Protein AF-A0A7C2TFD1-F1 (afdb_monomer_lite)

Radius of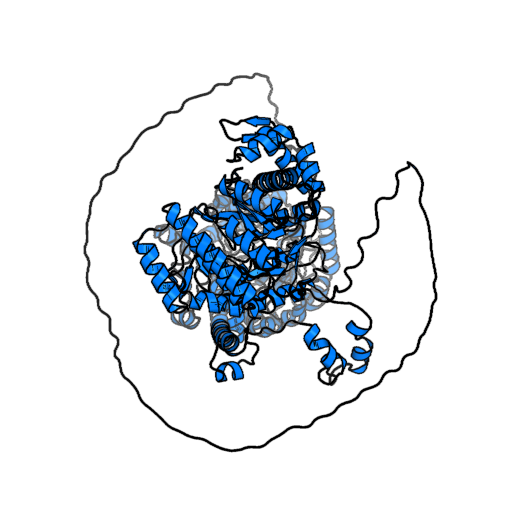 gyration: 38.53 Å; chains: 1; bounding box: 106×98×86 Å

Foldseek 3Di:
DDDQDALVRQVLCLQLLHAHPAFAAEAACACVLCVVVVHALLCLQPPLQVVLVSVLVCCVVVDRRHQYAPNHCLLPLDQVPQLQCLQFAPPPRDRDPPDDDDRTHTAADAQCPDLVCCVVVPSCSRRVDPSRPPPPVVDDVVSNCCRPPPSSLVNLVSVVVSCVVPVRFNLEFHEFEQLQVSCCRHRPVVRSVVCCPPPVVSSQVSRVVSLVVRLVRRVVRLVSSPVVHTPNSLEYEYDEQHDPPDDPVCCLVPNLVSLLVSLVSSQVVPGAYEYAYADECQVPLQVVLCSQVVGDRSRYEYEYQRYPLLVSCVRRSVRGAYEANQEVVCVVPNDPVVSVVVQVVNCVRHSPSRRYHYYHHDDDDDPDDDDDDDDDDDDDDDDDDDDDDDDDDDDDDDDDDDDDDDDDDDDDDDDDDDDDDDDDDDDDDDDDDDDDDDDDDDDDDDDDDDDDDDDDDDDDDDDDDDDDDDDDDDDDDDDPDDDDPPPDDPQQEADFFFQPDDFDADDDPVLLVVLLVLLLVCLQPVFFAEAAPVLLVLLVVVPWDHDVVSSGTRDHSVLLVVLLQLADLWDWFDFLGSSLIDIFHDRGAAEAAAAAQFAADQPVLDTDAAELVQLLLLLLLLQLQSRHREYELCSNVAGHALAFRLCSQLSSVVSNSQRHRHAYAGEWDPCVLVLVLLLCVLSVGAHAYEAEAFAQRYGDHRSLVSLLVCQVSLHEYEYEQEAEDPPRWPVDLSRLSSRSVSNVSVVSSSNCSSPRHRHYAYEYWHFYAPPVVRHTQQLDVSRLVNLLVVLVSCVVSSHAYEYAFLAEHLDSHPDPRNVVSNLVRQLSNSSSHHRYYHHAAAYNVSNYGHSLRNLVRSLSSQQSSLVSNPDDDDPLVVCVVVCVVQDDPVGDCPPPPSCVPCVPSVGPDRQQQDDDDPVVCVVVPVDHSSNSSVVVSVVSVVPGGHDGDDPSSVVSSVVSVVVSLVVCVVVVSADPVSVVSNVVSVVVVD

pLDDT: mean 79.81, std 23.5, range [20.42, 98.69]

Secondary structure (DSSP, 8-state):
---PPPHHHHHHHHHTT---SS--EE-B-TTHHHHHTT--TTHHHH-HHHHHHHHHHHHHHHGGGS--B--SSGGG--SS--HHHHHSB-----SSSS-SSPPPPB------S-HHHHHHHTTHHHHT-TTT-TTTTTS-HHHHHIIIIIHHHHHHHHHHHHHHHH-------EEEE-HHHHHHHHH-HHHHHHHHHHSHHHHHHHHHHHHHHHHHHHHHHHHHHTTTTSTTTTEEEEE--SSTT--HHHIIIIIHHHHHHHHHHHHHTT-EEEEEE-S--GGGHHHHTTTTTTSPTTSEEEEESSS-HHHHHHHHTTTSEEE--EEHHHHHHS-HHHHHHHHHHHHHHH-TTS-EEEEEEP----S-----PPPPP-------PPP----------------------------------------------------------------------------------------------PPPPP----SSS--PEE--SPPP----HHHHHHHHHHHHHHHHHT-EEE--HHHHHHHHHTT-EEETTTTEEE--HHHHHHHHHHS-SEEEE--SSGGG-EEEETTEEEEEE---SSEEPTTT--EEPBPHHHHHHHHHHHHH-TT--EE-TTSS-S-BTTB-TTTHHHHHHHHHHHH--SEEEE--STTHHHHHHHHHHHHT---EEEEEEETTTEE-HHHHHHHHHHHHTT--BEEEEEEEETTTB-SSHHHHHHHHHHHHHHHHHHHHHHSTT--B-EEEEEEEEETTTTEE-SS-HHHHHHHHHHHHHHHHHT--EEE-TTT--S-SSSSHHHHHHHHHHHHHHHHTT-SEEEEESEETTTTEE-HHHHHHHHHHHHHHHHHHH----STTTS-HHHHHHH-STT--STTSHHHHHHHHHHS---SSS--S-HHHHTTTT---HHHHHHHHHHHHHHH--PPPPPHHHHHHHHHHHHHHHHHHHHTT-S-HHHHHHHHHHHTTT-

Sequence (990 aa):
MTGQMTRYERLCAAFNLEKADRVPVTPMMLYVVPYWAGMSIKEAKLDPEKTIQAYIKYQDYLGDGTHPLQTLHDHLGLLGRTAWDQVTLDWRVFDEFPPKGNVPNLWEKEVIEDYDDLMERGFSTIMFNKKLQNGIFERSIEDFLYFEFEYLEVWGKAWRKFYEQTGIPLWLGGRACHPLDMLQYYRGIYNLTSDLYEQPEKVRAVCEWLAEYEAVRAMYRAKIMGAGEVPGAETILFINGGPPGLSPRFHDEFYFPYAKQMIDIWVTHGFIVWCHWDTNLNPHLKTMSHLVDGLPKGYVLMDLEKVDMKLAKQVLGDKMCLYGNVPSAMLVYGTLEEVDKYCKKLIEDCAEGGGFILGTGERRQGGGGHRRRRHPQHRKVDPVHPAGGGRFRSHRPGDRRAGSALCTGRATEPTRYPGHVGPAHHHCHGAEKCDRSAPGSQSTRCGEGDRGRRGDQRSVCRQDRCRRLRPHGAGRGAPVSQPAKSLKEIKGMIKGFTRTNKPLELLSEQGMESIHRGALYVLDKSGMRVEHERALRLFAEHGCRVDFELKRVRFPASLVEECLRSCPSSYTIRARDPDLDLVVGGDTVYFMQGMGMRYVDLETWETRPATAEEHRQAMIVADALENVHLADGIFFYMERQGVPPVMVMLENLVSGLRNCAKAEQFGYQRDCDIFAIQIAKALGINLNPELDSAGPLTIYGGAVEAAFRYVEADIPIQPTVNIGLGTEGPATHAGAMVLGLAMIMAWTTLTQLIKPGAAMSIQHGLIPTDMKRGTRHFGGVGRAITTIMTNQLLRRYRIPSCPGLGFTSDSKKIDFQAGYEKALGALVSALSGGNLQIFQGGSCAELLYHPVLSILDDDIAGWIGRLLEGTTVDDETLAIDLINQVGPIPGHYLNTEHTRKHWRAADYIPKVGDMESYPVWIKSGKKDALALARERMEQLLDTHKPRPLTSAEEQAIEDILKEARAYYRQKGWISDQEWSEYMQAISLAS

Structure (mmCIF, N/CA/C/O backbone):
data_AF-A0A7C2TFD1-F1
#
_entry.id   AF-A0A7C2TFD1-F1
#
loop_
_atom_site.group_PDB
_atom_site.id
_atom_site.type_symbol
_atom_site.label_atom_id
_atom_site.label_alt_id
_atom_site.label_comp_id
_atom_site.label_asym_id
_atom_site.label_entity_id
_atom_site.label_seq_id
_atom_site.pdbx_PDB_ins_code
_atom_site.Cartn_x
_atom_site.Cartn_y
_atom_site.Cartn_z
_atom_site.occupancy
_atom_site.B_iso_or_equiv
_atom_site.auth_seq_id
_atom_site.auth_comp_id
_atom_site.auth_asym_id
_atom_site.auth_atom_id
_atom_site.pdbx_PDB_model_num
ATOM 1 N N . MET A 1 1 ? -61.428 41.793 13.583 1.00 40.88 1 MET A N 1
ATOM 2 C CA . MET A 1 1 ? -60.027 41.576 13.996 1.00 40.88 1 MET A CA 1
ATOM 3 C C . MET A 1 1 ? -60.036 40.461 15.024 1.00 40.88 1 MET A C 1
ATOM 5 O O . MET A 1 1 ? -60.792 40.562 15.979 1.00 40.88 1 MET A O 1
ATOM 9 N N . THR A 1 2 ? -59.274 39.398 14.801 1.00 44.41 2 THR A N 1
ATOM 10 C CA . THR A 1 2 ? -59.088 38.272 15.733 1.00 44.41 2 THR A CA 1
ATOM 11 C C . THR A 1 2 ? -57.588 38.106 15.918 1.00 44.41 2 THR A C 1
ATOM 13 O O . THR A 1 2 ? -56.869 38.176 14.924 1.00 44.41 2 THR A O 1
ATOM 16 N N . GLY A 1 3 ? -57.122 37.971 17.162 1.00 55.72 3 GLY A N 1
ATOM 17 C CA . GLY A 1 3 ? -55.699 38.073 17.501 1.00 55.72 3 GLY A CA 1
ATOM 18 C C . GLY A 1 3 ? -54.841 37.034 16.783 1.00 55.72 3 GLY A C 1
ATOM 19 O O . GLY A 1 3 ? -54.864 35.862 17.141 1.00 55.72 3 GLY A O 1
ATOM 20 N N . GLN A 1 4 ? -54.090 37.486 15.781 1.00 73.44 4 GLN A N 1
ATOM 21 C CA . GLN A 1 4 ? -53.035 36.732 15.119 1.00 73.44 4 GLN A CA 1
ATOM 22 C C . GLN A 1 4 ? -51.704 37.271 15.646 1.00 73.44 4 GLN A C 1
ATOM 24 O O . GLN A 1 4 ? -51.494 38.482 15.631 1.00 73.44 4 GLN A O 1
ATOM 29 N N . MET A 1 5 ? -50.827 36.389 16.122 1.00 85.50 5 MET A N 1
ATOM 30 C CA . MET A 1 5 ? -49.589 36.792 16.797 1.00 85.50 5 MET A CA 1
ATOM 31 C C . MET A 1 5 ? -48.614 37.488 15.834 1.00 85.50 5 MET A C 1
ATOM 33 O O . MET A 1 5 ? -48.574 37.181 14.633 1.00 85.50 5 MET A O 1
ATOM 37 N N . THR A 1 6 ? -47.757 38.369 16.345 1.00 81.56 6 THR A N 1
ATOM 38 C CA . THR A 1 6 ? -46.583 38.859 15.600 1.00 81.56 6 THR A CA 1
ATOM 39 C C . THR A 1 6 ? -45.558 37.737 15.376 1.00 81.56 6 THR A C 1
ATOM 41 O O . THR A 1 6 ? -45.688 36.621 15.889 1.00 81.56 6 THR A O 1
ATOM 44 N N . ARG A 1 7 ? -44.527 37.975 14.548 1.00 79.06 7 ARG A N 1
ATOM 45 C CA . ARG A 1 7 ? -43.459 36.973 14.341 1.00 79.06 7 ARG A CA 1
ATOM 46 C C . ARG A 1 7 ? -42.717 36.669 15.652 1.00 79.06 7 ARG A C 1
ATOM 48 O O . ARG A 1 7 ? -42.380 35.515 15.883 1.00 79.06 7 ARG A O 1
ATOM 55 N N . TYR A 1 8 ? -42.530 37.683 16.501 1.00 78.38 8 TYR A N 1
ATOM 56 C CA . TYR A 1 8 ? -41.869 37.572 17.803 1.00 78.38 8 TYR A CA 1
ATOM 57 C C . TYR A 1 8 ? -42.749 36.891 18.855 1.00 78.38 8 TYR A C 1
ATOM 59 O O . TYR A 1 8 ? -42.308 35.928 19.469 1.00 78.38 8 TYR A O 1
ATOM 67 N N . GLU A 1 9 ? -44.019 37.291 18.990 1.00 83.69 9 GLU A N 1
ATOM 68 C CA . GLU A 1 9 ? -44.958 36.679 19.948 1.00 83.69 9 GLU A CA 1
ATOM 69 C C . GLU A 1 9 ? -45.071 35.157 19.793 1.00 83.69 9 GLU A C 1
ATOM 71 O O . GLU A 1 9 ? -45.112 34.452 20.795 1.00 83.69 9 GLU A O 1
ATOM 76 N N . ARG A 1 10 ? -45.051 34.624 18.559 1.00 87.69 10 ARG A N 1
ATOM 77 C CA . ARG A 1 10 ? -45.030 33.163 18.335 1.00 87.69 10 ARG A CA 1
ATOM 78 C C . ARG A 1 10 ? -43.791 32.489 18.912 1.00 87.69 10 ARG A C 1
ATOM 80 O O . ARG A 1 10 ? -43.881 31.361 19.386 1.00 87.69 10 ARG A O 1
ATOM 87 N N . LEU A 1 11 ? -42.641 33.148 18.805 1.00 83.75 11 LEU A N 1
ATOM 88 C CA . LEU A 1 11 ? -41.366 32.617 19.268 1.00 83.75 11 LEU A CA 1
ATOM 89 C C . LEU A 1 11 ? -41.260 32.715 20.794 1.00 83.75 11 LEU A C 1
ATOM 91 O O . LEU A 1 11 ? -40.870 31.740 21.427 1.00 83.75 11 LEU A O 1
ATOM 95 N N . CYS A 1 12 ? -41.699 33.828 21.391 1.00 82.94 12 CYS A N 1
ATOM 96 C CA . CYS A 1 12 ? -41.825 33.968 22.845 1.00 82.94 12 CYS A CA 1
ATOM 97 C C . CYS A 1 12 ? -42.822 32.955 23.430 1.00 82.94 12 CYS A C 1
ATOM 99 O O . CYS A 1 12 ? -42.519 32.311 24.429 1.00 82.94 12 CYS A O 1
ATOM 101 N N . ALA A 1 13 ? -43.972 32.744 22.778 1.00 88.12 13 ALA A N 1
ATOM 102 C CA . ALA A 1 13 ? -44.918 31.703 23.170 1.00 88.12 13 ALA A CA 1
ATOM 103 C C . ALA A 1 13 ? -44.271 30.308 23.093 1.00 88.12 13 ALA A C 1
ATOM 105 O O . ALA A 1 13 ? -44.366 29.536 24.043 1.00 88.12 13 ALA A O 1
ATOM 106 N N . ALA A 1 14 ? -43.546 29.993 22.011 1.00 88.38 14 ALA A N 1
ATOM 107 C CA . ALA A 1 14 ? -42.818 28.730 21.908 1.00 88.38 14 ALA A CA 1
ATOM 108 C C . ALA A 1 14 ? -41.767 28.571 23.026 1.00 88.38 14 ALA A C 1
ATOM 110 O O . ALA A 1 14 ? -41.754 27.532 23.679 1.00 88.38 14 ALA A O 1
ATOM 111 N N . PHE A 1 15 ? -40.957 29.594 23.316 1.00 83.00 15 PHE A N 1
ATOM 112 C CA . PHE A 1 15 ? -40.022 29.601 24.450 1.00 83.00 15 PHE A CA 1
ATOM 113 C C . PHE A 1 15 ? -40.711 29.318 25.788 1.00 83.00 15 PHE A C 1
ATOM 115 O O . PHE A 1 15 ? -40.306 28.396 26.497 1.00 83.00 15 PHE A O 1
ATOM 122 N N . ASN A 1 16 ? -41.788 30.043 26.102 1.00 87.31 16 ASN A N 1
ATOM 123 C CA . ASN A 1 16 ? -42.574 29.887 27.331 1.00 87.31 16 ASN A CA 1
ATOM 124 C C . ASN A 1 16 ? -43.301 28.530 27.442 1.00 87.31 16 ASN A C 1
ATOM 126 O O . ASN A 1 16 ? -43.937 28.255 28.459 1.00 87.31 16 ASN A O 1
ATOM 130 N N . LEU A 1 17 ? -43.199 27.673 26.417 1.00 89.25 17 LEU A N 1
ATOM 131 C CA . LEU A 1 17 ? -43.932 26.412 26.260 1.00 89.25 17 LEU A CA 1
ATOM 132 C C . LEU A 1 17 ? -45.452 26.623 26.153 1.00 89.25 17 LEU A C 1
ATOM 134 O O . LEU A 1 17 ? -46.250 25.745 26.472 1.00 89.25 17 LEU A O 1
ATOM 138 N N . GLU A 1 18 ? -45.841 27.797 25.667 1.00 90.38 18 GLU A N 1
ATOM 139 C CA . GLU A 1 18 ? -47.207 28.184 25.352 1.00 90.38 18 GLU A CA 1
ATOM 140 C C . GLU A 1 18 ? -47.559 27.824 23.900 1.00 90.38 18 GLU A C 1
ATOM 142 O O . GLU A 1 18 ? -46.706 27.623 23.025 1.00 90.38 18 GLU A O 1
ATOM 147 N N . LYS A 1 19 ? -48.862 27.759 23.615 1.00 88.12 19 LYS A N 1
ATOM 148 C CA . LYS A 1 19 ? -49.370 27.432 22.284 1.00 88.12 19 LYS A CA 1
ATOM 149 C C . LYS A 1 19 ? -49.508 28.688 21.420 1.00 88.12 19 LYS A C 1
ATOM 151 O O . LYS A 1 19 ? -50.495 29.413 21.524 1.00 88.12 19 LYS A O 1
ATOM 156 N N . ALA A 1 20 ? -48.546 28.889 20.522 1.00 88.19 20 ALA A N 1
ATOM 157 C CA . ALA A 1 20 ? -48.636 29.879 19.453 1.00 88.19 20 ALA A CA 1
ATOM 158 C C . ALA A 1 20 ? -49.829 29.619 18.502 1.00 88.19 20 ALA A C 1
ATOM 160 O O . ALA A 1 20 ? -50.307 28.489 18.370 1.00 88.19 20 ALA A O 1
ATOM 161 N N . ASP A 1 21 ? -50.282 30.658 17.791 1.00 88.31 21 ASP A N 1
ATOM 162 C CA . ASP A 1 21 ? -51.382 30.574 16.810 1.00 88.31 21 ASP A CA 1
ATOM 163 C C . ASP A 1 21 ? -51.076 29.653 15.604 1.00 88.31 21 ASP A C 1
ATOM 165 O O . ASP A 1 21 ? -51.983 29.092 14.989 1.00 88.31 21 ASP A O 1
ATOM 169 N N . ARG A 1 22 ? -49.789 29.467 15.298 1.00 89.25 22 ARG A N 1
ATOM 170 C CA . ARG A 1 22 ? -49.197 28.450 14.418 1.00 89.25 22 ARG A CA 1
ATOM 171 C C . ARG A 1 22 ? -47.743 28.218 14.838 1.00 89.25 22 ARG A C 1
ATOM 173 O O . ARG A 1 22 ? -47.140 29.093 15.458 1.00 89.25 22 ARG A O 1
ATOM 180 N N . VAL A 1 23 ? -47.164 27.081 14.448 1.00 91.00 23 VAL A N 1
ATOM 181 C CA . VAL A 1 23 ? -45.735 26.794 14.673 1.00 91.00 23 VAL A CA 1
ATOM 182 C C . VAL A 1 23 ? -44.877 27.912 14.057 1.00 91.00 23 VAL A C 1
ATOM 184 O O . VAL A 1 23 ? -45.042 28.195 12.865 1.00 91.00 23 VAL A O 1
ATOM 187 N N . PRO A 1 24 ? -43.990 28.573 14.824 1.00 89.62 24 PRO A N 1
ATOM 188 C CA . PRO A 1 24 ? -43.041 29.530 14.268 1.00 89.62 24 PRO A CA 1
ATOM 189 C C . PRO A 1 24 ? -41.990 28.830 13.399 1.00 89.62 24 PRO A C 1
ATOM 191 O O . PRO A 1 24 ? -41.574 27.707 13.684 1.00 89.62 24 PRO A O 1
ATOM 194 N N . VAL A 1 25 ? -41.550 29.518 12.343 1.00 88.12 25 VAL A N 1
ATOM 195 C CA . VAL A 1 25 ? -40.584 29.000 11.365 1.00 88.12 25 VAL A CA 1
ATOM 196 C C . VAL A 1 25 ? -39.382 29.944 11.281 1.00 88.12 25 VAL A C 1
ATOM 198 O O . VAL A 1 25 ? -39.549 31.137 11.014 1.00 88.12 25 VAL A O 1
ATOM 201 N N . THR A 1 26 ? -38.186 29.402 11.514 1.00 84.44 26 THR A N 1
ATOM 202 C CA . THR A 1 26 ? -36.896 30.114 11.624 1.00 84.44 26 THR A CA 1
ATOM 203 C C . THR A 1 26 ? -35.772 29.304 10.962 1.00 84.44 26 THR A C 1
ATOM 205 O O . THR A 1 26 ? -35.035 28.579 11.632 1.00 84.44 26 THR A O 1
ATOM 208 N N . PRO A 1 27 ? -35.625 29.366 9.631 1.00 80.00 27 PRO A N 1
ATOM 209 C CA . PRO A 1 27 ? -34.460 28.814 8.951 1.00 80.00 27 PRO A CA 1
ATOM 210 C C . PRO A 1 27 ? -33.216 29.673 9.220 1.00 80.00 27 PRO A C 1
ATOM 212 O O . PRO A 1 27 ? -33.306 30.900 9.254 1.00 80.00 27 PRO A O 1
ATOM 215 N N . MET A 1 28 ? -32.045 29.046 9.372 1.00 75.56 28 MET A N 1
ATOM 216 C CA . MET A 1 28 ? -30.779 29.772 9.517 1.00 75.56 28 MET A CA 1
ATOM 217 C C . MET A 1 28 ? -30.357 30.369 8.170 1.00 75.56 28 MET A C 1
ATOM 219 O O . MET A 1 28 ? -30.052 29.642 7.223 1.00 75.56 28 MET A O 1
ATOM 223 N N . MET A 1 29 ? -30.318 31.701 8.071 1.00 72.81 29 MET A N 1
ATOM 224 C CA . MET A 1 29 ? -30.093 32.395 6.794 1.00 72.81 29 MET A CA 1
ATOM 225 C C . MET A 1 29 ? -28.615 32.707 6.479 1.00 72.81 29 MET A C 1
ATOM 227 O O . MET A 1 29 ? -28.329 33.315 5.445 1.00 72.81 29 MET A O 1
ATOM 231 N N . LEU A 1 30 ? -27.694 32.265 7.347 1.00 72.56 30 LEU A N 1
ATOM 232 C CA . LEU A 1 30 ? -26.261 32.593 7.457 1.00 72.56 30 LEU A CA 1
ATOM 233 C C . LEU A 1 30 ? -25.569 33.079 6.174 1.00 72.56 30 LEU A C 1
ATOM 235 O O . LEU A 1 30 ? -25.052 34.192 6.148 1.00 72.56 30 LEU A O 1
ATOM 239 N N . TYR A 1 31 ? -25.546 32.260 5.121 1.00 73.31 31 TYR A N 1
ATOM 240 C CA . TYR A 1 31 ? -24.910 32.607 3.842 1.00 73.31 31 TYR A CA 1
ATOM 241 C C . TYR A 1 31 ? -25.901 32.770 2.679 1.00 73.31 31 TYR A C 1
ATOM 243 O O . TYR A 1 31 ? -25.504 33.124 1.571 1.00 73.31 31 TYR A O 1
ATOM 251 N N . VAL A 1 32 ? -27.193 32.541 2.913 1.00 78.56 32 VAL A N 1
ATOM 252 C CA . VAL A 1 32 ? -28.231 32.602 1.874 1.00 78.56 32 VAL A CA 1
ATOM 253 C C . VAL A 1 32 ? -28.507 34.049 1.461 1.00 78.56 32 VAL A C 1
ATOM 255 O O . VAL A 1 32 ? -28.646 34.324 0.271 1.00 78.56 32 VAL A O 1
ATOM 258 N N . VAL A 1 33 ? -28.527 34.983 2.420 1.00 81.88 33 VAL A N 1
ATOM 259 C CA . VAL A 1 33 ? -28.805 36.404 2.147 1.00 81.88 33 VAL A CA 1
ATOM 260 C C . VAL A 1 33 ? -27.707 37.067 1.298 1.00 81.88 33 VAL A C 1
ATOM 262 O O . VAL A 1 33 ? -28.062 37.642 0.269 1.00 81.88 33 VAL A O 1
ATOM 265 N N . PRO A 1 34 ? -26.393 36.941 1.602 1.00 79.62 34 PRO A N 1
ATOM 266 C CA . PRO A 1 34 ? -25.339 37.420 0.704 1.00 79.62 34 PRO A CA 1
ATOM 267 C C . PRO A 1 34 ? -25.387 36.785 -0.683 1.00 79.62 34 PRO A C 1
ATOM 269 O O . PRO A 1 34 ? -25.185 37.485 -1.671 1.00 79.62 34 PRO A O 1
ATOM 272 N N . TYR A 1 35 ? -25.685 35.479 -0.771 1.00 83.44 35 TYR A N 1
ATOM 273 C CA . TYR A 1 35 ? -25.759 34.778 -2.055 1.00 83.44 35 TYR A CA 1
ATOM 274 C C . TYR A 1 35 ? -26.861 35.368 -2.938 1.00 83.44 35 TYR A C 1
ATOM 276 O O . TYR A 1 35 ? -26.624 35.716 -4.092 1.00 83.44 35 TYR A O 1
ATOM 284 N N . TRP A 1 36 ? -28.054 35.533 -2.364 1.00 87.19 36 TRP A N 1
ATOM 285 C CA . TRP A 1 36 ? -29.207 36.132 -3.028 1.00 87.19 36 TRP A CA 1
ATOM 286 C C . TRP A 1 36 ? -28.975 37.605 -3.400 1.00 87.19 36 TRP A C 1
ATOM 288 O O . TRP A 1 36 ? -29.366 38.033 -4.483 1.00 87.19 36 TRP A O 1
ATOM 298 N N . ALA A 1 37 ? -28.288 38.365 -2.543 1.00 87.38 37 ALA A N 1
ATOM 299 C CA . ALA A 1 37 ? -27.943 39.766 -2.785 1.00 87.38 37 ALA A CA 1
ATOM 300 C C . ALA A 1 37 ? -26.738 39.970 -3.728 1.00 87.38 37 ALA A C 1
ATOM 302 O O . ALA A 1 37 ? -26.393 41.114 -4.028 1.00 87.38 37 ALA A O 1
ATOM 303 N N . GLY A 1 38 ? -26.086 38.895 -4.189 1.00 87.38 38 GLY A N 1
ATOM 304 C CA . GLY A 1 38 ? -24.909 38.960 -5.062 1.00 87.38 38 GLY A CA 1
ATOM 305 C C . GLY A 1 38 ? -23.650 39.525 -4.392 1.00 87.38 38 GLY A C 1
ATOM 306 O O . GLY A 1 38 ? -22.789 40.065 -5.081 1.00 87.38 38 GLY A O 1
ATOM 307 N N . MET A 1 39 ? -23.548 39.435 -3.063 1.00 86.94 39 MET A N 1
ATOM 308 C CA . MET A 1 39 ? -22.406 39.922 -2.282 1.00 86.94 39 MET A CA 1
ATOM 309 C C . MET A 1 39 ? -21.299 38.866 -2.183 1.00 86.94 39 MET A C 1
ATOM 311 O O . MET A 1 39 ? -21.572 37.685 -1.965 1.00 86.94 39 MET A O 1
ATOM 315 N N . SER A 1 40 ? -20.039 39.298 -2.253 1.00 83.62 40 SER A N 1
ATOM 316 C CA . SER A 1 40 ? -18.892 38.474 -1.854 1.00 83.62 40 SER A CA 1
ATOM 317 C C . SER A 1 40 ? -18.906 38.173 -0.347 1.00 83.62 40 SER A C 1
ATOM 319 O O . SER A 1 40 ? -19.525 38.896 0.441 1.00 83.62 40 SER A O 1
ATOM 321 N N . ILE A 1 41 ? -18.167 37.139 0.088 1.00 75.12 41 ILE A N 1
ATOM 322 C CA . ILE A 1 41 ? -17.963 36.880 1.526 1.00 75.12 41 ILE A CA 1
ATOM 323 C C . ILE A 1 41 ? -17.313 38.103 2.176 1.00 75.12 41 ILE A C 1
ATOM 325 O O . ILE A 1 41 ? -17.734 38.514 3.248 1.00 75.12 41 ILE A O 1
ATOM 329 N N . LYS A 1 42 ? -16.330 38.714 1.509 1.00 77.19 42 LYS A N 1
ATOM 330 C CA . LYS A 1 42 ? -15.625 39.912 1.974 1.00 77.19 42 LYS A CA 1
ATOM 331 C C . LYS A 1 42 ? -16.553 41.089 2.275 1.00 77.19 42 LYS A C 1
ATOM 333 O O . LYS A 1 42 ? -16.480 41.651 3.363 1.00 77.19 42 LYS A O 1
ATOM 338 N N . GLU A 1 43 ? -17.461 41.430 1.363 1.00 81.75 43 GLU A N 1
ATOM 339 C CA . GLU A 1 43 ? -18.464 42.477 1.607 1.00 81.75 43 GLU A CA 1
ATOM 340 C C . GLU A 1 43 ? -19.396 42.089 2.761 1.00 81.75 43 GLU A C 1
ATOM 342 O O . GLU A 1 43 ? -19.634 42.898 3.650 1.00 81.75 43 GLU A O 1
ATOM 347 N N . ALA A 1 44 ? -19.821 40.824 2.826 1.00 78.25 44 ALA A N 1
ATOM 348 C CA . ALA A 1 44 ? -20.640 40.283 3.913 1.00 78.25 44 ALA A CA 1
ATOM 349 C C . ALA A 1 44 ? -19.892 40.073 5.257 1.00 78.25 44 ALA A C 1
ATOM 351 O O . ALA A 1 44 ? -20.422 39.410 6.151 1.00 78.25 44 ALA A O 1
ATOM 352 N N . LYS A 1 45 ? -18.657 40.579 5.404 1.00 74.50 45 LYS A N 1
ATOM 353 C CA . LYS A 1 45 ? -17.897 40.644 6.674 1.00 74.50 45 LYS A CA 1
ATOM 354 C C . LYS A 1 45 ? -17.297 42.019 6.974 1.00 74.50 45 LYS A C 1
ATOM 356 O O . LYS A 1 45 ? -16.910 42.260 8.114 1.00 74.50 45 LYS A O 1
ATOM 361 N N . LEU A 1 46 ? -17.192 42.898 5.976 1.00 75.44 46 LEU A N 1
ATOM 362 C CA . LEU A 1 46 ? -16.557 44.216 6.102 1.00 75.44 46 LEU A CA 1
ATOM 363 C C . LEU A 1 46 ? -17.515 45.390 5.851 1.00 75.44 46 LEU A C 1
ATOM 365 O O . LEU A 1 46 ? -17.174 46.514 6.203 1.00 75.44 46 LEU A O 1
ATOM 369 N N . ASP A 1 47 ? -18.691 45.156 5.260 1.00 84.75 47 ASP A N 1
ATOM 370 C CA . ASP A 1 47 ? -19.695 46.191 4.997 1.00 84.75 47 ASP A CA 1
ATOM 371 C C . ASP A 1 47 ? -20.990 45.909 5.794 1.00 84.75 47 ASP A C 1
ATOM 373 O O . ASP A 1 47 ? -21.889 45.203 5.308 1.00 84.75 47 ASP A O 1
ATOM 377 N N . PRO A 1 48 ? -21.090 46.419 7.040 1.00 82.81 48 PRO A N 1
ATOM 378 C CA . PRO A 1 48 ? -22.240 46.190 7.912 1.00 82.81 48 PRO A CA 1
ATOM 379 C C . PRO A 1 48 ? -23.543 46.759 7.353 1.00 82.81 48 PRO A C 1
ATOM 381 O O . PRO A 1 48 ? -24.582 46.098 7.385 1.00 82.81 48 PRO A O 1
ATOM 384 N N . GLU A 1 49 ? -23.494 47.967 6.788 1.00 86.44 49 GLU A N 1
ATOM 385 C CA . GLU A 1 49 ? -24.676 48.622 6.232 1.00 86.44 49 GLU A CA 1
ATOM 386 C C . GLU A 1 49 ? -25.179 47.851 5.006 1.00 86.44 49 GLU A C 1
ATOM 388 O O . GLU A 1 49 ? -26.352 47.492 4.948 1.00 86.44 49 GLU A O 1
ATOM 393 N N . LYS A 1 50 ? -24.303 47.495 4.057 1.00 87.94 50 LYS A N 1
ATOM 394 C CA . LYS A 1 50 ? -24.696 46.720 2.869 1.00 87.94 50 LYS A CA 1
ATOM 395 C C . LYS A 1 50 ? -25.245 45.339 3.222 1.00 87.94 50 LYS A C 1
ATOM 397 O O . LYS A 1 50 ? -26.220 44.905 2.608 1.00 87.94 50 LYS A O 1
ATOM 402 N N . THR A 1 51 ? -24.665 44.679 4.226 1.00 85.50 51 THR A N 1
ATOM 403 C CA . THR A 1 51 ? -25.154 43.392 4.746 1.00 85.50 51 THR A CA 1
ATOM 404 C C . THR A 1 51 ? -26.573 43.522 5.297 1.00 85.50 51 THR A C 1
ATOM 406 O O . THR A 1 51 ? -27.443 42.712 4.976 1.00 85.50 51 THR A O 1
ATOM 409 N N . ILE A 1 52 ? -26.849 44.574 6.064 1.00 86.50 52 ILE A N 1
ATOM 410 C CA . ILE A 1 52 ? -28.179 44.818 6.627 1.00 86.50 52 ILE A CA 1
ATOM 411 C C . ILE A 1 52 ? -29.187 45.230 5.555 1.00 86.50 52 ILE A C 1
ATOM 413 O O . ILE A 1 52 ? -30.293 44.693 5.523 1.00 86.50 52 ILE A O 1
ATOM 417 N N . GLN A 1 53 ? -28.799 46.079 4.603 1.00 88.44 53 GLN A N 1
ATOM 418 C CA . GLN A 1 53 ? -29.645 46.430 3.459 1.00 88.44 53 GLN A CA 1
ATOM 419 C C . GLN A 1 53 ? -29.969 45.215 2.565 1.00 88.44 53 GLN A C 1
ATOM 421 O O . GLN A 1 53 ? -31.008 45.206 1.903 1.00 88.44 53 GLN A O 1
ATOM 426 N N . ALA A 1 54 ? -29.127 44.174 2.552 1.00 88.12 54 ALA A N 1
ATOM 427 C CA . ALA A 1 54 ? -29.451 42.885 1.939 1.00 88.12 54 ALA A CA 1
ATOM 428 C C . ALA A 1 54 ? -30.470 42.083 2.773 1.00 88.12 54 ALA A C 1
ATOM 430 O O . ALA A 1 54 ? -31.435 41.566 2.210 1.00 88.12 54 ALA A O 1
ATOM 431 N N . TYR A 1 55 ? -30.308 42.026 4.100 1.00 85.62 55 TYR A N 1
ATOM 432 C CA . TYR A 1 55 ? -31.265 41.369 5.002 1.00 85.62 55 TYR A CA 1
ATOM 433 C C . TYR A 1 55 ? -32.659 41.998 4.966 1.00 85.62 55 TYR A C 1
ATOM 435 O O . TYR A 1 55 ? -33.638 41.258 4.911 1.00 85.62 55 TYR A O 1
ATOM 443 N N . ILE A 1 56 ? -32.758 43.331 4.951 1.00 86.56 56 ILE A N 1
ATOM 444 C CA . ILE A 1 56 ? -34.034 44.060 4.854 1.00 86.56 56 ILE A CA 1
ATOM 445 C C . ILE A 1 56 ? -34.764 43.661 3.563 1.00 86.56 56 ILE A C 1
ATOM 447 O O . ILE A 1 56 ? -35.891 43.180 3.616 1.00 86.56 56 ILE A O 1
ATOM 451 N N . LYS A 1 57 ? -34.091 43.735 2.406 1.00 87.38 57 LYS A N 1
ATOM 452 C CA . LYS A 1 57 ? -34.667 43.346 1.102 1.00 87.38 57 LYS A CA 1
ATOM 453 C C . LYS A 1 57 ? -35.032 41.862 1.008 1.00 87.38 57 LYS A C 1
ATOM 455 O O . LYS A 1 57 ? -35.907 41.492 0.231 1.00 87.38 57 LYS A O 1
ATOM 460 N N . TYR A 1 58 ? -34.382 40.996 1.786 1.00 85.94 58 TYR A N 1
ATOM 461 C CA . TYR A 1 58 ? -34.731 39.576 1.835 1.00 85.94 58 TYR A CA 1
ATOM 462 C C . TYR A 1 58 ? -36.039 39.304 2.604 1.00 85.94 58 TYR A C 1
ATOM 464 O O . TYR A 1 58 ? -36.657 38.253 2.420 1.00 85.94 58 TYR A O 1
ATOM 472 N N . GLN A 1 59 ? -36.515 40.249 3.424 1.00 79.25 59 GLN A N 1
ATOM 473 C CA . GLN A 1 59 ? -37.809 40.127 4.105 1.00 79.25 59 GLN A CA 1
ATOM 474 C C . GLN A 1 59 ? -38.978 40.155 3.117 1.00 79.25 59 GLN A C 1
ATOM 476 O O . GLN A 1 59 ? -39.900 39.356 3.274 1.00 79.25 59 GLN A O 1
ATOM 481 N N . ASP A 1 60 ? -38.899 40.987 2.073 1.00 80.88 60 ASP A N 1
ATOM 482 C CA . ASP A 1 60 ? -39.892 41.049 0.988 1.00 80.88 60 ASP A CA 1
ATOM 483 C C . ASP A 1 60 ? -40.032 39.698 0.262 1.00 80.88 60 ASP A C 1
ATOM 485 O O . ASP A 1 60 ? -41.112 39.336 -0.202 1.00 80.88 60 ASP A O 1
ATOM 489 N N . TYR A 1 61 ? -38.937 38.931 0.187 1.00 82.44 61 TYR A N 1
ATOM 490 C CA . TYR A 1 61 ? -38.903 37.599 -0.418 1.00 82.44 61 TYR A CA 1
ATOM 491 C C . TYR A 1 61 ? -39.438 36.495 0.516 1.00 82.44 61 TYR A C 1
ATOM 493 O O . TYR A 1 61 ? -40.068 35.548 0.048 1.00 82.44 61 TYR A O 1
ATOM 501 N N . LEU A 1 62 ? -39.207 36.600 1.832 1.00 77.38 62 LEU A N 1
ATOM 502 C CA . LEU A 1 62 ? -39.688 35.625 2.825 1.00 77.38 62 LEU A CA 1
ATOM 503 C C . LEU A 1 62 ? -41.149 35.838 3.259 1.00 77.38 62 LEU A C 1
ATOM 505 O O . LEU A 1 62 ? -41.827 34.874 3.620 1.00 77.38 62 LEU A O 1
ATOM 509 N N . GLY A 1 63 ? -41.622 37.087 3.267 1.00 75.50 63 GLY A N 1
ATOM 510 C CA . GLY A 1 63 ? -42.950 37.473 3.746 1.00 75.50 63 GLY A CA 1
ATOM 511 C C . GLY A 1 63 ? -43.206 37.190 5.236 1.00 75.50 63 GLY A C 1
ATOM 512 O O . GLY A 1 63 ? -42.321 36.802 6.001 1.00 75.50 63 GLY A O 1
ATOM 513 N N . ASP A 1 64 ? -44.459 37.367 5.664 1.00 70.56 64 ASP A N 1
ATOM 514 C CA . ASP A 1 64 ? -44.884 37.261 7.072 1.00 70.56 64 ASP A CA 1
ATOM 515 C C . ASP A 1 64 ? -45.069 35.830 7.604 1.00 70.56 64 ASP A C 1
ATOM 517 O O . ASP A 1 64 ? -45.598 35.622 8.699 1.00 70.56 64 ASP A O 1
ATOM 521 N N . GLY A 1 65 ? -44.655 34.812 6.847 1.00 69.44 65 GLY A N 1
ATOM 522 C CA . GLY A 1 65 ? -44.665 33.417 7.302 1.00 69.44 65 GLY A CA 1
ATOM 523 C C . GLY A 1 65 ? -43.555 33.095 8.305 1.00 69.44 65 GLY A C 1
ATOM 524 O O . GLY A 1 65 ? -43.772 32.313 9.230 1.00 69.44 65 GLY A O 1
ATOM 525 N N . THR A 1 66 ? -42.395 33.729 8.133 1.00 76.06 66 THR A N 1
ATOM 526 C CA . THR A 1 66 ? -41.101 33.231 8.621 1.00 76.06 66 THR A CA 1
ATOM 527 C C . THR A 1 66 ? -40.351 34.334 9.363 1.00 76.06 66 THR A C 1
ATOM 529 O O . THR A 1 66 ? -40.330 35.481 8.912 1.00 76.06 66 THR A O 1
ATOM 532 N N . HIS A 1 67 ? -39.708 34.016 10.487 1.00 74.44 67 HIS A N 1
ATOM 533 C CA . HIS A 1 67 ? -38.775 34.941 11.133 1.00 74.44 67 HIS A CA 1
ATOM 534 C C . HIS A 1 67 ? -37.363 34.749 10.524 1.00 74.44 67 HIS A C 1
ATOM 536 O O . HIS A 1 67 ? -36.849 33.627 10.532 1.00 74.44 67 HIS A O 1
ATOM 542 N N . PRO A 1 68 ? -36.756 35.797 9.932 1.00 69.81 68 PRO A N 1
ATOM 543 C CA . PRO A 1 68 ? -35.550 35.689 9.107 1.00 69.81 68 PRO A CA 1
ATOM 544 C C . PRO A 1 68 ? -34.273 35.659 9.958 1.00 69.81 68 PRO A C 1
ATOM 546 O O . PRO A 1 68 ? -33.626 36.688 10.124 1.00 69.81 68 PRO A O 1
ATOM 549 N N . LEU A 1 69 ? -33.895 34.492 10.482 1.00 69.69 69 LEU A N 1
ATOM 550 C CA . LEU A 1 69 ? -32.848 34.406 11.499 1.00 69.69 69 LEU A CA 1
ATOM 551 C C . LEU A 1 69 ? -31.471 34.922 11.024 1.00 69.69 69 LEU A C 1
ATOM 553 O O . LEU A 1 69 ? -30.803 34.333 10.164 1.00 69.69 69 LEU A O 1
ATOM 557 N N . GLN A 1 70 ? -31.033 36.016 11.645 1.00 67.81 70 GLN A N 1
ATOM 558 C CA . GLN A 1 70 ? -29.921 36.884 11.260 1.00 67.81 70 GLN A CA 1
ATOM 559 C C . GLN A 1 70 ? -28.576 36.352 11.772 1.00 67.81 70 GLN A C 1
ATOM 561 O O . GLN A 1 70 ? -27.836 36.995 12.511 1.00 67.81 70 GLN A O 1
ATOM 566 N N . THR A 1 71 ? -28.241 35.134 11.359 1.00 57.94 71 THR A N 1
ATOM 567 C CA . THR A 1 71 ? -27.030 34.392 11.778 1.00 57.94 71 THR A CA 1
ATOM 568 C C . THR A 1 71 ? -25.676 34.976 11.324 1.00 57.94 71 THR A C 1
ATOM 570 O O . THR A 1 71 ? -24.648 34.320 11.482 1.00 57.94 71 THR A O 1
ATOM 573 N N . LEU A 1 72 ? -25.611 36.180 10.744 1.00 52.44 72 LEU A N 1
ATOM 574 C CA . LEU A 1 72 ? -24.449 36.630 9.963 1.00 52.44 72 LEU A CA 1
ATOM 575 C C . LEU A 1 72 ? -23.277 37.206 10.788 1.00 52.44 72 LEU A C 1
ATOM 577 O O . LEU A 1 72 ? -22.870 38.335 10.597 1.00 52.44 72 LEU A O 1
ATOM 581 N N . HIS A 1 73 ? -22.649 36.347 11.595 1.00 53.56 73 HIS A N 1
ATOM 582 C CA . HIS A 1 73 ? -21.303 36.481 12.200 1.00 53.56 73 HIS A CA 1
ATOM 583 C C . HIS A 1 73 ? -21.026 37.547 13.272 1.00 53.56 73 HIS A C 1
ATOM 585 O O . HIS A 1 73 ? -20.007 37.402 13.935 1.00 53.56 73 HIS A O 1
ATOM 591 N N . ASP A 1 74 ? -21.868 38.533 13.558 1.00 44.69 74 ASP A N 1
ATOM 592 C CA . ASP A 1 74 ? -21.464 39.561 14.557 1.00 44.69 74 ASP A CA 1
ATOM 593 C C . ASP A 1 74 ? -21.644 39.111 16.011 1.00 44.69 74 ASP A C 1
ATOM 595 O O . ASP A 1 74 ? -20.895 39.494 16.909 1.00 44.69 74 ASP A O 1
ATOM 599 N N . HIS A 1 75 ? -22.494 38.104 16.195 1.00 42.66 75 HIS A N 1
ATOM 600 C CA . HIS A 1 75 ? -22.545 37.208 17.359 1.00 42.66 75 HIS A CA 1
ATOM 601 C C . HIS A 1 75 ? -21.234 36.420 17.568 1.00 42.66 75 HIS A C 1
ATOM 603 O O . HIS A 1 75 ? -21.071 35.695 18.544 1.00 42.66 75 HIS A O 1
ATOM 609 N N . LEU A 1 76 ? -20.312 36.512 16.610 1.00 45.34 76 LEU A N 1
ATOM 610 C CA . LEU A 1 76 ? -19.155 35.652 16.373 1.00 45.34 76 LEU A CA 1
ATOM 611 C C . LEU A 1 76 ? -17.894 36.516 16.129 1.00 45.34 76 LEU A C 1
ATOM 613 O O . LEU A 1 76 ? -17.026 36.123 15.359 1.00 45.34 76 LEU A O 1
ATOM 617 N N . GLY A 1 77 ? -17.838 37.691 16.784 1.00 43.47 77 GLY A N 1
ATOM 618 C CA . GLY A 1 77 ? -16.848 38.777 16.648 1.00 43.47 77 GLY A CA 1
ATOM 619 C C . GLY A 1 77 ? -15.569 38.419 15.896 1.00 43.47 77 GLY A C 1
ATOM 620 O O . GLY A 1 77 ? -14.644 37.850 16.479 1.00 43.47 77 GLY A O 1
ATOM 621 N N . LEU A 1 78 ? -15.558 38.751 14.605 1.00 45.50 78 LEU A N 1
ATOM 622 C CA . LEU A 1 78 ? -14.654 38.178 13.618 1.00 45.50 78 LEU A CA 1
ATOM 623 C C . LEU A 1 78 ? -13.881 39.288 12.917 1.00 45.50 78 LEU A C 1
ATOM 625 O O . LEU A 1 78 ? -14.467 40.072 12.180 1.00 45.50 78 LEU A O 1
ATOM 629 N N . LEU A 1 79 ? -12.560 39.308 13.128 1.00 46.44 79 LEU A N 1
ATOM 630 C CA . LEU A 1 79 ? -11.765 40.536 13.074 1.00 46.44 79 LEU A CA 1
ATOM 631 C C . LEU A 1 79 ? -12.257 41.447 14.229 1.00 46.44 79 LEU A C 1
ATOM 633 O O . LEU A 1 79 ? -13.123 42.281 14.029 1.00 46.44 79 LEU A O 1
ATOM 637 N N . GLY A 1 80 ? -11.785 41.344 15.473 1.00 44.19 80 GLY A N 1
ATOM 638 C CA . GLY A 1 80 ? -10.496 40.866 15.983 1.00 44.19 80 GLY A CA 1
ATOM 639 C C . GLY A 1 80 ? -10.176 39.394 15.784 1.00 44.19 80 GLY A C 1
ATOM 640 O O . GLY A 1 80 ? -11.042 38.552 15.549 1.00 44.19 80 GLY A O 1
ATOM 641 N N . ARG A 1 81 ? -8.883 39.067 15.856 1.00 50.88 81 ARG A N 1
ATOM 642 C CA . ARG A 1 81 ? -8.410 37.680 15.779 1.00 50.88 81 ARG A CA 1
ATOM 643 C C . ARG A 1 81 ? -8.280 37.062 17.174 1.00 50.88 81 ARG A C 1
ATOM 645 O O . ARG A 1 81 ? -7.217 36.547 17.538 1.00 50.88 81 ARG A O 1
ATOM 652 N N . THR A 1 82 ? -9.361 37.081 17.947 1.00 41.97 82 THR A N 1
ATOM 653 C CA . THR A 1 82 ? -9.400 36.347 19.218 1.00 41.97 82 THR A CA 1
ATOM 654 C C . THR A 1 82 ? -9.036 34.874 18.974 1.00 41.97 82 THR A C 1
ATOM 656 O O . THR A 1 82 ? -9.352 34.316 17.919 1.00 41.97 82 THR A O 1
ATOM 659 N N . ALA A 1 83 ? -8.312 34.248 19.905 1.00 46.59 83 ALA A N 1
ATOM 660 C CA . ALA A 1 83 ? -7.589 32.999 19.628 1.00 46.59 83 ALA A CA 1
ATOM 661 C C . ALA A 1 83 ? -8.470 31.855 19.091 1.00 46.59 83 ALA A C 1
ATOM 663 O O . ALA A 1 83 ? -8.048 31.064 18.251 1.00 46.59 83 ALA A O 1
ATOM 664 N N . TRP A 1 84 ? -9.708 31.792 19.580 1.00 47.59 84 TRP A N 1
ATOM 665 C CA . TRP A 1 84 ? -10.712 30.783 19.258 1.00 47.59 84 TRP A CA 1
ATOM 666 C C . TRP A 1 84 ? -10.989 30.651 17.759 1.00 47.59 84 TRP A C 1
ATOM 668 O O . TRP A 1 84 ? -10.776 29.594 17.160 1.00 47.59 84 TRP A O 1
ATOM 678 N N . ASP A 1 85 ? -11.396 31.748 17.129 1.00 49.91 85 ASP A N 1
ATOM 679 C CA . ASP A 1 85 ? -11.842 31.747 15.739 1.00 49.91 85 ASP A CA 1
ATOM 680 C C . ASP A 1 85 ? -10.647 31.778 14.746 1.00 49.91 85 ASP A C 1
ATOM 682 O O . ASP A 1 85 ? -10.838 31.602 13.545 1.00 49.91 85 ASP A O 1
ATOM 686 N N . GLN A 1 86 ? -9.399 31.910 15.244 1.00 49.59 86 GLN A N 1
ATOM 687 C CA . GLN A 1 86 ? -8.162 31.618 14.491 1.00 49.59 86 GLN A CA 1
ATOM 688 C C . GLN A 1 86 ? -7.793 30.133 14.475 1.00 49.59 86 GLN A C 1
ATOM 690 O O . GLN A 1 86 ? -7.256 29.644 13.480 1.00 49.59 86 GLN A O 1
ATOM 695 N N . VAL A 1 87 ? -7.988 29.429 15.592 1.00 48.56 87 VAL A N 1
ATOM 696 C CA . VAL A 1 87 ? -7.661 28.001 15.715 1.00 48.56 87 VAL A CA 1
ATOM 697 C C . VAL A 1 87 ? -8.631 27.209 14.867 1.00 48.56 87 VAL A C 1
ATOM 699 O O . VAL A 1 87 ? -8.233 26.574 13.891 1.00 48.56 87 VAL A O 1
ATOM 702 N N . THR A 1 88 ? -9.905 27.352 15.218 1.00 48.53 88 THR A N 1
ATOM 703 C CA . THR A 1 88 ? -11.000 26.492 14.785 1.00 48.53 88 THR A CA 1
ATOM 704 C C . THR A 1 88 ? -11.284 26.555 13.292 1.00 48.53 88 THR A C 1
ATOM 706 O O . THR A 1 88 ? -11.810 25.588 12.760 1.00 48.53 88 THR A O 1
ATOM 709 N N . LEU A 1 89 ? -10.999 27.663 12.596 1.00 51.47 89 LEU A N 1
ATOM 710 C CA . LEU A 1 89 ? -11.531 27.938 11.255 1.00 51.47 89 LEU A CA 1
ATOM 711 C C . LEU A 1 89 ? -10.460 28.548 10.329 1.00 51.47 89 LEU A C 1
ATOM 713 O O . LEU A 1 89 ? -9.783 29.514 10.677 1.00 51.47 89 LEU A O 1
ATOM 717 N N . ASP A 1 90 ? -10.311 28.014 9.111 1.00 50.62 90 ASP A N 1
ATOM 718 C CA . ASP A 1 90 ? -9.510 28.634 8.037 1.00 50.62 90 ASP A CA 1
ATOM 719 C C . ASP A 1 90 ? -10.338 29.721 7.322 1.00 50.62 90 ASP A C 1
ATOM 721 O O . ASP A 1 90 ? -10.755 29.591 6.169 1.00 50.62 90 ASP A O 1
ATOM 725 N N . TRP A 1 91 ? -10.606 30.816 8.043 1.00 51.94 91 TRP A N 1
ATOM 726 C CA . TRP A 1 91 ? -11.299 31.996 7.517 1.00 51.94 91 TRP A CA 1
ATOM 727 C C . TRP A 1 91 ? -10.414 32.825 6.579 1.00 51.94 91 TRP A C 1
ATOM 729 O O . TRP A 1 91 ? -10.045 33.969 6.855 1.00 51.94 91 TRP A O 1
ATOM 739 N N . ARG A 1 92 ? -10.135 32.276 5.398 1.00 56.12 92 ARG A N 1
ATOM 740 C CA . ARG A 1 92 ? -9.785 33.096 4.237 1.00 56.12 92 ARG A CA 1
ATOM 741 C C . ARG A 1 92 ? -11.001 33.949 3.867 1.00 56.12 92 ARG A C 1
ATOM 743 O O . ARG A 1 92 ? -12.064 33.428 3.542 1.00 56.12 92 ARG A O 1
ATOM 750 N N . VAL A 1 93 ? -10.857 35.271 3.933 1.00 62.53 93 VAL A N 1
ATOM 751 C CA . VAL A 1 93 ? -11.916 36.218 3.552 1.00 62.53 93 VAL A CA 1
ATOM 752 C C . VAL A 1 93 ? -11.965 36.293 2.025 1.00 62.53 93 VAL A C 1
ATOM 754 O O . VAL A 1 93 ? -11.182 37.006 1.405 1.00 62.53 93 VAL A O 1
ATOM 757 N N . PHE A 1 94 ? -12.844 35.498 1.414 1.00 64.62 94 PHE A N 1
ATOM 758 C CA . PHE A 1 94 ? -12.909 35.350 -0.041 1.00 64.62 94 PHE A CA 1
ATOM 759 C C . PHE A 1 94 ? -13.548 36.566 -0.737 1.00 64.62 94 PHE A C 1
ATOM 761 O O . PHE A 1 94 ? -14.663 36.974 -0.404 1.00 64.62 94 PHE A O 1
ATOM 768 N N . ASP A 1 95 ? -12.876 37.085 -1.770 1.00 74.50 95 ASP A N 1
ATOM 769 C CA . ASP A 1 95 ? -13.402 38.112 -2.688 1.00 74.50 95 ASP A CA 1
ATOM 770 C C . ASP A 1 95 ? -14.528 37.594 -3.614 1.00 74.50 95 ASP A C 1
ATOM 772 O O . ASP A 1 95 ? -15.209 38.379 -4.266 1.00 74.50 95 ASP A O 1
ATOM 776 N N . GLU A 1 96 ? -14.749 36.277 -3.674 1.00 73.94 96 GLU A N 1
ATOM 777 C CA . GLU A 1 96 ? -15.803 35.629 -4.467 1.00 73.94 96 GLU A CA 1
ATOM 778 C C . GLU A 1 96 ? -16.768 34.844 -3.572 1.00 73.94 96 GLU A C 1
ATOM 780 O O . GLU A 1 96 ? -16.369 34.303 -2.536 1.00 73.94 96 GLU A O 1
ATOM 785 N N . PHE A 1 97 ? -18.030 34.719 -3.996 1.00 71.25 97 PHE A N 1
ATOM 786 C CA . PHE A 1 97 ? -19.013 33.884 -3.312 1.00 71.25 97 PHE A CA 1
ATOM 787 C C . PHE A 1 97 ? -19.974 33.176 -4.295 1.00 71.25 97 PHE A C 1
ATOM 789 O O . PHE A 1 97 ? -20.567 33.853 -5.136 1.00 71.25 97 PHE A O 1
ATOM 796 N N . PRO A 1 98 ? -20.159 31.837 -4.218 1.00 66.81 98 PRO A N 1
ATOM 797 C CA . PRO A 1 98 ? -19.378 30.871 -3.435 1.00 66.81 98 PRO A CA 1
ATOM 798 C C . PRO A 1 98 ? -17.891 30.861 -3.837 1.00 66.81 98 PRO A C 1
ATOM 800 O O . PRO A 1 98 ? -17.578 31.077 -5.009 1.00 66.81 98 PRO A O 1
ATOM 803 N N . PRO A 1 99 ? -16.962 30.609 -2.896 1.00 66.81 99 PRO A N 1
ATOM 804 C CA . PRO A 1 99 ? -15.541 30.532 -3.214 1.00 66.81 99 PRO A CA 1
ATOM 805 C C . PRO A 1 99 ? -15.233 29.322 -4.107 1.00 66.81 99 PRO A C 1
ATOM 807 O O . PRO A 1 99 ? -15.942 28.314 -4.091 1.00 66.81 99 PRO A O 1
ATOM 810 N N . LYS A 1 100 ? -14.133 29.384 -4.870 1.00 66.00 100 LYS A N 1
ATOM 811 C CA . LYS A 1 100 ? -13.675 28.253 -5.696 1.00 66.00 100 LYS A CA 1
ATOM 812 C C . LYS A 1 100 ? -13.130 27.110 -4.830 1.00 66.00 100 LYS A C 1
ATOM 814 O O . LYS A 1 100 ? -11.943 27.063 -4.518 1.00 66.00 100 LYS A O 1
ATOM 819 N N . GLY A 1 101 ? -14.005 26.169 -4.488 1.00 62.47 101 GLY A N 1
ATOM 820 C CA . GLY A 1 101 ? -13.711 24.991 -3.674 1.00 62.47 101 GLY A CA 1
ATOM 821 C C . GLY A 1 101 ? -14.812 24.761 -2.642 1.00 62.47 101 GLY A C 1
ATOM 822 O O . GLY A 1 101 ? -15.878 25.366 -2.721 1.00 62.47 101 GLY A O 1
ATOM 823 N N . ASN A 1 102 ? -14.551 23.911 -1.652 1.00 54.50 102 ASN A N 1
ATOM 824 C CA . ASN A 1 102 ? -15.354 23.943 -0.432 1.00 54.50 102 ASN A CA 1
ATOM 825 C C . ASN A 1 102 ? -14.932 25.167 0.395 1.00 54.50 102 ASN A C 1
ATOM 827 O O . ASN A 1 102 ? -13.743 25.497 0.437 1.00 54.50 102 ASN A O 1
ATOM 831 N N . VAL A 1 103 ? -15.882 25.790 1.098 1.00 54.34 103 VAL A N 1
ATOM 832 C CA . VAL A 1 103 ? -15.543 26.638 2.252 1.00 54.34 103 VAL A CA 1
ATOM 833 C C . VAL A 1 103 ? -14.720 25.774 3.221 1.00 54.34 103 VAL A C 1
ATOM 835 O O . VAL A 1 103 ? -15.085 24.609 3.414 1.00 54.34 103 VAL A O 1
ATOM 838 N N . PRO A 1 104 ? -13.604 26.266 3.783 1.00 50.97 104 PRO A N 1
ATOM 839 C CA . PRO A 1 104 ? -12.809 25.471 4.706 1.00 50.97 104 PRO A CA 1
ATOM 840 C C . PRO A 1 104 ? -13.633 25.057 5.928 1.00 50.97 104 PRO A C 1
ATOM 842 O O . PRO A 1 104 ? -14.210 25.897 6.616 1.00 50.97 104 PRO A O 1
ATOM 845 N N . ASN A 1 105 ? -13.699 23.747 6.173 1.00 52.41 105 ASN A N 1
ATOM 846 C CA . ASN A 1 105 ? -14.274 23.196 7.398 1.00 52.41 105 ASN A CA 1
ATOM 847 C C . ASN A 1 105 ? -13.421 23.596 8.611 1.00 52.41 105 ASN A C 1
ATOM 849 O O . ASN A 1 105 ? -12.289 24.064 8.463 1.00 52.41 105 ASN A O 1
ATOM 853 N N . LEU A 1 106 ? -13.948 23.336 9.809 1.00 55.91 106 LEU A N 1
ATOM 854 C CA . LEU A 1 106 ? -13.182 23.510 11.036 1.00 55.91 106 LEU A CA 1
ATOM 855 C C . LEU A 1 106 ? -11.871 22.701 10.995 1.00 55.91 106 LEU A C 1
ATOM 857 O O . LEU A 1 106 ? -11.854 21.559 10.527 1.00 55.91 106 LEU A O 1
ATOM 861 N N . TRP A 1 107 ? -10.791 23.304 11.484 1.00 58.41 107 TRP A N 1
ATOM 862 C CA . TRP A 1 107 ? -9.471 22.703 11.657 1.00 58.41 107 TRP A CA 1
ATOM 863 C C . TRP A 1 107 ? -9.112 22.672 13.142 1.00 58.41 107 TRP A C 1
ATOM 865 O O . TRP A 1 107 ? -9.351 23.628 13.876 1.00 58.41 107 TRP A O 1
ATOM 875 N N . GLU A 1 108 ? -8.495 21.577 13.566 1.00 65.31 108 GLU A N 1
ATOM 876 C CA . GLU A 1 108 ? -7.828 21.483 14.862 1.00 65.31 108 GLU A CA 1
ATOM 877 C C . GLU A 1 108 ? -6.398 22.019 14.695 1.00 65.31 108 GLU A C 1
ATOM 879 O O . GLU A 1 108 ? -5.746 21.754 13.679 1.00 65.31 108 GLU A O 1
ATOM 884 N N . LYS A 1 109 ? -5.917 22.829 15.647 1.00 68.38 109 LYS A N 1
ATOM 885 C CA . LYS A 1 109 ? -4.555 23.384 15.630 1.00 68.38 109 LYS A CA 1
ATOM 886 C C . LYS A 1 109 ? -3.994 23.318 17.041 1.00 68.38 109 LYS A C 1
ATOM 888 O O . LYS A 1 109 ? -4.252 24.197 17.857 1.00 68.38 109 LYS A O 1
ATOM 893 N N . GLU A 1 110 ? -3.231 22.264 17.296 1.00 75.19 110 GLU A N 1
ATOM 894 C CA . GLU A 1 110 ? -2.668 21.949 18.607 1.00 75.19 110 GLU A CA 1
ATOM 895 C C . GLU A 1 110 ? -1.717 23.064 19.082 1.00 75.19 110 GLU A C 1
ATOM 897 O O . GLU A 1 110 ? -0.678 23.343 18.473 1.00 75.19 110 GLU A O 1
ATOM 902 N N . VAL A 1 111 ? -2.123 23.740 20.160 1.00 74.88 111 VAL A N 1
ATOM 903 C CA . VAL A 1 111 ? -1.434 24.884 20.782 1.00 74.88 111 VAL A CA 1
ATOM 904 C C . VAL A 1 111 ? -1.398 24.828 22.308 1.00 74.88 111 VAL A C 1
ATOM 906 O O . VAL A 1 111 ? -0.538 25.479 22.896 1.00 74.88 111 VAL A O 1
ATOM 909 N N . ILE A 1 112 ? -2.281 24.055 22.950 1.00 82.38 112 ILE A N 1
ATOM 910 C CA . ILE A 1 112 ? -2.156 23.698 24.370 1.00 82.38 112 ILE A CA 1
ATOM 911 C C . ILE A 1 112 ? -1.215 22.492 24.458 1.00 82.38 112 ILE A C 1
ATOM 913 O O . ILE A 1 112 ? -1.625 21.345 24.272 1.00 82.38 112 ILE A O 1
ATOM 917 N N . GLU A 1 113 ? 0.062 22.761 24.714 1.00 83.44 113 GLU A N 1
ATOM 918 C CA . GLU A 1 113 ? 1.089 21.726 24.909 1.00 83.44 113 GLU A CA 1
ATOM 919 C C . GLU A 1 113 ? 1.065 21.176 26.351 1.00 83.44 113 GLU A C 1
ATOM 921 O O . GLU A 1 113 ? 1.167 19.962 26.535 1.00 83.44 113 GLU A O 1
ATOM 926 N N . ASP A 1 114 ? 0.791 22.032 27.343 1.00 85.00 114 ASP A N 1
ATOM 927 C CA . ASP A 1 114 ? 0.434 21.674 28.727 1.00 85.00 114 ASP A CA 1
ATOM 928 C C . ASP A 1 114 ? -0.730 22.562 29.204 1.00 85.00 114 ASP A C 1
ATOM 930 O O . ASP A 1 114 ? -0.886 23.707 28.770 1.00 85.00 114 ASP A O 1
ATOM 934 N N . TYR A 1 115 ? -1.541 22.031 30.112 1.00 88.75 115 TYR A N 1
ATOM 935 C CA . TYR A 1 115 ? -2.595 22.750 30.814 1.00 88.75 115 TYR A CA 1
ATOM 936 C C . TYR A 1 115 ? -2.055 23.691 31.897 1.00 88.75 115 TYR A C 1
ATOM 938 O O . TYR A 1 115 ? -2.639 24.752 32.103 1.00 88.75 115 TYR A O 1
ATOM 946 N N . ASP A 1 116 ? -0.940 23.353 32.553 1.00 87.88 116 ASP A N 1
ATOM 947 C CA . ASP A 1 116 ? -0.379 24.197 33.624 1.00 87.88 116 ASP A CA 1
ATOM 948 C C . ASP A 1 116 ? 0.065 25.559 33.074 1.00 87.88 116 ASP A C 1
ATOM 950 O O . ASP A 1 116 ? -0.203 26.598 33.674 1.00 87.88 116 ASP A O 1
ATOM 954 N N . ASP A 1 117 ? 0.639 25.564 31.868 1.00 84.25 117 ASP A N 1
ATOM 955 C CA . ASP A 1 117 ? 1.038 26.771 31.141 1.00 84.25 117 ASP A CA 1
ATOM 956 C C . ASP A 1 117 ? -0.156 27.682 30.800 1.00 84.25 117 ASP A C 1
ATOM 958 O O . ASP A 1 117 ? -0.078 28.907 30.934 1.00 84.25 117 ASP A O 1
ATOM 962 N N . LEU A 1 118 ? -1.286 27.081 30.401 1.00 83.06 118 LEU A N 1
ATOM 963 C CA . LEU A 1 118 ? -2.543 27.790 30.154 1.00 83.06 118 LEU A CA 1
ATOM 964 C C . LEU A 1 118 ? -3.126 28.372 31.449 1.00 83.06 118 LEU A C 1
ATOM 966 O O . LEU A 1 118 ? -3.659 29.479 31.416 1.00 83.06 118 LEU A O 1
ATOM 970 N N . MET A 1 119 ? -3.016 27.665 32.575 1.00 86.25 119 MET A N 1
ATOM 971 C CA . MET A 1 119 ? -3.530 28.134 33.865 1.00 86.25 119 MET A CA 1
ATOM 972 C C . MET A 1 119 ? -2.639 29.212 34.502 1.00 86.25 119 MET A C 1
ATOM 974 O O . MET A 1 119 ? -3.166 30.144 35.104 1.00 86.25 119 MET A O 1
ATOM 978 N N . GLU A 1 120 ? -1.312 29.151 34.332 1.00 85.81 120 GLU A N 1
ATOM 979 C CA . GLU A 1 120 ? -0.389 30.196 34.804 1.00 85.81 120 GLU A CA 1
ATOM 980 C C . GLU A 1 120 ? -0.507 31.479 33.966 1.00 85.81 120 GLU A C 1
ATOM 982 O O . GLU A 1 120 ? -0.636 32.580 34.504 1.00 85.81 120 GLU A O 1
ATOM 987 N N . ARG A 1 121 ? -0.452 31.354 32.633 1.00 78.38 121 ARG A N 1
ATOM 988 C CA . ARG A 1 121 ? -0.355 32.505 31.716 1.00 78.38 121 ARG A CA 1
ATOM 989 C C . ARG A 1 121 ? -1.703 32.926 31.117 1.00 78.38 121 ARG A C 1
ATOM 991 O O . ARG A 1 121 ? -1.770 33.905 30.363 1.00 78.38 121 ARG A O 1
ATOM 998 N N . GLY A 1 122 ? -2.779 32.217 31.449 1.00 74.81 122 GLY A N 1
ATOM 999 C CA . GLY A 1 122 ? -4.134 32.462 30.963 1.00 74.81 122 GLY A CA 1
ATOM 1000 C C . GLY A 1 122 ? -4.253 32.381 29.439 1.00 74.81 122 GLY A C 1
ATOM 1001 O O . GLY A 1 122 ? -3.390 31.864 28.725 1.00 74.81 122 GLY A O 1
ATOM 1002 N N . PHE A 1 123 ? -5.314 32.996 28.910 1.00 70.62 123 PHE A N 1
ATOM 1003 C CA . PHE A 1 123 ? -5.654 32.979 27.479 1.00 70.62 123 PHE A CA 1
ATOM 1004 C C . PHE A 1 123 ? -4.572 33.617 26.574 1.00 70.62 123 PHE A C 1
ATOM 1006 O O . PHE A 1 123 ? -4.629 33.480 25.352 1.00 70.62 123 PHE A O 1
ATOM 1013 N N . SER A 1 124 ? -3.565 34.294 27.150 1.00 67.69 124 SER A N 1
ATOM 1014 C CA . SER A 1 124 ? -2.436 34.896 26.424 1.00 67.69 124 SER A CA 1
ATOM 1015 C C . SER A 1 124 ? -1.605 33.867 25.641 1.00 67.69 124 SER A C 1
ATOM 1017 O O . SER A 1 124 ? -1.155 34.166 24.532 1.00 67.69 124 SER A O 1
ATOM 1019 N N . THR A 1 125 ? -1.485 32.644 26.175 1.00 68.12 125 THR A N 1
ATOM 1020 C CA . THR A 1 125 ? -0.828 31.475 25.555 1.00 68.12 125 THR A CA 1
ATOM 1021 C C . THR A 1 125 ? -1.405 31.137 24.185 1.00 68.12 125 THR A C 1
ATOM 1023 O O . THR A 1 125 ? -0.669 30.793 23.259 1.00 68.12 125 THR A O 1
ATOM 1026 N N . ILE A 1 126 ? -2.724 31.286 24.049 1.00 69.81 126 ILE A N 1
ATOM 1027 C CA . ILE A 1 126 ? -3.469 31.027 22.823 1.00 69.81 126 ILE A CA 1
ATOM 1028 C C . ILE A 1 126 ? -3.546 32.298 21.968 1.00 69.81 126 ILE A C 1
ATOM 1030 O O . ILE A 1 126 ? -3.319 32.241 20.760 1.00 69.81 126 ILE A O 1
ATOM 1034 N N . MET A 1 127 ? -3.816 33.461 22.582 1.00 62.22 127 MET A N 1
ATOM 1035 C CA . MET A 1 127 ? -3.961 34.742 21.874 1.00 62.22 127 MET A CA 1
ATOM 1036 C C . MET A 1 127 ? -2.728 35.094 21.053 1.00 62.22 127 MET A C 1
ATOM 1038 O O . MET A 1 127 ? -2.874 35.370 19.867 1.00 62.22 127 MET A O 1
ATOM 1042 N N . PHE A 1 128 ? -1.537 35.056 21.657 1.00 65.06 128 PHE A N 1
ATOM 1043 C CA . PHE A 1 128 ? -0.283 35.510 21.043 1.00 65.06 128 PHE A CA 1
ATOM 1044 C C . PHE A 1 128 ? 0.545 34.369 20.428 1.00 65.06 128 PHE A C 1
ATOM 1046 O O . PHE A 1 128 ? 1.750 34.509 20.197 1.00 65.06 128 PHE A O 1
ATOM 1053 N N . ASN A 1 129 ? -0.082 33.218 20.161 1.00 68.38 129 ASN A N 1
ATOM 1054 C CA . ASN A 1 129 ? 0.627 32.051 19.656 1.00 68.38 129 ASN A CA 1
ATOM 1055 C C . ASN A 1 129 ? 1.056 32.235 18.189 1.00 68.38 129 ASN A C 1
ATOM 1057 O O . ASN A 1 129 ? 0.232 32.276 17.268 1.00 68.38 129 ASN A O 1
ATOM 1061 N N . LYS A 1 130 ? 2.372 32.272 17.952 1.00 67.06 130 LYS A N 1
ATOM 1062 C CA . LYS A 1 130 ? 2.954 32.434 16.609 1.00 67.06 130 LYS A CA 1
ATOM 1063 C C . LYS A 1 130 ? 2.581 31.311 15.631 1.00 67.06 130 LYS A C 1
ATOM 1065 O O . LYS A 1 130 ? 2.601 31.563 14.433 1.00 67.06 130 LYS A O 1
ATOM 1070 N N . LYS A 1 131 ? 2.195 30.115 16.106 1.00 62.97 131 LYS A N 1
ATOM 1071 C CA . LYS A 1 131 ? 1.696 29.016 15.251 1.00 62.97 131 LYS A CA 1
ATOM 1072 C C . LYS A 1 131 ? 0.335 29.333 14.608 1.00 62.97 131 LYS A C 1
ATOM 1074 O O . LYS A 1 131 ? -0.005 28.753 13.581 1.00 62.97 131 LYS A O 1
ATOM 1079 N N . LEU A 1 132 ? -0.444 30.240 15.206 1.00 58.31 132 LEU A N 1
ATOM 1080 C CA . LEU A 1 132 ? -1.793 30.615 14.759 1.00 58.31 132 LEU A CA 1
ATOM 1081 C C . LEU A 1 132 ? -1.810 31.918 13.965 1.00 58.31 132 LEU A C 1
ATOM 1083 O O . LEU A 1 132 ? -2.524 32.047 12.971 1.00 58.31 132 LEU A O 1
ATOM 1087 N N . GLN A 1 133 ? -1.015 32.888 14.415 1.00 57.81 133 GLN A N 1
ATOM 1088 C CA . GLN A 1 133 ? -1.082 34.289 14.007 1.00 57.81 133 GLN A CA 1
ATOM 1089 C C . GLN A 1 133 ? -0.453 34.598 12.629 1.00 57.81 133 GLN A C 1
ATOM 1091 O O . GLN A 1 133 ? 0.074 35.693 12.414 1.00 57.81 133 GLN A O 1
ATOM 1096 N N . ASN A 1 134 ? -0.559 33.672 11.668 1.00 53.38 134 ASN A N 1
ATOM 1097 C CA . ASN A 1 134 ? -0.179 33.870 10.263 1.00 53.38 134 ASN A CA 1
ATOM 1098 C C . ASN A 1 134 ? -0.907 35.103 9.703 1.00 53.38 134 ASN A C 1
ATOM 1100 O O . ASN A 1 134 ? -2.115 35.044 9.458 1.00 53.38 134 ASN A O 1
ATOM 1104 N N . GLY A 1 135 ? -0.204 36.228 9.567 1.00 54.72 135 GLY A N 1
ATOM 1105 C CA . GLY A 1 135 ? -0.761 37.514 9.142 1.00 54.72 135 GLY A CA 1
ATOM 1106 C C . GLY A 1 135 ? -1.551 38.314 10.189 1.00 54.72 135 GLY A C 1
ATOM 1107 O O . GLY A 1 135 ? -2.451 39.065 9.802 1.00 54.72 135 GLY A O 1
ATOM 1108 N N . ILE A 1 136 ? -1.293 38.160 11.500 1.00 52.25 136 ILE A N 1
ATOM 1109 C CA . ILE A 1 136 ? -1.629 39.234 12.466 1.00 52.25 136 ILE A CA 1
ATOM 1110 C C . ILE A 1 136 ? -0.473 40.231 12.587 1.00 52.25 136 ILE A C 1
ATOM 1112 O O . ILE A 1 136 ? -0.700 41.429 12.516 1.00 52.25 136 ILE A O 1
ATOM 1116 N N . PHE A 1 137 ? 0.769 39.737 12.673 1.00 55.88 137 PHE A N 1
ATOM 1117 C CA . PHE A 1 137 ? 1.984 40.560 12.770 1.00 55.88 137 PHE A CA 1
ATOM 1118 C C . PHE A 1 137 ? 2.314 41.317 11.468 1.00 55.88 137 PHE A C 1
ATOM 1120 O O . PHE A 1 137 ? 3.266 42.087 11.424 1.00 55.88 137 PHE A O 1
ATOM 1127 N N . GLU A 1 138 ? 1.537 41.076 10.411 1.00 60.84 138 GLU A N 1
ATOM 1128 C CA . GLU A 1 138 ? 1.596 41.763 9.115 1.00 60.84 138 GLU A CA 1
ATOM 1129 C C . GLU A 1 138 ? 0.604 42.940 9.032 1.00 60.84 138 GLU A C 1
ATOM 1131 O O . GLU A 1 138 ? 0.626 43.691 8.058 1.00 60.84 138 GLU A O 1
ATOM 1136 N N . ARG A 1 139 ? -0.284 43.095 10.026 1.00 63.53 139 ARG A N 1
ATOM 1137 C CA . ARG A 1 139 ? -1.261 44.188 10.111 1.00 63.53 139 ARG A CA 1
ATOM 1138 C C . ARG A 1 139 ? -0.698 45.380 10.880 1.00 63.53 139 ARG A C 1
ATOM 1140 O O . ARG A 1 139 ? 0.252 45.244 11.650 1.00 63.53 139 ARG A O 1
ATOM 1147 N N . SER A 1 140 ? -1.310 46.546 10.690 1.00 74.25 140 SER A N 1
ATOM 1148 C CA . SER A 1 140 ? -0.994 47.730 11.487 1.00 74.25 140 SER A CA 1
ATOM 1149 C C . SER A 1 140 ? -1.641 47.663 12.881 1.00 74.25 140 SER A C 1
ATOM 1151 O O . SER A 1 140 ? -2.488 46.806 13.157 1.00 74.25 140 SER A O 1
ATOM 1153 N N . ILE A 1 141 ? -1.236 48.563 13.781 1.00 74.06 141 ILE A N 1
ATOM 1154 C CA . ILE A 1 141 ? -1.812 48.633 15.132 1.00 74.06 141 ILE A CA 1
ATOM 1155 C C . ILE A 1 141 ? -3.247 49.176 15.103 1.00 74.06 141 ILE A C 1
ATOM 1157 O O . ILE A 1 141 ? -4.080 48.752 15.897 1.00 74.06 141 ILE A O 1
ATOM 1161 N N . GLU A 1 142 ? -3.558 50.050 14.148 1.00 75.31 142 GLU A N 1
ATOM 1162 C CA . GLU A 1 142 ? -4.896 50.588 13.894 1.00 75.31 142 GLU A CA 1
ATOM 1163 C C . GLU A 1 142 ? -5.855 49.478 13.450 1.00 75.31 142 GLU A C 1
ATOM 1165 O O . GLU A 1 142 ? -6.953 49.373 13.987 1.00 75.31 142 GLU A O 1
ATOM 1170 N N . ASP A 1 143 ? -5.404 48.597 12.549 1.00 71.62 143 ASP A N 1
ATOM 1171 C CA . ASP A 1 143 ? -6.114 47.375 12.155 1.00 71.62 143 ASP A CA 1
ATOM 1172 C C . ASP A 1 143 ? -6.461 46.533 13.400 1.00 71.62 143 ASP A C 1
ATOM 1174 O O . ASP A 1 143 ? -7.604 46.125 13.586 1.00 71.62 143 ASP A O 1
ATOM 1178 N N . PHE A 1 144 ? -5.485 46.285 14.284 1.00 70.12 144 PHE A N 1
ATOM 1179 C CA . PHE A 1 144 ? -5.705 45.511 15.510 1.00 70.12 144 PHE A CA 1
ATOM 1180 C C . PHE A 1 144 ? -6.707 46.185 16.461 1.00 70.12 144 PHE A C 1
ATOM 1182 O O . PHE A 1 144 ? -7.597 45.508 16.971 1.00 70.12 144 PHE A O 1
ATOM 1189 N N . LEU A 1 145 ? -6.588 47.498 16.681 1.00 72.88 145 LEU A N 1
ATOM 1190 C CA . LEU A 1 145 ? -7.458 48.251 17.590 1.00 72.88 145 LEU A CA 1
ATOM 1191 C C . LEU A 1 145 ? -8.902 48.334 17.080 1.00 72.88 145 LEU A C 1
ATOM 1193 O O . LEU A 1 145 ? -9.825 48.014 17.832 1.00 72.88 145 LEU A O 1
ATOM 1197 N N . TYR A 1 146 ? -9.093 48.682 15.803 1.00 74.94 146 TYR A N 1
ATOM 1198 C CA . TYR A 1 146 ? -10.407 48.697 15.159 1.00 74.94 146 TYR A CA 1
ATOM 1199 C C . TYR A 1 146 ? -11.091 47.335 15.295 1.00 74.94 146 TYR A C 1
ATOM 1201 O O . TYR A 1 146 ? -12.243 47.238 15.713 1.00 74.94 146 TYR A O 1
ATOM 1209 N N . PHE A 1 147 ? -10.363 46.264 14.985 1.00 71.06 147 PHE A N 1
ATOM 1210 C CA . PHE A 1 147 ? -10.927 44.927 14.977 1.00 71.06 147 PHE A CA 1
ATOM 1211 C C . PHE A 1 147 ? -11.189 44.370 16.392 1.00 71.06 147 PHE A C 1
ATOM 1213 O O . PHE A 1 147 ? -12.254 43.802 16.624 1.00 71.06 147 PHE A O 1
ATOM 1220 N N . GLU A 1 148 ? -10.286 44.531 17.362 1.00 69.00 148 GLU A N 1
ATOM 1221 C CA . GLU A 1 148 ? -10.491 43.971 18.710 1.00 69.00 148 GLU A CA 1
ATOM 1222 C C . GLU A 1 148 ? -11.505 44.771 19.555 1.00 69.00 148 GLU A C 1
ATOM 1224 O O . GLU A 1 148 ? -12.238 44.170 20.340 1.00 69.00 148 GLU A O 1
ATOM 1229 N N . PHE A 1 149 ? -11.591 46.100 19.382 1.00 72.25 149 PHE A N 1
ATOM 1230 C CA . PHE A 1 149 ? -12.398 46.970 20.254 1.00 72.25 149 PHE A CA 1
ATOM 1231 C C . PHE A 1 149 ? -13.585 47.663 19.564 1.00 72.25 149 PHE A C 1
ATOM 1233 O O . PHE A 1 149 ? -14.637 47.804 20.184 1.00 72.25 149 PHE A O 1
ATOM 1240 N N . GLU A 1 150 ? -13.467 48.089 18.302 1.00 78.12 150 GLU A N 1
ATOM 1241 C CA . GLU A 1 150 ? -14.501 48.914 17.646 1.00 78.12 150 GLU A CA 1
ATOM 1242 C C . GLU A 1 150 ? -15.493 48.099 16.799 1.00 78.12 150 GLU A C 1
ATOM 1244 O O . GLU A 1 150 ? -16.682 48.420 16.754 1.00 78.12 150 GLU A O 1
ATOM 1249 N N . TYR A 1 151 ? -15.033 47.034 16.134 1.00 76.81 151 TYR A N 1
ATOM 1250 C CA . TYR A 1 151 ? -15.801 46.265 15.145 1.00 76.81 151 TYR A CA 1
ATOM 1251 C C . TYR A 1 151 ? -17.133 45.739 15.699 1.00 76.81 151 TYR A C 1
ATOM 1253 O O . TYR A 1 151 ? -18.178 45.909 15.066 1.00 76.81 151 TYR A O 1
ATOM 1261 N N . LEU A 1 152 ? -17.123 45.167 16.909 1.00 74.62 152 LEU A N 1
ATOM 1262 C CA . LEU A 1 152 ? -18.339 44.689 17.576 1.00 74.62 152 LEU A CA 1
ATOM 1263 C C . LEU A 1 152 ? -19.335 45.823 17.852 1.00 74.62 152 LEU A C 1
ATOM 1265 O O . LEU A 1 152 ? -20.537 45.632 17.675 1.00 74.62 152 LEU A O 1
ATOM 1269 N N . GLU A 1 153 ? -18.869 47.017 18.233 1.00 80.88 153 GLU A N 1
ATOM 1270 C CA . GLU A 1 153 ? -19.765 48.164 18.397 1.00 80.88 153 GLU A CA 1
ATOM 1271 C C . GLU A 1 153 ? -20.326 48.654 17.061 1.00 80.88 153 GLU A C 1
ATOM 1273 O O . GLU A 1 153 ? -21.489 49.052 17.002 1.00 80.88 153 GLU A O 1
ATOM 1278 N N . VAL A 1 154 ? -19.521 48.657 15.994 1.00 83.06 154 VAL A N 1
ATOM 1279 C CA . VAL A 1 154 ? -19.960 49.072 14.653 1.00 83.06 154 VAL A CA 1
ATOM 1280 C C . VAL A 1 154 ? -21.091 48.168 14.162 1.00 83.06 154 VAL A C 1
ATOM 1282 O O . VAL A 1 154 ? -22.119 48.677 13.711 1.00 83.06 154 VAL A O 1
ATOM 1285 N N . TRP A 1 155 ? -20.955 46.850 14.313 1.00 79.69 155 TRP A N 1
ATOM 1286 C CA . TRP A 1 155 ? -22.016 45.911 13.948 1.00 79.69 155 TRP A CA 1
ATOM 1287 C C . TRP A 1 155 ? -23.201 45.930 14.914 1.00 79.69 155 TRP A C 1
ATOM 1289 O O . TRP A 1 155 ? -24.336 45.897 14.446 1.00 79.69 155 TRP A O 1
ATOM 1299 N N . GLY A 1 156 ? -22.994 46.095 16.224 1.00 81.19 156 GLY A N 1
ATOM 1300 C CA . GLY A 1 156 ? -24.093 46.309 17.175 1.00 81.19 156 GLY A CA 1
ATOM 1301 C C . GLY A 1 156 ? -24.932 47.543 16.818 1.00 81.19 156 GLY A C 1
ATOM 1302 O O . GLY A 1 156 ? -26.158 47.466 16.736 1.00 81.19 156 GLY A O 1
ATOM 1303 N N . LYS A 1 157 ? -24.276 48.668 16.497 1.00 85.06 157 LYS A N 1
ATOM 1304 C CA . LYS A 1 157 ? -24.909 49.899 15.979 1.00 85.06 157 LYS A CA 1
ATOM 1305 C C . LYS A 1 157 ? -25.626 49.663 14.651 1.00 85.06 157 LYS A C 1
ATOM 1307 O O . LYS A 1 157 ? -26.683 50.245 14.431 1.00 85.06 157 LYS A O 1
ATOM 1312 N N . ALA A 1 158 ? -25.088 48.815 13.777 1.00 84.25 158 ALA A N 1
ATOM 1313 C CA . ALA A 1 158 ? -25.725 48.472 12.513 1.00 84.25 158 ALA A CA 1
ATOM 1314 C C . ALA A 1 158 ? -26.993 47.620 12.728 1.00 84.25 158 ALA A C 1
ATOM 1316 O O . ALA A 1 158 ? -28.061 47.989 12.243 1.00 84.25 158 ALA A O 1
ATOM 1317 N N . TRP A 1 159 ? -26.919 46.532 13.502 1.00 83.31 159 TRP A N 1
ATOM 1318 C CA . TRP A 1 159 ? -28.056 45.641 13.772 1.00 83.31 159 TRP A CA 1
ATOM 1319 C C . TRP A 1 159 ? -29.190 46.327 14.545 1.00 83.31 159 TRP A C 1
ATOM 1321 O O . TRP A 1 159 ? -30.360 46.050 14.282 1.00 83.31 159 TRP A O 1
ATOM 1331 N N . ARG A 1 160 ? -28.889 47.319 15.391 1.00 84.00 160 ARG A N 1
ATOM 1332 C CA . ARG A 1 160 ? -29.911 48.218 15.960 1.00 84.00 160 ARG A CA 1
ATOM 1333 C C . ARG A 1 160 ? -30.748 48.905 14.865 1.00 84.00 160 ARG A C 1
ATOM 1335 O O . ARG A 1 160 ? -31.973 48.835 14.930 1.00 84.00 160 ARG A O 1
ATOM 1342 N N . LYS A 1 161 ? -30.130 49.424 13.789 1.00 85.69 161 LYS A N 1
ATOM 1343 C CA . LYS A 1 161 ? -30.864 49.995 12.635 1.00 85.69 161 LYS A CA 1
ATOM 1344 C C . LYS A 1 161 ? -31.766 48.980 11.935 1.00 85.69 161 LYS A C 1
ATOM 1346 O O . LYS A 1 161 ? -32.836 49.346 11.459 1.00 85.69 161 LYS A O 1
ATOM 1351 N N . PHE A 1 162 ? -31.341 47.717 11.831 1.00 85.25 162 PHE A N 1
ATOM 1352 C CA . PHE A 1 162 ? -32.170 46.660 11.241 1.00 85.25 162 PHE A CA 1
ATOM 1353 C C . PHE A 1 162 ? -33.474 46.492 12.034 1.00 85.25 162 PHE A C 1
ATOM 1355 O O . PHE A 1 162 ? -34.551 46.433 11.438 1.00 85.25 162 PHE A O 1
ATOM 1362 N N . TYR A 1 163 ? -33.389 46.464 13.368 1.00 85.38 163 TYR A N 1
ATOM 1363 C CA . TYR A 1 163 ? -34.567 46.410 14.234 1.00 85.38 163 TYR A CA 1
ATOM 1364 C C . TYR A 1 163 ? -35.419 47.683 14.099 1.00 85.38 163 TYR A C 1
ATOM 1366 O O . TYR A 1 163 ? -36.618 47.582 13.854 1.00 85.38 163 TYR A O 1
ATOM 1374 N N . GLU A 1 164 ? -34.807 48.871 14.153 1.00 86.38 164 GLU A N 1
ATOM 1375 C CA . GLU A 1 164 ? -35.493 50.166 13.987 1.00 86.38 164 GLU A CA 1
ATOM 1376 C C . GLU A 1 164 ? -36.259 50.286 12.656 1.00 86.38 164 GLU A C 1
ATOM 1378 O O . GLU A 1 164 ? -37.353 50.848 12.621 1.00 86.38 164 GLU A O 1
ATOM 1383 N N . GLN A 1 165 ? -35.703 49.761 11.558 1.00 86.50 165 GLN A N 1
ATOM 1384 C CA . GLN A 1 165 ? -36.287 49.871 10.214 1.00 86.50 165 GLN A CA 1
ATOM 1385 C C . GLN A 1 165 ? -37.332 48.792 9.899 1.00 86.50 165 GLN A C 1
ATOM 1387 O O . GLN A 1 165 ? -38.147 48.995 9.001 1.00 86.50 165 GLN A O 1
ATOM 1392 N N . THR A 1 166 ? -37.315 47.649 10.595 1.00 82.31 166 THR A N 1
ATOM 1393 C CA . THR A 1 166 ? -38.149 46.481 10.236 1.00 82.31 166 THR A CA 1
ATOM 1394 C C . THR A 1 166 ? -39.077 45.999 11.347 1.00 82.31 166 THR A C 1
ATOM 1396 O O . THR A 1 166 ? -39.995 45.224 11.087 1.00 82.31 166 THR A O 1
ATOM 1399 N N . GLY A 1 167 ? -38.844 46.418 12.594 1.00 80.31 167 GLY A N 1
ATOM 1400 C CA . GLY A 1 167 ? -39.535 45.901 13.776 1.00 80.31 167 GLY A CA 1
ATOM 1401 C C . GLY A 1 167 ? -39.263 44.419 14.064 1.00 80.31 167 GLY A C 1
ATOM 1402 O O . GLY A 1 167 ? -39.925 43.845 14.926 1.00 80.31 167 GLY A O 1
ATOM 1403 N N . ILE A 1 168 ? -38.326 43.778 13.351 1.00 79.94 168 ILE A N 1
ATOM 1404 C CA . ILE A 1 168 ? -37.989 42.363 13.525 1.00 79.94 168 ILE A CA 1
ATOM 1405 C C . ILE A 1 168 ? -36.834 42.234 14.534 1.00 79.94 168 ILE A C 1
ATOM 1407 O O . ILE A 1 168 ? -35.752 42.764 14.281 1.00 79.94 168 ILE A O 1
ATOM 1411 N N . PRO A 1 169 ? -37.040 41.530 15.664 1.00 80.19 169 PRO A N 1
ATOM 1412 C CA . PRO A 1 169 ? -36.010 41.262 16.672 1.00 80.19 169 PRO A CA 1
ATOM 1413 C C . PRO A 1 169 ? -34.763 40.572 16.116 1.00 80.19 169 PRO A C 1
ATOM 1415 O O . PRO A 1 169 ? -34.831 39.879 15.099 1.00 80.19 169 PRO A O 1
ATOM 1418 N N . LEU A 1 170 ? -33.632 40.744 16.805 1.00 76.94 170 LEU A N 1
ATOM 1419 C CA . LEU A 1 170 ? -32.332 40.215 16.367 1.00 76.94 170 LEU A CA 1
ATOM 1420 C C . LEU A 1 170 ? -32.135 38.730 16.687 1.00 76.94 170 LEU A C 1
ATOM 1422 O O . LEU A 1 170 ? -31.313 38.078 16.050 1.00 76.94 170 LEU A O 1
ATOM 1426 N N . TRP A 1 171 ? -32.881 38.216 17.673 1.00 76.75 171 TRP A N 1
ATOM 1427 C CA . TRP A 1 171 ? -32.911 36.812 18.119 1.00 76.75 171 TRP A CA 1
ATOM 1428 C C . TRP A 1 171 ? -31.576 36.205 18.594 1.00 76.75 171 TRP A C 1
ATOM 1430 O O . TRP A 1 171 ? -31.531 35.056 19.030 1.00 76.75 171 TRP A O 1
ATOM 1440 N N . LEU A 1 172 ? -30.486 36.963 18.518 1.00 78.75 172 LEU A N 1
ATOM 1441 C CA . LEU A 1 172 ? -29.157 36.580 18.954 1.00 78.75 172 LEU A CA 1
ATOM 1442 C C . LEU A 1 172 ? -28.330 37.841 19.240 1.00 78.75 172 LEU A C 1
ATOM 1444 O O . LEU A 1 172 ? -28.433 38.829 18.510 1.00 78.75 172 LEU A O 1
ATOM 1448 N N . GLY A 1 173 ? -27.522 37.810 20.303 1.00 78.50 173 GLY A N 1
ATOM 1449 C CA . GLY A 1 173 ? -26.557 38.871 20.612 1.00 78.50 173 GLY A CA 1
ATOM 1450 C C . GLY A 1 173 ? -25.230 38.383 21.202 1.00 78.50 173 GLY A C 1
ATOM 1451 O O . GLY A 1 173 ? -24.222 39.079 21.095 1.00 78.50 173 GLY A O 1
ATOM 1452 N N . GLY A 1 174 ? -25.180 37.187 21.795 1.00 80.12 174 GLY A N 1
ATOM 1453 C CA . GLY A 1 174 ? -23.939 36.592 22.303 1.00 80.12 174 GLY A CA 1
ATOM 1454 C C . GLY A 1 174 ? -23.716 35.163 21.813 1.00 80.12 174 GLY A C 1
ATOM 1455 O O . GLY A 1 174 ? -24.659 34.461 21.462 1.00 80.12 174 GLY A O 1
ATOM 1456 N N . ARG A 1 175 ? -22.461 34.707 21.829 1.00 80.94 175 ARG A N 1
ATOM 1457 C CA . ARG A 1 175 ? -22.078 33.305 21.600 1.00 80.94 175 ARG A CA 1
ATOM 1458 C C . ARG A 1 175 ? -21.068 32.860 22.641 1.00 80.94 175 ARG A C 1
ATOM 1460 O O . ARG A 1 175 ? -20.139 33.616 22.940 1.00 80.94 175 ARG A O 1
ATOM 1467 N N . ALA A 1 176 ? -21.219 31.613 23.068 1.00 83.44 176 ALA A N 1
ATOM 1468 C CA . ALA A 1 176 ? -20.234 30.846 23.817 1.00 83.44 176 ALA A CA 1
ATOM 1469 C C . ALA A 1 176 ? -19.989 29.481 23.156 1.00 83.44 176 ALA A C 1
ATOM 1471 O O . ALA A 1 176 ? -20.838 28.976 22.415 1.00 83.44 176 ALA A O 1
ATOM 1472 N N . CYS A 1 177 ? -18.853 28.862 23.468 1.00 82.88 177 CYS A N 1
ATOM 1473 C CA . CYS A 1 177 ? -18.594 27.446 23.203 1.00 82.88 177 CYS A CA 1
ATOM 1474 C C . CYS A 1 177 ? -18.379 26.686 24.519 1.00 82.88 177 CYS A C 1
ATOM 1476 O O . CYS A 1 177 ? -17.878 27.255 25.487 1.00 82.88 177 CYS A O 1
ATOM 1478 N N . HIS A 1 178 ? -18.739 25.401 24.559 1.00 89.44 178 HIS A N 1
ATOM 1479 C CA . HIS A 1 178 ? -18.456 24.548 25.717 1.00 89.44 178 HIS A CA 1
ATOM 1480 C C . HIS A 1 178 ? -16.936 24.343 25.910 1.00 89.44 178 HIS A C 1
ATOM 1482 O O . HIS A 1 178 ? -16.224 24.204 24.910 1.00 89.44 178 HIS A O 1
ATOM 1488 N N . PRO A 1 179 ? -16.414 24.290 27.152 1.00 89.00 179 PRO A N 1
ATOM 1489 C CA . PRO A 1 179 ? -14.990 24.088 27.414 1.00 89.00 179 PRO A CA 1
ATOM 1490 C C . PRO A 1 179 ? -14.353 22.847 26.774 1.00 89.00 179 PRO A C 1
ATOM 1492 O O . PRO A 1 179 ? -13.255 22.966 26.238 1.00 89.00 179 PRO A O 1
ATOM 1495 N N . LEU A 1 180 ? -15.007 21.677 26.772 1.00 89.38 180 LEU A N 1
ATOM 1496 C CA . LEU A 1 180 ? -14.476 20.480 26.096 1.00 89.38 180 LEU A CA 1
ATOM 1497 C C . LEU A 1 180 ? -14.374 20.681 24.588 1.00 89.38 180 LEU A C 1
ATOM 1499 O O . LEU A 1 180 ? -13.379 20.294 23.980 1.00 89.38 180 LEU A O 1
ATOM 1503 N N . ASP A 1 181 ? -15.391 21.298 23.987 1.00 84.50 181 ASP A N 1
ATOM 1504 C CA . ASP A 1 181 ? -15.347 21.646 22.574 1.00 84.50 181 ASP A CA 1
ATOM 1505 C C . ASP A 1 181 ? -14.235 22.664 22.309 1.00 84.50 181 ASP A C 1
ATOM 1507 O O . ASP A 1 181 ? -13.562 22.555 21.292 1.00 84.50 181 ASP A O 1
ATOM 1511 N N . MET A 1 182 ? -13.958 23.602 23.224 1.00 81.75 182 MET A N 1
ATOM 1512 C CA . MET A 1 182 ? -12.790 24.476 23.086 1.00 81.75 182 MET A CA 1
ATOM 1513 C C . MET A 1 182 ? -11.470 23.709 23.149 1.00 81.75 182 MET A C 1
ATOM 1515 O O . MET A 1 182 ? -10.599 23.905 22.296 1.00 81.75 182 MET A O 1
ATOM 1519 N N . LEU A 1 183 ? -11.339 22.790 24.107 1.00 86.38 183 LEU A N 1
ATOM 1520 C CA . LEU A 1 183 ? -10.167 21.934 24.210 1.00 86.38 183 LEU A CA 1
ATOM 1521 C C . LEU A 1 183 ? -9.987 21.052 22.969 1.00 86.38 183 LEU A C 1
ATOM 1523 O O . LEU A 1 183 ? -8.845 20.896 22.556 1.00 86.38 183 LEU A O 1
ATOM 1527 N N . GLN A 1 184 ? -11.043 20.566 22.304 1.00 85.62 184 GLN A N 1
ATOM 1528 C CA . GLN A 1 184 ? -10.889 19.761 21.082 1.00 85.62 184 GLN A CA 1
ATOM 1529 C C . GLN A 1 184 ? -10.004 20.463 20.040 1.00 85.62 184 GLN A C 1
ATOM 1531 O O . GLN A 1 184 ? -9.046 19.869 19.555 1.00 85.62 184 GLN A O 1
ATOM 1536 N N . TYR A 1 185 ? -10.281 21.725 19.698 1.00 77.94 185 TYR A N 1
ATOM 1537 C CA . TYR A 1 185 ? -9.519 22.401 18.638 1.00 77.94 185 TYR A CA 1
ATOM 1538 C C . TYR A 1 185 ? -8.167 22.941 19.122 1.00 77.94 185 TYR A C 1
ATOM 1540 O O . TYR A 1 185 ? -7.239 23.024 18.317 1.00 77.94 185 TYR A O 1
ATOM 1548 N N . TYR A 1 186 ? -8.050 23.309 20.407 1.00 79.75 186 TYR A N 1
ATOM 1549 C CA . TYR A 1 186 ? -6.827 23.865 21.002 1.00 79.75 186 TYR A CA 1
ATOM 1550 C C . TYR A 1 186 ? -5.793 22.812 21.425 1.00 79.75 186 TYR A C 1
ATOM 1552 O O . TYR A 1 186 ? -4.590 23.069 21.367 1.00 79.75 186 TYR A O 1
ATOM 1560 N N . ARG A 1 187 ? -6.250 21.650 21.894 1.00 85.44 187 ARG A N 1
ATOM 1561 C CA . ARG A 1 187 ? -5.428 20.526 22.363 1.00 85.44 187 ARG A CA 1
ATOM 1562 C C . ARG A 1 187 ? -5.297 19.433 21.296 1.00 85.44 187 ARG A C 1
ATOM 1564 O O . ARG A 1 187 ? -4.306 18.715 21.311 1.00 85.44 187 ARG A O 1
ATOM 1571 N N . GLY A 1 188 ? -6.246 19.358 20.360 1.00 86.31 188 GLY A N 1
ATOM 1572 C CA . GLY A 1 188 ? -6.403 18.261 19.399 1.00 86.31 188 GLY A CA 1
ATOM 1573 C C . GLY A 1 188 ? -7.294 17.164 19.980 1.00 86.31 188 GLY A C 1
ATOM 1574 O O . GLY A 1 188 ? -7.171 16.830 21.162 1.00 86.31 188 GLY A O 1
ATOM 1575 N N . ILE A 1 189 ? -8.190 16.586 19.169 1.00 84.62 189 ILE A N 1
ATOM 1576 C CA . ILE A 1 189 ? -9.137 15.557 19.635 1.00 84.62 189 ILE A CA 1
ATOM 1577 C C . ILE A 1 189 ? -8.413 14.351 20.236 1.00 84.62 189 ILE A C 1
ATOM 1579 O O . ILE A 1 189 ? -8.825 13.846 21.276 1.00 84.62 189 ILE A O 1
ATOM 1583 N N . TYR A 1 190 ? -7.306 13.929 19.617 1.00 83.06 190 TYR A N 1
ATOM 1584 C CA . TYR A 1 190 ? -6.514 12.782 20.052 1.00 83.06 190 TYR A CA 1
ATOM 1585 C C . TYR A 1 190 ? -5.950 12.998 21.460 1.00 83.06 190 TYR A C 1
ATOM 1587 O O . TYR A 1 190 ? -6.240 12.218 22.370 1.00 83.06 190 TYR A O 1
ATOM 1595 N N . ASN A 1 191 ? -5.223 14.102 21.655 1.00 89.50 191 ASN A N 1
ATOM 1596 C CA . ASN A 1 191 ? -4.615 14.441 22.938 1.00 89.50 191 ASN A CA 1
ATOM 1597 C C . ASN A 1 191 ? -5.696 14.597 24.019 1.00 89.50 191 ASN A C 1
ATOM 1599 O O . ASN A 1 191 ? -5.609 13.920 25.038 1.00 89.50 191 ASN A O 1
ATOM 1603 N N . LEU A 1 192 ? -6.777 15.348 23.749 1.00 90.19 192 LEU A N 1
ATOM 1604 C CA . LEU A 1 192 ? -7.894 15.512 24.691 1.00 90.19 192 LEU A CA 1
ATOM 1605 C C . LEU A 1 192 ? -8.522 14.168 25.098 1.00 90.19 192 LEU A C 1
ATOM 1607 O O . LEU A 1 192 ? -8.850 13.974 26.268 1.00 90.19 192 LEU A O 1
ATOM 1611 N N . THR A 1 193 ? -8.680 13.219 24.165 1.00 88.44 193 THR A N 1
ATOM 1612 C CA . THR A 1 193 ? -9.195 11.883 24.514 1.00 88.44 193 THR A CA 1
ATOM 1613 C C . THR A 1 193 ? -8.242 11.067 25.386 1.00 88.44 193 THR A C 1
ATOM 1615 O O . THR A 1 193 ? -8.729 10.236 26.148 1.00 88.44 193 THR A O 1
ATOM 1618 N N . SER A 1 194 ? -6.930 11.322 25.338 1.00 88.56 194 SER A N 1
ATOM 1619 C CA . SER A 1 194 ? -5.951 10.754 26.278 1.00 88.56 194 SER A CA 1
ATOM 1620 C C . SER A 1 194 ? -6.007 11.475 27.630 1.00 88.56 194 SER A C 1
ATOM 1622 O O . SER A 1 194 ? -6.161 10.845 28.676 1.00 88.56 194 SER A O 1
ATOM 1624 N N . ASP A 1 195 ? -6.008 12.812 27.608 1.00 92.81 195 ASP A N 1
ATOM 1625 C CA . ASP A 1 195 ? -6.013 13.677 28.792 1.00 92.81 195 ASP A CA 1
ATOM 1626 C C . ASP A 1 195 ? -7.213 13.406 29.722 1.00 92.81 195 ASP A C 1
ATOM 1628 O O . ASP A 1 195 ? -7.066 13.420 30.945 1.00 92.81 195 ASP A O 1
ATOM 1632 N N . LEU A 1 196 ? -8.385 13.096 29.150 1.00 90.62 196 LEU A N 1
ATOM 1633 C CA . LEU A 1 196 ? -9.608 12.707 29.871 1.00 90.62 196 LEU A CA 1
ATOM 1634 C C . LEU A 1 196 ? -9.472 11.407 30.692 1.00 90.62 196 LEU A C 1
ATOM 1636 O O . LEU A 1 196 ? -10.246 11.202 31.630 1.00 90.62 196 LEU A O 1
ATOM 1640 N N . TYR A 1 197 ? -8.510 10.538 30.366 1.00 87.12 197 TYR A N 1
ATOM 1641 C CA . TYR A 1 197 ? -8.159 9.355 31.162 1.00 87.12 197 TYR A CA 1
ATOM 1642 C C . TYR A 1 197 ? -6.914 9.579 32.031 1.00 87.12 197 TYR A C 1
ATOM 1644 O O . TYR A 1 197 ? -6.891 9.137 33.179 1.00 87.12 197 TYR A O 1
ATOM 1652 N N . GLU A 1 198 ? -5.880 10.223 31.488 1.00 91.56 198 GLU A N 1
ATOM 1653 C CA . GLU A 1 198 ? -4.539 10.277 32.088 1.00 91.56 198 GLU A CA 1
ATOM 1654 C C . GLU A 1 198 ? -4.349 11.444 33.065 1.00 91.56 198 GLU A C 1
ATOM 1656 O O . GLU A 1 198 ? -3.659 11.296 34.073 1.00 91.56 198 GLU A O 1
ATOM 1661 N N . GLN A 1 199 ? -4.981 12.593 32.805 1.00 93.38 199 GLN A N 1
ATOM 1662 C CA . GLN A 1 199 ? -4.902 13.790 33.650 1.00 93.38 199 GLN A CA 1
ATOM 1663 C C . GLN A 1 199 ? -6.273 14.478 33.850 1.00 93.38 199 GLN A C 1
ATOM 1665 O O . GLN A 1 199 ? -6.388 15.697 33.682 1.00 93.38 199 GLN A O 1
ATOM 1670 N N . PRO A 1 200 ? -7.322 13.734 34.268 1.00 93.31 200 PRO A N 1
ATOM 1671 C CA . PRO A 1 200 ? -8.693 14.241 34.356 1.00 93.31 200 PRO A CA 1
ATOM 1672 C C . PRO A 1 200 ? -8.834 15.476 35.257 1.00 93.31 200 PRO A C 1
ATOM 1674 O O . PRO A 1 200 ? -9.598 16.378 34.929 1.00 93.31 200 PRO A O 1
ATOM 1677 N N . GLU A 1 201 ? -8.073 15.569 36.353 1.00 94.12 201 GLU A N 1
ATOM 1678 C CA . GLU A 1 201 ? -8.119 16.729 37.260 1.00 94.12 201 GLU A CA 1
ATOM 1679 C C . GLU A 1 201 ? -7.655 18.031 36.583 1.00 94.12 201 GLU A C 1
ATOM 1681 O O . GLU A 1 201 ? -8.268 19.079 36.788 1.00 94.12 201 GLU A O 1
ATOM 1686 N N . LYS A 1 202 ? -6.627 17.967 35.721 1.00 93.12 202 LYS A N 1
ATOM 1687 C CA . LYS A 1 202 ? -6.173 19.119 34.922 1.00 93.12 202 LYS A CA 1
ATOM 1688 C C . LYS A 1 202 ? -7.239 19.532 33.907 1.00 93.12 202 LYS A C 1
ATOM 1690 O O . LYS A 1 202 ? -7.530 20.720 33.784 1.00 93.12 202 LYS A O 1
ATOM 1695 N N . VAL A 1 203 ? -7.876 18.561 33.244 1.00 93.75 203 VAL A N 1
ATOM 1696 C CA . VAL A 1 203 ? -8.988 18.830 32.317 1.00 93.75 203 VAL A CA 1
ATOM 1697 C C . VAL A 1 203 ? -10.152 19.507 33.051 1.00 93.75 203 VAL A C 1
ATOM 1699 O O . VAL A 1 203 ? -10.646 20.520 32.567 1.00 93.75 203 VAL A O 1
ATOM 1702 N N . ARG A 1 204 ? -10.544 19.036 34.248 1.00 93.12 204 ARG A N 1
ATOM 1703 C CA . ARG A 1 204 ? -11.606 19.678 35.052 1.00 93.12 204 ARG A CA 1
ATOM 1704 C C . ARG A 1 204 ? -11.247 21.104 35.474 1.00 93.12 204 ARG A C 1
ATOM 1706 O O . ARG A 1 204 ? -12.070 21.998 35.297 1.00 93.12 204 ARG A O 1
ATOM 1713 N N . ALA A 1 205 ? -10.030 21.338 35.970 1.00 91.75 205 ALA A N 1
ATOM 1714 C CA . ALA A 1 205 ? -9.580 22.671 36.385 1.00 91.75 205 ALA A CA 1
ATOM 1715 C C . ALA A 1 205 ? -9.595 23.691 35.229 1.00 91.75 205 ALA A C 1
ATOM 1717 O O . ALA A 1 205 ? -10.016 24.834 35.408 1.00 91.75 205 ALA A O 1
ATOM 1718 N N . VAL A 1 206 ? -9.190 23.265 34.029 1.00 90.25 206 VAL A N 1
ATOM 1719 C CA . VAL A 1 206 ? -9.241 24.100 32.820 1.00 90.25 206 VAL A CA 1
ATOM 1720 C C . VAL A 1 206 ? -10.676 24.276 32.318 1.00 90.25 206 VAL A C 1
ATOM 1722 O O . VAL A 1 206 ? -11.032 25.371 31.886 1.00 90.25 206 VAL A O 1
ATOM 1725 N N . CYS A 1 207 ? -11.526 23.246 32.396 1.00 91.88 207 CYS A N 1
ATOM 1726 C CA . CYS A 1 207 ? -12.935 23.357 32.013 1.00 91.88 207 CYS A CA 1
ATOM 1727 C C . CYS A 1 207 ? -13.715 24.338 32.899 1.00 91.88 207 CYS A C 1
ATOM 1729 O O . CYS A 1 207 ? -14.481 25.132 32.361 1.00 91.88 207 CYS A O 1
ATOM 1731 N N . GLU A 1 208 ? -13.474 24.331 34.212 1.00 91.62 208 GLU A N 1
ATOM 1732 C CA . GLU A 1 208 ? -14.051 25.274 35.182 1.00 91.62 208 GLU A CA 1
ATOM 1733 C C . GLU A 1 208 ? -13.731 26.731 34.800 1.00 91.62 208 GLU A C 1
ATOM 1735 O O . GLU A 1 208 ? -14.623 27.547 34.568 1.00 91.62 208 GLU A O 1
ATOM 1740 N N . TRP A 1 209 ? -12.441 27.037 34.625 1.00 88.31 209 TRP A N 1
ATOM 1741 C CA . TRP A 1 209 ? -11.969 28.379 34.276 1.00 88.31 209 TRP A CA 1
ATOM 1742 C C . TRP A 1 209 ? -12.470 28.854 32.899 1.00 88.31 209 TRP A C 1
ATOM 1744 O O . TRP A 1 209 ? -12.868 30.010 32.731 1.00 88.31 209 TRP A O 1
ATOM 1754 N N . LEU A 1 210 ? -12.500 27.958 31.907 1.00 86.94 210 LEU A N 1
ATOM 1755 C CA . LEU A 1 210 ? -13.033 28.257 30.576 1.00 86.94 210 LEU A CA 1
ATOM 1756 C C . LEU A 1 210 ? -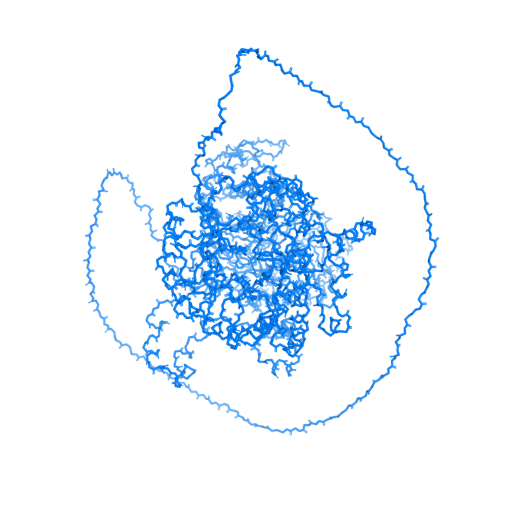14.559 28.466 30.577 1.00 86.94 210 LEU A C 1
ATOM 1758 O O . LEU A 1 210 ? -15.049 29.255 29.764 1.00 86.94 210 LEU A O 1
ATOM 1762 N N . ALA A 1 211 ? -15.303 27.796 31.467 1.00 90.62 211 ALA A N 1
ATOM 1763 C CA . ALA A 1 211 ? -16.751 27.959 31.598 1.00 90.62 211 ALA A CA 1
ATOM 1764 C C . ALA A 1 211 ? -17.108 29.372 32.080 1.00 90.62 211 ALA A C 1
ATOM 1766 O O . ALA A 1 211 ? -17.913 30.052 31.441 1.00 90.62 211 ALA A O 1
ATOM 1767 N N . GLU A 1 212 ? -16.464 29.849 33.151 1.00 89.00 212 GLU A N 1
ATOM 1768 C CA . GLU A 1 212 ? -16.654 31.220 33.645 1.00 89.00 212 GLU A CA 1
ATOM 1769 C C . GLU A 1 212 ? -16.245 32.266 32.594 1.00 89.00 212 GLU A C 1
ATOM 1771 O O . GLU A 1 212 ? -16.987 33.222 32.341 1.00 89.00 212 GLU A O 1
ATOM 1776 N N . TYR A 1 213 ? -15.096 32.064 31.934 1.00 85.06 213 TYR A N 1
ATOM 1777 C CA . TYR A 1 213 ? -14.578 32.982 30.917 1.00 85.06 213 TYR A CA 1
ATOM 1778 C C . TYR A 1 213 ? -15.546 33.163 29.736 1.00 85.06 213 TYR A C 1
ATOM 1780 O O . TYR A 1 213 ? -15.937 34.294 29.431 1.00 85.06 213 TYR A O 1
ATOM 1788 N N . GLU A 1 214 ? -15.974 32.076 29.080 1.00 84.44 214 GLU A N 1
ATOM 1789 C CA . GLU A 1 214 ? -16.916 32.175 27.955 1.00 84.44 214 GLU A CA 1
ATOM 1790 C C . GLU A 1 214 ? -18.302 32.657 28.408 1.00 84.44 214 GLU A C 1
ATOM 1792 O O . GLU A 1 214 ? -18.952 33.398 27.666 1.00 84.44 214 GLU A O 1
ATOM 1797 N N . ALA A 1 215 ? -18.745 32.321 29.628 1.00 89.94 215 ALA A N 1
ATOM 1798 C CA . ALA A 1 215 ? -20.021 32.801 30.152 1.00 89.94 215 ALA A CA 1
ATOM 1799 C C . ALA A 1 215 ? -20.059 34.334 30.275 1.00 89.94 215 ALA A C 1
ATOM 1801 O O . ALA A 1 215 ? -20.985 34.971 29.758 1.00 89.94 215 ALA A O 1
ATOM 1802 N N . VAL A 1 216 ? -19.028 34.939 30.878 1.00 88.31 216 VAL A N 1
ATOM 1803 C CA . VAL A 1 216 ? -18.885 36.403 30.988 1.00 88.31 216 VAL A CA 1
ATOM 1804 C C . VAL A 1 216 ? -18.713 37.051 29.610 1.00 88.31 216 VAL A C 1
ATOM 1806 O O . VAL A 1 216 ? -19.371 38.050 29.300 1.00 88.31 216 VAL A O 1
ATOM 1809 N N . ARG A 1 217 ? -17.873 36.465 28.749 1.00 83.12 217 ARG A N 1
ATOM 1810 C CA . ARG A 1 217 ? -17.584 36.964 27.395 1.00 83.12 217 ARG A CA 1
ATOM 1811 C C . ARG A 1 217 ? -18.828 37.005 26.500 1.00 83.12 217 ARG A C 1
ATOM 1813 O O . ARG A 1 217 ? -19.007 37.960 25.741 1.00 83.12 217 ARG A O 1
ATOM 1820 N N . ALA A 1 218 ? -19.699 36.002 26.599 1.00 86.44 218 ALA A N 1
ATOM 1821 C CA . ALA A 1 218 ? -20.946 35.944 25.843 1.00 86.44 218 ALA A CA 1
ATOM 1822 C C . ALA A 1 218 ? -21.946 37.025 26.288 1.00 86.44 218 ALA A C 1
ATOM 1824 O O . ALA A 1 218 ? -22.508 37.717 25.437 1.00 86.44 218 ALA A O 1
ATOM 1825 N N . MET A 1 219 ? -22.098 37.244 27.601 1.00 89.81 219 MET A N 1
ATOM 1826 C CA . MET A 1 219 ? -22.936 38.326 28.142 1.00 89.81 219 MET A CA 1
ATOM 1827 C C . MET A 1 219 ? -22.413 39.721 27.764 1.00 89.81 219 MET A C 1
ATOM 1829 O O . MET A 1 219 ? -23.204 40.626 27.497 1.00 89.81 219 MET A O 1
ATOM 1833 N N . TYR A 1 220 ? -21.090 39.909 27.709 1.00 85.44 220 TYR A N 1
ATOM 1834 C CA . TYR A 1 220 ? -20.480 41.163 27.254 1.00 85.44 220 TYR A CA 1
ATOM 1835 C C . TYR A 1 220 ? -20.802 41.459 25.779 1.00 85.44 220 TYR A C 1
ATOM 1837 O O . TYR A 1 220 ? -21.275 42.552 25.465 1.00 85.44 220 TYR A O 1
ATOM 1845 N N . ARG A 1 221 ? -20.645 40.467 24.888 1.00 81.81 221 ARG A N 1
ATOM 1846 C CA . ARG A 1 221 ? -21.036 40.570 23.466 1.00 81.81 221 ARG A CA 1
ATOM 1847 C C . ARG A 1 221 ? -22.520 40.921 23.304 1.00 81.81 221 ARG A C 1
ATOM 1849 O O . ARG A 1 221 ? -22.847 41.876 22.603 1.00 81.81 221 ARG A O 1
ATOM 1856 N N . ALA A 1 222 ? -23.395 40.230 24.034 1.00 86.31 222 ALA A N 1
ATOM 1857 C CA . ALA A 1 222 ? -24.833 40.486 24.014 1.00 86.31 222 ALA A CA 1
ATOM 1858 C C . ALA A 1 222 ? -25.192 41.923 24.435 1.00 86.31 222 ALA A C 1
ATOM 1860 O O . ALA A 1 222 ? -26.035 42.558 23.804 1.00 86.31 222 ALA A O 1
ATOM 1861 N N . LYS A 1 223 ? -24.504 42.496 25.434 1.00 87.31 223 LYS A N 1
ATOM 1862 C CA . LYS A 1 223 ? -24.695 43.905 25.825 1.00 87.31 223 LYS A CA 1
ATOM 1863 C C . LYS A 1 223 ? -24.299 44.896 24.725 1.00 87.31 223 LYS A C 1
ATOM 1865 O O . LYS A 1 223 ? -25.036 45.853 24.508 1.00 87.31 223 LYS A O 1
ATOM 1870 N N . ILE A 1 224 ? -23.217 44.653 23.978 1.00 83.62 224 ILE A N 1
ATOM 1871 C CA . ILE A 1 224 ? -22.853 45.488 22.813 1.00 83.62 224 ILE A CA 1
ATOM 1872 C C . ILE A 1 224 ? -23.974 45.448 21.757 1.00 83.62 224 ILE A C 1
ATOM 1874 O O . ILE A 1 224 ? -24.450 46.492 21.298 1.00 83.62 224 ILE A O 1
ATOM 1878 N N . MET A 1 225 ? -24.460 44.244 21.442 1.00 81.56 225 MET A N 1
ATOM 1879 C CA . MET A 1 225 ? -25.565 44.021 20.498 1.00 81.56 225 MET A CA 1
ATOM 1880 C C . MET A 1 225 ? -26.903 44.627 20.962 1.00 81.56 225 MET A C 1
ATOM 1882 O O . MET A 1 225 ? -27.771 44.886 20.132 1.00 81.56 225 MET A O 1
ATOM 1886 N N . GLY A 1 226 ? -27.044 44.936 22.256 1.00 85.44 226 GLY A N 1
ATOM 1887 C CA . GLY A 1 226 ? -28.196 45.636 22.829 1.00 85.44 226 GLY A CA 1
ATOM 1888 C C . GLY A 1 226 ? -29.100 44.779 23.710 1.00 85.44 226 GLY A C 1
ATOM 1889 O O . GLY A 1 226 ? -30.289 45.064 23.789 1.00 85.44 226 GLY A O 1
ATOM 1890 N N . ALA A 1 227 ? -28.589 43.740 24.376 1.00 87.88 227 ALA A N 1
ATOM 1891 C CA . ALA A 1 227 ? -29.356 42.976 25.364 1.00 87.88 227 ALA A CA 1
ATOM 1892 C C . ALA A 1 227 ? -29.958 43.898 26.445 1.00 87.88 227 ALA A C 1
ATOM 1894 O O . ALA A 1 227 ? -29.227 44.595 27.150 1.00 87.88 227 ALA A O 1
ATOM 1895 N N . GLY A 1 228 ? -31.291 43.894 26.565 1.00 85.38 228 GLY A N 1
ATOM 1896 C CA . GLY A 1 228 ? -32.056 44.808 27.428 1.00 85.38 228 GLY A CA 1
ATOM 1897 C C . GLY A 1 228 ? -32.506 46.120 26.762 1.00 85.38 228 GLY A C 1
ATOM 1898 O O . GLY A 1 228 ? -33.295 46.854 27.352 1.00 85.38 228 GLY A O 1
ATOM 1899 N N . GLU A 1 229 ? -32.058 46.400 25.536 1.00 86.06 229 GLU A N 1
ATOM 1900 C CA . GLU A 1 229 ? -32.421 47.580 24.729 1.00 86.06 229 GLU A CA 1
ATOM 1901 C C . GLU A 1 229 ? -33.132 47.191 23.417 1.00 86.06 229 GLU A C 1
ATOM 1903 O O . GLU A 1 229 ? -34.058 47.874 22.980 1.00 86.06 229 GLU A O 1
ATOM 1908 N N . VAL A 1 230 ? -32.724 46.075 22.800 1.00 85.00 230 VAL A N 1
ATOM 1909 C CA . VAL A 1 230 ? -33.276 45.505 21.563 1.00 85.00 230 VAL A CA 1
ATOM 1910 C C . VAL A 1 230 ? -33.791 44.089 21.845 1.00 85.00 230 VAL A C 1
ATOM 1912 O O . VAL A 1 230 ? -33.006 43.260 22.306 1.00 85.00 230 VAL A O 1
ATOM 1915 N N . PRO A 1 231 ? -35.062 43.765 21.538 1.00 84.62 231 PRO A N 1
ATOM 1916 C CA . PRO A 1 231 ? -35.608 42.428 21.763 1.00 84.62 231 PRO A CA 1
ATOM 1917 C C . PRO A 1 231 ? -34.817 41.317 21.053 1.00 84.62 231 PRO A C 1
ATOM 1919 O O . PRO A 1 231 ? -34.399 41.458 19.897 1.00 84.62 231 PRO A O 1
ATOM 1922 N N . GLY A 1 232 ? -34.644 40.186 21.735 1.00 81.69 232 GLY A N 1
ATOM 1923 C CA . GLY A 1 232 ? -33.909 39.015 21.267 1.00 81.69 232 GLY A CA 1
ATOM 1924 C C . GLY A 1 232 ? -32.381 39.121 21.365 1.00 81.69 232 GLY A C 1
ATOM 1925 O O . GLY A 1 232 ? -31.718 38.089 21.246 1.00 81.69 232 GLY A O 1
ATOM 1926 N N . ALA A 1 233 ? -31.803 40.305 21.606 1.00 86.19 233 ALA A N 1
ATOM 1927 C CA . ALA A 1 233 ? -30.352 40.471 21.775 1.00 86.19 233 ALA A CA 1
ATOM 1928 C C . ALA A 1 233 ? -29.838 39.873 23.103 1.00 86.19 233 ALA A C 1
ATOM 1930 O O . ALA A 1 233 ? -28.657 39.560 23.235 1.00 86.19 233 ALA A O 1
ATOM 1931 N N . GLU A 1 234 ? -30.736 39.645 24.063 1.00 88.25 234 GLU A N 1
ATOM 1932 C CA . GLU A 1 234 ? -30.546 38.864 25.291 1.00 88.25 234 GLU A CA 1
ATOM 1933 C C . GLU A 1 234 ? -30.362 37.348 25.067 1.00 88.25 234 GLU A C 1
ATOM 1935 O O . GLU A 1 234 ? -30.196 36.604 26.034 1.00 88.25 234 GLU A O 1
ATOM 1940 N N . THR A 1 235 ? -30.371 36.875 23.817 1.00 88.00 235 THR A N 1
ATOM 1941 C CA . THR A 1 235 ? -30.149 35.459 23.489 1.00 88.00 235 THR A CA 1
ATOM 1942 C C . THR A 1 235 ? -28.658 35.152 23.313 1.00 88.00 235 THR A C 1
ATOM 1944 O O . THR A 1 235 ? -27.943 35.840 22.574 1.00 88.00 235 THR A O 1
ATOM 1947 N N . ILE A 1 236 ? -28.199 34.081 23.963 1.00 89.25 236 ILE A N 1
ATOM 1948 C CA . ILE A 1 236 ? -26.852 33.512 23.876 1.00 89.25 236 ILE A CA 1
ATOM 1949 C C . ILE A 1 236 ? -26.904 32.192 23.098 1.00 89.25 236 ILE A C 1
ATOM 1951 O O . ILE A 1 236 ? -27.510 31.225 23.556 1.00 89.25 236 ILE A O 1
ATOM 1955 N N . LEU A 1 237 ? -26.230 32.121 21.948 1.00 85.56 237 LEU A N 1
ATOM 1956 C CA . LEU A 1 237 ? -26.017 30.872 21.211 1.00 85.56 237 LEU A CA 1
ATOM 1957 C C . LEU A 1 237 ? -24.870 30.083 21.857 1.00 85.56 237 LEU A C 1
ATOM 1959 O O . LEU A 1 237 ? -23.705 30.482 21.791 1.00 85.56 237 LEU A O 1
ATOM 1963 N N . PHE A 1 238 ? -25.198 28.944 22.454 1.00 88.38 238 PHE A N 1
ATOM 1964 C CA . PHE A 1 238 ? -24.251 28.025 23.073 1.00 88.38 238 PHE A CA 1
ATOM 1965 C C . PHE A 1 238 ? -23.975 26.861 22.113 1.00 88.38 238 PHE A C 1
ATOM 1967 O O . PHE A 1 238 ? -24.794 25.951 21.966 1.00 88.38 238 PHE A O 1
ATOM 1974 N N . ILE A 1 239 ? -22.848 26.934 21.399 1.00 79.44 239 ILE A N 1
ATOM 1975 C CA . ILE A 1 239 ? -22.545 26.027 20.280 1.00 79.44 239 ILE A CA 1
ATOM 1976 C C . ILE A 1 239 ? -21.816 24.745 20.696 1.00 79.44 239 ILE A C 1
ATOM 1978 O O . ILE A 1 239 ? -21.086 24.729 21.686 1.00 79.44 239 ILE A O 1
ATOM 1982 N N . ASN A 1 240 ? -21.923 23.746 19.811 1.00 72.00 240 ASN A N 1
ATOM 1983 C CA . ASN A 1 240 ? -21.306 22.418 19.855 1.00 72.00 240 ASN A CA 1
ATOM 1984 C C . ASN A 1 240 ? -21.861 21.520 20.972 1.00 72.00 240 ASN A C 1
ATOM 1986 O O . ASN A 1 240 ? -21.941 21.903 22.133 1.00 72.00 240 ASN A O 1
ATOM 1990 N N . GLY A 1 241 ? -22.251 20.298 20.597 1.00 69.31 241 GLY A N 1
ATOM 1991 C CA . GLY A 1 241 ? -22.865 19.310 21.491 1.00 69.31 241 GLY A CA 1
ATOM 1992 C C . GLY A 1 241 ? -21.874 18.399 22.216 1.00 69.31 241 GLY A C 1
ATOM 1993 O O . GLY A 1 241 ? -22.258 17.289 22.581 1.00 69.31 241 GLY A O 1
ATOM 1994 N N . GLY A 1 242 ? -20.615 18.812 22.357 1.00 77.56 242 GLY A N 1
ATOM 1995 C CA . GLY A 1 242 ? -19.513 17.986 22.837 1.00 77.56 242 GLY A CA 1
ATOM 1996 C C . GLY A 1 242 ? -18.747 17.269 21.711 1.00 77.56 242 GLY A C 1
ATOM 1997 O O . GLY A 1 242 ? -19.313 17.019 20.636 1.00 77.56 242 GLY A O 1
ATOM 1998 N N . PRO A 1 243 ? -17.478 16.881 21.961 1.00 75.62 243 PRO A N 1
ATOM 1999 C CA . PRO A 1 243 ? -16.623 16.240 20.965 1.00 75.62 243 PRO A CA 1
ATOM 2000 C C . PRO A 1 243 ? -17.220 14.965 20.331 1.00 75.62 243 PRO A C 1
ATOM 2002 O O . PRO A 1 243 ? -17.813 14.128 21.022 1.00 75.62 243 PRO A O 1
ATOM 2005 N N . PRO A 1 244 ? -17.051 14.756 19.012 1.00 68.19 244 PRO A N 1
ATOM 2006 C CA . PRO A 1 244 ? -17.684 13.652 18.299 1.00 68.19 244 PRO A CA 1
ATOM 2007 C C . PRO A 1 244 ? -17.092 12.296 18.706 1.00 68.19 244 PRO A C 1
ATOM 2009 O O . PRO A 1 244 ? -15.905 12.040 18.522 1.00 68.19 244 PRO A O 1
ATOM 2012 N N . GLY A 1 245 ? -17.946 11.393 19.194 1.00 70.12 245 GLY A N 1
ATOM 2013 C CA . GLY A 1 245 ? -17.545 10.050 19.633 1.00 70.12 245 GLY A CA 1
ATOM 2014 C C . GLY A 1 245 ? -17.176 9.945 21.116 1.00 70.12 245 GLY A C 1
ATOM 2015 O O . GLY A 1 245 ? -16.776 8.867 21.555 1.00 70.12 245 GLY A O 1
ATOM 2016 N N . LEU A 1 246 ? -17.343 11.021 21.894 1.00 78.88 246 LEU A N 1
ATOM 2017 C CA . LEU A 1 246 ? -17.188 10.995 23.346 1.00 78.88 246 LEU A CA 1
ATOM 2018 C C . LEU A 1 246 ? -18.133 9.954 23.983 1.00 78.88 246 LEU A C 1
ATOM 2020 O O . LEU A 1 246 ? -19.293 9.816 23.592 1.00 78.88 246 LEU A O 1
ATOM 2024 N N . SER A 1 247 ? -17.634 9.186 24.958 1.00 81.62 247 SER A N 1
ATOM 2025 C CA . SER A 1 247 ? -18.448 8.150 25.610 1.00 81.62 247 SER A CA 1
ATOM 2026 C C . SER A 1 247 ? -19.540 8.770 26.498 1.00 81.62 247 SER A C 1
ATOM 2028 O O . SER A 1 247 ? -19.314 9.846 27.062 1.00 81.62 247 SER A O 1
ATOM 2030 N N . PRO A 1 248 ? -20.690 8.096 26.713 1.00 82.12 248 PRO A N 1
ATOM 2031 C CA . PRO A 1 248 ? -21.756 8.643 27.548 1.00 82.12 248 PRO A CA 1
ATOM 2032 C C . PRO A 1 248 ? -21.300 9.025 28.961 1.00 82.12 248 PRO A C 1
ATOM 2034 O O . PRO A 1 248 ? -21.677 10.084 29.454 1.00 82.12 248 PRO A O 1
ATOM 2037 N N . ARG A 1 249 ? -20.397 8.230 29.559 1.00 85.81 249 ARG A N 1
ATOM 2038 C CA . ARG A 1 249 ? -19.765 8.545 30.848 1.00 85.81 249 ARG A CA 1
ATOM 2039 C C . ARG A 1 249 ? -19.080 9.912 30.820 1.00 85.81 249 ARG A C 1
ATOM 2041 O O . ARG A 1 249 ? -19.273 10.692 31.739 1.00 85.81 249 ARG A O 1
ATOM 2048 N N . PHE A 1 250 ? -18.267 10.200 29.804 1.00 86.12 250 PHE A N 1
ATOM 2049 C CA . PHE A 1 250 ? -17.544 11.473 29.741 1.00 86.12 250 PHE A CA 1
ATOM 2050 C C . PHE A 1 250 ? -18.453 12.655 29.389 1.00 86.12 250 PHE A C 1
ATOM 2052 O O . PHE A 1 250 ? -18.176 13.767 29.827 1.00 86.12 250 PHE A O 1
ATOM 2059 N N . HIS A 1 251 ? -19.563 12.436 28.677 1.00 86.25 251 HIS A N 1
ATOM 2060 C CA . HIS A 1 251 ? -20.603 13.459 28.570 1.00 86.25 251 HIS A CA 1
ATOM 2061 C C . HIS A 1 251 ? -21.212 13.785 29.947 1.00 86.25 251 HIS A C 1
ATOM 2063 O O . HIS A 1 251 ? -21.307 14.957 30.310 1.00 86.25 251 HIS A O 1
ATOM 2069 N N . ASP A 1 252 ? -21.570 12.774 30.741 1.00 85.38 252 ASP A N 1
ATOM 2070 C CA . ASP A 1 252 ? -22.123 12.976 32.087 1.00 85.38 252 ASP A CA 1
ATOM 2071 C C . ASP A 1 252 ? -21.075 13.529 33.091 1.00 85.38 252 ASP A C 1
ATOM 2073 O O . ASP A 1 252 ? -21.438 14.272 33.999 1.00 85.38 252 ASP A O 1
ATOM 2077 N N . GLU A 1 253 ? -19.781 13.217 32.920 1.00 86.94 253 GLU A N 1
ATOM 2078 C CA . GLU A 1 253 ? -18.683 13.596 33.836 1.00 86.94 253 GLU A CA 1
ATOM 2079 C C . GLU A 1 253 ? -17.994 14.936 33.485 1.00 86.94 253 GLU A C 1
ATOM 2081 O O . GLU A 1 253 ? -17.580 15.656 34.390 1.00 86.94 253 GLU A O 1
ATOM 2086 N N . PHE A 1 254 ? -17.882 15.297 32.198 1.00 89.69 254 PHE A N 1
ATOM 2087 C CA . PHE A 1 254 ? -17.132 16.478 31.726 1.00 89.69 254 PHE A CA 1
ATOM 2088 C C . PHE A 1 254 ? -17.903 17.392 30.756 1.00 89.69 254 PHE A C 1
ATOM 2090 O O . PHE A 1 254 ? -17.403 18.465 30.428 1.00 89.69 254 PHE A O 1
ATOM 2097 N N . TYR A 1 255 ? -19.096 17.021 30.275 1.00 91.12 255 TYR A N 1
ATOM 2098 C CA . TYR A 1 255 ? -19.890 17.898 29.404 1.00 91.12 255 TYR A CA 1
ATOM 2099 C C . TYR A 1 255 ? -21.063 18.538 30.153 1.00 91.12 255 TYR A C 1
ATOM 2101 O O . TYR A 1 255 ? -21.083 19.755 30.352 1.00 91.12 255 TYR A O 1
ATOM 2109 N N . PHE A 1 256 ? -22.021 17.734 30.620 1.00 91.50 256 PHE A N 1
ATOM 2110 C CA . PHE A 1 256 ? -23.253 18.245 31.225 1.00 91.50 256 PHE A CA 1
ATOM 2111 C C . PHE A 1 256 ? -23.078 19.061 32.522 1.00 91.50 256 PHE A C 1
ATOM 2113 O O . PHE A 1 256 ? -23.862 19.997 32.686 1.00 91.50 256 PHE A O 1
ATOM 2120 N N . PRO A 1 257 ? -22.072 18.827 33.396 1.00 92.44 257 PRO A N 1
ATOM 2121 C CA . PRO A 1 257 ? -21.835 19.685 34.561 1.00 92.44 257 PRO A CA 1
ATOM 2122 C C . PRO A 1 257 ? -21.509 21.136 34.173 1.00 92.44 257 PRO A C 1
ATOM 2124 O O . PRO A 1 257 ? -22.228 22.053 34.565 1.00 92.44 257 PRO A O 1
ATOM 2127 N N . TYR A 1 258 ? -20.501 21.342 33.318 1.00 93.69 258 TYR A N 1
ATOM 2128 C CA . TYR A 1 258 ? -20.110 22.676 32.842 1.00 93.69 258 TYR A CA 1
ATOM 2129 C C . TYR A 1 258 ? -21.172 23.295 31.922 1.00 93.69 258 TYR A C 1
ATOM 2131 O O . TYR A 1 258 ? -21.416 24.497 31.978 1.00 93.69 258 TYR A O 1
ATOM 2139 N N . ALA A 1 259 ? -21.876 22.480 31.124 1.00 93.62 259 ALA A N 1
ATOM 2140 C CA . ALA A 1 259 ? -23.016 22.961 30.347 1.00 93.62 259 ALA A CA 1
ATOM 2141 C C . ALA A 1 259 ? -24.122 23.514 31.263 1.00 93.62 259 ALA A C 1
ATOM 2143 O O . ALA A 1 259 ? -24.630 24.601 30.995 1.00 93.62 259 ALA A O 1
ATOM 2144 N N . LYS A 1 260 ? -24.456 22.823 32.366 1.00 93.81 260 LYS A N 1
ATOM 2145 C CA . LYS A 1 260 ? -25.399 23.345 33.366 1.00 93.81 260 LYS A CA 1
ATOM 2146 C C . LYS A 1 260 ? -24.867 24.609 34.035 1.00 93.81 260 LYS A C 1
ATOM 2148 O O . LYS A 1 260 ? -25.608 25.577 34.099 1.00 93.81 260 LYS A O 1
ATOM 2153 N N . GLN A 1 261 ? -23.609 24.634 34.472 1.00 94.50 261 GLN A N 1
ATOM 2154 C CA . GLN A 1 261 ? -22.995 25.810 35.100 1.00 94.50 261 GLN A CA 1
ATOM 2155 C C . GLN A 1 261 ? -23.126 27.067 34.227 1.00 94.50 261 GLN A C 1
ATOM 2157 O O . GLN A 1 261 ? -23.581 28.104 34.704 1.00 94.50 261 GLN A O 1
ATOM 2162 N N . MET A 1 262 ? -22.787 26.974 32.937 1.00 95.31 262 MET A N 1
ATOM 2163 C CA . MET A 1 262 ? -22.891 28.105 32.010 1.00 95.31 262 MET A CA 1
ATOM 2164 C C . MET A 1 262 ? -24.354 28.525 31.778 1.00 95.31 262 MET A C 1
ATOM 2166 O O . MET A 1 262 ? -24.656 29.718 31.807 1.00 95.31 262 MET A O 1
ATOM 2170 N N . ILE A 1 263 ? -25.274 27.561 31.623 1.00 95.44 263 ILE A N 1
ATOM 2171 C CA . ILE A 1 263 ? -26.719 27.826 31.504 1.00 95.44 263 ILE A CA 1
ATOM 2172 C C . ILE A 1 263 ? -27.254 28.516 32.771 1.00 95.44 263 ILE A C 1
ATOM 2174 O O . ILE A 1 263 ? -27.929 29.538 32.663 1.00 95.44 263 ILE A O 1
ATOM 2178 N N . ASP A 1 264 ? -26.920 28.014 33.961 1.00 95.25 264 ASP A N 1
ATOM 2179 C CA . ASP A 1 264 ? -27.329 28.587 35.246 1.00 95.25 264 ASP A CA 1
ATOM 2180 C C . ASP A 1 264 ? -26.809 30.028 35.395 1.00 95.25 264 ASP A C 1
ATOM 2182 O O . ASP A 1 264 ? -27.575 30.914 35.781 1.00 95.25 264 ASP A O 1
ATOM 2186 N N . ILE A 1 265 ? -25.553 30.302 35.016 1.00 95.25 265 ILE A N 1
ATOM 2187 C CA . ILE A 1 265 ? -24.984 31.662 35.000 1.00 95.25 265 ILE A CA 1
ATOM 2188 C C . ILE A 1 265 ? -25.798 32.584 34.080 1.00 95.25 265 ILE A C 1
ATOM 2190 O O . ILE A 1 265 ? -26.213 33.657 34.516 1.00 95.25 265 ILE A O 1
ATOM 2194 N N . TRP A 1 266 ? -26.067 32.193 32.832 1.00 95.50 266 TRP A N 1
ATOM 2195 C CA . TRP A 1 266 ? -26.797 33.048 31.887 1.00 95.50 266 TRP A CA 1
ATOM 2196 C C . TRP A 1 266 ? -28.251 33.292 32.302 1.00 95.50 266 TRP A C 1
ATOM 2198 O O . TRP A 1 266 ? -28.693 34.444 32.332 1.00 95.50 266 TRP A O 1
ATOM 2208 N N . VAL A 1 267 ? -28.980 32.238 32.677 1.00 94.31 267 VAL A N 1
ATOM 2209 C CA . VAL A 1 267 ? -30.407 32.337 33.016 1.00 94.31 267 VAL A CA 1
ATOM 2210 C C . VAL A 1 267 ? -30.624 33.112 34.318 1.00 94.31 267 VAL A C 1
ATOM 2212 O O . VAL A 1 267 ? -31.533 33.939 34.386 1.00 94.31 267 VAL A O 1
ATOM 2215 N N . THR A 1 268 ? -29.765 32.943 35.332 1.00 93.19 268 THR A N 1
ATOM 2216 C CA . THR A 1 268 ? -29.849 33.749 36.572 1.00 93.19 268 THR A CA 1
ATOM 2217 C C . THR A 1 268 ? -29.561 35.237 36.348 1.00 93.19 268 THR A C 1
ATOM 2219 O O . THR A 1 268 ? -30.065 36.069 37.100 1.00 93.19 268 THR A O 1
ATOM 2222 N N . HIS A 1 269 ? -28.824 35.587 35.289 1.00 92.69 269 HIS A N 1
ATOM 2223 C CA . HIS A 1 269 ? -28.577 36.970 34.868 1.00 92.69 269 HIS A CA 1
ATOM 2224 C C . HIS A 1 269 ? -29.588 37.485 33.822 1.00 92.69 269 HIS A C 1
ATOM 2226 O O . HIS A 1 269 ? -29.425 38.592 33.309 1.00 92.69 269 HIS A O 1
ATOM 2232 N N . GLY A 1 270 ? -30.648 36.718 33.531 1.00 90.75 270 GLY A N 1
ATOM 2233 C CA . GLY A 1 270 ? -31.765 37.125 32.673 1.00 90.75 270 GLY A CA 1
ATOM 2234 C C . GLY A 1 270 ? -31.568 36.904 31.170 1.00 90.75 270 GLY A C 1
ATOM 2235 O O . GLY A 1 270 ? -32.390 37.381 30.391 1.00 90.75 270 GLY A O 1
ATOM 2236 N N . PHE A 1 271 ? -30.517 36.192 30.755 1.00 92.44 271 PHE A N 1
ATOM 2237 C CA . PHE A 1 271 ? -30.271 35.852 29.351 1.00 92.44 271 PHE A CA 1
ATOM 2238 C C . PHE A 1 271 ? -30.996 34.562 28.949 1.00 92.44 271 PHE A C 1
ATOM 2240 O O . PHE A 1 271 ? -31.132 33.633 29.745 1.00 92.44 271 PHE A O 1
ATOM 2247 N N . ILE A 1 272 ? -31.423 34.487 27.689 1.00 89.94 272 ILE A N 1
ATOM 2248 C CA . ILE A 1 272 ? -32.005 33.278 27.093 1.00 89.94 272 ILE A CA 1
ATOM 2249 C C . ILE A 1 272 ? -30.872 32.454 26.480 1.00 89.94 272 ILE A C 1
ATOM 2251 O O . ILE A 1 272 ? -30.017 33.002 25.787 1.00 89.94 272 ILE A O 1
ATOM 2255 N N . VAL A 1 273 ? -30.857 31.138 26.693 1.00 91.88 273 VAL A N 1
ATOM 2256 C CA . VAL A 1 273 ? -29.811 30.252 26.164 1.00 91.88 273 VAL A CA 1
ATOM 2257 C C . VAL A 1 273 ? -30.356 29.393 25.029 1.00 91.88 273 VAL A C 1
ATOM 2259 O O . VAL A 1 273 ? -31.298 28.623 25.202 1.00 91.88 273 VAL A O 1
ATOM 2262 N N . TRP A 1 274 ? -29.727 29.490 23.863 1.00 89.12 274 TRP A N 1
ATOM 2263 C CA . TRP A 1 274 ? -29.987 28.635 22.712 1.00 89.12 274 TRP A CA 1
ATOM 2264 C C . TRP A 1 274 ? -28.833 27.643 22.544 1.00 89.12 274 TRP A C 1
ATOM 2266 O O . TRP A 1 274 ? -27.781 27.964 21.995 1.00 89.12 274 TRP A O 1
ATOM 2276 N N . CYS A 1 275 ? -29.040 26.420 23.028 1.00 90.50 275 CYS A N 1
ATOM 2277 C CA . CYS A 1 275 ? -28.134 25.289 22.856 1.00 90.50 275 CYS A CA 1
ATOM 2278 C C . CYS A 1 275 ? -28.238 24.756 21.418 1.00 90.50 275 CYS A C 1
ATOM 2280 O O . CYS A 1 275 ? -29.303 24.291 21.013 1.00 90.50 275 CYS A O 1
ATOM 2282 N N . HIS A 1 276 ? -27.146 24.821 20.655 1.00 85.19 276 HIS A N 1
ATOM 2283 C CA . HIS A 1 276 ? -27.072 24.403 19.250 1.00 85.19 276 HIS A CA 1
ATOM 2284 C C . HIS A 1 276 ? -26.046 23.276 19.088 1.00 85.19 276 HIS A C 1
ATOM 2286 O O . HIS A 1 276 ? -24.832 23.514 19.041 1.00 85.19 276 HIS A O 1
ATOM 2292 N N . TRP A 1 277 ? -26.539 22.032 19.102 1.00 85.19 277 TRP A N 1
ATOM 2293 C CA . TRP A 1 277 ? -25.742 20.851 19.442 1.00 85.19 277 TRP A CA 1
ATOM 2294 C C . TRP A 1 277 ? -25.790 19.758 18.351 1.00 85.19 277 TRP A C 1
ATOM 2296 O O . TRP A 1 277 ? -26.659 18.885 18.333 1.00 85.19 277 TRP A O 1
ATOM 2306 N N . ASP A 1 278 ? -24.788 19.768 17.463 1.00 73.88 278 ASP A N 1
ATOM 2307 C CA . ASP A 1 278 ? -24.698 18.983 16.210 1.00 73.88 278 ASP A CA 1
ATOM 2308 C C . ASP A 1 278 ? -24.513 17.449 16.347 1.00 73.88 278 ASP A C 1
ATOM 2310 O O . ASP A 1 278 ? -24.052 16.787 15.409 1.00 73.88 278 ASP A O 1
ATOM 2314 N N . THR A 1 279 ? -24.825 16.832 17.490 1.00 75.38 279 THR A N 1
ATOM 2315 C CA . THR A 1 279 ? -24.520 15.411 17.759 1.00 75.38 279 THR A CA 1
ATOM 2316 C C . THR A 1 279 ? -25.761 14.542 18.006 1.00 75.38 279 THR A C 1
ATOM 2318 O O . THR A 1 279 ? -26.894 15.017 18.083 1.00 75.38 279 THR A O 1
ATOM 2321 N N . ASN A 1 280 ? -25.563 13.223 18.075 1.00 82.06 280 ASN A N 1
ATOM 2322 C CA . ASN A 1 280 ? -26.619 12.254 18.376 1.00 82.06 280 ASN A CA 1
ATOM 2323 C C . ASN A 1 280 ? -26.884 12.206 19.889 1.00 82.06 280 ASN A C 1
ATOM 2325 O O . ASN A 1 280 ? -26.363 11.347 20.596 1.00 82.06 280 ASN A O 1
ATOM 2329 N N . LEU A 1 281 ? -27.721 13.122 20.374 1.00 83.75 281 LEU A N 1
ATOM 2330 C CA . LEU A 1 281 ? -28.054 13.252 21.795 1.00 83.75 281 LEU A CA 1
ATOM 2331 C C . LEU A 1 281 ? -29.179 12.317 22.282 1.00 83.75 281 LEU A C 1
ATOM 2333 O O . LEU A 1 281 ? -29.588 12.416 23.437 1.00 83.75 281 LEU A O 1
ATOM 2337 N N . ASN A 1 282 ? -29.652 11.368 21.462 1.00 86.94 282 ASN A N 1
ATOM 2338 C CA . ASN A 1 282 ? -30.674 10.394 21.879 1.00 86.94 282 ASN A CA 1
ATOM 2339 C C . ASN A 1 282 ? -30.341 9.641 23.192 1.00 86.94 282 ASN A C 1
ATOM 2341 O O . ASN A 1 282 ? -31.252 9.488 24.007 1.00 86.94 282 ASN A O 1
ATOM 2345 N N . PRO A 1 283 ? -29.086 9.213 23.468 1.00 86.25 283 PRO A N 1
ATOM 2346 C CA . PRO A 1 283 ? -28.737 8.579 24.746 1.00 86.25 283 PRO A CA 1
ATOM 2347 C C . PRO A 1 283 ? -28.848 9.520 25.956 1.00 86.25 283 PRO A C 1
ATOM 2349 O O . PRO A 1 283 ? -28.973 9.058 27.086 1.00 86.25 283 PRO A O 1
ATOM 2352 N N . HIS A 1 284 ? -28.801 10.833 25.720 1.00 87.00 284 HIS A N 1
ATOM 2353 C CA . HIS A 1 284 ? -28.597 11.859 26.739 1.00 87.00 284 HIS A CA 1
ATOM 2354 C C . HIS A 1 284 ? -29.836 12.689 27.063 1.00 87.00 284 HIS A C 1
ATOM 2356 O O . HIS A 1 284 ? -29.786 13.485 27.996 1.00 87.00 284 HIS A O 1
ATOM 2362 N N . LEU A 1 285 ? -30.967 12.476 26.378 1.00 89.44 285 LEU A N 1
ATOM 2363 C CA . LEU A 1 285 ? -32.214 13.219 26.616 1.00 89.44 285 LEU A CA 1
ATOM 2364 C C . LEU A 1 285 ? -32.621 13.243 28.101 1.00 89.44 285 LEU A C 1
ATOM 2366 O O . LEU A 1 285 ? -33.093 14.264 28.596 1.00 89.44 285 LEU A O 1
ATOM 2370 N N . LYS A 1 286 ? -32.375 12.157 28.847 1.00 88.50 286 LYS A N 1
ATOM 2371 C CA . LYS A 1 286 ? -32.621 12.134 30.295 1.00 88.50 286 LYS A CA 1
ATOM 2372 C C . LYS A 1 286 ? -31.670 13.062 31.065 1.00 88.50 286 LYS A C 1
ATOM 2374 O O . LYS A 1 286 ? -32.161 13.864 31.856 1.00 88.50 286 LYS A O 1
ATOM 2379 N N . THR A 1 287 ? -30.354 13.002 30.830 1.00 87.88 287 THR A N 1
ATOM 2380 C CA . THR A 1 287 ? -29.379 13.912 31.466 1.00 87.88 287 THR A CA 1
ATOM 2381 C C . THR A 1 287 ? -29.669 15.368 31.096 1.00 87.88 287 THR A C 1
ATOM 2383 O O . THR A 1 287 ? -29.729 16.228 31.971 1.00 87.88 287 THR A O 1
ATOM 2386 N N . MET A 1 288 ? -29.965 15.638 29.821 1.00 89.69 288 MET A N 1
ATOM 2387 C CA . MET A 1 288 ? -30.343 16.966 29.326 1.00 89.69 288 MET A CA 1
ATOM 2388 C C . MET A 1 288 ? -31.569 17.535 30.045 1.00 89.69 288 MET A C 1
ATOM 2390 O O . MET A 1 288 ? -31.606 18.733 30.316 1.00 89.69 288 MET A O 1
ATOM 2394 N N . SER A 1 289 ? -32.540 16.694 30.424 1.00 89.69 289 SER A N 1
ATOM 2395 C CA . SER A 1 289 ? -33.715 17.141 31.182 1.00 89.69 289 SER A CA 1
ATOM 2396 C C . SER A 1 289 ? -33.361 17.779 32.534 1.00 89.69 289 SER A C 1
ATOM 2398 O O . SER A 1 289 ? -34.163 18.552 33.050 1.00 89.69 289 SER A O 1
ATOM 2400 N N . HIS A 1 290 ? -32.178 17.499 33.094 1.00 90.75 290 HIS A N 1
ATOM 2401 C CA . HIS A 1 290 ? -31.706 18.055 34.365 1.00 90.75 290 HIS A CA 1
ATOM 2402 C C . HIS A 1 290 ? -30.945 19.384 34.224 1.00 90.75 290 HIS A C 1
ATOM 2404 O O . HIS A 1 290 ? -30.723 20.063 35.224 1.00 90.75 290 HIS A O 1
ATOM 2410 N N . LEU A 1 291 ? -30.581 19.807 33.004 1.00 90.94 291 LEU A N 1
ATOM 2411 C CA . LEU A 1 291 ? -29.867 21.074 32.776 1.00 90.94 291 LEU A CA 1
ATOM 2412 C C . LEU A 1 291 ? -30.653 22.278 33.315 1.00 90.94 291 LEU A C 1
ATOM 2414 O O . LEU A 1 291 ? -30.074 23.170 33.927 1.00 90.94 291 LEU A O 1
ATOM 2418 N N . VAL A 1 292 ? -31.979 22.253 33.160 1.00 91.38 292 VAL A N 1
ATOM 2419 C CA . VAL A 1 292 ? -32.897 23.310 33.620 1.00 91.38 292 VAL A CA 1
ATOM 2420 C C . VAL A 1 292 ? -33.508 23.057 35.001 1.00 91.38 292 VAL A C 1
ATOM 2422 O O . VAL A 1 292 ? -34.386 23.806 35.426 1.00 91.38 292 VAL A O 1
ATOM 2425 N N . ASP A 1 293 ? -33.070 22.027 35.731 1.00 92.12 293 ASP A N 1
ATOM 2426 C CA . ASP A 1 293 ? -33.554 21.824 37.099 1.00 92.12 293 ASP A CA 1
ATOM 2427 C C . ASP A 1 293 ? -33.081 22.987 37.989 1.00 92.12 293 ASP A C 1
ATOM 2429 O O . ASP A 1 293 ? -31.893 23.320 38.035 1.00 92.12 293 ASP A O 1
ATOM 2433 N N . GLY A 1 294 ? -34.042 23.630 38.661 1.00 89.25 294 GLY A N 1
ATOM 2434 C CA . GLY A 1 294 ? -33.846 24.859 39.439 1.00 89.25 294 GLY A CA 1
ATOM 2435 C C . GLY A 1 294 ? -34.068 26.170 38.668 1.00 89.25 294 GLY A C 1
ATOM 2436 O O . GLY A 1 294 ? -34.129 27.219 39.305 1.00 89.25 294 GLY A O 1
ATOM 2437 N N . LEU A 1 295 ? -34.235 26.133 37.340 1.00 90.69 295 LEU A N 1
ATOM 2438 C CA . LEU A 1 295 ? -34.383 27.330 36.501 1.00 90.69 295 LEU A CA 1
ATOM 2439 C C . LEU A 1 295 ? -35.846 27.661 36.143 1.00 90.69 295 LEU A C 1
ATOM 2441 O O . LEU A 1 295 ? -36.705 26.772 36.123 1.00 90.69 295 LEU A O 1
ATOM 2445 N N . PRO A 1 296 ? -36.156 28.933 35.821 1.00 86.94 296 PRO A N 1
ATOM 2446 C CA . PRO A 1 296 ? -37.436 29.307 35.226 1.00 86.94 296 PRO A CA 1
ATOM 2447 C C . PRO A 1 296 ? -37.629 28.685 33.832 1.00 86.94 296 PRO A C 1
ATOM 2449 O O . PRO A 1 296 ? -36.714 28.647 33.007 1.00 86.94 296 PRO A O 1
ATOM 2452 N N . LYS A 1 297 ? -38.864 28.260 33.533 1.00 84.75 297 LYS A N 1
ATOM 2453 C CA . LYS A 1 297 ? -39.285 27.923 32.161 1.00 84.75 297 LYS A CA 1
ATOM 2454 C C . LYS A 1 297 ? -39.253 29.181 31.281 1.00 84.75 297 LYS A C 1
ATOM 2456 O O . LYS A 1 297 ? -39.415 30.285 31.793 1.00 84.75 297 LYS A O 1
ATOM 2461 N N . GLY A 1 298 ? -39.056 29.012 29.972 1.00 83.31 298 GLY A N 1
ATOM 2462 C CA . GLY A 1 298 ? -38.931 30.120 29.011 1.00 83.31 298 GLY A CA 1
ATOM 2463 C C . GLY A 1 298 ? -37.502 30.426 28.553 1.00 83.31 298 GLY A C 1
ATOM 2464 O O . GLY A 1 298 ? -37.318 31.024 27.501 1.00 83.31 298 GLY A O 1
ATOM 2465 N N . TYR A 1 299 ? -36.484 29.986 29.300 1.00 88.56 299 TYR A N 1
ATOM 2466 C CA . TYR A 1 299 ? -35.115 30.494 29.141 1.00 88.56 299 TYR A CA 1
ATOM 2467 C C . TYR A 1 299 ? -34.134 29.574 28.396 1.00 88.56 299 TYR A C 1
ATOM 2469 O O . TYR A 1 299 ? -32.992 29.978 28.184 1.00 88.56 299 TYR A O 1
ATOM 2477 N N . VAL A 1 300 ? -34.538 28.362 27.989 1.00 91.12 300 VAL A N 1
ATOM 2478 C CA . VAL A 1 300 ? -33.657 27.419 27.270 1.00 91.12 300 VAL A CA 1
ATOM 2479 C C . VAL A 1 300 ? -34.329 26.834 26.026 1.00 91.12 300 VAL A C 1
ATOM 2481 O O . VAL A 1 300 ? -35.428 26.271 26.094 1.00 91.12 300 VAL A O 1
ATOM 2484 N N . LEU A 1 301 ? -33.620 26.935 24.898 1.00 89.69 301 LEU A N 1
ATOM 2485 C CA . LEU A 1 301 ? -33.949 26.347 23.601 1.00 89.69 301 LEU A CA 1
ATOM 2486 C C . LEU A 1 301 ? -32.934 25.256 23.237 1.00 89.69 301 LEU A C 1
ATOM 2488 O O . LEU A 1 301 ? -31.732 25.508 23.249 1.00 89.69 301 LEU A O 1
ATOM 2492 N N . MET A 1 302 ? -33.421 24.078 22.847 1.00 91.56 302 MET A N 1
ATOM 2493 C CA . MET A 1 302 ? -32.609 22.971 22.329 1.00 91.56 302 MET A CA 1
ATOM 2494 C C . MET A 1 302 ? -32.782 22.826 20.815 1.00 91.56 302 MET A C 1
ATOM 2496 O O . MET A 1 302 ? -33.827 22.367 20.351 1.00 91.56 302 MET A O 1
ATOM 2500 N N . ASP A 1 303 ? -31.746 23.171 20.053 1.00 88.56 303 ASP A N 1
ATOM 2501 C CA . ASP A 1 303 ? -31.615 22.884 18.621 1.00 88.56 303 ASP A CA 1
ATOM 2502 C C . ASP A 1 303 ? -30.801 21.601 18.411 1.00 88.56 303 ASP A C 1
ATOM 2504 O O . ASP A 1 303 ? -29.655 21.484 18.857 1.00 88.56 303 ASP A O 1
ATOM 2508 N N . LEU A 1 304 ? -31.438 20.614 17.775 1.00 86.50 304 LEU A N 1
ATOM 2509 C CA . LEU A 1 304 ? -31.011 19.216 17.770 1.00 86.50 304 LEU A CA 1
ATOM 2510 C C . LEU A 1 304 ? -31.020 18.649 16.340 1.00 86.50 304 LEU A C 1
ATOM 2512 O O . LEU A 1 304 ? -32.089 18.406 15.782 1.00 86.50 304 LEU A O 1
ATOM 2516 N N . GLU A 1 305 ? -29.856 18.369 15.738 1.00 76.12 305 GLU A N 1
ATOM 2517 C CA . GLU A 1 305 ? -29.793 17.889 14.336 1.00 76.12 305 GLU A CA 1
ATOM 2518 C C . GLU A 1 305 ? -30.036 16.373 14.177 1.00 76.12 305 GLU A C 1
ATOM 2520 O O . GLU A 1 305 ? -30.632 15.947 13.192 1.00 76.12 305 GLU A O 1
ATOM 2525 N N . LYS A 1 306 ? -29.581 15.536 15.127 1.00 78.00 306 LYS A N 1
ATOM 2526 C CA . LYS A 1 306 ? -29.544 14.058 14.979 1.00 78.00 306 LYS A CA 1
ATOM 2527 C C . LYS A 1 306 ? -30.355 13.299 16.039 1.00 78.00 306 LYS A C 1
ATOM 2529 O O . LYS A 1 306 ? -29.976 12.205 16.457 1.00 78.00 306 LYS A O 1
ATOM 2534 N N . VAL A 1 307 ? -31.457 13.887 16.495 1.00 85.69 307 VAL A N 1
ATOM 2535 C CA . VAL A 1 307 ? -32.300 13.371 17.590 1.00 85.69 307 VAL A CA 1
ATOM 2536 C C . VAL A 1 307 ? -33.665 12.908 17.068 1.00 85.69 307 VAL A C 1
ATOM 2538 O O . VAL A 1 307 ? -34.195 13.499 16.128 1.00 85.69 307 VAL A O 1
ATOM 2541 N N . ASP A 1 308 ? -34.246 11.864 17.670 1.00 91.88 308 ASP A N 1
ATOM 2542 C CA . ASP A 1 308 ? -35.667 11.541 17.500 1.00 91.88 308 ASP A CA 1
ATOM 2543 C C . ASP A 1 308 ? -36.496 12.620 18.205 1.00 91.88 308 ASP A C 1
ATOM 2545 O O . ASP A 1 308 ? -36.641 12.632 19.429 1.00 91.88 308 ASP A O 1
ATOM 2549 N N . MET A 1 309 ? -37.027 13.558 17.424 1.00 92.75 309 MET A N 1
ATOM 2550 C CA . MET A 1 309 ? -37.741 14.713 17.964 1.00 92.75 309 MET A CA 1
ATOM 2551 C C . MET A 1 309 ? -39.063 14.351 18.653 1.00 92.75 309 MET A C 1
ATOM 2553 O O . MET A 1 309 ? -39.517 15.105 19.513 1.00 92.75 309 MET A O 1
ATOM 2557 N N . LYS A 1 310 ? -39.653 13.183 18.359 1.00 94.38 310 LYS A N 1
ATOM 2558 C CA . LYS A 1 310 ? -40.839 12.689 19.071 1.00 94.38 310 LYS A CA 1
ATOM 2559 C C . LYS A 1 310 ? -40.457 12.248 20.483 1.00 94.38 310 LYS A C 1
ATOM 2561 O O . LYS A 1 310 ? -41.125 12.621 21.446 1.00 94.38 310 LYS A O 1
ATOM 2566 N N . LEU A 1 311 ? -39.348 11.516 20.614 1.00 94.00 311 LEU A N 1
ATOM 2567 C CA . LEU A 1 311 ? -38.787 11.138 21.913 1.00 94.00 311 LEU A CA 1
ATOM 2568 C C . LEU A 1 311 ? -38.285 12.368 22.687 1.00 94.00 311 LEU A C 1
ATOM 2570 O O . LEU A 1 311 ? -38.565 12.501 23.876 1.00 94.00 311 LEU A O 1
ATOM 2574 N N . ALA A 1 312 ? -37.619 13.316 22.019 1.00 93.38 312 ALA A N 1
ATOM 2575 C CA . ALA A 1 312 ? -37.215 14.578 22.638 1.00 93.38 312 ALA A CA 1
ATOM 2576 C C . ALA A 1 312 ? -38.426 15.368 23.153 1.00 93.38 312 ALA A C 1
ATOM 2578 O O . ALA A 1 312 ? -38.398 15.851 24.284 1.00 93.38 312 ALA A O 1
ATOM 2579 N N . LYS A 1 313 ? -39.527 15.445 22.388 1.00 94.44 313 LYS A N 1
ATOM 2580 C CA . LYS A 1 313 ? -40.759 16.112 22.835 1.00 94.44 313 LYS A CA 1
ATOM 2581 C C . LYS A 1 313 ? -41.360 15.443 24.074 1.00 94.44 313 LYS A C 1
ATOM 2583 O O . LYS A 1 313 ? -41.838 16.151 24.954 1.00 94.44 313 LYS A O 1
ATOM 2588 N N . GLN A 1 314 ? -41.279 14.116 24.178 1.00 93.81 314 GLN A N 1
ATOM 2589 C CA . GLN A 1 314 ? -41.748 13.352 25.343 1.00 93.81 314 GLN A CA 1
ATOM 2590 C C . GLN A 1 314 ? -40.869 13.507 26.597 1.00 93.8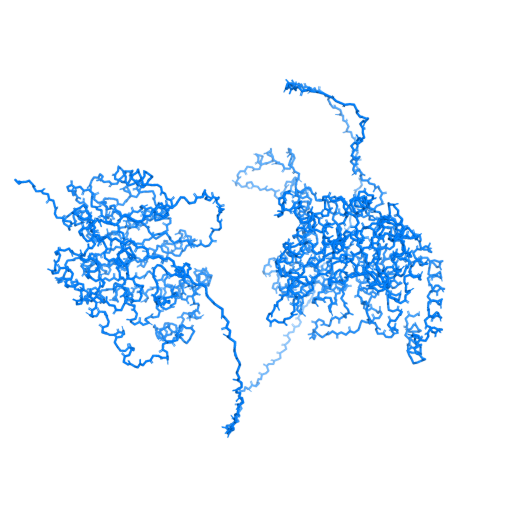1 314 GLN A C 1
ATOM 2592 O O . GLN A 1 314 ? -41.385 13.358 27.701 1.00 93.81 314 GLN A O 1
ATOM 2597 N N . VAL A 1 315 ? -39.564 13.770 26.448 1.00 93.44 315 VAL A N 1
ATOM 2598 C CA . VAL A 1 315 ? -38.592 13.801 27.568 1.00 93.44 315 VAL A CA 1
ATOM 2599 C C . VAL A 1 315 ? -38.206 15.223 28.003 1.00 93.44 315 VAL A C 1
ATOM 2601 O O . VAL A 1 315 ? -37.832 15.430 29.156 1.00 93.44 315 VAL A O 1
ATOM 2604 N N . LEU A 1 316 ? -38.274 16.197 27.091 1.00 92.19 316 LEU A N 1
ATOM 2605 C CA . LEU A 1 316 ? -37.822 17.580 27.298 1.00 92.19 316 LEU A CA 1
ATOM 2606 C C . LEU A 1 316 ? -38.934 18.623 27.104 1.00 92.19 316 LEU A C 1
ATOM 2608 O O . LEU A 1 316 ? -38.806 19.751 27.576 1.00 92.19 316 LEU A O 1
ATOM 2612 N N . GLY A 1 317 ? -40.004 18.273 26.384 1.00 88.69 317 GLY A N 1
ATOM 2613 C CA . GLY A 1 317 ? -40.954 19.226 25.801 1.00 88.69 317 GLY A CA 1
ATOM 2614 C C . GLY A 1 317 ? -41.896 19.945 26.767 1.00 88.69 317 GLY A C 1
ATOM 2615 O O . GLY A 1 317 ? -42.659 20.797 26.307 1.00 88.69 317 GLY A O 1
ATOM 2616 N N . ASP A 1 318 ? -41.863 19.598 28.057 1.00 88.38 318 ASP A N 1
ATOM 2617 C CA . ASP A 1 318 ? -42.522 20.295 29.166 1.00 88.38 318 ASP A CA 1
ATOM 2618 C C . ASP A 1 318 ? -41.549 21.171 29.983 1.00 88.38 318 ASP A C 1
ATOM 2620 O O . ASP A 1 318 ? -41.997 21.994 30.785 1.00 88.38 318 ASP A O 1
ATOM 2624 N N . LYS A 1 319 ? -40.233 21.002 29.794 1.00 89.06 319 LYS A N 1
ATOM 2625 C CA . LYS A 1 319 ? -39.159 21.707 30.510 1.00 89.06 319 LYS A CA 1
ATOM 2626 C C . LYS A 1 319 ? -38.483 22.798 29.676 1.00 89.06 319 LYS A C 1
ATOM 2628 O O . LYS A 1 319 ? -38.139 23.842 30.221 1.00 89.06 319 LYS A O 1
ATOM 2633 N N . MET A 1 320 ? -38.281 22.558 28.381 1.00 91.94 320 MET A N 1
ATOM 2634 C CA . MET A 1 320 ? -37.517 23.422 27.472 1.00 91.94 320 MET A CA 1
ATOM 2635 C C . MET A 1 320 ? -38.094 23.394 26.055 1.00 91.94 320 MET A C 1
ATOM 2637 O O . MET A 1 320 ? -38.742 22.426 25.652 1.00 91.94 320 MET A O 1
ATOM 2641 N N . CYS A 1 321 ? -37.871 24.466 25.295 1.00 92.75 321 CYS A N 1
ATOM 2642 C CA . CYS A 1 321 ? -38.385 24.565 23.934 1.00 92.75 321 CYS A CA 1
ATOM 2643 C C . CYS A 1 321 ? -37.489 23.765 22.978 1.00 92.75 321 CYS A C 1
ATOM 2645 O O . CYS A 1 321 ? -36.266 23.758 23.124 1.00 92.75 321 CYS A O 1
ATOM 2647 N N . LEU A 1 322 ? -38.086 23.108 21.983 1.00 93.44 322 LEU A N 1
ATOM 2648 C CA . LEU A 1 322 ? -37.356 22.372 20.947 1.00 93.44 322 LEU A CA 1
ATOM 2649 C C . LEU A 1 322 ? -37.273 23.174 19.645 1.00 93.44 322 LEU A C 1
ATOM 2651 O O . LEU A 1 322 ? -38.211 23.885 19.286 1.00 93.44 322 LEU A O 1
ATOM 2655 N N . TYR A 1 323 ? -36.174 23.022 18.914 1.00 90.62 323 TYR A N 1
ATOM 2656 C CA . TYR A 1 323 ? -35.916 23.695 17.643 1.00 90.62 323 TYR A CA 1
ATOM 2657 C C . TYR A 1 323 ? -35.292 22.734 16.621 1.00 90.62 323 TYR A C 1
ATOM 2659 O O . TYR A 1 323 ? -34.610 21.770 16.974 1.00 90.62 323 TYR A O 1
ATOM 2667 N N . GLY A 1 324 ? -35.483 23.039 15.337 1.00 88.44 324 GLY A N 1
ATOM 2668 C CA . GLY A 1 324 ? -34.553 22.597 14.297 1.00 88.44 324 GLY A CA 1
ATOM 2669 C C . GLY A 1 324 ? -34.869 21.239 13.681 1.00 88.44 324 GLY A C 1
ATOM 2670 O O . GLY A 1 324 ? -35.967 21.013 13.173 1.00 88.44 324 GLY A O 1
ATOM 2671 N N . ASN A 1 325 ? -33.867 20.357 13.687 1.00 89.19 325 ASN A N 1
ATOM 2672 C CA . ASN A 1 325 ? -33.874 18.988 13.152 1.00 89.19 325 ASN A CA 1
ATOM 2673 C C . ASN A 1 325 ? -34.082 18.821 11.631 1.00 89.19 325 ASN A C 1
ATOM 2675 O O . ASN A 1 325 ? -33.763 17.755 11.117 1.00 89.19 325 ASN A O 1
ATOM 2679 N N . VAL A 1 326 ? -34.528 19.830 10.865 1.00 89.19 326 VAL A N 1
ATOM 2680 C CA . VAL A 1 326 ? -34.564 19.737 9.386 1.00 89.19 326 VAL A CA 1
ATOM 2681 C C . VAL A 1 326 ? -33.123 19.643 8.854 1.00 89.19 326 VAL A C 1
ATOM 2683 O O . VAL A 1 326 ? -32.400 20.642 8.936 1.00 89.19 326 VAL A O 1
ATOM 2686 N N . PRO A 1 327 ? -32.660 18.499 8.302 1.00 85.00 327 PRO A N 1
ATOM 2687 C CA . PRO A 1 327 ? -31.235 18.302 8.063 1.00 85.00 327 PRO A CA 1
ATOM 2688 C C . PRO A 1 327 ? -30.780 19.118 6.858 1.00 85.00 327 PRO A C 1
ATOM 2690 O O . PRO A 1 327 ? -31.314 18.957 5.757 1.00 85.00 327 PRO A O 1
ATOM 2693 N N . SER A 1 328 ? -29.729 19.926 6.996 1.00 77.69 328 SER A N 1
ATOM 2694 C CA . SER A 1 328 ? -29.205 20.707 5.862 1.00 77.69 328 SER A CA 1
ATOM 2695 C C . SER A 1 328 ? -28.630 19.832 4.730 1.00 77.69 328 SER A C 1
ATOM 2697 O O . SER A 1 328 ? -28.547 20.273 3.586 1.00 77.69 328 SER A O 1
ATOM 2699 N N . ALA A 1 329 ? -28.376 18.540 4.979 1.00 77.12 329 ALA A N 1
ATOM 2700 C CA . ALA A 1 329 ? -28.183 17.535 3.925 1.00 77.12 329 ALA A CA 1
ATOM 2701 C C . ALA A 1 329 ? -29.389 17.421 2.967 1.00 77.12 329 ALA A C 1
ATOM 2703 O O . ALA A 1 329 ? -29.211 17.312 1.754 1.00 77.12 329 ALA A O 1
ATOM 2704 N N . MET A 1 330 ? -30.608 17.445 3.511 1.00 83.81 330 MET A N 1
ATOM 2705 C CA . MET A 1 330 ? -31.859 17.344 2.758 1.00 83.81 330 MET A CA 1
ATOM 2706 C C . MET A 1 330 ? -32.148 18.641 1.995 1.00 83.81 330 MET A C 1
ATOM 2708 O O . MET A 1 330 ? -32.602 18.585 0.860 1.00 83.81 330 MET A O 1
ATOM 2712 N N . LEU A 1 331 ? -31.796 19.796 2.566 1.00 83.06 331 LEU A N 1
ATOM 2713 C CA . LEU A 1 331 ? -31.938 21.102 1.908 1.00 83.06 331 LEU A CA 1
ATOM 2714 C C . LEU A 1 331 ? -31.020 21.266 0.681 1.00 83.06 331 LEU A C 1
ATOM 2716 O O . LEU A 1 331 ? -31.357 22.010 -0.235 1.00 83.06 331 LEU A O 1
ATOM 2720 N N . VAL A 1 332 ? -29.870 20.580 0.653 1.00 79.00 332 VAL A N 1
ATOM 2721 C CA . VAL A 1 332 ? -28.899 20.647 -0.460 1.00 79.00 332 VAL A CA 1
ATOM 2722 C C . VAL A 1 332 ? -29.129 19.562 -1.522 1.00 79.00 332 VAL A C 1
ATOM 2724 O O . VAL A 1 332 ? -28.873 19.808 -2.700 1.00 79.00 332 VAL A O 1
ATOM 2727 N N . TYR A 1 333 ? -29.578 18.362 -1.132 1.00 83.69 333 TYR A N 1
ATOM 2728 C CA . TYR A 1 333 ? -29.638 17.192 -2.027 1.00 83.69 333 TYR A CA 1
ATOM 2729 C C . TYR A 1 333 ? -31.023 16.542 -2.176 1.00 83.69 333 TYR A C 1
ATOM 2731 O O . TYR A 1 333 ? -31.177 15.660 -3.022 1.00 83.69 333 TYR A O 1
ATOM 2739 N N . GLY A 1 334 ? -32.003 16.923 -1.355 1.00 86.50 334 GLY A N 1
ATOM 2740 C CA . GLY A 1 334 ? -33.370 16.406 -1.405 1.00 86.50 334 GLY A CA 1
ATOM 2741 C C . GLY A 1 334 ? -34.269 17.175 -2.372 1.00 86.50 334 GLY A C 1
ATOM 2742 O O . GLY A 1 334 ? -33.939 18.257 -2.858 1.00 86.50 334 GLY A O 1
ATOM 2743 N N . THR A 1 335 ? -35.435 16.606 -2.651 1.00 92.06 335 THR A N 1
ATOM 2744 C CA . THR A 1 335 ? -36.517 17.274 -3.382 1.00 92.06 335 THR A CA 1
ATOM 2745 C C . THR A 1 335 ? -37.352 18.168 -2.461 1.00 92.06 335 THR A C 1
ATOM 2747 O O . THR A 1 335 ? -37.398 17.976 -1.246 1.00 92.06 335 THR A O 1
ATOM 2750 N N . LEU A 1 336 ? -38.079 19.127 -3.048 1.00 90.62 336 LEU A N 1
ATOM 2751 C CA . LEU A 1 336 ? -39.019 19.977 -2.305 1.00 90.62 336 LEU A CA 1
ATOM 2752 C C . LEU A 1 336 ? -40.112 19.154 -1.596 1.00 90.62 336 LEU A C 1
ATOM 2754 O O . LEU A 1 336 ? -40.517 19.513 -0.496 1.00 90.62 336 LEU A O 1
ATOM 2758 N N . GLU A 1 337 ? -40.547 18.040 -2.194 1.00 93.81 337 GLU A N 1
ATOM 2759 C CA . GLU A 1 337 ? -41.531 17.119 -1.606 1.00 93.81 337 GLU A CA 1
ATOM 2760 C C . GLU A 1 337 ? -40.976 16.379 -0.379 1.00 93.81 337 GLU A C 1
ATOM 2762 O O . GLU A 1 337 ? -41.691 16.194 0.605 1.00 93.81 337 GLU A O 1
ATOM 2767 N N . GLU A 1 338 ? -39.700 15.980 -0.398 1.00 91.06 338 GLU A N 1
ATOM 2768 C CA . GLU A 1 338 ? -39.043 15.355 0.758 1.00 91.06 338 GLU A CA 1
ATOM 2769 C C . GLU A 1 338 ? -38.879 16.347 1.917 1.00 91.06 338 GLU A C 1
ATOM 2771 O O . GLU A 1 338 ? -39.180 15.991 3.057 1.00 91.06 338 GLU A O 1
ATOM 2776 N N . VAL A 1 339 ? -38.483 17.594 1.629 1.00 91.19 339 VAL A N 1
ATOM 2777 C CA . VAL A 1 339 ? -38.359 18.662 2.638 1.00 91.19 339 VAL A CA 1
ATOM 2778 C C . VAL A 1 339 ? -39.725 19.023 3.235 1.00 91.19 339 VAL A C 1
ATOM 2780 O O . VAL A 1 339 ? -39.869 19.028 4.455 1.00 91.19 339 VAL A O 1
ATOM 2783 N N . ASP A 1 340 ? -40.745 19.263 2.405 1.00 93.06 340 ASP A N 1
ATOM 2784 C CA . ASP A 1 340 ? -42.118 19.555 2.849 1.00 93.06 340 ASP A CA 1
ATOM 2785 C C . ASP A 1 340 ? -42.684 18.433 3.736 1.00 93.06 340 ASP A C 1
ATOM 2787 O O . ASP A 1 340 ? -43.189 18.690 4.832 1.00 93.06 340 ASP A O 1
ATOM 2791 N N . LYS A 1 341 ? -42.526 17.174 3.309 1.00 95.31 341 LYS A N 1
ATOM 2792 C CA . LYS A 1 341 ? -42.947 15.998 4.076 1.00 95.31 341 LYS A CA 1
ATOM 2793 C C . LYS A 1 341 ? -42.208 15.874 5.411 1.00 95.31 341 LYS A C 1
ATOM 2795 O O . LYS A 1 341 ? -42.824 15.496 6.408 1.00 95.31 341 LYS A O 1
ATOM 2800 N N . TYR A 1 342 ? -40.911 16.179 5.451 1.00 93.75 342 TYR A N 1
ATOM 2801 C CA . TYR A 1 342 ? -40.125 16.117 6.684 1.00 93.75 342 TYR A CA 1
ATOM 2802 C C . TYR A 1 342 ? -40.528 17.220 7.671 1.00 93.75 342 TYR A C 1
ATOM 2804 O O . TYR A 1 342 ? -40.785 16.936 8.840 1.00 93.75 342 TYR A O 1
ATOM 2812 N N . CYS A 1 343 ? -40.687 18.457 7.191 1.00 93.69 343 CYS A N 1
ATOM 2813 C CA . CYS A 1 343 ? -41.190 19.579 7.983 1.00 93.69 343 CYS A CA 1
ATOM 2814 C C . CYS A 1 343 ? -42.589 19.303 8.559 1.00 93.69 343 CYS A C 1
ATOM 2816 O O . CYS A 1 343 ? -42.833 19.578 9.733 1.00 93.69 343 CYS A O 1
ATOM 2818 N N . LYS A 1 344 ? -43.494 18.705 7.769 1.00 94.81 344 LYS A N 1
ATOM 2819 C CA . LYS A 1 344 ? -44.823 18.278 8.241 1.00 94.81 344 LYS A CA 1
ATOM 2820 C C . LYS A 1 344 ? -44.733 17.216 9.334 1.00 94.81 344 LYS A C 1
ATOM 2822 O O . LYS A 1 344 ? -45.361 17.393 10.372 1.00 94.81 344 LYS A O 1
ATOM 2827 N N . LYS A 1 345 ? -43.885 16.193 9.171 1.00 94.81 345 LYS A N 1
ATOM 2828 C CA . LYS A 1 345 ? -43.647 15.182 10.216 1.00 94.81 345 LYS A CA 1
ATOM 2829 C C . LYS A 1 345 ? -43.129 15.807 11.520 1.00 94.81 345 LYS A C 1
ATOM 2831 O O . LYS A 1 345 ? -43.591 15.425 12.587 1.00 94.81 345 LYS A O 1
ATOM 2836 N N . LEU A 1 346 ? -42.203 16.769 11.461 1.00 93.94 346 LEU A N 1
ATOM 2837 C CA . LEU A 1 346 ? -41.727 17.468 12.666 1.00 93.94 346 LEU A CA 1
ATOM 2838 C C . LEU A 1 346 ? -42.843 18.269 13.353 1.00 93.94 346 LEU A C 1
ATOM 2840 O O . LEU A 1 346 ? -42.945 18.257 14.576 1.00 93.94 346 LEU A O 1
ATOM 2844 N N . ILE A 1 347 ? -43.713 18.928 12.583 1.00 94.06 347 ILE A N 1
ATOM 2845 C CA . ILE A 1 347 ? -44.901 19.602 13.127 1.00 94.06 347 ILE A CA 1
ATOM 2846 C C . ILE A 1 347 ? -45.841 18.579 13.793 1.00 94.06 347 ILE A C 1
ATOM 2848 O O . ILE A 1 347 ? -46.276 18.806 14.919 1.00 94.06 347 ILE A O 1
ATOM 2852 N N . GLU A 1 348 ? -46.110 17.442 13.148 1.00 94.81 348 GLU A N 1
ATOM 2853 C CA . GLU A 1 348 ? -46.948 16.355 13.682 1.00 94.81 348 GLU A CA 1
ATOM 2854 C C . GLU A 1 348 ? -46.366 15.706 14.954 1.00 94.81 348 GLU A C 1
ATOM 2856 O O . GLU A 1 348 ? -47.120 15.353 15.858 1.00 94.81 348 GLU A O 1
ATOM 2861 N N . ASP A 1 349 ? -45.042 15.557 15.051 1.00 94.69 349 ASP A N 1
ATOM 2862 C CA . ASP A 1 349 ? -44.374 14.945 16.207 1.00 94.69 349 ASP A CA 1
ATOM 2863 C C . ASP A 1 349 ? -44.134 15.913 17.381 1.00 94.69 349 ASP A C 1
ATOM 2865 O O . ASP A 1 349 ? -43.990 15.442 18.512 1.00 94.69 349 ASP A O 1
ATOM 2869 N N . CYS A 1 350 ? -44.067 17.234 17.145 1.00 94.19 350 CYS A N 1
ATOM 2870 C CA . CYS A 1 350 ? -43.559 18.191 18.142 1.00 94.19 350 CYS A CA 1
ATOM 2871 C C . CYS A 1 350 ? -44.441 19.413 18.441 1.00 94.19 350 CYS A C 1
ATOM 2873 O O . CYS A 1 350 ? -44.232 20.039 19.479 1.00 94.19 350 CYS A O 1
ATOM 2875 N N . ALA A 1 351 ? -45.404 19.782 17.587 1.00 90.31 351 ALA A N 1
ATOM 2876 C CA . ALA A 1 351 ? -46.182 21.017 17.771 1.00 90.31 351 ALA A CA 1
ATOM 2877 C C . ALA A 1 351 ? -47.276 20.933 18.853 1.00 90.31 351 ALA A C 1
ATOM 2879 O O . ALA A 1 351 ? -47.826 21.961 19.263 1.00 90.31 351 ALA A O 1
ATOM 2880 N N . GLU A 1 352 ? -47.635 19.728 19.305 1.00 89.44 352 GLU A N 1
ATOM 2881 C CA . GLU A 1 352 ? -48.634 19.558 20.358 1.00 89.44 352 GLU A CA 1
ATOM 2882 C C . GLU A 1 352 ? -48.136 20.131 21.698 1.00 89.44 352 GLU A C 1
ATOM 2884 O O . GLU A 1 352 ? -46.977 19.980 22.084 1.00 89.44 352 GLU A O 1
ATOM 2889 N N . GLY A 1 353 ? -49.025 20.846 22.393 1.00 86.00 353 GLY A N 1
ATOM 2890 C CA . GLY A 1 353 ? -48.716 21.565 23.632 1.00 86.00 353 GLY A CA 1
ATOM 2891 C C . GLY A 1 353 ? -47.991 22.909 23.463 1.00 86.00 353 GLY A C 1
ATOM 2892 O O . GLY A 1 353 ? -47.925 23.649 24.433 1.00 86.00 353 GLY A O 1
ATOM 2893 N N . GLY A 1 354 ? -47.502 23.268 22.269 1.00 89.56 354 GLY A N 1
ATOM 2894 C CA . GLY A 1 354 ? -46.578 24.402 22.099 1.00 89.56 354 GLY A CA 1
ATOM 2895 C C . GLY A 1 354 ? -45.120 23.962 22.261 1.00 89.56 354 GLY A C 1
ATOM 2896 O O . GLY A 1 354 ? -44.819 22.783 22.086 1.00 89.56 354 GLY A O 1
ATOM 2897 N N . GLY A 1 355 ? -44.191 24.865 22.587 1.00 91.38 355 GLY A N 1
ATOM 2898 C CA . GLY A 1 355 ? -42.804 24.470 22.895 1.00 91.38 355 GLY A CA 1
ATOM 2899 C C . GLY A 1 355 ? -41.999 23.870 21.730 1.00 91.38 355 GLY A C 1
ATOM 2900 O O . GLY A 1 355 ? -41.163 22.995 21.965 1.00 91.38 355 GLY A O 1
ATOM 2901 N N . PHE A 1 356 ? -42.279 24.271 20.484 1.00 93.94 356 PHE A N 1
ATOM 2902 C CA . PHE A 1 356 ? -41.543 23.830 19.292 1.00 93.94 356 PHE A CA 1
ATOM 2903 C C . PHE A 1 356 ? -41.416 24.944 18.240 1.00 93.94 356 PHE A C 1
ATOM 2905 O O . PHE A 1 356 ? -42.379 25.665 17.971 1.00 93.94 356 PHE A O 1
ATOM 2912 N N . ILE A 1 357 ? -40.236 25.039 17.621 1.00 91.62 357 ILE A N 1
ATOM 2913 C CA . ILE A 1 357 ? -39.886 25.981 16.553 1.00 91.62 357 ILE A CA 1
ATOM 2914 C C . ILE A 1 357 ? -39.309 25.199 15.361 1.00 91.62 357 ILE A C 1
ATOM 2916 O O . ILE A 1 357 ? -38.332 24.462 15.500 1.00 91.62 357 ILE A O 1
ATOM 2920 N N . LEU A 1 358 ? -39.879 25.365 14.165 1.00 90.88 358 LEU A N 1
ATOM 2921 C CA . LEU A 1 358 ? -39.383 24.685 12.967 1.00 90.88 358 LEU A CA 1
ATOM 2922 C C . LEU A 1 358 ? -38.182 25.445 12.380 1.00 90.88 358 LEU A C 1
ATOM 2924 O O . LEU A 1 358 ? -38.336 26.545 11.849 1.00 90.88 358 LEU A O 1
ATOM 2928 N N . GLY A 1 359 ? -36.998 24.836 12.430 1.00 87.25 359 GLY A N 1
ATOM 2929 C CA . GLY A 1 359 ? -35.751 25.433 11.945 1.00 87.25 359 GLY A CA 1
ATOM 2930 C C . GLY A 1 359 ? -34.859 24.442 11.200 1.00 87.25 359 GLY A C 1
ATOM 2931 O O . GLY A 1 359 ? -35.186 23.266 11.053 1.00 87.25 359 GLY A O 1
ATOM 2932 N N . THR A 1 360 ? -33.711 24.918 10.728 1.00 77.81 360 THR A N 1
ATOM 2933 C CA . THR A 1 360 ? -32.712 24.108 10.010 1.00 77.81 360 THR A CA 1
ATOM 2934 C C . THR A 1 360 ? -31.594 23.660 10.947 1.00 77.81 360 THR A C 1
ATOM 2936 O O . THR A 1 360 ? -30.951 24.523 11.539 1.00 77.81 360 THR A O 1
ATOM 2939 N N . GLY A 1 361 ? -31.306 22.359 11.023 1.00 64.94 361 GLY A N 1
ATOM 2940 C CA . GLY A 1 361 ? -30.136 21.840 11.746 1.00 64.94 361 GLY A CA 1
ATOM 2941 C C . GLY A 1 361 ? -28.840 21.944 10.924 1.00 64.94 361 GLY A C 1
ATOM 2942 O O . GLY A 1 361 ? -28.868 21.824 9.689 1.00 64.94 361 GLY A O 1
ATOM 2943 N N . GLU A 1 362 ? -27.695 22.157 11.584 1.00 54.41 362 GLU A N 1
ATOM 2944 C CA . GLU A 1 362 ? -26.387 22.283 10.923 1.00 54.41 362 GLU A CA 1
ATOM 2945 C C . GLU A 1 362 ? -25.726 20.920 10.648 1.00 54.41 362 GLU A C 1
ATOM 2947 O O . GLU A 1 362 ? -25.467 20.110 11.535 1.00 54.41 362 GLU A O 1
ATOM 2952 N N . ARG A 1 363 ? -25.384 20.686 9.377 1.00 38.94 363 ARG A N 1
ATOM 2953 C CA . ARG A 1 363 ? -24.779 19.438 8.914 1.00 38.94 363 ARG A CA 1
ATOM 2954 C C . ARG A 1 363 ? -23.281 19.584 8.661 1.00 38.94 363 ARG A C 1
ATOM 2956 O O . ARG A 1 363 ? -22.844 19.701 7.511 1.00 38.94 363 ARG A O 1
ATOM 2963 N N . ARG A 1 364 ? -22.466 19.446 9.706 1.00 36.62 364 ARG A N 1
ATOM 2964 C CA . ARG A 1 364 ? -21.016 19.243 9.533 1.00 36.62 364 ARG A CA 1
ATOM 2965 C C . ARG A 1 364 ? -20.734 17.878 8.900 1.00 36.62 364 ARG A C 1
ATOM 2967 O O . ARG A 1 364 ? -21.097 16.837 9.445 1.00 36.62 364 ARG A O 1
ATOM 2974 N N . GLN A 1 365 ? -20.053 17.862 7.751 1.00 28.95 365 GLN A N 1
ATOM 2975 C CA . GLN A 1 365 ? -19.450 16.639 7.212 1.00 28.95 365 GLN A CA 1
ATOM 2976 C C . GLN A 1 365 ? -17.968 16.555 7.582 1.00 28.95 365 GLN A C 1
ATOM 2978 O O . GLN A 1 365 ? -17.129 17.202 6.955 1.00 28.95 365 GLN A O 1
ATOM 2983 N N . GLY A 1 366 ? -17.647 15.652 8.511 1.00 25.02 366 GLY A N 1
ATOM 2984 C CA . GLY A 1 366 ? -16.357 14.964 8.488 1.00 25.02 366 GLY A CA 1
ATOM 2985 C C . GLY A 1 366 ? -16.199 14.144 7.196 1.00 25.02 366 GLY A C 1
ATOM 2986 O O . GLY A 1 366 ? -17.185 13.820 6.524 1.00 25.02 366 GLY A O 1
ATOM 2987 N N . GLY A 1 367 ? -14.956 13.823 6.830 1.00 31.92 367 GLY A N 1
ATOM 2988 C CA . GLY A 1 367 ? -14.581 13.215 5.546 1.00 31.92 367 GLY A CA 1
ATOM 2989 C C . GLY A 1 367 ? -15.002 11.751 5.344 1.00 31.92 367 GLY A C 1
ATOM 2990 O O . GLY A 1 367 ? -14.152 10.887 5.164 1.00 31.92 367 GLY A O 1
ATOM 2991 N N . GLY A 1 368 ? -16.305 11.459 5.329 1.00 23.78 368 GLY A N 1
ATOM 2992 C CA . GLY A 1 368 ? -16.856 10.136 5.017 1.00 23.78 368 GLY A CA 1
ATOM 2993 C C . GLY A 1 368 ? -17.114 9.949 3.518 1.00 23.78 368 GLY A C 1
ATOM 2994 O O . GLY A 1 368 ? -18.047 10.531 2.963 1.00 23.78 368 GLY A O 1
ATOM 2995 N N . GLY A 1 369 ? -16.306 9.125 2.847 1.00 34.47 369 GLY A N 1
ATOM 2996 C CA . GLY A 1 369 ? -16.428 8.886 1.405 1.00 34.47 369 GLY A CA 1
ATOM 2997 C C . GLY A 1 369 ? -17.730 8.175 1.015 1.00 34.47 369 GLY A C 1
ATOM 2998 O O . GLY A 1 369 ? -18.000 7.063 1.469 1.00 34.47 369 GLY A O 1
ATOM 2999 N N . HIS A 1 370 ? -18.520 8.774 0.117 1.00 26.72 370 HIS A N 1
ATOM 3000 C CA . HIS A 1 370 ? -19.687 8.127 -0.493 1.00 26.72 370 HIS A CA 1
ATOM 3001 C C . HIS A 1 370 ? -19.746 8.311 -2.015 1.00 26.72 370 HIS A C 1
ATOM 3003 O O . HIS A 1 370 ? -19.226 9.267 -2.590 1.00 26.72 370 HIS A O 1
ATOM 3009 N N . ARG A 1 371 ? -20.327 7.311 -2.687 1.00 27.48 371 ARG A N 1
ATOM 3010 C CA . ARG A 1 371 ? -20.190 7.088 -4.134 1.00 27.48 371 ARG A CA 1
ATOM 3011 C C . ARG A 1 371 ? -20.859 8.199 -4.952 1.00 27.48 371 ARG A C 1
ATOM 3013 O O . ARG A 1 371 ? -22.069 8.391 -4.847 1.00 27.48 371 ARG A O 1
ATOM 3020 N N . ARG A 1 372 ? -20.116 8.827 -5.876 1.00 24.86 372 ARG A N 1
ATOM 3021 C CA . ARG A 1 372 ? -20.698 9.660 -6.947 1.00 24.86 372 ARG A CA 1
ATOM 3022 C C . ARG A 1 372 ? -21.633 8.813 -7.824 1.00 24.86 372 ARG A C 1
ATOM 3024 O O . ARG A 1 372 ? -21.177 8.142 -8.751 1.00 24.86 372 ARG A O 1
ATOM 3031 N N . ARG A 1 373 ? -22.947 8.870 -7.574 1.00 25.14 373 ARG A N 1
ATOM 3032 C CA . ARG A 1 373 ? -23.947 8.520 -8.597 1.00 25.14 373 ARG A CA 1
ATOM 3033 C C . ARG A 1 373 ? -23.757 9.474 -9.783 1.00 25.14 373 ARG A C 1
ATOM 3035 O O . ARG A 1 373 ? -23.502 10.661 -9.593 1.00 25.14 373 ARG A O 1
ATOM 3042 N N . ARG A 1 374 ? -23.831 8.955 -11.012 1.00 25.34 374 ARG A N 1
ATOM 3043 C CA . ARG A 1 374 ? -23.706 9.782 -12.223 1.00 25.34 374 ARG A CA 1
ATOM 3044 C C . ARG A 1 374 ? -24.953 10.660 -12.358 1.00 25.34 374 ARG A C 1
ATOM 3046 O O . ARG A 1 374 ? -26.048 10.115 -12.461 1.00 25.34 374 ARG A O 1
ATOM 3053 N N . HIS A 1 375 ? -24.788 11.981 -12.405 1.00 24.88 375 HIS A N 1
ATOM 3054 C CA . HIS A 1 375 ? -25.868 12.864 -12.846 1.00 24.88 375 HIS A CA 1
ATOM 3055 C C . HIS A 1 375 ? -26.167 12.633 -14.339 1.00 24.88 375 HIS A C 1
ATOM 3057 O O . HIS A 1 375 ? -25.229 12.440 -15.121 1.00 24.88 375 HIS A O 1
ATOM 3063 N N . PRO A 1 376 ? -27.445 12.671 -14.759 1.00 27.77 376 PRO A N 1
ATOM 3064 C CA . PRO A 1 376 ? -27.809 12.831 -16.162 1.00 27.77 376 PRO A CA 1
ATOM 3065 C C . PRO A 1 376 ? -27.331 14.182 -16.713 1.00 27.77 376 PRO A C 1
ATOM 3067 O O . PRO A 1 376 ? -26.978 15.093 -15.966 1.00 27.77 376 PRO A O 1
ATOM 3070 N N . GLN A 1 377 ? -27.345 14.319 -18.037 1.00 26.83 377 GLN A N 1
ATOM 3071 C CA . GLN A 1 377 ? -26.962 15.550 -18.731 1.00 26.83 377 GLN A CA 1
ATOM 3072 C C . GLN A 1 377 ? -27.812 16.743 -18.262 1.00 26.83 377 GLN A C 1
ATOM 3074 O O . GLN A 1 377 ? -29.042 16.693 -18.328 1.00 26.83 377 GLN A O 1
ATOM 3079 N N . HIS A 1 378 ? -27.169 17.840 -17.851 1.00 28.00 378 HIS A N 1
ATOM 3080 C CA . HIS A 1 378 ? -27.876 19.092 -17.588 1.00 28.00 378 HIS A CA 1
ATOM 3081 C C . HIS A 1 378 ? -28.506 19.624 -18.882 1.00 28.00 378 HIS A C 1
ATOM 3083 O O . HIS A 1 378 ? -27.804 20.055 -19.800 1.00 28.00 378 HIS A O 1
ATOM 3089 N N . ARG A 1 379 ? -29.843 19.676 -18.924 1.00 24.70 379 ARG A N 1
ATOM 3090 C CA . ARG A 1 379 ? -30.528 20.696 -19.724 1.00 24.70 379 ARG A CA 1
ATOM 3091 C C . ARG A 1 379 ? -30.102 22.067 -19.199 1.00 24.70 379 ARG A C 1
ATOM 3093 O O . ARG A 1 379 ? -30.027 22.259 -17.986 1.00 24.70 379 ARG A O 1
ATOM 3100 N N . LYS A 1 380 ? -29.881 23.023 -20.103 1.00 23.89 380 LYS A N 1
ATOM 3101 C CA . LYS A 1 380 ? -29.880 24.435 -19.716 1.00 23.89 380 LYS A CA 1
ATOM 3102 C C . LYS A 1 380 ? -31.260 24.805 -19.177 1.00 23.89 380 LYS A C 1
ATOM 3104 O O . LYS A 1 380 ? -32.270 24.412 -19.760 1.00 23.89 380 LYS A O 1
ATOM 3109 N N . VAL A 1 381 ? -31.270 25.583 -18.105 1.00 25.20 381 VAL A N 1
ATOM 3110 C CA . VAL A 1 381 ? -32.413 26.383 -17.669 1.00 25.20 381 VAL A CA 1
ATOM 3111 C C . VAL A 1 381 ? -31.877 27.805 -17.612 1.00 25.20 381 VAL A C 1
ATOM 3113 O O . VAL A 1 381 ? -31.038 28.109 -16.767 1.00 25.20 381 VAL A O 1
ATOM 3116 N N . ASP A 1 382 ? -32.265 28.631 -18.579 1.00 22.84 382 ASP A N 1
ATOM 3117 C CA . ASP A 1 382 ? -31.829 30.025 -18.637 1.00 22.84 382 ASP A CA 1
ATOM 3118 C C . ASP A 1 382 ? -32.637 30.861 -17.615 1.00 22.84 382 ASP A C 1
ATOM 3120 O O . ASP A 1 382 ? -33.821 30.576 -17.398 1.00 22.84 382 ASP A O 1
ATOM 3124 N N . PRO A 1 383 ? -32.033 31.864 -16.950 1.00 26.94 383 PRO A N 1
ATOM 3125 C CA . PRO A 1 383 ? -32.705 32.637 -15.907 1.00 26.94 383 PRO A CA 1
ATOM 3126 C C . PRO A 1 383 ? -33.803 33.542 -16.481 1.00 26.94 383 PRO A C 1
ATOM 3128 O O . PRO A 1 383 ? -33.609 34.235 -17.481 1.00 26.94 383 PRO A O 1
ATOM 3131 N N . VAL A 1 384 ? -34.957 33.574 -15.811 1.00 25.97 384 VAL A N 1
ATOM 3132 C CA . VAL A 1 384 ? -36.092 34.426 -16.190 1.00 25.97 384 VAL A CA 1
ATOM 3133 C C . VAL A 1 384 ? -35.856 35.855 -15.695 1.00 25.97 384 VAL A C 1
ATOM 3135 O O . VAL A 1 384 ? -36.049 36.145 -14.517 1.00 25.97 384 VAL A O 1
ATOM 3138 N N . HIS A 1 385 ? -35.495 36.762 -16.603 1.00 26.45 385 HIS A N 1
ATOM 3139 C CA . HIS A 1 385 ? -35.623 38.204 -16.372 1.00 26.45 385 HIS A CA 1
ATOM 3140 C C . HIS A 1 385 ? -36.981 38.721 -16.887 1.00 26.45 385 HIS A C 1
ATOM 3142 O O . HIS A 1 385 ? -37.414 38.311 -17.969 1.00 26.45 385 HIS A O 1
ATOM 3148 N N . PRO A 1 386 ? -37.657 39.630 -16.156 1.00 28.55 386 PRO A N 1
ATOM 3149 C CA . PRO A 1 386 ? -38.885 40.272 -16.621 1.00 28.55 386 PRO A CA 1
ATOM 3150 C C . PRO A 1 386 ? -38.618 41.231 -17.795 1.00 28.55 386 PRO A C 1
ATOM 3152 O O . PRO A 1 386 ? -37.501 41.700 -18.010 1.00 28.55 386 PRO A O 1
ATOM 3155 N N . ALA A 1 387 ? -39.658 41.506 -18.583 1.00 24.59 387 ALA A N 1
ATOM 3156 C CA . ALA A 1 387 ? -39.521 42.135 -19.894 1.00 24.59 387 ALA A CA 1
ATOM 3157 C C . ALA A 1 387 ? -39.217 43.648 -19.858 1.00 24.59 387 ALA A C 1
ATOM 3159 O O . ALA A 1 387 ? -39.887 44.418 -19.176 1.00 24.59 387 ALA A O 1
ATOM 3160 N N . GLY A 1 388 ? -38.288 44.076 -20.720 1.00 25.14 388 GLY A N 1
ATOM 3161 C CA . GLY A 1 388 ? -38.052 45.469 -21.111 1.00 25.14 388 GLY A CA 1
ATOM 3162 C C . GLY A 1 388 ? -37.595 45.513 -22.574 1.00 25.14 388 GLY A C 1
ATOM 3163 O O . GLY A 1 388 ? -36.664 44.807 -22.953 1.00 25.14 388 GLY A O 1
ATOM 3164 N N . GLY A 1 389 ? -38.300 46.254 -23.433 1.00 23.84 389 GLY A N 1
ATOM 3165 C CA . GLY A 1 389 ? -38.149 46.138 -24.890 1.00 23.84 389 GLY A CA 1
ATOM 3166 C C . GLY A 1 389 ? -37.005 46.962 -25.498 1.00 23.84 389 GLY A C 1
ATOM 3167 O O . GLY A 1 389 ? -36.840 48.133 -25.177 1.00 23.84 389 GLY A O 1
ATOM 3168 N N . GLY A 1 390 ? -36.288 46.383 -26.468 1.00 24.84 390 GLY A N 1
ATOM 3169 C CA . GLY A 1 390 ? -35.288 47.065 -27.301 1.00 24.84 390 GLY A CA 1
ATOM 3170 C C . GLY A 1 390 ? -35.075 46.326 -28.629 1.00 24.84 390 GLY A C 1
ATOM 3171 O O . GLY A 1 390 ? -35.038 45.098 -28.655 1.00 24.84 390 GLY A O 1
ATOM 3172 N N . ARG A 1 391 ? -35.002 47.048 -29.757 1.00 23.83 391 ARG A N 1
ATOM 3173 C CA . ARG A 1 391 ? -34.925 46.463 -31.116 1.00 23.83 391 ARG A CA 1
ATOM 3174 C C . ARG A 1 391 ? -33.492 46.453 -31.686 1.00 23.83 391 ARG A C 1
ATOM 3176 O O . ARG A 1 391 ? -32.662 47.256 -31.291 1.00 23.83 391 ARG A O 1
ATOM 3183 N N . PHE A 1 392 ? -33.334 45.661 -32.756 1.00 23.91 392 PHE A N 1
ATOM 3184 C CA . PHE A 1 392 ? -32.346 45.756 -33.856 1.00 23.91 392 PHE A CA 1
ATOM 3185 C C . PHE A 1 392 ? -30.957 45.073 -33.754 1.00 23.91 392 PHE A C 1
ATOM 3187 O O . PHE A 1 392 ? -29.992 45.619 -33.247 1.00 23.91 392 PHE A O 1
ATOM 3194 N N . ARG A 1 393 ? -30.878 43.924 -34.455 1.00 22.22 393 ARG A N 1
ATOM 3195 C CA . ARG A 1 393 ? -29.944 43.581 -35.562 1.00 22.22 393 ARG A CA 1
ATOM 3196 C C . ARG A 1 393 ? -28.414 43.798 -35.424 1.00 22.22 393 ARG A C 1
ATOM 3198 O O . ARG A 1 393 ? -27.955 44.922 -35.530 1.00 22.22 393 ARG A O 1
ATOM 3205 N N . SER A 1 394 ? -27.685 42.674 -35.578 1.00 23.06 394 SER A N 1
ATOM 3206 C CA . SER A 1 394 ? -26.536 42.437 -36.508 1.00 23.06 394 SER A CA 1
ATOM 3207 C C . SER A 1 394 ? -25.235 43.270 -36.369 1.00 23.06 394 SER A C 1
ATOM 3209 O O . SER A 1 394 ? -25.301 44.464 -36.143 1.00 23.06 394 SER A O 1
ATOM 3211 N N . HIS A 1 395 ? -24.010 42.762 -36.583 1.00 24.95 395 HIS A N 1
ATOM 3212 C CA . HIS A 1 395 ? -23.512 41.548 -37.269 1.00 24.95 395 HIS A CA 1
ATOM 3213 C C . HIS A 1 395 ? -22.239 40.968 -36.575 1.00 24.95 395 HIS A C 1
ATOM 3215 O O . HIS A 1 395 ? -21.738 41.523 -35.604 1.00 24.95 395 HIS A O 1
ATOM 3221 N N . ARG A 1 396 ? -21.705 39.845 -37.097 1.00 20.45 396 ARG A N 1
ATOM 3222 C CA . ARG A 1 396 ? -20.303 39.368 -36.909 1.00 20.45 396 ARG A CA 1
ATOM 3223 C C . ARG A 1 396 ? -19.329 40.197 -37.810 1.00 20.45 396 ARG A C 1
ATOM 3225 O O . ARG A 1 396 ? -19.846 41.091 -38.479 1.00 20.45 396 ARG A O 1
ATOM 3232 N N . PRO A 1 397 ? -18.022 39.869 -38.019 1.00 38.50 397 PRO A N 1
ATOM 3233 C CA . PRO A 1 397 ? -17.107 38.885 -37.391 1.00 38.50 397 PRO A CA 1
ATOM 3234 C C . PRO A 1 397 ? -15.695 39.457 -37.055 1.00 38.50 397 PRO A C 1
ATOM 3236 O O . PRO A 1 397 ? -15.455 40.644 -37.244 1.00 38.50 397 PRO A O 1
ATOM 3239 N N . GLY A 1 398 ? -14.724 38.605 -36.675 1.00 24.02 398 GLY A N 1
ATOM 3240 C CA . GLY A 1 398 ? -13.294 38.896 -36.914 1.00 24.02 398 GLY A CA 1
ATOM 3241 C C . GLY A 1 398 ? -12.268 38.186 -36.014 1.00 24.02 398 GLY A C 1
ATOM 3242 O O . GLY A 1 398 ? -12.113 38.555 -34.857 1.00 24.02 398 GLY A O 1
ATOM 3243 N N . ASP A 1 399 ? -11.504 37.235 -36.566 1.00 27.66 399 ASP A N 1
ATOM 3244 C CA . ASP A 1 399 ? -10.255 36.718 -35.971 1.00 27.66 399 ASP A CA 1
ATOM 3245 C C . ASP A 1 399 ? -9.085 37.713 -36.091 1.00 27.66 399 ASP A C 1
ATOM 3247 O O . ASP A 1 399 ? -8.994 38.422 -37.099 1.00 27.66 399 ASP A O 1
ATOM 3251 N N . ARG A 1 400 ? -8.091 37.616 -35.184 1.00 25.64 400 ARG A N 1
ATOM 3252 C CA . ARG A 1 400 ? -6.648 37.549 -35.542 1.00 25.64 400 ARG A CA 1
ATOM 3253 C C . ARG A 1 400 ? -5.740 37.122 -34.372 1.00 25.64 400 ARG A C 1
ATOM 3255 O O . ARG A 1 400 ? -6.191 36.972 -33.244 1.00 25.64 400 ARG A O 1
ATOM 3262 N N . ARG A 1 401 ? -4.468 36.837 -34.691 1.00 24.27 401 ARG A N 1
ATOM 3263 C CA . ARG A 1 401 ? -3.440 36.197 -33.836 1.00 24.27 401 ARG A CA 1
ATOM 3264 C C . ARG A 1 401 ? -2.236 37.124 -33.552 1.00 24.27 401 ARG A C 1
ATOM 3266 O O . ARG A 1 401 ? -2.006 38.038 -34.336 1.00 24.27 401 ARG A O 1
ATOM 3273 N N . ALA A 1 402 ? -1.381 36.668 -32.619 1.00 24.95 402 ALA A N 1
ATOM 3274 C CA . ALA A 1 402 ? 0.106 36.674 -32.648 1.00 24.95 402 ALA A CA 1
ATOM 3275 C C . ALA A 1 402 ? 0.900 37.710 -31.807 1.00 24.95 402 ALA A C 1
ATOM 3277 O O . ALA A 1 402 ? 0.424 38.805 -31.541 1.00 24.95 402 ALA A O 1
ATOM 3278 N N . GLY A 1 403 ? 2.147 37.329 -31.451 1.00 23.16 403 GLY A N 1
ATOM 3279 C CA . GLY A 1 403 ? 3.169 38.125 -30.727 1.00 23.16 403 GLY A CA 1
ATOM 3280 C C . GLY A 1 403 ? 3.109 37.980 -29.194 1.00 23.16 403 GLY A C 1
ATOM 3281 O O . GLY A 1 403 ? 2.060 38.266 -28.636 1.00 23.16 403 GLY A O 1
ATOM 3282 N N . SER A 1 404 ? 4.081 37.510 -28.389 1.00 23.86 404 SER A N 1
ATOM 3283 C CA . SER A 1 404 ? 5.517 37.124 -28.473 1.00 23.86 404 SER A CA 1
ATOM 3284 C C . SER A 1 404 ? 6.601 38.221 -28.369 1.00 23.86 404 SER A C 1
ATOM 3286 O O . SER A 1 404 ? 6.893 38.871 -29.369 1.00 23.86 404 SER A O 1
ATOM 3288 N N . ALA A 1 405 ? 7.284 38.311 -27.211 1.00 23.28 405 ALA A N 1
ATOM 3289 C CA . ALA A 1 405 ? 8.656 38.833 -27.016 1.00 23.28 405 ALA A CA 1
ATOM 3290 C C . ALA A 1 405 ? 9.209 38.471 -25.605 1.00 23.28 405 ALA A C 1
ATOM 3292 O O . ALA A 1 405 ? 8.431 38.109 -24.724 1.00 23.28 405 ALA A O 1
ATOM 3293 N N . LEU A 1 406 ? 10.531 38.575 -25.388 1.00 24.11 406 LEU A N 1
ATOM 3294 C CA . LEU A 1 406 ? 11.235 38.406 -24.093 1.00 24.11 406 LEU A CA 1
ATOM 3295 C C . LEU A 1 406 ? 11.992 39.702 -23.712 1.00 24.11 406 LEU A C 1
ATOM 3297 O O . LEU A 1 406 ? 12.211 40.516 -24.605 1.00 24.11 406 LEU A O 1
ATOM 3301 N N . CYS A 1 407 ? 12.471 39.843 -22.456 1.00 20.42 407 CYS A N 1
ATOM 3302 C CA . CYS A 1 407 ? 13.909 40.066 -22.141 1.00 20.42 407 CYS A CA 1
ATOM 3303 C C . CYS A 1 407 ? 14.275 40.259 -20.637 1.00 20.42 407 CYS A C 1
ATOM 3305 O O . CYS A 1 407 ? 13.514 40.815 -19.858 1.00 20.42 407 CYS A O 1
ATOM 3307 N N . THR A 1 408 ? 15.487 39.780 -20.301 1.00 23.25 408 THR A N 1
ATOM 3308 C CA . THR A 1 408 ? 16.518 40.136 -19.269 1.00 23.25 408 THR A CA 1
ATOM 3309 C C . THR A 1 408 ? 16.337 41.332 -18.294 1.00 23.25 408 THR A C 1
ATOM 3311 O O . THR A 1 408 ? 15.763 42.335 -18.691 1.00 23.25 408 THR A O 1
ATOM 3314 N N . GLY A 1 409 ? 16.965 41.404 -17.094 1.00 21.89 409 GLY A N 1
ATOM 3315 C CA . GLY A 1 409 ? 17.859 40.471 -16.354 1.00 21.89 409 GLY A CA 1
ATOM 3316 C C . GLY A 1 409 ? 18.807 41.141 -15.296 1.00 21.89 409 GLY A C 1
ATOM 3317 O O . GLY A 1 409 ? 18.941 42.354 -15.292 1.00 21.89 409 GLY A O 1
ATOM 3318 N N . ARG A 1 410 ? 19.497 40.325 -14.459 1.00 22.95 410 ARG A N 1
ATOM 3319 C CA . ARG A 1 410 ? 20.698 40.569 -13.574 1.00 22.95 410 ARG A CA 1
ATOM 3320 C C . ARG A 1 410 ? 20.737 41.642 -12.433 1.00 22.95 410 ARG A C 1
ATOM 3322 O O . ARG A 1 410 ? 21.059 42.795 -12.667 1.00 22.95 410 ARG A O 1
ATOM 3329 N N . ALA A 1 411 ? 20.605 41.154 -11.186 1.00 24.50 411 ALA A N 1
ATOM 3330 C CA . ALA A 1 411 ? 21.524 41.184 -10.006 1.00 24.50 411 ALA A CA 1
ATOM 3331 C C . ALA A 1 411 ? 22.516 42.341 -9.649 1.00 24.50 411 ALA A C 1
ATOM 3333 O O . ALA A 1 411 ? 23.357 42.696 -10.468 1.00 24.50 411 ALA A O 1
ATOM 3334 N N . THR A 1 412 ? 22.582 42.680 -8.336 1.00 23.09 412 THR A N 1
ATOM 3335 C CA . THR A 1 412 ? 23.779 43.117 -7.543 1.00 23.09 412 THR A CA 1
ATOM 3336 C C . THR A 1 412 ? 23.629 42.829 -6.023 1.00 23.09 412 THR A C 1
ATOM 3338 O O . THR A 1 412 ? 22.508 42.742 -5.529 1.00 23.09 412 THR A O 1
ATOM 3341 N N . GLU A 1 413 ? 24.753 42.711 -5.295 1.00 22.73 413 GLU A N 1
ATOM 3342 C CA . GLU A 1 413 ? 24.924 42.534 -3.816 1.00 22.73 413 GLU A CA 1
ATOM 3343 C C . GLU A 1 413 ? 25.319 43.895 -3.124 1.00 22.73 413 GLU A C 1
ATOM 3345 O O . GLU A 1 413 ? 25.175 44.883 -3.854 1.00 22.73 413 GLU A O 1
ATOM 3350 N N . PRO A 1 414 ? 25.801 44.081 -1.840 1.00 35.50 414 PRO A N 1
ATOM 3351 C CA . PRO A 1 414 ? 26.477 43.144 -0.890 1.00 35.50 414 PRO A CA 1
ATOM 3352 C C . PRO A 1 414 ? 26.287 43.287 0.674 1.00 35.50 414 PRO A C 1
ATOM 3354 O O . PRO A 1 414 ? 26.022 44.357 1.210 1.00 35.50 414 PRO A O 1
ATOM 3357 N N . THR A 1 415 ? 26.632 42.215 1.421 1.00 23.19 415 THR A N 1
ATOM 3358 C CA . THR A 1 415 ? 27.266 42.136 2.791 1.00 23.19 415 THR A CA 1
ATOM 3359 C C . THR A 1 415 ? 26.759 42.898 4.053 1.00 23.19 415 THR A C 1
ATOM 3361 O O . THR A 1 415 ? 26.745 44.125 4.063 1.00 23.19 415 THR A O 1
ATOM 3364 N N . ARG A 1 416 ? 26.661 42.205 5.221 1.00 22.61 416 ARG A N 1
ATOM 3365 C CA . ARG A 1 416 ? 27.670 42.190 6.344 1.00 22.61 416 ARG A CA 1
ATOM 3366 C C . ARG A 1 416 ? 27.238 41.397 7.618 1.00 22.61 416 ARG A C 1
ATOM 3368 O O . ARG A 1 416 ? 26.071 41.384 7.980 1.00 22.61 416 ARG A O 1
ATOM 3375 N N . TYR A 1 417 ? 28.222 40.794 8.306 1.00 23.55 417 TYR A N 1
ATOM 3376 C CA . TYR A 1 417 ? 28.216 40.249 9.699 1.00 23.55 417 TYR A CA 1
ATOM 3377 C C . TYR A 1 417 ? 28.684 41.343 10.713 1.00 23.55 417 TYR A C 1
ATOM 3379 O O . TYR A 1 417 ? 29.109 42.388 10.205 1.00 23.55 417 TYR A O 1
ATOM 3387 N N . PRO A 1 418 ? 28.676 41.201 12.077 1.00 32.25 418 PRO A N 1
ATOM 3388 C CA . PRO A 1 418 ? 28.733 40.008 12.971 1.00 32.25 418 PRO A CA 1
ATOM 3389 C C . PRO A 1 418 ? 27.572 39.929 14.011 1.00 32.25 418 PRO A C 1
ATOM 3391 O O . PRO A 1 418 ? 26.650 40.728 13.940 1.00 32.25 418 PRO A O 1
ATOM 3394 N N . GLY A 1 419 ? 27.489 39.016 14.997 1.00 23.12 419 GLY A N 1
ATOM 3395 C CA . GLY A 1 419 ? 28.323 37.864 15.405 1.00 23.12 419 GLY A CA 1
ATOM 3396 C C . GLY A 1 419 ? 28.783 37.936 16.882 1.00 23.12 419 GLY A C 1
ATOM 3397 O O . GLY A 1 419 ? 29.452 38.893 17.251 1.00 23.12 419 GLY A O 1
ATOM 3398 N N . HIS A 1 420 ? 28.451 36.933 17.714 1.00 25.00 420 HIS A N 1
ATOM 3399 C CA . HIS A 1 420 ? 28.941 36.770 19.102 1.00 25.00 420 HIS A CA 1
ATOM 3400 C C . HIS A 1 420 ? 28.931 35.289 19.560 1.00 25.00 420 HIS A C 1
ATOM 3402 O O . HIS A 1 420 ? 28.521 34.410 18.803 1.00 25.00 420 HIS A O 1
ATOM 3408 N N . VAL A 1 421 ? 29.449 35.012 20.765 1.00 23.69 421 VAL A N 1
ATOM 3409 C CA . VAL A 1 421 ? 29.901 33.689 21.259 1.00 23.69 421 VAL A CA 1
ATOM 3410 C C . VAL A 1 421 ? 29.053 33.217 22.464 1.00 23.69 421 VAL A C 1
ATOM 3412 O O . VAL A 1 421 ? 28.423 34.046 23.112 1.00 23.69 421 VAL A O 1
ATOM 3415 N N . GLY A 1 422 ? 29.019 31.901 22.740 1.00 22.27 422 GLY A N 1
ATOM 3416 C CA . GLY A 1 422 ? 28.300 31.266 23.871 1.00 22.27 422 GLY A CA 1
ATOM 3417 C C . GLY A 1 422 ? 28.986 31.433 25.249 1.00 22.27 422 GLY A C 1
ATOM 3418 O O . GLY A 1 422 ? 29.592 32.483 25.458 1.00 22.27 422 GLY A O 1
ATOM 3419 N N . PRO A 1 423 ? 28.958 30.449 26.188 1.00 31.52 423 PRO A N 1
ATOM 3420 C CA . PRO A 1 423 ? 28.667 29.012 26.032 1.00 31.52 423 PRO A CA 1
ATOM 3421 C C . PRO A 1 423 ? 27.595 28.466 27.019 1.00 31.52 423 PRO A C 1
ATOM 3423 O O . PRO A 1 423 ? 26.817 29.220 27.592 1.00 31.52 423 PRO A O 1
ATOM 3426 N N . ALA A 1 424 ? 27.543 27.139 27.195 1.00 23.88 424 ALA A N 1
ATOM 3427 C CA . ALA A 1 424 ? 26.606 26.426 28.071 1.00 23.88 424 ALA A CA 1
ATOM 3428 C C . ALA A 1 424 ? 27.114 26.226 29.518 1.00 23.88 424 ALA A C 1
ATOM 3430 O O . ALA A 1 424 ? 28.314 26.286 29.780 1.00 23.88 424 ALA A O 1
ATOM 3431 N N . HIS A 1 425 ? 26.196 25.867 30.425 1.00 25.08 425 HIS A N 1
ATOM 3432 C CA . HIS A 1 425 ? 26.489 25.303 31.748 1.00 25.08 425 HIS A CA 1
ATOM 3433 C C . HIS A 1 425 ? 25.759 23.965 31.937 1.00 25.08 425 HIS A C 1
ATOM 3435 O O . HIS A 1 425 ? 24.535 23.920 31.882 1.00 25.08 425 HIS A O 1
ATOM 3441 N N . HIS A 1 426 ? 26.500 22.903 32.257 1.00 25.97 426 HIS A N 1
ATOM 3442 C CA . HIS A 1 426 ? 25.989 21.732 32.976 1.00 25.97 426 HIS A CA 1
ATOM 3443 C C . HIS A 1 426 ? 27.109 21.163 33.856 1.00 25.97 426 HIS A C 1
ATOM 3445 O O . HIS A 1 426 ? 28.238 20.995 33.398 1.00 25.97 426 HIS A O 1
ATOM 3451 N N . HIS A 1 427 ? 26.799 20.871 35.121 1.00 24.97 427 HIS A N 1
ATOM 3452 C CA . HIS A 1 427 ? 27.706 20.174 36.035 1.00 24.97 427 HIS A CA 1
ATOM 3453 C C . HIS A 1 427 ? 27.462 18.661 36.000 1.00 24.97 427 HIS A C 1
ATOM 3455 O O . HIS A 1 427 ? 26.322 18.206 35.939 1.00 24.97 427 HIS A O 1
ATOM 3461 N N . CYS A 1 428 ? 28.541 17.886 36.099 1.00 20.95 428 CYS A N 1
ATOM 3462 C CA . CYS A 1 428 ? 28.492 16.458 36.426 1.00 20.95 428 CYS A CA 1
ATOM 3463 C C . CYS A 1 428 ? 28.318 16.258 37.944 1.00 20.95 428 CYS A C 1
ATOM 3465 O O . CYS A 1 428 ? 28.775 17.116 38.695 1.00 20.95 428 CYS A O 1
ATOM 3467 N N . HIS A 1 429 ? 27.792 15.103 38.387 1.00 24.05 429 HIS A N 1
ATOM 3468 C CA . HIS A 1 429 ? 28.532 14.165 39.266 1.00 24.05 429 HIS A CA 1
ATOM 3469 C C . HIS A 1 429 ? 27.740 12.894 39.673 1.00 24.05 429 HIS A C 1
ATOM 3471 O O . HIS A 1 429 ? 26.811 12.983 40.462 1.00 24.05 429 HIS A O 1
ATOM 3477 N N . GLY A 1 430 ? 28.232 11.723 39.231 1.00 22.25 430 GLY A N 1
ATOM 3478 C CA . GLY A 1 430 ? 28.255 10.415 39.934 1.00 22.25 430 GLY A CA 1
ATOM 3479 C C . GLY A 1 430 ? 26.963 9.723 40.432 1.00 22.25 430 GLY A C 1
ATOM 3480 O O . GLY A 1 430 ? 25.868 10.227 40.237 1.00 22.25 430 GLY A O 1
ATOM 3481 N N . ALA A 1 431 ? 27.029 8.561 41.113 1.00 22.77 431 ALA A N 1
ATOM 3482 C CA . ALA A 1 431 ? 27.952 7.404 40.996 1.00 22.77 431 ALA A CA 1
ATOM 3483 C C . ALA A 1 431 ? 27.546 6.223 41.942 1.00 22.77 431 ALA A C 1
ATOM 3485 O O . ALA A 1 431 ? 26.933 6.452 42.974 1.00 22.77 431 ALA A O 1
ATOM 3486 N N . GLU A 1 432 ? 28.020 5.001 41.628 1.00 23.64 432 GLU A N 1
ATOM 3487 C CA . GLU A 1 432 ? 28.320 3.850 42.535 1.00 23.64 432 GLU A CA 1
ATOM 3488 C C . GLU A 1 432 ? 27.235 2.848 43.068 1.00 23.64 432 GLU A C 1
ATOM 3490 O O . GLU A 1 432 ? 26.522 3.118 44.024 1.00 23.64 432 GLU A O 1
ATOM 3495 N N . LYS A 1 433 ? 27.341 1.590 42.570 1.00 23.95 433 LYS A N 1
ATOM 3496 C CA . LYS A 1 433 ? 27.590 0.295 43.295 1.00 23.95 433 LYS A CA 1
ATOM 3497 C C . LYS A 1 433 ? 26.510 -0.552 44.043 1.00 23.95 433 LYS A C 1
ATOM 3499 O O . LYS A 1 433 ? 25.975 -0.143 45.062 1.00 23.95 433 LYS A O 1
ATOM 3504 N N . CYS A 1 434 ? 26.523 -1.856 43.680 1.00 21.12 434 CYS A N 1
ATOM 3505 C CA . CYS A 1 434 ? 26.437 -3.092 44.518 1.00 21.12 434 CYS A CA 1
ATOM 3506 C C . CYS A 1 434 ? 25.103 -3.461 45.242 1.00 21.12 434 CYS A C 1
ATOM 3508 O O . CYS A 1 434 ? 24.249 -2.608 45.425 1.00 21.12 434 CYS A O 1
ATOM 3510 N N . ASP A 1 435 ? 24.822 -4.717 45.661 1.00 22.02 435 ASP A N 1
ATOM 3511 C CA . ASP A 1 435 ? 25.577 -6.000 45.614 1.00 22.02 435 ASP A CA 1
ATOM 3512 C C . ASP A 1 435 ? 24.662 -7.265 45.454 1.00 22.02 435 ASP A C 1
ATOM 3514 O O . ASP A 1 435 ? 23.438 -7.174 45.470 1.00 22.02 435 ASP A O 1
ATOM 3518 N N . ARG A 1 436 ? 25.295 -8.447 45.325 1.00 22.83 436 ARG A N 1
ATOM 3519 C CA . ARG A 1 436 ? 24.826 -9.869 45.340 1.00 22.83 436 ARG A CA 1
ATOM 3520 C C . ARG A 1 436 ? 23.444 -10.225 45.944 1.00 22.83 436 ARG A C 1
ATOM 3522 O O . ARG A 1 436 ? 23.144 -9.850 47.073 1.00 22.83 436 ARG A O 1
ATOM 3529 N N . SER A 1 437 ? 22.787 -11.261 45.386 1.00 22.34 437 SER A N 1
ATOM 3530 C CA . SER A 1 437 ? 22.875 -12.661 45.910 1.00 22.34 437 SER A CA 1
ATOM 3531 C C . SER A 1 437 ? 21.937 -13.693 45.231 1.00 22.34 437 SER A C 1
ATOM 3533 O O . SER A 1 437 ? 21.012 -13.350 44.505 1.00 22.34 437 SER A O 1
ATOM 3535 N N . ALA A 1 438 ? 22.235 -14.980 45.457 1.00 22.22 438 ALA A N 1
ATOM 3536 C CA . ALA A 1 438 ? 21.519 -16.215 45.073 1.00 22.22 438 ALA A CA 1
ATOM 3537 C C . ALA A 1 438 ? 21.821 -17.282 46.180 1.00 22.22 438 ALA A C 1
ATOM 3539 O O . ALA A 1 438 ? 22.559 -16.909 47.101 1.00 22.22 438 ALA A O 1
ATOM 3540 N N . PRO A 1 439 ? 21.391 -18.577 46.152 1.00 39.00 439 PRO A N 1
ATOM 3541 C CA . PRO A 1 439 ? 20.667 -19.349 45.118 1.00 39.00 439 PRO A CA 1
ATOM 3542 C C . PRO A 1 439 ? 19.550 -20.291 45.675 1.00 39.00 439 PRO A C 1
ATOM 3544 O O . PRO A 1 439 ? 19.234 -20.239 46.860 1.00 39.00 439 PRO A O 1
ATOM 3547 N N . GLY A 1 440 ? 19.032 -21.243 44.870 1.00 22.91 440 GLY A N 1
ATOM 3548 C CA . GLY A 1 440 ? 18.500 -22.507 45.429 1.00 22.91 440 GLY A CA 1
ATOM 3549 C C . GLY A 1 440 ? 17.549 -23.381 44.583 1.00 22.91 440 GLY A C 1
ATOM 3550 O O . GLY A 1 440 ? 16.365 -23.086 44.532 1.00 22.91 440 GLY A O 1
ATOM 3551 N N . SER A 1 441 ? 18.040 -24.552 44.124 1.00 22.94 441 SER A N 1
ATOM 3552 C CA . SER A 1 441 ? 17.319 -25.855 43.943 1.00 22.94 441 SER A CA 1
ATOM 3553 C C . SER A 1 441 ? 16.067 -25.979 43.029 1.00 22.94 441 SER A C 1
ATOM 3555 O O . SER A 1 441 ? 15.336 -25.024 42.841 1.00 22.94 441 SER A O 1
ATOM 3557 N N . GLN A 1 442 ? 15.645 -27.160 42.534 1.00 23.81 442 GLN A N 1
ATOM 3558 C CA . GLN A 1 442 ? 16.309 -28.353 41.946 1.00 23.81 442 GLN A CA 1
ATOM 3559 C C . GLN A 1 442 ? 15.212 -29.307 41.372 1.00 23.81 442 GLN A C 1
ATOM 3561 O O . GLN A 1 442 ? 14.042 -29.135 41.697 1.00 23.81 442 GLN A O 1
ATOM 3566 N N . SER A 1 443 ? 15.599 -30.381 40.655 1.00 23.70 443 SER A N 1
ATOM 3567 C CA . SER A 1 443 ? 14.778 -31.588 40.326 1.00 23.70 443 SER A CA 1
ATOM 3568 C C . SER A 1 443 ? 13.648 -31.459 39.265 1.00 23.70 443 SER A C 1
ATOM 3570 O O . SER A 1 443 ? 13.156 -30.366 39.024 1.00 23.70 443 SER A O 1
ATOM 3572 N N . THR A 1 444 ? 13.135 -32.536 38.632 1.00 23.53 444 THR A N 1
ATOM 3573 C CA . THR A 1 444 ? 13.803 -33.465 37.671 1.00 23.53 444 THR A CA 1
ATOM 3574 C C . THR A 1 444 ? 12.797 -34.285 36.826 1.00 23.53 444 THR A C 1
ATOM 3576 O O . THR A 1 444 ? 11.795 -34.735 37.360 1.00 23.53 444 THR A O 1
ATOM 3579 N N . ARG A 1 445 ? 13.202 -34.634 35.588 1.00 23.03 445 ARG A N 1
ATOM 3580 C CA . ARG A 1 445 ? 12.899 -35.870 34.805 1.00 23.03 445 ARG A CA 1
ATOM 3581 C C . ARG A 1 445 ? 11.458 -36.246 34.366 1.00 23.03 445 ARG A C 1
ATOM 3583 O O . ARG A 1 445 ? 10.625 -36.626 35.170 1.00 23.03 445 ARG A O 1
ATOM 3590 N N . CYS A 1 446 ? 11.323 -36.350 33.036 1.00 22.11 446 CYS A N 1
ATOM 3591 C CA . CYS A 1 446 ? 10.934 -37.527 32.222 1.00 22.11 446 CYS A CA 1
ATOM 3592 C C . CYS A 1 446 ? 9.699 -38.400 32.559 1.00 22.11 446 CYS A C 1
ATOM 3594 O O . CYS A 1 446 ? 9.597 -38.967 33.642 1.00 22.11 446 CYS A O 1
ATOM 3596 N N . GLY A 1 447 ? 8.908 -38.710 31.520 1.00 22.86 447 GLY A N 1
ATOM 3597 C CA . GLY A 1 447 ? 7.983 -39.855 31.462 1.00 22.86 447 GLY A CA 1
ATOM 3598 C C . GLY A 1 447 ? 7.455 -40.101 30.037 1.00 22.86 447 GLY A C 1
ATOM 3599 O O . GLY A 1 447 ? 7.001 -39.165 29.387 1.00 22.86 447 GLY A O 1
ATOM 3600 N N . GLU A 1 448 ? 7.546 -41.338 29.540 1.00 24.02 448 GLU A N 1
ATOM 3601 C CA . GLU A 1 448 ? 7.096 -41.761 28.196 1.00 24.02 448 GLU A CA 1
ATOM 3602 C C . GLU A 1 448 ? 5.637 -42.275 28.212 1.00 24.02 448 GLU A C 1
ATOM 3604 O O . GLU A 1 448 ? 5.122 -42.644 29.268 1.00 24.02 448 GLU A O 1
ATOM 3609 N N . GLY A 1 449 ? 4.967 -42.367 27.050 1.00 23.66 449 GLY A N 1
ATOM 3610 C CA . GLY A 1 449 ? 3.604 -42.923 26.959 1.00 23.66 449 GLY A CA 1
ATOM 3611 C C . GLY A 1 449 ? 3.070 -43.098 25.528 1.00 23.66 449 GLY A C 1
ATOM 3612 O O . GLY A 1 449 ? 2.550 -42.159 24.937 1.00 23.66 449 GLY A O 1
ATOM 3613 N N . ASP A 1 450 ? 3.190 -44.309 24.981 1.00 24.64 450 ASP A N 1
ATOM 3614 C CA . ASP A 1 450 ? 2.804 -44.703 23.609 1.00 24.64 450 ASP A CA 1
ATOM 3615 C C . ASP A 1 450 ? 1.352 -45.262 23.510 1.00 24.64 450 ASP A C 1
ATOM 3617 O O . ASP A 1 450 ? 0.769 -45.684 24.509 1.00 24.64 450 ASP A O 1
ATOM 3621 N N . ARG A 1 451 ? 0.853 -45.403 22.265 1.00 25.39 451 ARG A N 1
ATOM 3622 C CA . ARG A 1 451 ? -0.297 -46.210 21.764 1.00 25.39 451 ARG A CA 1
ATOM 3623 C C . ARG A 1 451 ? -1.694 -45.573 21.718 1.00 25.39 451 ARG A C 1
ATOM 3625 O O . ARG A 1 451 ? -2.346 -45.351 22.730 1.00 25.39 451 ARG A O 1
ATOM 3632 N N . GLY A 1 452 ? -2.229 -45.479 20.494 1.00 23.19 452 GLY A N 1
ATOM 3633 C CA . GLY A 1 452 ? -3.666 -45.333 20.191 1.00 23.19 452 GLY A CA 1
ATOM 3634 C C . GLY A 1 452 ? -4.241 -46.553 19.445 1.00 23.19 452 GLY A C 1
ATOM 3635 O O . GLY A 1 452 ? -3.583 -47.591 19.351 1.00 23.19 452 GLY A O 1
ATOM 3636 N N . ARG A 1 453 ? -5.455 -46.448 18.869 1.00 24.05 453 ARG A N 1
ATOM 3637 C CA . ARG A 1 453 ? -6.027 -47.452 17.934 1.00 24.05 453 ARG A CA 1
ATOM 3638 C C . ARG A 1 453 ? -7.131 -46.885 17.020 1.00 24.05 453 ARG A C 1
ATOM 3640 O O . ARG A 1 453 ? -7.553 -45.750 17.187 1.00 24.05 453 ARG A O 1
ATOM 3647 N N . ARG A 1 454 ? -7.547 -47.679 16.018 1.00 24.23 454 ARG A N 1
ATOM 3648 C CA . ARG A 1 454 ? -8.506 -47.330 14.942 1.00 24.23 454 ARG A CA 1
ATOM 3649 C C . ARG A 1 454 ? -9.916 -47.904 15.177 1.00 24.23 454 ARG A C 1
ATOM 3651 O O . ARG A 1 454 ? -10.036 -48.940 15.825 1.00 24.23 454 ARG A O 1
ATOM 3658 N N . GLY A 1 455 ? -10.913 -47.327 14.496 1.00 22.83 455 GLY A N 1
ATOM 3659 C CA . GLY A 1 455 ? -12.251 -47.891 14.224 1.00 22.83 455 GLY A CA 1
ATOM 3660 C C . GLY A 1 455 ? -13.260 -46.756 13.979 1.00 22.83 455 GLY A C 1
ATOM 3661 O O . GLY A 1 455 ? -13.595 -46.070 14.931 1.00 22.83 455 GLY A O 1
ATOM 3662 N N . ASP A 1 456 ? -13.616 -46.328 12.761 1.00 24.59 456 ASP A N 1
ATOM 3663 C CA . ASP A 1 456 ? -14.240 -47.015 11.603 1.00 24.59 456 ASP A CA 1
ATOM 3664 C C . ASP A 1 456 ? -15.714 -47.423 11.816 1.00 24.59 456 ASP A C 1
ATOM 3666 O O . ASP A 1 456 ? -15.965 -48.476 12.401 1.00 24.59 456 ASP A O 1
ATOM 3670 N N . GLN A 1 457 ? -16.666 -46.631 11.276 1.00 23.95 457 GLN A N 1
ATOM 3671 C CA . GLN A 1 457 ? -17.751 -47.149 10.411 1.00 23.95 457 GLN A CA 1
ATOM 3672 C C . GLN A 1 457 ? -18.684 -46.090 9.765 1.00 23.95 457 GLN A C 1
ATOM 3674 O O . GLN A 1 457 ? -19.456 -45.402 10.420 1.00 23.95 457 GLN A O 1
ATOM 3679 N N . ARG A 1 458 ? -18.651 -46.069 8.425 1.00 23.20 458 ARG A N 1
ATOM 3680 C CA . ARG A 1 458 ? -19.767 -45.979 7.447 1.00 23.20 458 ARG A CA 1
ATOM 3681 C C . ARG A 1 458 ? -21.155 -45.443 7.886 1.00 23.20 458 ARG A C 1
ATOM 3683 O O . ARG A 1 458 ? -21.883 -46.108 8.615 1.00 23.20 458 ARG A O 1
ATOM 3690 N N . SER A 1 459 ? -21.648 -44.425 7.175 1.00 23.25 459 SER A N 1
ATOM 3691 C CA . SER A 1 459 ? -23.083 -44.251 6.849 1.00 23.25 459 SER A CA 1
ATOM 3692 C C . SER A 1 459 ? -23.260 -43.630 5.443 1.00 23.25 459 SER A C 1
ATOM 3694 O O . SER A 1 459 ? -22.259 -43.352 4.780 1.00 23.25 459 SER A O 1
ATOM 3696 N N . VAL A 1 460 ? -24.491 -43.556 4.899 1.00 23.16 460 VAL A N 1
ATOM 3697 C CA . VAL A 1 460 ? -24.726 -43.546 3.428 1.00 23.16 460 VAL A CA 1
ATOM 3698 C C . VAL A 1 460 ? -25.970 -42.752 2.956 1.00 23.16 460 VAL A C 1
ATOM 3700 O O . VAL A 1 460 ? -27.051 -42.903 3.509 1.00 23.16 460 VAL A O 1
ATOM 3703 N N . CYS A 1 461 ? -25.797 -42.003 1.850 1.00 20.70 461 CYS A N 1
ATOM 3704 C CA . CYS A 1 461 ? -26.768 -41.501 0.843 1.00 20.70 461 CYS A CA 1
ATOM 3705 C C . CYS A 1 461 ? -28.236 -41.157 1.206 1.00 20.70 461 CYS A C 1
ATOM 3707 O O . CYS A 1 461 ? -29.033 -42.052 1.478 1.00 20.70 461 CYS A O 1
ATOM 3709 N N . ARG A 1 462 ? -28.660 -39.940 0.806 1.00 22.09 462 ARG A N 1
ATOM 3710 C CA . ARG A 1 462 ? -29.631 -39.637 -0.296 1.00 22.09 462 ARG A CA 1
ATOM 3711 C C . ARG A 1 462 ? -29.680 -38.111 -0.534 1.00 22.09 462 ARG A C 1
ATOM 3713 O O . ARG A 1 462 ? -29.707 -37.354 0.420 1.00 22.09 462 ARG A O 1
ATOM 3720 N N . GLN A 1 463 ? -29.405 -37.602 -1.741 1.00 26.14 463 GLN A N 1
ATOM 3721 C CA . GLN A 1 463 ? -30.364 -37.317 -2.832 1.00 26.14 463 GLN A CA 1
ATOM 3722 C C . GLN A 1 463 ? -31.651 -36.583 -2.413 1.00 26.14 463 GLN A C 1
ATOM 3724 O O . GLN A 1 463 ? -32.516 -37.218 -1.826 1.00 26.14 463 GLN A O 1
ATOM 3729 N N . ASP A 1 464 ? -31.849 -35.359 -2.927 1.00 23.64 464 ASP A N 1
ATOM 3730 C CA . ASP A 1 464 ? -32.941 -35.120 -3.889 1.00 23.64 464 ASP A CA 1
ATOM 3731 C C . ASP A 1 464 ? -32.648 -33.951 -4.868 1.00 23.64 464 ASP A C 1
ATOM 3733 O O . ASP A 1 464 ? -31.533 -33.424 -4.886 1.00 23.64 464 ASP A O 1
ATOM 3737 N N . ARG A 1 465 ? -33.587 -33.617 -5.772 1.00 24.92 465 ARG A N 1
ATOM 3738 C CA . ARG A 1 465 ? -33.359 -32.807 -6.991 1.00 24.92 465 ARG A CA 1
ATOM 3739 C C . ARG A 1 465 ? -34.432 -31.739 -7.224 1.00 24.92 465 ARG A C 1
ATOM 3741 O O . ARG A 1 465 ? -35.615 -31.987 -7.021 1.00 24.92 465 ARG A O 1
ATOM 3748 N N . CYS A 1 466 ? -34.058 -30.652 -7.907 1.00 21.78 466 CYS A N 1
ATOM 3749 C CA . CYS A 1 466 ? -34.979 -29.974 -8.829 1.00 21.78 466 CYS A CA 1
ATOM 3750 C C . CYS A 1 466 ? -34.277 -29.356 -10.053 1.00 21.78 466 CYS A C 1
ATOM 3752 O O . CYS A 1 466 ? -33.060 -29.189 -10.082 1.00 21.78 466 CYS A O 1
ATOM 3754 N N . ARG A 1 467 ? -35.055 -29.086 -11.111 1.00 23.09 467 ARG A N 1
ATOM 3755 C CA . ARG A 1 467 ? -34.620 -28.603 -12.441 1.00 23.09 467 ARG A CA 1
ATOM 3756 C C . ARG A 1 467 ? -35.597 -27.548 -12.971 1.00 23.09 467 ARG A C 1
ATOM 3758 O O . ARG A 1 467 ? -36.785 -27.687 -12.695 1.00 23.09 467 ARG A O 1
ATOM 3765 N N . ARG A 1 468 ? -35.109 -26.654 -13.852 1.00 27.11 468 ARG A N 1
ATOM 3766 C CA . ARG A 1 468 ? -35.727 -26.015 -15.062 1.00 27.11 468 ARG A CA 1
ATOM 3767 C C . ARG A 1 468 ? -35.014 -24.657 -15.300 1.00 27.11 468 ARG A C 1
ATOM 3769 O O . ARG A 1 468 ? -34.628 -24.037 -14.322 1.00 27.11 468 ARG A O 1
ATOM 3776 N N . LEU A 1 469 ? -34.771 -24.129 -16.509 1.00 25.78 469 LEU A N 1
ATOM 3777 C CA . LEU A 1 469 ? -34.927 -24.610 -17.900 1.00 25.78 469 LEU A CA 1
ATOM 3778 C C . LEU A 1 469 ? -33.962 -23.834 -18.849 1.00 25.78 469 LEU A C 1
ATOM 3780 O O . LEU A 1 469 ? -33.343 -22.861 -18.430 1.00 25.78 469 LEU A O 1
ATOM 3784 N N . ARG A 1 470 ? -33.840 -24.247 -20.125 1.00 24.12 470 ARG A N 1
ATOM 3785 C CA . ARG A 1 470 ? -33.107 -23.554 -21.220 1.00 24.12 470 ARG A CA 1
ATOM 3786 C C . ARG A 1 470 ? -33.960 -23.505 -22.505 1.00 24.12 470 ARG A C 1
ATOM 3788 O O . ARG A 1 470 ? -34.786 -24.396 -22.690 1.00 24.12 470 ARG A O 1
ATOM 3795 N N . PRO A 1 471 ? -33.638 -22.595 -23.441 1.00 33.19 471 PRO A N 1
ATOM 3796 C CA . PRO A 1 471 ? -33.461 -22.888 -24.880 1.00 33.19 471 PRO A CA 1
ATOM 3797 C C . PRO A 1 471 ? -31.955 -22.763 -25.248 1.00 33.19 471 PRO A C 1
ATOM 3799 O O . PRO A 1 471 ? -31.245 -21.985 -24.621 1.00 33.19 471 PRO A O 1
ATOM 3802 N N . HIS A 1 472 ? -31.297 -23.586 -26.080 1.00 28.23 472 HIS A N 1
ATOM 3803 C CA . HIS A 1 472 ? -31.505 -23.914 -27.509 1.00 28.23 472 HIS A CA 1
ATOM 3804 C C . HIS A 1 472 ? -31.403 -22.680 -28.435 1.00 28.23 472 HIS A C 1
ATOM 3806 O O . HIS A 1 472 ? -32.157 -21.739 -28.244 1.00 28.23 472 HIS A O 1
ATOM 3812 N N . GLY A 1 473 ? -30.542 -22.622 -29.464 1.00 24.97 473 GLY A N 1
ATOM 3813 C CA . GLY A 1 473 ? -29.488 -23.543 -29.951 1.00 24.97 473 GLY A CA 1
ATOM 3814 C C . GLY A 1 473 ? -29.081 -23.192 -31.405 1.00 24.97 473 GLY A C 1
ATOM 3815 O O . GLY A 1 473 ? -29.771 -22.397 -32.027 1.00 24.97 473 GLY A O 1
ATOM 3816 N N . ALA A 1 474 ? -28.030 -23.735 -32.037 1.00 26.00 474 ALA A N 1
ATOM 3817 C CA . ALA A 1 474 ? -26.891 -24.556 -31.588 1.00 26.00 474 ALA A CA 1
ATOM 3818 C C . ALA A 1 474 ? -25.807 -24.625 -32.710 1.00 26.00 474 ALA A C 1
ATOM 3820 O O . ALA A 1 474 ? -26.126 -24.398 -33.873 1.00 26.00 474 ALA A O 1
ATOM 3821 N N . GLY A 1 475 ? -24.554 -24.998 -32.398 1.00 22.77 475 GLY A N 1
ATOM 3822 C CA . GLY A 1 475 ? -23.456 -25.182 -33.373 1.00 22.77 475 GLY A CA 1
ATOM 3823 C C . GLY A 1 475 ? -22.365 -26.121 -32.830 1.00 22.77 475 GLY A C 1
ATOM 3824 O O . GLY A 1 475 ? -22.159 -26.165 -31.619 1.00 22.77 475 GLY A O 1
ATOM 3825 N N . ARG A 1 476 ? -21.722 -26.937 -33.683 1.00 26.67 476 ARG A N 1
ATOM 3826 C CA . ARG A 1 476 ? -20.861 -28.060 -33.243 1.00 26.67 476 ARG A CA 1
ATOM 3827 C C . ARG A 1 476 ? -19.367 -27.708 -33.230 1.00 26.67 476 ARG A C 1
ATOM 3829 O O . ARG A 1 476 ? -18.799 -27.416 -34.274 1.00 26.67 476 ARG A O 1
ATOM 3836 N N . GLY A 1 477 ? -18.734 -27.877 -32.072 1.00 23.94 477 GLY A N 1
ATOM 3837 C CA . GLY A 1 477 ? -17.283 -27.983 -31.884 1.00 23.94 477 GLY A CA 1
ATOM 3838 C C . GLY A 1 477 ? -16.993 -28.988 -30.763 1.00 23.94 477 GLY A C 1
ATOM 3839 O O . GLY A 1 477 ? -17.839 -29.181 -29.887 1.00 23.94 477 GLY A O 1
ATOM 3840 N N . ALA A 1 478 ? -15.851 -29.678 -30.807 1.00 22.80 478 ALA A N 1
ATOM 3841 C CA . ALA A 1 478 ? -15.504 -30.675 -29.790 1.00 22.80 478 ALA A CA 1
ATOM 3842 C C . ALA A 1 478 ? -15.204 -30.005 -28.428 1.00 22.80 478 ALA A C 1
ATOM 3844 O O . ALA A 1 478 ? -14.597 -28.933 -28.407 1.00 22.80 478 ALA A O 1
ATOM 3845 N N . PRO A 1 479 ? -15.609 -30.600 -27.287 1.00 24.72 479 PRO A N 1
ATOM 3846 C CA . PRO A 1 479 ? -15.454 -29.976 -25.975 1.00 24.72 479 PRO A CA 1
ATOM 3847 C C . PRO A 1 479 ? -14.002 -30.035 -25.475 1.00 24.72 479 PRO A C 1
ATOM 3849 O O . PRO A 1 479 ? -13.607 -30.948 -24.750 1.00 24.72 479 PRO A O 1
ATOM 3852 N N . VAL A 1 480 ? -13.209 -29.020 -25.827 1.00 33.19 480 VAL A N 1
ATOM 3853 C CA . VAL A 1 480 ? -11.906 -28.753 -25.202 1.00 33.19 480 VAL A CA 1
ATOM 3854 C C . VAL A 1 480 ? -12.128 -28.109 -23.831 1.00 33.19 480 VAL A C 1
ATOM 3856 O O . VAL A 1 480 ? -12.098 -26.889 -23.686 1.00 33.19 480 VAL A O 1
ATOM 3859 N N . SER A 1 481 ? -12.374 -28.945 -22.823 1.00 24.80 481 SER A N 1
ATOM 3860 C CA . SER A 1 481 ? -12.206 -28.601 -21.406 1.00 24.80 481 SER A CA 1
ATOM 3861 C C . SER A 1 481 ? -12.317 -29.842 -20.515 1.00 24.80 481 SER A C 1
ATOM 3863 O O . SER A 1 481 ? -13.398 -30.226 -20.070 1.00 24.80 481 SER A O 1
ATOM 3865 N N . GLN A 1 482 ? -11.174 -30.448 -20.178 1.00 22.52 482 GLN A N 1
ATOM 3866 C CA . GLN A 1 482 ? -11.090 -31.111 -18.874 1.00 22.52 482 GLN A CA 1
ATOM 3867 C C . GLN A 1 482 ? -11.088 -30.008 -17.803 1.00 22.52 482 GLN A C 1
ATOM 3869 O O . GLN A 1 482 ? -10.388 -29.007 -17.989 1.00 22.52 482 GLN A O 1
ATOM 3874 N N . PRO A 1 483 ? -11.840 -30.144 -16.696 1.00 23.16 483 PRO A N 1
ATOM 3875 C CA . PRO A 1 483 ? -11.642 -29.284 -15.538 1.00 23.16 483 PRO A CA 1
ATOM 3876 C C . PRO A 1 483 ? -10.187 -29.387 -15.076 1.00 23.16 483 PRO A C 1
ATOM 3878 O O . PRO A 1 483 ? -9.613 -30.480 -15.105 1.00 23.16 483 PRO A O 1
ATOM 3881 N N . ALA A 1 484 ? -9.602 -28.276 -14.625 1.00 25.86 484 ALA A N 1
ATOM 3882 C CA . ALA A 1 484 ? -8.318 -28.330 -13.938 1.00 25.86 484 AL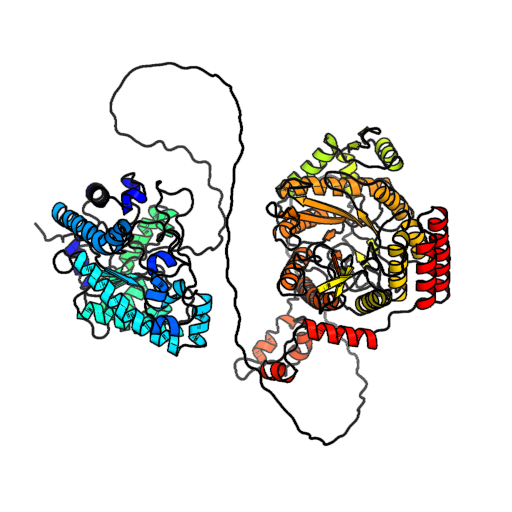A A CA 1
ATOM 3883 C C . ALA A 1 484 ? -8.441 -29.324 -12.774 1.00 25.86 484 ALA A C 1
ATOM 3885 O O . ALA A 1 484 ? -9.356 -29.216 -11.952 1.00 25.86 484 ALA A O 1
ATOM 3886 N N . LYS A 1 485 ? -7.563 -30.334 -12.736 1.00 25.20 485 LYS A N 1
ATOM 3887 C CA . LYS A 1 485 ? -7.529 -31.278 -11.617 1.00 25.20 485 LYS A CA 1
ATOM 3888 C C . LYS A 1 485 ? -7.258 -30.470 -10.353 1.00 25.20 485 LYS A C 1
ATOM 3890 O O . LYS A 1 485 ? -6.323 -29.676 -10.336 1.00 25.20 485 LYS A O 1
ATOM 3895 N N . SER A 1 486 ? -8.051 -30.695 -9.307 1.00 25.33 486 SER A N 1
ATOM 3896 C CA . SER A 1 486 ? -7.751 -30.175 -7.973 1.00 25.33 486 SER A CA 1
ATOM 3897 C C . SER A 1 486 ? -6.301 -30.507 -7.624 1.00 25.33 486 SER A C 1
ATOM 3899 O O . SER A 1 486 ? -5.930 -31.685 -7.712 1.00 25.33 486 SER A O 1
ATOM 3901 N N . LEU A 1 487 ? -5.521 -29.505 -7.215 1.00 33.72 487 LEU A N 1
ATOM 3902 C CA . LEU A 1 487 ? -4.185 -29.686 -6.651 1.00 33.72 487 LEU A CA 1
ATOM 3903 C C . LEU A 1 487 ? -4.314 -30.419 -5.309 1.00 33.72 487 LEU A C 1
ATOM 3905 O O . LEU A 1 487 ? -4.327 -29.818 -4.242 1.00 33.72 487 LEU A O 1
ATOM 3909 N N . LYS A 1 488 ? -4.470 -31.744 -5.378 1.00 29.73 488 LYS A N 1
ATOM 3910 C CA . LYS A 1 488 ? -4.201 -32.621 -4.243 1.00 29.73 488 LYS A CA 1
ATOM 3911 C C . LYS A 1 488 ? -2.714 -32.535 -3.953 1.00 29.73 488 LYS A C 1
ATOM 3913 O O . LYS A 1 488 ? -1.929 -32.574 -4.897 1.00 29.73 488 LYS A O 1
ATOM 3918 N N . GLU A 1 489 ? -2.382 -32.454 -2.672 1.00 33.66 489 GLU A N 1
ATOM 3919 C CA . GLU A 1 489 ? -1.024 -32.362 -2.135 1.00 33.66 489 GLU A CA 1
ATOM 3920 C C . GLU A 1 489 ? -0.068 -33.293 -2.893 1.00 33.66 489 GLU A C 1
ATOM 3922 O O . GLU A 1 489 ? -0.114 -34.520 -2.762 1.00 33.66 489 GLU A O 1
ATOM 3927 N N . ILE A 1 490 ? 0.776 -32.697 -3.736 1.00 43.25 490 ILE A N 1
ATOM 3928 C CA . ILE A 1 490 ? 1.879 -33.406 -4.372 1.00 43.25 490 ILE A CA 1
ATOM 3929 C C . ILE A 1 490 ? 2.938 -33.540 -3.287 1.00 43.25 490 ILE A C 1
ATOM 3931 O O . ILE A 1 490 ? 3.429 -32.549 -2.754 1.00 43.25 490 ILE A O 1
ATOM 3935 N N . LYS A 1 491 ? 3.211 -34.782 -2.897 1.00 41.41 491 LYS A N 1
ATOM 3936 C CA . LYS A 1 491 ? 4.068 -35.083 -1.757 1.00 41.41 491 LYS A CA 1
ATOM 3937 C C . LYS A 1 491 ? 5.531 -34.803 -2.115 1.00 41.41 491 LYS A C 1
ATOM 3939 O O . LYS A 1 491 ? 6.063 -35.500 -2.975 1.00 41.41 491 LYS A O 1
ATOM 3944 N N . GLY A 1 492 ? 6.133 -33.839 -1.420 1.00 58.25 492 GLY A N 1
ATOM 3945 C CA . GLY A 1 492 ? 7.504 -33.371 -1.640 1.00 58.25 492 GLY A CA 1
ATOM 3946 C C . GLY A 1 492 ? 7.560 -32.139 -2.541 1.00 58.25 492 GLY A C 1
ATOM 3947 O O . GLY A 1 492 ? 7.884 -32.268 -3.714 1.00 58.25 492 GLY A O 1
ATOM 3948 N N . MET A 1 493 ? 7.155 -30.988 -1.988 1.00 75.75 493 MET A N 1
ATOM 3949 C CA . MET A 1 493 ? 7.275 -29.615 -2.513 1.00 75.75 493 MET A CA 1
ATOM 3950 C C . MET A 1 493 ? 7.003 -28.632 -1.358 1.00 75.75 493 MET A C 1
ATOM 3952 O O . MET A 1 493 ? 6.223 -28.959 -0.454 1.00 75.75 493 MET A O 1
ATOM 3956 N N . ILE A 1 494 ? 7.559 -27.413 -1.395 1.00 82.94 494 ILE A N 1
ATOM 3957 C CA . ILE A 1 494 ? 7.337 -26.429 -0.320 1.00 82.94 494 ILE A CA 1
ATOM 3958 C C . ILE A 1 494 ? 5.926 -25.821 -0.390 1.00 82.94 494 ILE A C 1
ATOM 3960 O O . ILE A 1 494 ? 5.453 -25.355 -1.435 1.00 82.94 494 ILE A O 1
ATOM 3964 N N . LYS A 1 495 ? 5.234 -25.811 0.757 1.00 86.38 495 LYS A N 1
ATOM 3965 C CA . LYS A 1 495 ? 3.872 -25.281 0.890 1.00 86.38 495 LYS A CA 1
ATOM 3966 C C . LYS A 1 495 ? 3.880 -23.746 0.909 1.00 86.38 495 LYS A C 1
ATOM 3968 O O . LYS A 1 495 ? 4.106 -23.148 1.953 1.00 86.38 495 LYS A O 1
ATOM 3973 N N . GLY A 1 496 ? 3.554 -23.128 -0.225 1.00 91.25 496 GLY A N 1
ATOM 3974 C CA . GLY A 1 496 ? 3.186 -21.708 -0.289 1.00 91.25 496 GLY A CA 1
ATOM 3975 C C . GLY A 1 496 ? 1.763 -21.441 0.219 1.00 91.25 496 GLY A C 1
ATOM 3976 O O . GLY A 1 496 ? 0.958 -22.359 0.406 1.00 91.25 496 GLY A O 1
ATOM 3977 N N . PHE A 1 497 ? 1.418 -20.168 0.402 1.00 94.31 497 PHE A N 1
ATOM 3978 C CA . PHE A 1 497 ? 0.097 -19.763 0.883 1.00 94.31 497 PHE A CA 1
ATOM 3979 C C . PHE A 1 497 ? -0.945 -19.812 -0.233 1.00 94.31 497 PHE A C 1
ATOM 3981 O O . PHE A 1 497 ? -0.744 -19.253 -1.310 1.00 94.31 497 PHE A O 1
ATOM 3988 N N . THR A 1 498 ? -2.087 -20.456 0.015 1.00 92.69 498 THR A N 1
ATOM 3989 C CA . THR A 1 498 ? -3.180 -20.525 -0.968 1.00 92.69 498 THR A CA 1
ATOM 3990 C C . THR A 1 498 ? -4.161 -19.380 -0.747 1.00 92.69 498 THR A C 1
ATOM 3992 O O . THR A 1 498 ? -4.816 -19.308 0.288 1.00 92.69 498 THR A O 1
ATOM 3995 N N . ARG A 1 499 ? -4.303 -18.498 -1.740 1.00 93.06 499 ARG A N 1
ATOM 3996 C CA . ARG A 1 499 ? -5.278 -17.401 -1.741 1.00 93.06 499 ARG A CA 1
ATOM 3997 C C . ARG A 1 499 ? -6.688 -17.948 -1.983 1.00 93.06 499 ARG A C 1
ATOM 3999 O O . ARG A 1 499 ? -7.078 -18.189 -3.120 1.00 93.06 499 ARG A O 1
ATOM 4006 N N . THR A 1 500 ? -7.465 -18.131 -0.916 1.00 89.56 500 THR A N 1
ATOM 4007 C CA . THR A 1 500 ? -8.861 -18.612 -1.000 1.00 89.56 500 THR A CA 1
ATOM 4008 C C . THR A 1 500 ? -9.859 -17.484 -1.286 1.00 89.56 500 THR A C 1
ATOM 4010 O O . THR A 1 500 ? -10.934 -17.708 -1.845 1.00 89.56 500 THR A O 1
ATOM 4013 N N . ASN A 1 501 ? -9.489 -16.252 -0.932 1.00 84.00 501 ASN A N 1
ATOM 4014 C CA . ASN A 1 501 ? -10.293 -15.048 -1.114 1.00 84.00 501 ASN A CA 1
ATOM 4015 C C . ASN A 1 501 ? -10.282 -14.547 -2.568 1.00 84.00 501 ASN A C 1
ATOM 4017 O O . ASN A 1 501 ? -9.264 -14.635 -3.258 1.00 84.00 501 ASN A O 1
ATOM 4021 N N . LYS A 1 502 ? -11.386 -13.932 -3.027 1.00 91.25 502 LYS A N 1
ATOM 4022 C CA . LYS A 1 502 ? -11.422 -13.298 -4.357 1.00 91.25 502 LYS A CA 1
ATOM 4023 C C . LYS A 1 502 ? -10.350 -12.189 -4.431 1.00 91.25 502 LYS A C 1
ATOM 4025 O O . LYS A 1 502 ? -10.393 -11.288 -3.591 1.00 91.25 502 LYS A O 1
ATOM 4030 N N . PRO A 1 503 ? -9.454 -12.189 -5.439 1.00 94.50 503 PRO A N 1
ATOM 4031 C CA . PRO A 1 503 ? -8.433 -11.158 -5.575 1.00 94.50 503 PRO A CA 1
ATOM 4032 C C . PRO A 1 503 ? -8.987 -9.729 -5.656 1.00 94.50 503 PRO A C 1
ATOM 4034 O O . PRO A 1 503 ? -10.048 -9.484 -6.239 1.00 94.50 503 PRO A O 1
ATOM 4037 N N . LEU A 1 504 ? -8.217 -8.777 -5.127 1.00 95.50 504 LEU A N 1
ATOM 4038 C CA . LEU A 1 504 ? -8.487 -7.344 -5.231 1.00 95.50 504 LEU A CA 1
ATOM 4039 C C . LEU A 1 504 ? -8.386 -6.870 -6.695 1.00 95.50 504 LEU A C 1
ATOM 4041 O O . LEU A 1 504 ? -7.514 -7.294 -7.460 1.00 95.50 504 LEU A O 1
ATOM 4045 N N . GLU A 1 505 ? -9.302 -5.982 -7.080 1.00 95.94 505 GLU A N 1
ATOM 4046 C CA . GLU A 1 505 ? -9.494 -5.488 -8.446 1.00 95.94 505 GLU A CA 1
ATOM 4047 C C . GLU A 1 505 ? -9.805 -3.985 -8.418 1.00 95.94 505 GLU A C 1
ATOM 4049 O O . GLU A 1 505 ? -10.599 -3.526 -7.595 1.00 95.94 505 GLU A O 1
ATOM 4054 N N . LEU A 1 506 ? -9.206 -3.224 -9.339 1.00 96.50 506 LEU A N 1
ATOM 4055 C CA . LEU A 1 506 ? -9.470 -1.786 -9.525 1.00 96.50 506 LEU A CA 1
ATOM 4056 C C . LEU A 1 506 ? -9.970 -1.447 -10.936 1.00 96.50 506 LEU A C 1
ATOM 4058 O O . LEU A 1 506 ? -10.610 -0.413 -11.133 1.00 96.50 506 LEU A O 1
ATOM 4062 N N . LEU A 1 507 ? -9.692 -2.299 -11.925 1.00 96.75 507 LEU A N 1
ATOM 4063 C CA . LEU A 1 507 ? -10.153 -2.121 -13.297 1.00 96.75 507 LEU A CA 1
ATOM 4064 C C . LEU A 1 507 ? -11.500 -2.818 -13.512 1.00 96.75 507 LEU A C 1
ATOM 4066 O O . LEU A 1 507 ? -11.730 -3.927 -13.039 1.00 96.75 507 LEU A O 1
ATOM 4070 N N . SER A 1 508 ? -12.373 -2.192 -14.298 1.00 97.25 508 SER A N 1
ATOM 4071 C CA . SER A 1 508 ? -13.475 -2.898 -14.956 1.00 97.25 508 SER A CA 1
ATOM 4072 C C . SER A 1 508 ? -12.971 -3.604 -16.218 1.00 97.25 508 SER A C 1
ATOM 4074 O O . SER A 1 508 ? -11.928 -3.230 -16.758 1.00 97.25 508 SER A O 1
ATOM 4076 N N . GLU A 1 509 ? -13.744 -4.551 -16.759 1.00 96.62 509 GLU A N 1
ATOM 4077 C CA . GLU A 1 509 ? -13.436 -5.190 -18.052 1.00 96.62 509 GLU A CA 1
ATOM 4078 C C . GLU A 1 509 ? -13.175 -4.172 -19.169 1.00 96.62 509 GLU A C 1
ATOM 4080 O O . GLU A 1 509 ? -12.199 -4.289 -19.902 1.00 96.62 509 GLU A O 1
ATOM 4085 N N . GLN A 1 510 ? -13.988 -3.112 -19.252 1.00 96.94 510 GLN A N 1
ATOM 4086 C CA . GLN A 1 510 ? -13.786 -2.030 -20.221 1.00 96.94 510 GLN A CA 1
ATOM 4087 C C . GLN A 1 510 ? -12.470 -1.267 -19.978 1.00 96.94 510 GLN A C 1
ATOM 4089 O O . GLN A 1 510 ? -11.833 -0.821 -20.933 1.00 96.94 510 GLN A O 1
ATOM 4094 N N . GLY A 1 511 ? -12.052 -1.113 -18.717 1.00 97.12 511 GLY A N 1
ATOM 4095 C CA . GLY A 1 511 ? -10.770 -0.509 -18.353 1.00 97.12 511 GLY A CA 1
ATOM 4096 C C . GLY A 1 511 ? -9.585 -1.382 -18.768 1.00 97.12 511 GLY A C 1
ATOM 4097 O O . GLY A 1 511 ? -8.676 -0.889 -19.434 1.00 97.12 511 GLY A O 1
ATOM 4098 N N . MET A 1 512 ? -9.631 -2.681 -18.450 1.00 97.56 512 MET A N 1
ATOM 4099 C CA . MET A 1 512 ? -8.621 -3.653 -18.887 1.00 97.56 512 MET A CA 1
ATOM 4100 C C . MET A 1 512 ? -8.516 -3.711 -20.412 1.00 97.56 512 MET A C 1
ATOM 4102 O O . MET A 1 512 ? -7.419 -3.612 -20.951 1.00 97.56 512 MET A O 1
ATOM 4106 N N . GLU A 1 513 ? -9.650 -3.788 -21.109 1.00 98.12 513 GLU A N 1
ATOM 4107 C CA . GLU A 1 513 ? -9.726 -3.809 -22.572 1.00 98.12 513 GLU A CA 1
ATOM 4108 C C . GLU A 1 513 ? -9.117 -2.549 -23.208 1.00 98.12 513 GLU A C 1
ATOM 4110 O O . GLU A 1 513 ? -8.385 -2.625 -24.195 1.00 98.12 513 GLU A O 1
ATOM 4115 N N . SER A 1 514 ? -9.371 -1.379 -22.613 1.00 98.12 514 SER A N 1
ATOM 4116 C CA . SER A 1 514 ? -8.819 -0.106 -23.091 1.00 98.12 514 SER A CA 1
ATOM 4117 C C . SER A 1 514 ? -7.297 -0.039 -22.925 1.00 98.12 514 SER A C 1
ATOM 4119 O O . SER A 1 514 ? -6.608 0.454 -23.817 1.00 98.12 514 SER A O 1
ATOM 4121 N N . ILE A 1 515 ? -6.762 -0.564 -21.816 1.00 98.31 515 ILE A N 1
ATOM 4122 C CA . ILE A 1 515 ? -5.313 -0.631 -21.566 1.00 98.31 515 ILE A CA 1
ATOM 4123 C C . ILE A 1 515 ? -4.656 -1.671 -22.489 1.00 98.31 515 ILE A C 1
ATOM 4125 O O . ILE A 1 515 ? -3.638 -1.374 -23.110 1.00 98.31 515 ILE A O 1
ATOM 4129 N N . HIS A 1 516 ? -5.270 -2.846 -22.648 1.00 98.50 516 HIS A N 1
ATOM 4130 C CA . HIS A 1 516 ? -4.821 -3.921 -23.538 1.00 98.50 516 HIS A CA 1
ATOM 4131 C C . HIS A 1 516 ? -4.688 -3.447 -24.991 1.00 98.50 516 HIS A C 1
ATOM 4133 O O . HIS A 1 516 ? -3.606 -3.510 -25.576 1.00 98.50 516 HIS A O 1
ATOM 4139 N N . ARG A 1 517 ? -5.755 -2.866 -25.553 1.00 98.38 517 ARG A N 1
ATOM 4140 C CA . ARG A 1 517 ? -5.737 -2.318 -26.918 1.00 98.38 517 ARG A CA 1
ATOM 4141 C C . ARG A 1 517 ? -4.810 -1.110 -27.062 1.00 98.38 517 ARG A C 1
ATOM 4143 O O . ARG A 1 517 ? -4.238 -0.914 -28.132 1.00 98.38 517 ARG A O 1
ATOM 4150 N N . GLY A 1 518 ? -4.626 -0.325 -25.997 1.00 98.50 518 GLY A N 1
ATOM 4151 C CA . GLY A 1 518 ? -3.630 0.746 -25.944 1.00 98.50 518 GLY A CA 1
ATOM 4152 C C . GLY A 1 518 ? -2.199 0.220 -26.084 1.00 98.50 518 GLY A C 1
ATOM 4153 O O . GLY A 1 518 ? -1.441 0.735 -26.904 1.00 98.50 518 GLY A O 1
ATOM 4154 N N . ALA A 1 519 ? -1.847 -0.834 -25.344 1.00 98.50 519 ALA A N 1
ATOM 4155 C CA . ALA A 1 519 ? -0.525 -1.459 -25.398 1.00 98.50 519 ALA A CA 1
ATOM 4156 C C . ALA A 1 519 ? -0.228 -2.067 -26.781 1.00 98.50 519 ALA A C 1
ATOM 4158 O O . ALA A 1 519 ? 0.815 -1.777 -27.369 1.00 98.50 519 ALA A O 1
ATOM 4159 N N . LEU A 1 520 ? -1.182 -2.809 -27.359 1.00 98.69 520 LEU A N 1
ATOM 4160 C CA . LEU A 1 520 ? -1.073 -3.341 -28.725 1.00 98.69 520 LEU A CA 1
ATOM 4161 C C . LEU A 1 520 ? -0.876 -2.226 -29.771 1.00 98.69 520 LEU A C 1
ATOM 4163 O O . LEU A 1 520 ? -0.051 -2.356 -30.674 1.00 98.69 520 LEU A O 1
ATOM 4167 N N . TYR A 1 521 ? -1.582 -1.097 -29.634 1.00 98.50 521 TYR A N 1
ATOM 4168 C CA . TYR A 1 521 ? -1.420 0.054 -30.528 1.00 98.50 521 TYR A CA 1
ATOM 4169 C C . TYR A 1 521 ? -0.041 0.725 -30.392 1.00 98.50 521 TYR A C 1
ATOM 4171 O O . TYR A 1 521 ? 0.556 1.119 -31.396 1.00 98.50 521 TYR A O 1
ATOM 4179 N N . VAL A 1 522 ? 0.504 0.818 -29.173 1.00 98.50 522 VAL A N 1
ATOM 4180 C CA . VAL A 1 522 ? 1.878 1.300 -28.938 1.00 98.50 522 VAL A CA 1
ATOM 4181 C C . VAL A 1 522 ? 2.903 0.378 -29.607 1.00 98.50 522 VAL A C 1
ATOM 4183 O O . VAL A 1 522 ? 3.816 0.876 -30.270 1.00 98.50 522 VAL A O 1
ATOM 4186 N N . LEU A 1 523 ? 2.733 -0.944 -29.520 1.00 98.44 523 LEU A N 1
ATOM 4187 C CA . LEU A 1 523 ? 3.636 -1.906 -30.161 1.00 98.44 523 LEU A CA 1
ATOM 4188 C C . LEU A 1 523 ? 3.556 -1.904 -31.699 1.00 98.44 523 LEU A C 1
ATOM 4190 O O . LEU A 1 523 ? 4.590 -2.045 -32.352 1.00 98.44 523 LEU A O 1
ATOM 4194 N N . ASP A 1 524 ? 2.378 -1.684 -32.291 1.00 98.12 524 ASP A N 1
ATOM 4195 C CA . ASP A 1 524 ? 2.220 -1.569 -33.750 1.00 98.12 524 ASP A CA 1
ATOM 4196 C C . ASP A 1 524 ? 2.783 -0.241 -34.305 1.00 98.12 524 ASP A C 1
ATOM 4198 O O . ASP A 1 524 ? 3.404 -0.226 -35.375 1.00 98.12 524 ASP A O 1
ATOM 4202 N N . LYS A 1 525 ? 2.597 0.886 -33.597 1.00 97.75 525 LYS A N 1
ATOM 4203 C CA . LYS A 1 525 ? 3.006 2.225 -34.076 1.00 97.75 525 LYS A CA 1
ATOM 4204 C C . LYS A 1 525 ? 4.402 2.647 -33.621 1.00 97.75 525 LYS A C 1
ATOM 4206 O O . LYS A 1 525 ? 5.265 2.921 -34.463 1.00 97.75 525 LYS A O 1
ATOM 4211 N N . SER A 1 526 ? 4.622 2.724 -32.311 1.00 96.75 526 SER A N 1
ATOM 4212 C CA . SER A 1 526 ? 5.882 3.190 -31.719 1.00 96.75 526 SER A CA 1
ATOM 4213 C C . SER A 1 526 ? 6.968 2.124 -31.817 1.00 96.75 526 SER A C 1
ATOM 4215 O O . SER A 1 526 ? 8.107 2.444 -32.174 1.00 96.75 526 SER A O 1
ATOM 4217 N N . GLY A 1 527 ? 6.587 0.870 -31.551 1.00 97.00 527 GLY A N 1
ATOM 4218 C CA . GLY A 1 527 ? 7.501 -0.260 -31.430 1.00 97.00 527 GLY A CA 1
ATOM 4219 C C . GLY A 1 527 ? 8.348 -0.225 -30.155 1.00 97.00 527 GLY A C 1
ATOM 4220 O O . GLY A 1 527 ? 8.236 0.696 -29.347 1.00 97.00 527 GLY A O 1
ATOM 4221 N N . MET A 1 528 ? 9.215 -1.223 -30.004 1.00 96.56 528 MET A N 1
ATOM 4222 C CA . MET A 1 528 ? 10.191 -1.343 -28.918 1.00 96.56 528 MET A CA 1
ATOM 4223 C C . MET A 1 528 ? 11.611 -1.376 -29.491 1.00 96.56 528 MET A C 1
ATOM 4225 O O . MET A 1 528 ? 11.832 -1.949 -30.559 1.00 96.56 528 MET A O 1
ATOM 4229 N N . ARG A 1 529 ? 12.576 -0.761 -28.804 1.00 97.50 529 ARG A N 1
ATOM 4230 C CA . ARG A 1 529 ? 14.005 -0.898 -29.103 1.00 97.50 529 ARG A CA 1
ATOM 4231 C C . ARG A 1 529 ? 14.509 -2.217 -28.515 1.00 97.50 529 ARG A C 1
ATOM 4233 O O . ARG A 1 529 ? 14.262 -2.498 -27.347 1.00 97.50 529 ARG A O 1
ATOM 4240 N N . VAL A 1 530 ? 15.195 -3.022 -29.318 1.00 97.38 530 VAL A N 1
ATOM 4241 C CA . VAL A 1 530 ? 15.732 -4.333 -28.928 1.00 97.38 530 VAL A CA 1
ATOM 4242 C C . VAL A 1 530 ? 17.173 -4.394 -29.411 1.00 97.38 530 VAL A C 1
ATOM 4244 O O . VAL A 1 530 ? 17.431 -4.523 -30.604 1.00 97.38 530 VAL A O 1
ATOM 4247 N N . GLU A 1 531 ? 18.136 -4.257 -28.504 1.00 94.62 531 GLU A N 1
ATOM 4248 C CA . GLU A 1 531 ? 19.530 -3.979 -28.879 1.00 94.62 531 GLU A CA 1
ATOM 4249 C C . GLU A 1 531 ? 20.344 -5.217 -29.305 1.00 94.62 531 GLU A C 1
ATOM 4251 O O . GLU A 1 531 ? 21.561 -5.253 -29.128 1.00 94.62 531 GLU A O 1
ATOM 4256 N N . HIS A 1 532 ? 19.698 -6.228 -29.899 1.00 97.12 532 HIS A N 1
ATOM 4257 C CA . HIS A 1 532 ? 20.330 -7.506 -30.225 1.00 97.12 532 HIS A CA 1
ATOM 4258 C C . HIS A 1 532 ? 19.981 -8.030 -31.628 1.00 97.12 532 HIS A C 1
ATOM 4260 O O . HIS A 1 532 ? 18.832 -8.370 -31.912 1.00 97.12 532 HIS A O 1
ATOM 4266 N N . GLU A 1 533 ? 20.991 -8.162 -32.497 1.00 97.19 533 GLU A N 1
ATOM 4267 C CA . GLU A 1 533 ? 20.825 -8.530 -33.916 1.00 97.19 533 GLU A CA 1
ATOM 4268 C C . GLU A 1 533 ? 20.099 -9.864 -34.126 1.00 97.19 533 GLU A C 1
ATOM 4270 O O . GLU A 1 533 ? 19.279 -9.986 -35.037 1.00 97.19 533 GLU A O 1
ATOM 4275 N N . ARG A 1 534 ? 20.361 -10.860 -33.267 1.00 97.75 534 ARG A N 1
ATOM 4276 C CA . ARG A 1 534 ? 19.701 -12.172 -33.334 1.00 97.75 534 ARG A CA 1
ATOM 4277 C C . ARG A 1 534 ? 18.192 -12.056 -33.101 1.00 97.75 534 ARG A C 1
ATOM 4279 O O . ARG A 1 534 ? 17.417 -12.657 -33.837 1.00 97.75 534 ARG A O 1
ATOM 4286 N N . ALA A 1 535 ? 17.773 -11.237 -32.133 1.00 97.94 535 ALA A N 1
ATOM 4287 C CA . ALA A 1 535 ? 16.357 -10.987 -31.870 1.00 97.94 535 ALA A CA 1
ATOM 4288 C C . ALA A 1 535 ? 15.709 -10.128 -32.966 1.00 97.94 535 ALA A C 1
ATOM 4290 O O . ALA A 1 535 ? 14.591 -10.419 -33.378 1.00 97.94 535 ALA A O 1
ATOM 4291 N N . LEU A 1 536 ? 16.409 -9.113 -33.490 1.00 98.44 536 LEU A N 1
ATOM 4292 C CA . LEU A 1 536 ? 15.910 -8.301 -34.609 1.00 98.44 536 LEU A CA 1
ATOM 4293 C C . LEU A 1 536 ? 15.600 -9.166 -35.847 1.00 98.44 536 LEU A C 1
ATOM 4295 O O . LEU A 1 536 ? 14.567 -8.967 -36.485 1.00 98.44 536 LEU A O 1
ATOM 4299 N N . ARG A 1 537 ? 16.436 -10.168 -36.153 1.00 98.31 537 ARG A N 1
ATOM 4300 C CA . ARG A 1 537 ? 16.170 -11.145 -37.227 1.00 98.31 537 ARG A CA 1
ATOM 4301 C C . ARG A 1 537 ? 15.004 -12.074 -36.893 1.00 98.31 537 ARG A C 1
ATOM 4303 O O . ARG A 1 537 ? 14.061 -12.133 -37.676 1.00 98.31 537 ARG A O 1
ATOM 4310 N N . LEU A 1 538 ? 15.005 -12.680 -35.702 1.00 98.31 538 LEU A N 1
ATOM 4311 C CA . LEU A 1 538 ? 13.921 -13.547 -35.221 1.00 98.31 538 LEU A CA 1
ATOM 4312 C C . LEU A 1 538 ? 12.545 -12.860 -35.305 1.00 98.31 538 LEU A C 1
ATOM 4314 O O . LEU A 1 538 ? 11.566 -13.465 -35.737 1.00 98.31 538 LEU A O 1
ATOM 4318 N N . PHE A 1 539 ? 12.464 -11.576 -34.947 1.00 98.50 539 PHE A N 1
ATOM 4319 C CA . PHE A 1 539 ? 11.239 -10.789 -35.079 1.00 98.50 539 PHE A CA 1
ATOM 4320 C C . PHE A 1 539 ? 10.841 -10.534 -36.540 1.00 98.50 539 PHE A C 1
ATOM 4322 O O . PHE A 1 539 ? 9.655 -10.608 -36.860 1.00 98.50 539 PHE A O 1
ATOM 4329 N N . ALA A 1 540 ? 11.795 -10.241 -37.428 1.00 98.19 540 ALA A N 1
ATOM 4330 C CA . ALA A 1 540 ? 11.519 -10.036 -38.851 1.00 98.19 540 ALA A CA 1
ATOM 4331 C C . ALA A 1 540 ? 11.027 -11.328 -39.534 1.00 98.19 540 ALA A C 1
ATOM 4333 O O . ALA A 1 540 ? 10.072 -11.289 -40.309 1.00 98.19 540 ALA A O 1
ATOM 4334 N N . GLU A 1 541 ? 11.624 -12.472 -39.190 1.00 98.25 541 GLU A N 1
ATOM 4335 C CA . GLU A 1 541 ? 11.229 -13.812 -39.651 1.00 98.25 541 GLU A CA 1
ATOM 4336 C C . GLU A 1 541 ? 9.782 -14.157 -39.256 1.00 98.25 541 GLU A C 1
ATOM 4338 O O . GLU A 1 541 ? 9.051 -14.756 -40.043 1.00 98.25 541 GLU A O 1
ATOM 4343 N N . HIS A 1 542 ? 9.329 -13.689 -38.087 1.00 97.94 542 HIS A N 1
ATOM 4344 C CA . HIS A 1 542 ? 7.953 -13.849 -37.597 1.00 97.94 542 HIS A CA 1
ATOM 4345 C C . HIS A 1 542 ? 7.014 -12.680 -37.968 1.00 97.94 542 HIS A C 1
ATOM 4347 O O . HIS A 1 542 ? 5.927 -12.538 -37.406 1.00 97.94 542 HIS A O 1
ATOM 4353 N N . GLY A 1 543 ? 7.393 -11.843 -38.941 1.00 95.94 543 GLY A N 1
ATOM 4354 C CA . GLY A 1 543 ? 6.509 -10.836 -39.539 1.00 95.94 543 GLY A CA 1
ATOM 4355 C C . GLY A 1 543 ? 6.386 -9.509 -38.781 1.00 95.94 543 GLY A C 1
ATOM 4356 O O . GLY A 1 543 ? 5.538 -8.682 -39.136 1.00 95.94 543 GLY A O 1
ATOM 4357 N N . CYS A 1 544 ? 7.222 -9.247 -37.771 1.00 98.06 544 CYS A N 1
ATOM 4358 C CA . CYS A 1 544 ? 7.353 -7.899 -37.220 1.00 98.06 544 CYS A CA 1
ATOM 4359 C C . CYS A 1 544 ? 8.017 -6.953 -38.228 1.00 98.06 544 CYS A C 1
ATOM 4361 O O . CYS A 1 544 ? 8.911 -7.329 -38.984 1.00 98.06 544 CYS A O 1
ATOM 4363 N N . ARG A 1 545 ? 7.629 -5.673 -38.201 1.00 98.44 545 ARG A N 1
ATOM 4364 C CA . ARG A 1 545 ? 8.292 -4.637 -39.007 1.00 98.44 545 ARG A CA 1
ATOM 4365 C C . ARG A 1 545 ? 9.521 -4.148 -38.248 1.00 98.44 545 ARG A C 1
ATOM 4367 O O . ARG A 1 545 ? 9.380 -3.397 -37.279 1.00 98.44 545 ARG A O 1
ATOM 4374 N N . VAL A 1 546 ? 10.697 -4.593 -38.678 1.00 98.44 546 VAL A N 1
ATOM 4375 C CA . VAL A 1 546 ? 11.978 -4.321 -38.016 1.00 98.44 546 VAL A CA 1
ATOM 4376 C C . VAL A 1 546 ? 12.770 -3.253 -38.764 1.00 98.44 546 VAL A C 1
ATOM 4378 O O . VAL A 1 546 ? 12.915 -3.292 -39.982 1.00 98.44 546 VAL A O 1
ATOM 4381 N N . ASP A 1 547 ? 13.276 -2.297 -37.998 1.00 97.81 547 ASP A N 1
ATOM 4382 C CA . ASP A 1 547 ? 14.189 -1.236 -38.401 1.00 97.81 547 ASP A CA 1
ATOM 4383 C C . ASP A 1 547 ? 15.543 -1.542 -37.747 1.00 97.81 547 ASP A C 1
ATOM 4385 O O . ASP A 1 547 ? 15.694 -1.423 -36.528 1.00 97.81 547 ASP A O 1
ATOM 4389 N N . PHE A 1 548 ? 16.494 -2.041 -38.541 1.00 97.50 548 PHE A N 1
ATOM 4390 C CA . PHE A 1 548 ? 17.782 -2.528 -38.038 1.00 97.50 548 PHE A CA 1
ATOM 4391 C C . PHE A 1 548 ? 18.730 -1.386 -37.644 1.00 97.50 548 PHE A C 1
ATOM 4393 O O . PHE A 1 548 ? 19.498 -1.541 -36.699 1.00 97.50 548 PHE A O 1
ATOM 4400 N N . GLU A 1 549 ? 18.641 -0.218 -38.291 1.00 96.50 549 GLU A N 1
ATOM 4401 C CA . GLU A 1 549 ? 19.480 0.945 -37.965 1.00 96.50 549 GLU A CA 1
ATOM 4402 C C . GLU A 1 549 ? 19.067 1.574 -36.627 1.00 96.50 549 GLU A C 1
ATOM 4404 O O . GLU A 1 549 ? 19.911 1.844 -35.771 1.00 96.50 549 GLU A O 1
ATOM 4409 N N . LEU A 1 550 ? 17.759 1.739 -36.390 1.00 96.38 550 LEU A N 1
ATOM 4410 C CA . LEU A 1 550 ? 17.233 2.225 -35.108 1.00 96.38 550 LEU A CA 1
ATOM 4411 C C . LEU A 1 550 ? 17.076 1.117 -34.049 1.00 96.38 550 LEU A C 1
ATOM 4413 O O . LEU A 1 550 ? 16.629 1.408 -32.933 1.00 96.38 550 LEU A O 1
ATOM 4417 N N . LYS A 1 551 ? 17.415 -0.135 -34.396 1.00 97.50 551 LYS A N 1
ATOM 4418 C CA . LYS A 1 551 ? 17.215 -1.364 -33.604 1.00 97.50 551 LYS A CA 1
ATOM 4419 C C . LYS A 1 551 ? 15.801 -1.482 -33.026 1.00 97.50 551 LYS A C 1
ATOM 4421 O O . LYS A 1 551 ? 15.620 -1.753 -31.840 1.00 97.50 551 LYS A O 1
ATOM 4426 N N . ARG A 1 552 ? 14.785 -1.208 -33.849 1.00 98.06 552 ARG A N 1
ATOM 4427 C CA . ARG A 1 552 ? 13.388 -1.021 -33.430 1.00 98.06 552 ARG A CA 1
ATOM 4428 C C . ARG A 1 552 ? 12.450 -2.030 -34.089 1.00 98.06 552 ARG A C 1
ATOM 4430 O O . ARG A 1 552 ? 12.353 -2.106 -35.309 1.00 98.06 552 ARG A O 1
ATOM 4437 N N . VAL A 1 553 ? 11.680 -2.732 -33.268 1.00 98.56 553 VAL A N 1
ATOM 4438 C CA . VAL A 1 553 ? 10.692 -3.743 -33.663 1.00 98.56 553 VAL A CA 1
ATOM 4439 C C . VAL A 1 553 ? 9.285 -3.169 -33.507 1.00 98.56 553 VAL A C 1
ATOM 4441 O O . VAL A 1 553 ? 8.953 -2.647 -32.445 1.00 98.56 553 VAL A O 1
ATOM 4444 N N . ARG A 1 554 ? 8.435 -3.272 -34.535 1.00 98.62 554 ARG A N 1
ATOM 4445 C CA . ARG A 1 554 ? 6.987 -3.012 -34.436 1.00 98.62 554 ARG A CA 1
ATOM 4446 C C . ARG A 1 554 ? 6.212 -4.311 -34.625 1.00 98.62 554 ARG A C 1
ATOM 4448 O O . ARG A 1 554 ? 6.423 -5.012 -35.616 1.00 98.62 554 ARG A O 1
ATOM 4455 N N . PHE A 1 555 ? 5.312 -4.605 -33.694 1.00 98.50 555 PHE A N 1
ATOM 4456 C CA . PHE A 1 555 ? 4.719 -5.930 -33.518 1.00 98.50 555 PHE A CA 1
ATOM 4457 C C . PHE A 1 555 ? 3.282 -5.970 -34.069 1.00 98.50 555 PHE A C 1
ATOM 4459 O O . PHE A 1 555 ? 2.488 -5.088 -33.731 1.00 98.50 555 PHE A O 1
ATOM 4466 N N . PRO A 1 556 ? 2.902 -6.975 -34.880 1.00 98.06 556 PRO A N 1
ATOM 4467 C CA . PRO A 1 556 ? 1.510 -7.208 -35.250 1.00 98.06 556 PRO A CA 1
ATOM 4468 C C . PRO A 1 556 ? 0.704 -7.649 -34.023 1.00 98.06 556 PRO A C 1
ATOM 4470 O O . PRO A 1 556 ? 1.112 -8.569 -33.315 1.00 98.06 556 PRO A O 1
ATOM 4473 N N . ALA A 1 557 ? -0.462 -7.040 -33.790 1.00 97.75 557 ALA A N 1
ATOM 4474 C CA . ALA A 1 557 ? -1.287 -7.345 -32.616 1.00 97.75 557 ALA A CA 1
ATOM 4475 C C . ALA A 1 557 ? -1.652 -8.839 -32.505 1.00 97.75 557 ALA A C 1
ATOM 4477 O O . ALA A 1 557 ? -1.573 -9.406 -31.421 1.00 97.75 557 ALA A O 1
ATOM 4478 N N . SER A 1 558 ? -1.949 -9.497 -33.631 1.00 97.81 558 SER A N 1
ATOM 4479 C CA . SER A 1 558 ? -2.274 -10.928 -33.683 1.00 97.81 558 SER A CA 1
ATOM 4480 C C . SER A 1 558 ? -1.135 -11.838 -33.216 1.00 97.81 558 SER A C 1
ATOM 4482 O O . SER A 1 558 ? -1.406 -12.866 -32.604 1.00 97.81 558 SER A O 1
ATOM 4484 N N . LEU A 1 559 ? 0.126 -11.461 -33.471 1.00 98.31 559 LEU A N 1
ATOM 4485 C CA . LEU A 1 559 ? 1.303 -12.211 -33.021 1.00 98.31 559 LEU A CA 1
ATOM 4486 C C . LEU A 1 559 ? 1.473 -12.081 -31.503 1.00 98.31 559 LEU A C 1
ATOM 4488 O O . LEU A 1 559 ? 1.651 -13.077 -30.810 1.00 98.31 559 LEU A O 1
ATOM 4492 N N . VAL A 1 560 ? 1.338 -10.859 -30.976 1.00 98.44 560 VAL A N 1
ATOM 4493 C CA . VAL A 1 560 ? 1.384 -10.596 -29.529 1.00 98.44 560 VAL A CA 1
ATOM 4494 C C . VAL A 1 560 ? 0.267 -11.358 -28.808 1.00 98.44 560 VAL A C 1
ATOM 4496 O O . VAL A 1 560 ? 0.515 -12.031 -27.811 1.00 98.44 560 VAL A O 1
ATOM 4499 N N . GLU A 1 561 ? -0.957 -11.316 -29.338 1.00 98.06 561 GLU A N 1
ATOM 4500 C CA . GLU A 1 561 ? -2.101 -12.081 -28.828 1.00 98.06 561 GLU A CA 1
ATOM 4501 C C . GLU A 1 561 ? -1.914 -13.603 -28.939 1.00 98.06 561 GLU A C 1
ATOM 4503 O O . GLU A 1 561 ? -2.582 -14.342 -28.221 1.00 98.06 561 GLU A O 1
ATOM 4508 N N . GLU A 1 562 ? -1.042 -14.102 -29.820 1.00 97.88 562 GLU A N 1
ATOM 4509 C CA . GLU A 1 562 ? -0.684 -15.521 -29.916 1.00 97.88 562 GLU A CA 1
ATOM 4510 C C . GLU A 1 562 ? 0.356 -15.928 -28.876 1.00 97.88 562 GLU A C 1
ATOM 4512 O O . GLU A 1 562 ? 0.114 -16.872 -28.125 1.00 97.88 562 GLU A O 1
ATOM 4517 N N . CYS A 1 563 ? 1.435 -15.160 -28.726 1.00 98.19 563 CYS A N 1
ATOM 4518 C CA . CYS A 1 563 ? 2.435 -15.389 -27.684 1.00 98.19 563 CYS A CA 1
ATOM 4519 C C . CYS A 1 563 ? 1.839 -15.271 -26.266 1.00 98.19 563 CYS A C 1
ATOM 4521 O O . CYS A 1 563 ? 2.132 -16.088 -25.395 1.00 98.19 563 CYS A O 1
ATOM 4523 N N . LEU A 1 564 ? 0.918 -14.325 -26.034 1.00 97.69 564 LEU A N 1
ATOM 4524 C CA . LEU A 1 564 ? 0.158 -14.239 -24.776 1.00 97.69 564 LEU A CA 1
ATOM 4525 C C . LEU A 1 564 ? -0.706 -15.486 -24.498 1.00 97.69 564 LEU A C 1
ATOM 4527 O O . LEU A 1 564 ? -1.049 -15.732 -23.346 1.00 97.69 564 LEU A O 1
ATOM 4531 N N . ARG A 1 565 ? -1.081 -16.262 -25.528 1.00 96.31 565 ARG A N 1
ATOM 4532 C CA . ARG A 1 565 ? -1.849 -17.516 -25.397 1.00 96.31 565 ARG A CA 1
ATOM 4533 C C . ARG A 1 565 ? -0.968 -18.765 -25.300 1.00 96.31 565 ARG A C 1
ATOM 4535 O O . ARG A 1 565 ? -1.461 -19.778 -24.810 1.00 96.31 565 ARG A O 1
ATOM 4542 N N . SER A 1 566 ? 0.279 -18.722 -25.778 1.00 95.31 566 SER A N 1
ATOM 4543 C CA . SER A 1 566 ? 1.226 -19.845 -25.687 1.00 95.31 566 SER A CA 1
ATOM 4544 C C . SER A 1 566 ? 2.025 -19.863 -24.381 1.00 95.31 566 SER A C 1
ATOM 4546 O O . SER A 1 566 ? 2.529 -20.917 -24.000 1.00 95.31 566 SER A O 1
ATOM 4548 N N . CYS A 1 567 ? 2.123 -18.722 -23.689 1.00 96.69 567 CYS A N 1
ATOM 4549 C CA . CYS A 1 567 ? 2.786 -18.619 -22.392 1.00 96.69 567 CYS A CA 1
ATOM 4550 C C . CYS A 1 567 ? 2.170 -19.591 -21.358 1.00 96.69 567 CYS A C 1
ATOM 4552 O O . CYS A 1 567 ? 0.954 -19.552 -21.140 1.00 96.69 567 CYS A O 1
ATOM 4554 N N . PRO A 1 568 ? 2.969 -20.442 -20.682 1.00 96.75 568 PRO A N 1
ATOM 4555 C CA . PRO A 1 568 ? 2.484 -21.304 -19.609 1.00 96.75 568 PRO A CA 1
ATOM 4556 C C . PRO A 1 568 ? 1.884 -20.503 -18.450 1.00 96.75 568 PRO A C 1
ATOM 4558 O O . PRO A 1 568 ? 2.431 -19.481 -18.041 1.00 96.75 568 PRO A O 1
ATOM 4561 N N . SER A 1 569 ? 0.790 -21.004 -17.870 1.00 96.69 569 SER A N 1
ATOM 4562 C CA . SER A 1 569 ? 0.130 -20.366 -16.719 1.00 96.69 569 SER A CA 1
ATOM 4563 C C . SER A 1 569 ? 0.698 -20.762 -15.351 1.00 96.69 569 SER A C 1
ATOM 4565 O O . SER A 1 569 ? 0.196 -20.327 -14.314 1.00 96.69 569 SER A O 1
ATOM 4567 N N . SER A 1 570 ? 1.684 -21.656 -15.343 1.00 95.88 570 SER A N 1
ATOM 4568 C CA . SER A 1 570 ? 2.385 -22.134 -14.152 1.00 95.88 570 SER A CA 1
ATOM 4569 C C . SER A 1 570 ? 3.652 -22.886 -14.553 1.00 95.88 570 SER A C 1
ATOM 4571 O O . SER A 1 570 ? 3.634 -23.580 -15.573 1.00 95.88 570 SER A O 1
ATOM 4573 N N . TYR A 1 571 ? 4.705 -22.818 -13.742 1.00 95.38 571 TYR A N 1
ATOM 4574 C CA . TYR A 1 571 ? 5.952 -23.562 -13.954 1.00 95.38 571 TYR A CA 1
ATOM 4575 C C . TYR A 1 571 ? 6.588 -24.010 -12.634 1.00 95.38 571 TYR A C 1
ATOM 4577 O O . TYR A 1 571 ? 6.223 -23.514 -11.570 1.00 95.38 571 TYR A O 1
ATOM 4585 N N . THR A 1 572 ? 7.531 -24.954 -12.709 1.00 94.56 572 THR A N 1
ATOM 4586 C CA . THR A 1 572 ? 8.286 -25.440 -11.545 1.00 94.56 572 THR A CA 1
ATOM 4587 C C . THR A 1 572 ? 9.671 -24.800 -11.488 1.00 94.56 572 THR A C 1
ATOM 4589 O O . THR A 1 572 ? 10.380 -24.786 -12.499 1.00 94.56 572 THR A O 1
ATOM 4592 N N . ILE A 1 573 ? 10.063 -24.323 -10.307 1.00 94.62 573 ILE A N 1
ATOM 4593 C CA . ILE A 1 573 ? 11.458 -24.007 -9.972 1.00 94.62 573 ILE A CA 1
ATOM 4594 C C . ILE A 1 573 ? 11.936 -25.111 -9.029 1.00 94.62 573 ILE A C 1
ATOM 4596 O O . ILE A 1 573 ? 11.289 -25.367 -8.012 1.00 94.62 573 ILE A O 1
ATOM 4600 N N . ARG A 1 574 ? 13.026 -25.784 -9.395 1.00 94.06 574 ARG A N 1
ATOM 4601 C CA . ARG A 1 574 ? 13.587 -26.911 -8.655 1.00 94.06 574 ARG A CA 1
ATOM 4602 C C . ARG A 1 574 ? 14.642 -26.445 -7.673 1.00 94.06 574 ARG A C 1
ATOM 4604 O O . ARG A 1 574 ? 15.561 -25.719 -8.051 1.00 94.06 574 ARG A O 1
ATOM 4611 N N . ALA A 1 575 ? 14.523 -26.902 -6.439 1.00 93.94 575 ALA A N 1
ATOM 4612 C CA . ALA A 1 575 ? 15.496 -26.664 -5.387 1.00 93.94 575 ALA A CA 1
ATOM 4613 C C . ALA A 1 575 ? 16.574 -27.766 -5.376 1.00 93.94 575 ALA A C 1
ATOM 4615 O O . ALA A 1 575 ? 16.456 -28.779 -6.070 1.00 93.94 575 ALA A O 1
ATOM 4616 N N . ARG A 1 576 ? 17.640 -27.600 -4.576 1.00 90.25 576 ARG A N 1
ATOM 4617 C CA . ARG A 1 576 ? 18.610 -28.697 -4.350 1.00 90.25 576 ARG A CA 1
ATOM 4618 C C . ARG A 1 576 ? 18.005 -29.832 -3.524 1.00 90.25 576 ARG A C 1
ATOM 4620 O O . ARG A 1 576 ? 18.459 -30.976 -3.601 1.00 90.25 576 ARG A O 1
ATOM 4627 N N . ASP A 1 577 ? 16.997 -29.512 -2.720 1.00 89.81 577 ASP A N 1
ATOM 4628 C CA . ASP A 1 577 ? 16.128 -30.492 -2.085 1.00 89.81 577 ASP A CA 1
ATOM 4629 C C . ASP A 1 577 ? 14.777 -30.556 -2.817 1.00 89.81 577 ASP A C 1
ATOM 4631 O O . ASP A 1 577 ? 14.054 -29.564 -2.783 1.00 89.81 577 ASP A O 1
ATOM 4635 N N . PRO A 1 578 ? 14.393 -31.678 -3.457 1.00 89.50 578 PRO A N 1
ATOM 4636 C CA . PRO A 1 578 ? 13.106 -31.784 -4.152 1.00 89.50 578 PRO A CA 1
ATOM 4637 C C . PRO A 1 578 ? 11.886 -31.530 -3.256 1.00 89.50 578 PRO A C 1
ATOM 4639 O O . PRO A 1 578 ? 10.861 -31.058 -3.740 1.00 89.50 578 PRO A O 1
ATOM 4642 N N . ASP A 1 579 ? 11.993 -31.769 -1.942 1.00 90.75 579 ASP A N 1
ATOM 4643 C CA . ASP A 1 579 ? 10.929 -31.426 -0.986 1.00 90.75 579 ASP A CA 1
ATOM 4644 C C . ASP A 1 579 ? 10.722 -29.896 -0.846 1.00 90.75 579 ASP A C 1
ATOM 4646 O O . ASP A 1 579 ? 9.739 -29.463 -0.242 1.00 90.75 579 ASP A O 1
ATOM 4650 N N . LEU A 1 580 ? 11.603 -29.077 -1.441 1.00 93.25 580 LEU A N 1
ATOM 4651 C CA . LEU A 1 580 ? 11.553 -27.612 -1.493 1.00 93.25 580 LEU A CA 1
ATOM 4652 C C . LEU A 1 580 ? 11.239 -27.046 -2.898 1.00 93.25 580 LEU A C 1
ATOM 4654 O O . LEU A 1 580 ? 11.317 -25.832 -3.093 1.00 93.25 580 LEU A O 1
ATOM 4658 N N . ASP A 1 581 ? 10.850 -27.886 -3.865 1.00 94.56 581 ASP A N 1
ATOM 4659 C CA . ASP A 1 581 ? 10.415 -27.448 -5.202 1.00 94.56 581 ASP A CA 1
ATOM 4660 C C . ASP A 1 581 ? 9.179 -26.519 -5.139 1.00 94.56 581 ASP A C 1
ATOM 4662 O O . ASP A 1 581 ? 8.251 -26.721 -4.347 1.00 94.56 581 ASP A O 1
ATOM 4666 N N . LEU A 1 582 ? 9.150 -25.507 -6.014 1.00 93.88 582 LEU A N 1
ATOM 4667 C CA . LEU A 1 582 ? 8.122 -24.457 -6.098 1.00 93.88 582 LEU A CA 1
ATOM 4668 C C . LEU A 1 582 ? 7.255 -24.625 -7.351 1.00 93.88 582 LEU A C 1
ATOM 4670 O O . LEU A 1 582 ? 7.797 -24.868 -8.427 1.00 93.88 582 LEU A O 1
ATOM 4674 N N . VAL A 1 583 ? 5.939 -24.373 -7.276 1.00 94.25 583 VAL A N 1
ATOM 4675 C CA . VAL A 1 583 ? 5.062 -24.268 -8.469 1.00 94.25 583 VAL A CA 1
ATOM 4676 C C . VAL A 1 583 ? 4.501 -22.858 -8.605 1.00 94.25 583 VAL A C 1
ATOM 4678 O O . VAL A 1 583 ? 3.424 -22.536 -8.104 1.00 94.25 583 VAL A O 1
ATOM 4681 N N . VAL A 1 584 ? 5.244 -21.999 -9.299 1.00 95.19 584 VAL A N 1
ATOM 4682 C CA . VAL A 1 584 ? 4.896 -20.590 -9.502 1.00 95.19 584 VAL A CA 1
ATOM 4683 C C . VAL A 1 584 ? 3.708 -20.479 -10.459 1.00 95.19 584 VAL A C 1
ATOM 4685 O O . VAL A 1 584 ? 3.809 -20.848 -11.628 1.00 95.19 584 VAL A O 1
ATOM 4688 N N . GLY A 1 585 ? 2.578 -19.958 -9.969 1.00 94.06 585 GLY A N 1
ATOM 4689 C CA . GLY A 1 585 ? 1.367 -19.692 -10.752 1.00 94.06 585 GLY A CA 1
ATOM 4690 C C . GLY A 1 585 ? 0.068 -19.922 -9.970 1.00 94.06 585 GLY A C 1
ATOM 4691 O O . GLY A 1 585 ? 0.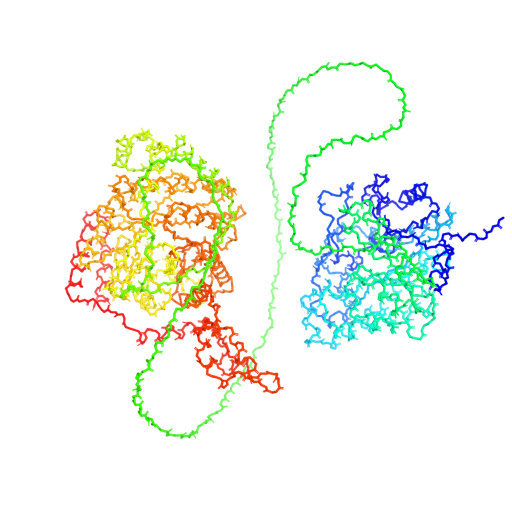077 -20.225 -8.778 1.00 94.06 585 GLY A O 1
ATOM 4692 N N . GLY A 1 586 ? -1.070 -19.781 -10.656 1.00 92.31 586 GLY A N 1
ATOM 4693 C CA . GLY A 1 586 ? -2.398 -19.997 -10.067 1.00 92.31 586 GLY A CA 1
ATOM 4694 C C . GLY A 1 586 ? -2.713 -19.060 -8.892 1.00 92.31 586 GLY A C 1
ATOM 4695 O O . GLY A 1 586 ? -2.448 -17.859 -8.953 1.00 92.31 586 GLY A O 1
ATOM 4696 N N . ASP A 1 587 ? -3.285 -19.618 -7.824 1.00 92.81 587 ASP A N 1
ATOM 4697 C CA . ASP A 1 587 ? -3.656 -18.891 -6.600 1.00 92.81 587 ASP A CA 1
ATOM 4698 C C . ASP A 1 587 ? -2.669 -19.086 -5.435 1.00 92.81 587 ASP A C 1
ATOM 4700 O O . ASP A 1 587 ? -2.908 -18.598 -4.330 1.00 92.81 587 ASP A O 1
ATOM 4704 N N . THR A 1 588 ? -1.534 -19.746 -5.678 1.00 94.75 588 THR A N 1
ATOM 4705 C CA . THR A 1 588 ? -0.447 -19.853 -4.697 1.00 94.75 588 THR A CA 1
ATOM 4706 C C . THR A 1 588 ? 0.350 -18.550 -4.637 1.00 94.75 588 THR A C 1
ATOM 4708 O O . THR A 1 588 ? 0.623 -17.924 -5.669 1.00 94.75 588 THR A O 1
ATOM 4711 N N . VAL A 1 589 ? 0.735 -18.160 -3.421 1.00 96.00 589 VAL A N 1
ATOM 4712 C CA . VAL A 1 589 ? 1.643 -17.054 -3.112 1.00 96.00 589 VAL A CA 1
ATOM 4713 C C . VAL A 1 589 ? 2.856 -17.604 -2.371 1.00 96.00 589 VAL A C 1
ATOM 4715 O O . VAL A 1 589 ? 2.735 -18.177 -1.289 1.00 96.00 589 VAL A O 1
ATOM 4718 N N . TYR A 1 590 ? 4.023 -17.393 -2.962 1.00 96.56 590 TYR A N 1
ATOM 4719 C CA . TYR A 1 590 ? 5.330 -17.615 -2.364 1.00 96.56 590 TYR A CA 1
ATOM 4720 C C . TYR A 1 590 ? 5.964 -16.259 -2.053 1.00 96.56 590 TYR A C 1
ATOM 4722 O O . TYR A 1 590 ? 5.814 -15.327 -2.841 1.00 96.56 590 TYR A O 1
ATOM 4730 N N . PHE A 1 591 ? 6.691 -16.143 -0.945 1.00 96.00 591 PHE A N 1
ATOM 4731 C CA . PHE A 1 591 ? 7.549 -14.984 -0.666 1.00 96.00 591 PHE A CA 1
ATOM 4732 C C . PHE A 1 591 ? 9.016 -15.347 -0.901 1.00 96.00 591 PHE A C 1
ATOM 4734 O O . PHE A 1 591 ? 9.415 -16.499 -0.700 1.00 96.00 591 PHE A O 1
ATOM 4741 N N . MET A 1 592 ? 9.808 -14.365 -1.314 1.00 93.38 592 MET A N 1
ATOM 4742 C CA . MET A 1 592 ? 11.229 -14.511 -1.606 1.00 93.38 592 MET A CA 1
ATOM 4743 C C . MET A 1 592 ? 12.038 -13.349 -1.033 1.00 93.38 592 MET A C 1
ATOM 4745 O O . MET A 1 592 ? 11.508 -12.256 -0.812 1.00 93.38 592 MET A O 1
ATOM 4749 N N . GLN A 1 593 ? 13.336 -13.571 -0.836 1.00 91.25 593 GLN A N 1
ATOM 4750 C CA . GLN A 1 593 ? 14.248 -12.502 -0.427 1.00 91.25 593 GLN A CA 1
ATOM 4751 C C . GLN A 1 593 ? 14.240 -11.335 -1.422 1.00 91.25 593 GLN A C 1
ATOM 4753 O O . GLN A 1 593 ? 13.986 -11.510 -2.609 1.00 91.25 593 GLN A O 1
ATOM 4758 N N . GLY A 1 594 ? 14.480 -10.129 -0.913 1.00 86.62 594 GLY A N 1
ATOM 4759 C CA . GLY A 1 594 ? 14.637 -8.920 -1.710 1.00 86.62 594 GLY A CA 1
ATOM 4760 C C . GLY A 1 594 ? 16.085 -8.454 -1.746 1.00 86.62 594 GLY A C 1
ATOM 4761 O O . GLY A 1 594 ? 16.777 -8.476 -0.728 1.00 86.62 594 GLY A O 1
ATOM 4762 N N . MET A 1 595 ? 16.510 -7.979 -2.914 1.00 84.94 595 MET A N 1
ATOM 4763 C CA . MET A 1 595 ? 17.847 -7.437 -3.143 1.00 84.94 595 MET A CA 1
ATOM 4764 C C . MET A 1 595 ? 18.169 -6.219 -2.266 1.00 84.94 595 MET A C 1
ATOM 4766 O O . MET A 1 595 ? 17.293 -5.421 -1.915 1.00 84.94 595 MET A O 1
ATOM 4770 N N . GLY A 1 596 ? 19.459 -6.025 -1.990 1.00 86.81 596 GLY A N 1
ATOM 4771 C CA . GLY A 1 596 ? 19.978 -4.804 -1.387 1.00 86.81 596 GLY A CA 1
ATOM 4772 C C . GLY A 1 596 ? 21.492 -4.712 -1.551 1.00 86.81 596 GLY A C 1
ATOM 4773 O O . GLY A 1 596 ? 22.233 -5.460 -0.924 1.00 86.81 596 GLY A O 1
ATOM 4774 N N . MET A 1 597 ? 21.942 -3.771 -2.384 1.00 87.12 597 MET A N 1
ATOM 4775 C CA . MET A 1 597 ? 23.306 -3.620 -2.906 1.00 87.12 597 MET A CA 1
ATOM 4776 C C . MET A 1 597 ? 24.417 -3.694 -1.845 1.00 87.12 597 MET A C 1
ATOM 4778 O O . MET A 1 597 ? 25.501 -4.196 -2.139 1.00 87.12 597 MET A O 1
ATOM 4782 N N . ARG A 1 598 ? 24.167 -3.186 -0.630 1.00 90.81 598 ARG A N 1
ATOM 4783 C CA . ARG A 1 598 ? 25.144 -3.073 0.465 1.00 90.81 598 ARG A CA 1
ATOM 4784 C C . ARG A 1 598 ? 24.579 -3.601 1.782 1.00 90.81 598 ARG A C 1
ATOM 4786 O O . ARG A 1 598 ? 23.384 -3.493 2.056 1.00 90.81 598 ARG A O 1
ATOM 4793 N N . TYR A 1 599 ? 25.468 -4.104 2.632 1.00 92.69 599 TYR A N 1
ATOM 4794 C CA . TYR A 1 599 ? 25.167 -4.417 4.026 1.00 92.69 599 TYR A CA 1
ATOM 4795 C C . TYR A 1 599 ? 25.002 -3.109 4.813 1.00 92.69 599 TYR A C 1
ATOM 4797 O O . TYR A 1 599 ? 25.806 -2.192 4.627 1.00 92.69 599 TYR A O 1
ATOM 4805 N N . VAL A 1 600 ? 23.997 -3.006 5.688 1.00 93.44 600 VAL A N 1
ATOM 4806 C CA . VAL A 1 600 ? 23.849 -1.865 6.614 1.00 93.44 600 VAL A CA 1
ATOM 4807 C C . VAL A 1 600 ? 24.269 -2.248 8.029 1.00 93.44 600 VAL A C 1
ATOM 4809 O O . VAL A 1 600 ? 23.835 -3.265 8.559 1.00 93.44 600 VAL A O 1
ATOM 4812 N N . ASP A 1 601 ? 25.105 -1.428 8.655 1.00 93.12 601 ASP A N 1
ATOM 4813 C CA . ASP A 1 601 ? 25.408 -1.553 10.079 1.00 93.12 601 ASP A CA 1
ATOM 4814 C C . ASP A 1 601 ? 24.213 -1.049 10.909 1.00 93.12 601 ASP A C 1
ATOM 4816 O O . ASP A 1 601 ? 23.739 0.065 10.692 1.00 93.12 601 ASP A O 1
ATOM 4820 N N . LEU A 1 602 ? 23.683 -1.852 11.838 1.00 93.62 602 LEU A N 1
ATOM 4821 C CA . LEU A 1 602 ? 22.479 -1.474 12.597 1.00 93.62 602 LEU A CA 1
ATOM 4822 C C . LEU A 1 602 ? 22.738 -0.502 13.762 1.00 93.62 602 LEU A C 1
ATOM 4824 O O . LEU A 1 602 ? 21.772 -0.015 14.355 1.00 93.62 602 LEU A O 1
ATOM 4828 N N . GLU A 1 603 ? 23.995 -0.212 14.101 1.00 92.88 603 GLU A N 1
ATOM 4829 C CA . GLU A 1 603 ? 24.346 0.789 15.111 1.00 92.88 603 GLU A CA 1
ATOM 4830 C C . GLU A 1 603 ? 24.584 2.149 14.445 1.00 92.88 603 GLU A C 1
ATOM 4832 O O . GLU A 1 603 ? 23.966 3.147 14.828 1.00 92.88 603 GLU A O 1
ATOM 4837 N N . THR A 1 604 ? 25.421 2.199 13.400 1.00 94.38 604 THR A N 1
ATOM 4838 C CA . THR A 1 604 ? 25.743 3.460 12.704 1.00 94.38 604 THR A CA 1
ATOM 4839 C C . THR A 1 604 ? 24.713 3.846 11.641 1.00 94.38 604 THR A C 1
ATOM 4841 O O . THR A 1 604 ? 24.516 5.034 11.384 1.00 94.38 604 THR A O 1
ATOM 4844 N N . TRP A 1 605 ? 24.009 2.865 11.064 1.00 92.81 605 TRP A N 1
ATOM 4845 C CA . TRP A 1 605 ? 23.137 2.998 9.885 1.00 92.81 605 TRP A CA 1
ATOM 4846 C C . TRP A 1 605 ? 23.872 3.399 8.597 1.00 92.81 605 TRP A C 1
ATOM 4848 O O . TRP A 1 605 ? 23.258 3.866 7.637 1.00 92.81 605 TRP A O 1
ATOM 4858 N N . GLU A 1 606 ? 25.186 3.175 8.555 1.00 93.25 606 GLU A N 1
ATOM 4859 C CA . GLU A 1 606 ? 26.012 3.335 7.359 1.00 93.25 606 GLU A CA 1
ATOM 4860 C C . GLU A 1 606 ? 26.031 2.046 6.523 1.00 93.25 606 GLU A C 1
ATOM 4862 O O . GLU A 1 606 ? 25.941 0.934 7.049 1.00 93.25 606 GLU A O 1
ATOM 4867 N N . THR A 1 607 ? 26.156 2.184 5.200 1.00 92.00 607 THR A N 1
ATOM 4868 C CA . THR A 1 607 ? 26.175 1.046 4.270 1.00 92.00 607 THR A CA 1
ATOM 4869 C C . THR A 1 607 ? 27.584 0.751 3.762 1.00 92.00 607 THR A C 1
ATOM 4871 O O . THR A 1 607 ? 28.326 1.659 3.378 1.00 92.00 607 THR A O 1
ATOM 4874 N N . ARG A 1 608 ? 27.947 -0.530 3.671 1.00 93.25 608 ARG A N 1
ATOM 4875 C CA . ARG A 1 608 ? 29.252 -1.011 3.183 1.00 93.25 608 ARG A CA 1
ATOM 4876 C C . ARG A 1 608 ? 29.112 -2.269 2.313 1.00 93.25 608 ARG A C 1
ATOM 4878 O O . ARG A 1 608 ? 28.093 -2.953 2.412 1.00 93.25 608 ARG A O 1
ATOM 4885 N N . PRO A 1 609 ? 30.115 -2.608 1.480 1.00 92.31 609 PRO A N 1
ATOM 4886 C CA . PRO A 1 609 ? 30.179 -3.929 0.862 1.00 92.31 609 PRO A CA 1
ATOM 4887 C C . PRO A 1 609 ? 30.102 -5.014 1.940 1.00 92.31 609 PRO A C 1
ATOM 4889 O O . PRO A 1 609 ? 30.696 -4.871 3.013 1.00 92.31 609 PRO A O 1
ATOM 4892 N N . ALA A 1 610 ? 29.376 -6.092 1.659 1.00 92.50 610 ALA A N 1
ATOM 4893 C CA . ALA A 1 610 ? 29.298 -7.222 2.574 1.00 92.50 610 ALA A CA 1
ATOM 4894 C C . ALA A 1 610 ? 30.602 -8.032 2.569 1.00 92.50 610 ALA A C 1
ATOM 4896 O O . ALA A 1 610 ? 31.296 -8.123 1.551 1.00 92.50 610 ALA A O 1
ATOM 4897 N N . THR A 1 611 ? 30.906 -8.675 3.690 1.00 92.62 611 THR A N 1
ATOM 4898 C CA . THR A 1 611 ? 31.896 -9.754 3.762 1.00 92.62 611 THR A CA 1
ATOM 4899 C C . THR A 1 611 ? 31.315 -11.071 3.229 1.00 92.62 611 THR A C 1
ATOM 4901 O O . THR A 1 611 ? 30.100 -11.233 3.083 1.00 92.62 611 THR A O 1
ATOM 4904 N N . ALA A 1 612 ? 32.180 -12.052 2.953 1.00 90.19 612 ALA A N 1
ATOM 4905 C CA . ALA A 1 612 ? 31.737 -13.407 2.613 1.00 90.19 612 ALA A CA 1
ATOM 4906 C C . ALA A 1 612 ? 30.972 -14.082 3.772 1.00 90.19 612 ALA A C 1
ATOM 4908 O O . ALA A 1 612 ? 30.021 -14.820 3.528 1.00 90.19 612 ALA A O 1
ATOM 4909 N N . GLU A 1 613 ? 31.346 -13.788 5.023 1.00 92.44 613 GLU A N 1
ATOM 4910 C CA . GLU A 1 613 ? 30.683 -14.312 6.224 1.00 92.44 613 GLU A CA 1
ATOM 4911 C C . GLU A 1 613 ? 29.272 -13.736 6.399 1.00 92.44 613 GLU A C 1
ATOM 4913 O O . GLU A 1 613 ? 28.332 -14.479 6.653 1.00 92.44 613 GLU A O 1
ATOM 4918 N N . GLU A 1 614 ? 29.078 -12.436 6.180 1.00 93.56 614 GLU A N 1
ATOM 4919 C CA . GLU A 1 614 ? 27.750 -11.811 6.246 1.00 93.56 614 GLU A CA 1
ATOM 4920 C C . GLU A 1 614 ? 26.801 -12.333 5.160 1.00 93.56 614 GLU A C 1
ATOM 4922 O O . GLU A 1 614 ? 25.616 -12.541 5.424 1.00 93.56 614 GLU A O 1
ATOM 4927 N N . HIS A 1 615 ? 27.316 -12.614 3.956 1.00 93.69 615 HIS A N 1
ATOM 4928 C CA . HIS A 1 615 ? 26.543 -13.314 2.927 1.00 93.69 615 HIS A CA 1
ATOM 4929 C C . HIS A 1 615 ? 26.195 -14.746 3.370 1.00 93.69 615 HIS A C 1
ATOM 4931 O O . HIS A 1 615 ? 25.038 -15.153 3.284 1.00 93.69 615 HIS A O 1
ATOM 4937 N N . ARG A 1 616 ? 27.163 -15.496 3.921 1.00 93.75 616 ARG A N 1
ATOM 4938 C CA . ARG A 1 616 ? 26.948 -16.850 4.461 1.00 93.75 616 ARG A CA 1
ATOM 4939 C C . ARG A 1 616 ? 25.846 -16.869 5.528 1.00 93.75 616 ARG A C 1
ATOM 4941 O O . ARG A 1 616 ? 24.933 -17.689 5.454 1.00 93.75 616 ARG A O 1
ATOM 4948 N N . GLN A 1 617 ? 25.897 -15.939 6.481 1.00 95.19 617 GLN A N 1
ATOM 4949 C CA . GLN A 1 617 ? 24.889 -15.777 7.533 1.00 95.19 617 GLN A CA 1
ATOM 4950 C C . GLN A 1 617 ? 23.516 -15.407 6.961 1.00 95.19 617 GLN A C 1
ATOM 4952 O O . GLN A 1 617 ? 22.509 -15.984 7.369 1.00 95.19 617 GLN A O 1
ATOM 4957 N N . ALA A 1 618 ? 23.463 -14.497 5.983 1.00 94.94 618 ALA A N 1
ATOM 4958 C CA . ALA A 1 618 ? 22.220 -14.120 5.316 1.00 94.94 618 ALA A CA 1
ATOM 4959 C C . ALA A 1 618 ? 21.540 -15.305 4.608 1.00 94.94 618 ALA A C 1
ATOM 4961 O O . ALA A 1 618 ? 20.317 -15.417 4.682 1.00 94.94 618 ALA A O 1
ATOM 4962 N N . MET A 1 619 ? 22.308 -16.212 3.994 1.00 95.25 619 MET A N 1
ATOM 4963 C CA . MET A 1 619 ? 21.774 -17.430 3.367 1.00 95.25 619 MET A CA 1
ATOM 4964 C C . MET A 1 619 ? 21.332 -18.488 4.391 1.00 95.25 619 MET A C 1
ATOM 4966 O O . MET A 1 619 ? 20.297 -19.118 4.194 1.00 95.25 619 MET A O 1
ATOM 4970 N N . ILE A 1 620 ? 22.035 -18.641 5.521 1.00 96.19 620 ILE A N 1
ATOM 4971 C CA . ILE A 1 620 ? 21.596 -19.539 6.611 1.00 96.19 620 ILE A CA 1
ATOM 4972 C C . ILE A 1 620 ? 20.274 -19.054 7.214 1.00 96.19 620 ILE A C 1
ATOM 4974 O O . ILE A 1 620 ? 19.375 -19.861 7.449 1.00 96.19 620 ILE A O 1
ATOM 4978 N N . VAL A 1 621 ? 20.121 -17.741 7.415 1.00 96.75 621 VAL A N 1
ATOM 4979 C CA . VAL A 1 621 ? 18.847 -17.139 7.835 1.00 96.75 621 VAL A CA 1
ATOM 4980 C C . VAL A 1 621 ? 17.771 -17.348 6.761 1.00 96.75 621 VAL A C 1
ATOM 4982 O O . VAL A 1 621 ? 16.657 -17.737 7.099 1.00 96.75 621 VAL A O 1
ATOM 4985 N N . ALA A 1 622 ? 18.090 -17.183 5.473 1.00 95.38 622 ALA A N 1
ATOM 4986 C CA . ALA A 1 622 ? 17.156 -17.463 4.377 1.00 95.38 622 ALA A CA 1
ATOM 4987 C C . ALA A 1 622 ? 16.650 -18.913 4.374 1.00 95.38 622 ALA A C 1
ATOM 4989 O O . ALA A 1 622 ? 15.459 -19.153 4.180 1.00 95.38 622 ALA A O 1
ATOM 4990 N N . ASP A 1 623 ? 17.538 -19.879 4.610 1.00 95.62 623 ASP A N 1
ATOM 4991 C CA . ASP A 1 623 ? 17.205 -21.301 4.679 1.00 95.62 623 ASP A CA 1
ATOM 4992 C C . ASP A 1 623 ? 16.343 -21.627 5.910 1.00 95.62 623 ASP A C 1
ATOM 4994 O O . ASP A 1 623 ? 15.345 -22.339 5.797 1.00 95.62 623 ASP A O 1
ATOM 4998 N N . ALA A 1 624 ? 16.673 -21.033 7.060 1.00 96.12 624 ALA A N 1
ATOM 4999 C CA . ALA A 1 624 ? 15.987 -21.254 8.331 1.00 96.12 624 ALA A CA 1
ATOM 5000 C C . ALA A 1 624 ? 14.581 -20.632 8.425 1.00 96.12 624 ALA A C 1
ATOM 5002 O O . ALA A 1 624 ? 13.751 -21.114 9.197 1.00 96.12 624 ALA A O 1
ATOM 5003 N N . LEU A 1 625 ? 14.316 -19.539 7.700 1.00 96.12 625 LEU A N 1
ATOM 5004 C CA . LEU A 1 625 ? 13.042 -18.820 7.785 1.00 96.12 625 LEU A CA 1
ATOM 5005 C C . LEU A 1 625 ? 11.916 -19.556 7.053 1.00 96.12 625 LEU A C 1
ATOM 5007 O O . LEU A 1 625 ? 12.040 -19.927 5.886 1.00 96.12 625 LEU A O 1
ATOM 5011 N N . GLU A 1 626 ? 10.800 -19.752 7.752 1.00 93.12 626 GLU A N 1
ATOM 5012 C CA . GLU A 1 626 ? 9.667 -20.572 7.308 1.00 93.12 626 GLU A CA 1
ATOM 5013 C C . GLU A 1 626 ? 8.962 -19.981 6.083 1.00 93.12 626 GLU A C 1
ATOM 5015 O O . GLU A 1 626 ? 8.568 -20.720 5.184 1.00 93.12 626 GLU A O 1
ATOM 5020 N N . ASN A 1 627 ? 8.833 -18.651 6.030 1.00 95.38 627 ASN A N 1
ATOM 5021 C CA . ASN A 1 627 ? 8.095 -17.945 4.989 1.00 95.38 627 ASN A CA 1
ATOM 5022 C C . ASN A 1 627 ? 9.018 -17.396 3.886 1.00 95.38 627 ASN A C 1
ATOM 5024 O O . ASN A 1 627 ? 8.545 -16.701 2.988 1.00 95.38 627 ASN A O 1
ATOM 5028 N N . VAL A 1 628 ? 10.316 -17.717 3.890 1.00 95.12 628 VAL A N 1
ATOM 5029 C CA . VAL A 1 628 ? 11.201 -17.551 2.721 1.00 95.12 628 VAL A CA 1
ATOM 5030 C C . VAL A 1 628 ? 11.118 -18.827 1.887 1.00 95.12 628 VAL A C 1
ATOM 5032 O O . VAL A 1 628 ? 11.530 -19.889 2.347 1.00 95.12 628 VAL A O 1
ATOM 5035 N N . HIS A 1 629 ? 10.581 -18.740 0.669 1.00 95.69 629 HIS A N 1
ATOM 5036 C CA . HIS A 1 629 ? 10.291 -19.913 -0.167 1.00 95.69 629 HIS A CA 1
ATOM 5037 C C . HIS A 1 629 ? 11.251 -20.046 -1.359 1.00 95.69 629 HIS A C 1
ATOM 5039 O O . HIS A 1 629 ? 11.662 -21.152 -1.699 1.00 95.69 629 HIS A O 1
ATOM 5045 N N . LEU A 1 630 ? 11.625 -18.915 -1.962 1.00 94.56 630 LEU A N 1
ATOM 5046 C CA . LEU A 1 630 ? 12.717 -18.791 -2.929 1.00 94.56 630 LEU A CA 1
ATOM 5047 C C . LEU A 1 630 ? 13.800 -17.917 -2.280 1.00 94.56 630 LEU A C 1
ATOM 5049 O O . LEU A 1 630 ? 13.492 -16.847 -1.743 1.00 94.56 630 LEU A O 1
ATOM 5053 N N . ALA A 1 631 ? 15.042 -18.385 -2.293 1.00 92.81 631 ALA A N 1
ATOM 5054 C CA . ALA A 1 631 ? 16.193 -17.598 -1.877 1.00 92.81 631 ALA A CA 1
ATOM 5055 C C . ALA A 1 631 ? 16.671 -16.707 -3.037 1.00 92.81 631 ALA A C 1
ATOM 5057 O O . ALA A 1 631 ? 16.366 -16.970 -4.202 1.00 92.81 631 ALA A O 1
ATOM 5058 N N . ASP A 1 632 ? 17.382 -15.628 -2.720 1.00 88.31 632 ASP A N 1
ATOM 5059 C CA . ASP A 1 632 ? 17.983 -14.746 -3.727 1.00 88.31 632 ASP A CA 1
ATOM 5060 C C . ASP A 1 632 ? 19.478 -14.602 -3.466 1.00 88.31 632 ASP A C 1
ATOM 5062 O O . ASP A 1 632 ? 19.955 -13.553 -3.039 1.00 88.31 632 ASP A O 1
ATOM 5066 N N . GLY A 1 633 ? 20.234 -15.672 -3.717 1.00 75.62 633 GLY A N 1
ATOM 5067 C CA . GLY A 1 633 ? 21.681 -15.721 -3.537 1.00 75.62 633 GLY A CA 1
ATOM 5068 C C . GLY A 1 633 ? 22.497 -14.717 -4.362 1.00 75.62 633 GLY A C 1
ATOM 5069 O O . GLY A 1 633 ? 23.696 -14.922 -4.491 1.00 75.62 633 GLY A O 1
ATOM 5070 N N . ILE A 1 634 ? 21.917 -13.654 -4.935 1.00 77.38 634 ILE A N 1
ATOM 5071 C CA . ILE A 1 634 ? 22.646 -12.520 -5.522 1.00 77.38 634 ILE A CA 1
ATOM 5072 C C . ILE A 1 634 ? 22.360 -11.158 -4.864 1.00 77.38 634 ILE A C 1
ATOM 5074 O O . ILE A 1 634 ? 22.863 -10.164 -5.382 1.00 77.38 634 ILE A O 1
ATOM 5078 N N . PHE A 1 635 ? 21.649 -11.065 -3.725 1.00 71.25 635 PHE A N 1
ATOM 5079 C CA . PHE A 1 635 ? 21.178 -9.776 -3.166 1.00 71.25 635 PHE A CA 1
ATOM 5080 C C . PHE A 1 635 ? 22.232 -8.652 -3.018 1.00 71.25 635 PHE A C 1
ATOM 5082 O O . PHE A 1 635 ? 21.863 -7.484 -3.159 1.00 71.25 635 PHE A O 1
ATOM 5089 N N . PHE A 1 636 ? 23.528 -8.956 -2.841 1.00 80.31 636 PHE A N 1
ATOM 5090 C CA . PHE A 1 636 ? 24.634 -7.988 -3.007 1.00 80.31 636 PHE A CA 1
ATOM 5091 C C . PHE A 1 636 ? 25.111 -7.926 -4.473 1.00 80.31 636 PHE A C 1
ATOM 5093 O O . PHE A 1 636 ? 26.225 -8.336 -4.802 1.00 80.31 636 PHE A O 1
ATOM 5100 N N . TYR A 1 637 ? 24.260 -7.434 -5.376 1.00 71.00 637 TYR A N 1
ATOM 5101 C CA . TYR A 1 637 ? 24.392 -7.636 -6.829 1.00 71.00 637 TYR A CA 1
ATOM 5102 C C . TYR A 1 637 ? 25.445 -6.770 -7.561 1.00 71.00 637 TYR A C 1
ATOM 5104 O O . TYR A 1 637 ? 25.510 -6.802 -8.791 1.00 71.00 637 TYR A O 1
ATOM 5112 N N . MET A 1 638 ? 26.285 -6.007 -6.845 1.00 72.81 638 MET A N 1
ATOM 5113 C CA . MET A 1 638 ? 27.359 -5.192 -7.450 1.00 72.81 638 MET A CA 1
ATOM 5114 C C . MET A 1 638 ? 28.716 -5.250 -6.734 1.00 72.81 638 MET A C 1
ATOM 5116 O O . MET A 1 638 ? 29.744 -5.142 -7.402 1.00 72.81 638 MET A O 1
ATOM 5120 N N . GLU A 1 639 ? 28.754 -5.398 -5.406 1.00 85.06 639 GLU A N 1
ATOM 5121 C CA . GLU A 1 639 ? 30.000 -5.343 -4.629 1.00 85.06 639 GLU A CA 1
ATOM 5122 C C . GLU A 1 639 ? 29.990 -6.301 -3.423 1.00 85.06 639 GLU A C 1
ATOM 5124 O O . GLU A 1 639 ? 29.060 -6.314 -2.619 1.00 85.06 639 GLU A O 1
ATOM 5129 N N . ARG A 1 640 ? 31.069 -7.079 -3.266 1.00 89.62 640 ARG A N 1
ATOM 5130 C CA . ARG A 1 640 ? 31.380 -7.865 -2.060 1.00 89.62 640 ARG A CA 1
ATOM 5131 C C . ARG A 1 640 ? 32.867 -7.703 -1.754 1.00 89.62 640 ARG A C 1
ATOM 5133 O O . ARG A 1 640 ? 33.684 -7.672 -2.673 1.00 89.62 640 ARG A O 1
ATOM 5140 N N . GLN A 1 641 ? 33.233 -7.585 -0.480 1.00 90.38 641 GLN A N 1
ATOM 5141 C CA . GLN A 1 641 ? 34.625 -7.377 -0.083 1.00 90.38 641 GLN A CA 1
ATOM 5142 C C . GLN A 1 641 ? 35.511 -8.535 -0.575 1.00 90.38 641 GLN A C 1
ATOM 5144 O O . GLN A 1 641 ? 35.210 -9.703 -0.329 1.00 90.38 641 GLN A O 1
ATOM 5149 N N . GLY A 1 642 ? 36.604 -8.201 -1.269 1.00 88.81 642 GLY A N 1
ATOM 5150 C CA . GLY A 1 642 ? 37.562 -9.176 -1.801 1.00 88.81 642 GLY A CA 1
ATOM 5151 C C . GLY A 1 642 ? 37.099 -9.953 -3.041 1.00 88.81 642 GLY A C 1
ATOM 5152 O O . GLY A 1 642 ? 37.729 -10.950 -3.375 1.00 88.81 642 GLY A O 1
ATOM 5153 N N . VAL A 1 643 ? 36.022 -9.539 -3.726 1.00 91.75 643 VAL A N 1
ATOM 5154 C CA . VAL A 1 643 ? 35.550 -10.187 -4.965 1.00 91.75 643 VAL A CA 1
ATOM 5155 C C . VAL A 1 643 ? 35.513 -9.181 -6.127 1.00 91.75 643 VAL A C 1
ATOM 5157 O O . VAL A 1 643 ? 34.868 -8.140 -5.991 1.00 91.75 643 VAL A O 1
ATOM 5160 N N . PRO A 1 644 ? 36.143 -9.467 -7.287 1.00 92.06 644 PRO A N 1
ATOM 5161 C CA . PRO A 1 644 ? 36.092 -8.593 -8.457 1.00 92.06 644 PRO A CA 1
ATOM 5162 C C . PRO A 1 644 ? 34.651 -8.482 -8.978 1.00 92.06 644 PRO A C 1
ATOM 5164 O O . PRO A 1 644 ? 33.978 -9.516 -9.053 1.00 92.06 644 PRO A O 1
ATOM 5167 N N . PRO A 1 645 ? 34.166 -7.301 -9.412 1.00 90.25 645 PRO A N 1
ATOM 5168 C CA . PRO A 1 645 ? 32.750 -7.084 -9.736 1.00 90.25 645 PRO A CA 1
ATOM 5169 C C . PRO A 1 645 ? 32.125 -8.098 -10.709 1.00 90.25 645 PRO A C 1
ATOM 5171 O O . PRO A 1 645 ? 30.960 -8.445 -10.563 1.00 90.25 645 PRO A O 1
ATOM 5174 N N . VAL A 1 646 ? 32.895 -8.630 -11.667 1.00 91.69 646 VAL A N 1
ATOM 5175 C CA . VAL A 1 646 ? 32.419 -9.642 -12.636 1.00 91.69 646 VAL A CA 1
ATOM 5176 C C . VAL A 1 646 ? 32.237 -11.053 -12.057 1.00 91.69 646 VAL A C 1
ATOM 5178 O O . VAL A 1 646 ? 31.544 -11.870 -12.658 1.00 91.69 646 VAL A O 1
ATOM 5181 N N . MET A 1 647 ? 32.830 -11.346 -10.896 1.00 93.00 647 MET A N 1
ATOM 5182 C CA . MET A 1 647 ? 32.647 -12.610 -10.172 1.00 93.00 647 MET A CA 1
ATOM 5183 C C . MET A 1 647 ? 31.579 -12.528 -9.076 1.00 93.00 647 MET A C 1
ATOM 5185 O O . MET A 1 647 ? 31.119 -13.580 -8.642 1.00 93.00 647 MET A O 1
ATOM 5189 N N . VAL A 1 648 ? 31.161 -11.327 -8.643 1.00 92.00 648 VAL A N 1
ATOM 5190 C CA . VAL A 1 648 ? 30.274 -11.130 -7.476 1.00 92.00 648 VAL A CA 1
ATOM 5191 C C . VAL A 1 648 ? 29.002 -11.976 -7.567 1.00 92.00 648 VAL A C 1
ATOM 5193 O O . VAL A 1 648 ? 28.731 -12.737 -6.644 1.00 92.00 648 VAL A O 1
ATOM 5196 N N . MET A 1 649 ? 28.268 -11.939 -8.686 1.00 92.50 649 MET A N 1
ATOM 5197 C CA . MET A 1 649 ? 27.051 -12.752 -8.839 1.00 92.50 649 MET A CA 1
ATOM 5198 C C . MET A 1 649 ? 27.316 -14.263 -8.712 1.00 92.50 649 MET A C 1
ATOM 5200 O O . MET A 1 649 ? 26.559 -14.951 -8.037 1.00 92.50 649 MET A O 1
ATOM 5204 N N . LEU A 1 650 ? 28.389 -14.791 -9.313 1.00 93.62 650 LEU A N 1
ATOM 5205 C CA . LEU A 1 650 ? 28.705 -16.229 -9.269 1.00 93.62 650 LEU A CA 1
ATOM 5206 C C . LEU A 1 650 ? 29.182 -16.678 -7.882 1.00 93.62 650 LEU A C 1
ATOM 5208 O O . LEU A 1 650 ? 28.762 -17.718 -7.385 1.00 93.62 650 LEU A O 1
ATOM 5212 N N . GLU A 1 651 ? 30.030 -15.874 -7.245 1.00 93.12 651 GLU A N 1
ATOM 5213 C CA . GLU A 1 651 ? 30.521 -16.091 -5.881 1.00 93.12 651 GLU A CA 1
ATOM 5214 C C . GLU A 1 651 ? 29.417 -15.939 -4.823 1.00 93.12 651 GLU A C 1
ATOM 5216 O O . GLU A 1 651 ? 29.510 -16.530 -3.743 1.00 93.12 651 GLU A O 1
ATOM 5221 N N . ASN A 1 652 ? 28.377 -15.149 -5.104 1.00 92.81 652 ASN A N 1
ATOM 5222 C CA . ASN A 1 652 ? 27.182 -15.054 -4.270 1.00 92.81 652 ASN A CA 1
ATOM 5223 C C . ASN A 1 652 ? 26.270 -16.272 -4.510 1.00 92.81 652 ASN A C 1
ATOM 5225 O O . ASN A 1 652 ? 26.003 -16.989 -3.549 1.00 92.81 652 ASN A O 1
ATOM 5229 N N . LEU A 1 653 ? 25.926 -16.612 -5.764 1.00 93.88 653 LEU A N 1
ATOM 5230 C CA . LEU A 1 653 ? 25.112 -17.795 -6.104 1.00 93.88 653 LEU A CA 1
ATOM 5231 C C . LEU A 1 653 ? 25.688 -19.081 -5.502 1.00 93.88 653 LEU A C 1
ATOM 5233 O O . LEU A 1 653 ? 24.965 -19.874 -4.909 1.00 93.88 653 LEU A O 1
ATOM 5237 N N . VAL A 1 654 ? 27.000 -19.292 -5.620 1.00 93.69 654 VAL A N 1
ATOM 5238 C CA . VAL A 1 654 ? 27.661 -20.471 -5.044 1.00 93.69 654 VAL A CA 1
ATOM 5239 C C . VAL A 1 654 ? 27.671 -20.427 -3.515 1.00 93.69 654 VAL A C 1
ATOM 5241 O O . VAL A 1 654 ? 27.502 -21.461 -2.871 1.00 93.69 654 VAL A O 1
ATOM 5244 N N . SER A 1 655 ? 27.814 -19.247 -2.906 1.00 92.56 655 SER A N 1
ATOM 5245 C CA . SER A 1 655 ? 27.647 -19.096 -1.457 1.00 92.56 655 SER A CA 1
ATOM 5246 C C . SER A 1 655 ? 26.203 -19.390 -1.018 1.00 92.56 655 SER A C 1
ATOM 5248 O O . SER A 1 655 ? 26.023 -20.021 0.023 1.00 92.56 655 SER A O 1
ATOM 5250 N N . GLY A 1 656 ? 25.203 -19.042 -1.834 1.00 93.62 656 GLY A N 1
ATOM 5251 C CA . GLY A 1 656 ? 23.803 -19.433 -1.665 1.00 93.62 656 GLY A CA 1
ATOM 5252 C C . GLY A 1 656 ? 23.616 -20.943 -1.717 1.00 93.62 656 GLY A C 1
ATOM 5253 O O . GLY A 1 656 ? 23.281 -21.552 -0.706 1.00 93.62 656 GLY A O 1
ATOM 5254 N N . LEU A 1 657 ? 24.007 -21.583 -2.818 1.00 94.12 657 LEU A N 1
ATOM 5255 C CA . LEU A 1 657 ? 23.923 -23.037 -3.000 1.00 94.12 657 LEU A CA 1
ATOM 5256 C C . LEU A 1 657 ? 24.689 -23.839 -1.924 1.00 94.12 657 LEU A C 1
ATOM 5258 O O . LEU A 1 657 ? 24.278 -24.947 -1.591 1.00 94.12 657 LEU A O 1
ATOM 5262 N N . ARG A 1 658 ? 25.765 -23.292 -1.340 1.00 93.75 658 ARG A N 1
ATOM 5263 C CA . ARG A 1 658 ? 26.481 -23.887 -0.190 1.00 93.75 658 ARG A CA 1
ATOM 5264 C C . ARG A 1 658 ? 25.726 -23.763 1.144 1.00 93.75 658 ARG A C 1
ATOM 5266 O O . ARG A 1 658 ? 25.933 -24.595 2.023 1.00 93.75 658 ARG A O 1
ATOM 5273 N N . ASN A 1 659 ? 24.885 -22.739 1.318 1.00 93.94 659 ASN A N 1
ATOM 5274 C CA . ASN A 1 659 ? 24.286 -22.342 2.606 1.00 93.94 659 ASN A CA 1
ATOM 5275 C C . ASN A 1 659 ? 22.746 -22.240 2.590 1.00 93.94 659 ASN A C 1
ATOM 5277 O O . ASN A 1 659 ? 22.152 -21.815 3.576 1.00 93.94 659 ASN A O 1
ATOM 5281 N N . CYS A 1 660 ? 22.098 -22.646 1.502 1.00 93.81 660 CYS A N 1
ATOM 5282 C CA . CYS A 1 660 ? 20.651 -22.736 1.352 1.00 93.81 660 CYS A CA 1
ATOM 5283 C C . CYS A 1 660 ? 20.290 -23.983 0.530 1.00 93.81 660 CYS A C 1
ATOM 5285 O O . CYS A 1 660 ? 20.999 -24.357 -0.410 1.00 93.81 660 CYS A O 1
ATOM 5287 N N . ALA A 1 661 ? 19.219 -24.675 0.914 1.00 93.06 661 ALA A N 1
ATOM 5288 C CA . ALA A 1 661 ? 18.701 -25.871 0.248 1.00 93.06 661 ALA A CA 1
ATOM 5289 C C . ALA A 1 661 ? 17.546 -25.564 -0.723 1.00 93.06 661 ALA A C 1
ATOM 5291 O O . ALA A 1 661 ? 17.237 -26.390 -1.588 1.00 93.06 661 ALA A O 1
ATOM 5292 N N . LYS A 1 662 ? 16.922 -24.389 -0.559 1.00 93.50 662 LYS A N 1
ATOM 5293 C CA . LYS A 1 662 ? 15.790 -23.874 -1.342 1.00 93.50 662 LYS A CA 1
ATOM 5294 C C . LYS A 1 662 ? 16.197 -23.579 -2.792 1.00 93.50 662 LYS A C 1
ATOM 5296 O O . LYS A 1 662 ? 17.363 -23.681 -3.170 1.00 93.50 662 LYS A O 1
ATOM 5301 N N . ALA A 1 663 ? 15.215 -23.248 -3.624 1.00 93.75 663 ALA A N 1
ATOM 5302 C CA . ALA A 1 663 ? 15.469 -22.762 -4.976 1.00 93.75 663 ALA A CA 1
ATOM 5303 C C . ALA A 1 663 ? 16.032 -21.325 -4.946 1.00 93.75 663 ALA A C 1
ATOM 5305 O O . ALA A 1 663 ? 15.748 -20.571 -4.015 1.00 93.75 663 ALA A O 1
ATOM 5306 N N . GLU A 1 664 ? 16.794 -20.953 -5.978 1.00 92.56 664 GLU A N 1
ATOM 5307 C CA . GLU A 1 664 ? 17.567 -19.702 -6.046 1.00 92.56 664 GLU A CA 1
ATOM 5308 C C . GLU A 1 664 ? 17.128 -18.808 -7.224 1.00 92.56 664 GLU A C 1
ATOM 5310 O O . GLU A 1 664 ? 16.980 -19.269 -8.366 1.00 92.56 664 GLU A O 1
ATOM 5315 N N . GLN A 1 665 ? 16.972 -17.508 -6.961 1.00 91.25 665 GLN A N 1
ATOM 5316 C CA . GLN A 1 665 ? 16.992 -16.464 -7.989 1.00 91.25 665 GLN A CA 1
ATOM 5317 C C . GLN A 1 665 ? 18.437 -16.203 -8.463 1.00 91.25 665 GLN A C 1
ATOM 5319 O O . GLN A 1 665 ? 19.419 -16.481 -7.776 1.00 91.25 665 GLN A O 1
ATOM 5324 N N . PHE A 1 666 ? 18.572 -15.713 -9.695 1.00 93.25 666 PHE A N 1
ATOM 5325 C CA . PHE A 1 666 ? 19.836 -15.258 -10.268 1.00 93.25 666 PHE A CA 1
ATOM 5326 C C . PHE A 1 666 ? 19.582 -14.092 -11.247 1.00 93.25 666 PHE A C 1
ATOM 5328 O O . PHE A 1 666 ? 18.464 -13.587 -11.330 1.00 93.25 666 PHE A O 1
ATOM 5335 N N . GLY A 1 667 ? 20.590 -13.660 -12.006 1.00 91.25 667 GLY A N 1
ATOM 5336 C CA . GLY A 1 667 ? 20.477 -12.569 -12.980 1.00 91.25 667 GLY A CA 1
ATOM 5337 C C . GLY A 1 667 ? 21.392 -12.751 -14.194 1.00 91.25 667 GLY A C 1
ATOM 5338 O O . GLY A 1 667 ? 21.596 -13.864 -14.685 1.00 91.25 667 GLY A O 1
ATOM 5339 N N . TYR A 1 668 ? 21.936 -11.644 -14.700 1.00 92.00 668 TYR A N 1
ATOM 5340 C CA . TYR A 1 668 ? 22.828 -11.614 -15.861 1.00 92.00 668 TYR A CA 1
ATOM 5341 C C . TYR A 1 668 ? 23.801 -10.427 -15.756 1.00 92.00 668 TYR A C 1
ATOM 5343 O O . TYR A 1 668 ? 23.409 -9.285 -15.524 1.00 92.00 668 TYR A O 1
ATOM 5351 N N . GLN A 1 669 ? 25.094 -10.680 -15.951 1.00 88.38 669 GLN A N 1
ATOM 5352 C CA . GLN A 1 669 ? 26.134 -9.652 -15.960 1.00 88.38 669 GLN A CA 1
ATOM 5353 C C . GLN A 1 669 ? 27.364 -10.186 -16.701 1.00 88.38 669 GLN A C 1
ATOM 5355 O O . GLN A 1 669 ? 28.005 -11.126 -16.245 1.00 88.38 669 GLN A O 1
ATOM 5360 N N . ARG A 1 670 ? 27.700 -9.583 -17.851 1.00 88.69 670 ARG A N 1
ATOM 5361 C CA . ARG A 1 670 ? 28.890 -9.915 -18.665 1.00 88.69 670 ARG A CA 1
ATOM 5362 C C . ARG A 1 670 ? 29.151 -11.430 -18.844 1.00 88.69 670 ARG A C 1
ATOM 5364 O O . ARG A 1 670 ? 30.261 -11.886 -18.608 1.00 88.69 670 ARG A O 1
ATOM 5371 N N . ASP A 1 671 ? 28.152 -12.184 -19.300 1.00 93.88 671 ASP A N 1
ATOM 5372 C CA . ASP A 1 671 ? 28.209 -13.642 -19.524 1.00 93.88 671 ASP A CA 1
ATOM 5373 C C . ASP A 1 671 ? 28.222 -14.541 -18.263 1.00 93.88 671 ASP A C 1
ATOM 5375 O O . ASP A 1 671 ? 28.406 -15.753 -18.395 1.00 93.88 671 ASP A O 1
ATOM 5379 N N . CYS A 1 672 ? 27.983 -14.018 -17.050 1.00 93.81 672 CYS A N 1
ATOM 5380 C CA . CYS A 1 672 ? 27.900 -14.855 -15.838 1.00 93.81 672 CYS A CA 1
ATOM 5381 C C . CYS A 1 672 ? 26.805 -15.936 -15.920 1.00 93.81 672 CYS A C 1
ATOM 5383 O O . CYS A 1 672 ? 26.948 -17.025 -15.364 1.00 93.81 672 CYS A O 1
ATOM 5385 N N . ASP A 1 673 ? 25.754 -15.658 -16.689 1.00 95.19 673 ASP A N 1
ATOM 5386 C CA . ASP A 1 673 ? 24.668 -16.564 -17.043 1.00 95.19 673 ASP A CA 1
ATOM 5387 C C . ASP A 1 673 ? 25.157 -17.880 -17.677 1.00 95.19 673 ASP A C 1
ATOM 5389 O O . ASP A 1 673 ? 24.590 -18.931 -17.387 1.00 95.19 673 ASP A O 1
ATOM 5393 N N . ILE A 1 674 ? 26.257 -17.880 -18.445 1.00 97.00 674 ILE A N 1
ATOM 5394 C CA . ILE A 1 674 ? 26.833 -19.108 -19.024 1.00 97.00 674 ILE A CA 1
ATOM 5395 C C . ILE A 1 674 ? 27.220 -20.090 -17.911 1.00 97.00 674 ILE A C 1
ATOM 5397 O O . ILE A 1 674 ? 26.820 -21.256 -17.931 1.00 97.00 674 ILE A O 1
ATOM 5401 N N . PHE A 1 675 ? 27.967 -19.610 -16.917 1.00 97.50 675 PHE A N 1
ATOM 5402 C CA . PHE A 1 675 ? 28.478 -20.426 -15.815 1.00 97.50 675 PHE A CA 1
ATOM 5403 C C . PHE A 1 675 ? 27.369 -20.784 -14.817 1.00 97.50 675 PHE A C 1
ATOM 5405 O O . PHE A 1 675 ? 27.332 -21.906 -14.318 1.00 97.50 675 PHE A O 1
ATOM 5412 N N . ALA A 1 676 ? 26.399 -19.892 -14.597 1.00 96.31 676 ALA A N 1
ATOM 5413 C CA . ALA A 1 676 ? 25.211 -20.197 -13.800 1.00 96.31 676 ALA A CA 1
ATOM 5414 C C . ALA A 1 676 ? 24.349 -21.308 -14.435 1.00 96.31 676 ALA A C 1
ATOM 5416 O O . ALA A 1 676 ? 23.871 -22.198 -13.731 1.00 96.31 676 ALA A O 1
ATOM 5417 N N . ILE A 1 677 ? 24.213 -21.329 -15.769 1.00 97.56 677 ILE A N 1
ATOM 5418 C CA . ILE A 1 677 ? 23.552 -22.419 -16.508 1.00 97.56 677 ILE A CA 1
ATOM 5419 C C . ILE A 1 677 ? 24.346 -23.732 -16.399 1.00 97.56 677 ILE A C 1
ATOM 5421 O O . ILE A 1 677 ? 23.733 -24.797 -16.288 1.00 97.56 677 ILE A O 1
ATOM 5425 N N . GLN A 1 678 ? 25.686 -23.688 -16.418 1.00 97.69 678 GLN A N 1
ATOM 5426 C CA . GLN A 1 678 ? 26.521 -24.873 -16.169 1.00 97.69 678 GLN A CA 1
ATOM 5427 C C . GLN A 1 678 ? 26.297 -25.419 -14.744 1.00 97.69 678 GLN A C 1
ATOM 5429 O O . GLN A 1 678 ? 26.030 -26.611 -14.594 1.00 97.69 678 GLN A O 1
ATOM 5434 N N . ILE A 1 679 ? 26.322 -24.556 -13.717 1.00 96.88 679 ILE A N 1
ATOM 5435 C CA . ILE A 1 679 ? 26.089 -24.928 -12.308 1.00 96.88 679 ILE A CA 1
ATOM 5436 C C . ILE A 1 679 ? 24.690 -25.530 -12.131 1.00 96.88 679 ILE A C 1
ATOM 5438 O O . ILE A 1 679 ? 24.557 -26.621 -11.581 1.00 96.88 679 ILE A O 1
ATOM 5442 N N . ALA A 1 680 ? 23.648 -24.878 -12.658 1.00 95.81 680 ALA A N 1
ATOM 5443 C CA . ALA A 1 680 ? 22.276 -25.376 -12.566 1.00 95.81 680 ALA A CA 1
ATOM 5444 C C . ALA A 1 680 ? 22.137 -26.791 -13.159 1.00 95.81 680 ALA A C 1
ATOM 5446 O O . ALA A 1 680 ? 21.557 -27.680 -12.535 1.00 95.81 680 ALA A O 1
ATOM 5447 N N . LYS A 1 681 ? 22.755 -27.034 -14.325 1.00 96.06 681 LYS A N 1
ATOM 5448 C CA . LYS A 1 681 ? 22.786 -28.354 -14.976 1.00 96.06 681 LYS A CA 1
ATOM 5449 C C . LYS A 1 681 ? 23.595 -29.392 -14.194 1.00 96.06 681 LYS A C 1
ATOM 5451 O O . LYS A 1 681 ? 23.182 -30.547 -14.163 1.00 96.06 681 LYS A O 1
ATOM 5456 N N . ALA A 1 682 ? 24.701 -29.002 -13.557 1.00 95.81 682 ALA A N 1
ATOM 5457 C CA . ALA A 1 682 ? 25.511 -29.894 -12.725 1.00 95.81 682 ALA A CA 1
ATOM 5458 C C . ALA A 1 682 ? 24.768 -30.360 -11.458 1.00 95.81 682 ALA A C 1
ATOM 5460 O O . ALA A 1 682 ? 24.937 -31.504 -11.042 1.00 95.81 682 ALA A O 1
ATOM 5461 N N . LEU A 1 683 ? 23.916 -29.501 -10.884 1.00 94.56 683 LEU A N 1
ATOM 5462 C CA . LEU A 1 683 ? 23.101 -29.799 -9.697 1.00 94.56 683 LEU A CA 1
ATOM 5463 C C . LEU A 1 683 ? 21.700 -30.362 -10.020 1.00 94.56 683 LEU A C 1
ATOM 5465 O O . LEU A 1 683 ? 20.972 -30.761 -9.117 1.00 94.56 683 LEU A O 1
ATOM 5469 N N . GLY A 1 684 ? 21.286 -30.377 -11.293 1.00 93.56 684 GLY A N 1
ATOM 5470 C CA . GLY A 1 684 ? 19.951 -30.827 -11.726 1.00 93.56 684 GLY A CA 1
ATOM 5471 C C . GLY A 1 684 ? 18.796 -29.846 -11.453 1.00 93.56 684 GLY A C 1
ATOM 5472 O O . GLY A 1 684 ? 17.633 -30.181 -11.708 1.00 93.56 684 GLY A O 1
ATOM 5473 N N . ILE A 1 685 ? 19.109 -28.642 -10.969 1.00 94.25 685 ILE A N 1
ATOM 5474 C CA . ILE A 1 685 ? 18.160 -27.578 -10.612 1.00 94.25 685 ILE A CA 1
ATOM 5475 C C . ILE A 1 685 ? 17.834 -26.672 -11.813 1.00 94.25 685 ILE A C 1
ATOM 5477 O O . ILE A 1 685 ? 18.471 -26.745 -12.866 1.00 94.25 685 ILE A O 1
ATOM 5481 N N . ASN A 1 686 ? 16.871 -25.765 -11.652 1.00 91.69 686 ASN A N 1
ATOM 5482 C CA . ASN A 1 686 ? 16.705 -24.605 -12.531 1.00 91.69 686 ASN A CA 1
ATOM 5483 C C . ASN A 1 686 ? 16.561 -23.327 -11.697 1.00 91.69 686 ASN A C 1
ATOM 5485 O O . ASN A 1 686 ? 15.835 -23.300 -10.710 1.00 91.69 686 ASN A O 1
ATOM 5489 N N . LEU A 1 687 ? 17.276 -22.279 -12.106 1.00 93.56 687 LEU A N 1
ATOM 5490 C CA . LEU A 1 687 ? 17.265 -20.964 -11.459 1.00 93.56 687 LEU A CA 1
ATOM 5491 C C . LEU A 1 687 ? 16.005 -20.173 -11.849 1.00 93.56 687 LEU A C 1
ATOM 5493 O O . LEU A 1 687 ? 15.320 -20.522 -12.814 1.00 93.56 687 LEU A O 1
ATOM 5497 N N . ASN A 1 688 ? 15.750 -19.065 -11.154 1.00 93.25 688 ASN A N 1
ATOM 5498 C CA . ASN A 1 688 ? 14.771 -18.048 -11.556 1.00 93.25 688 ASN A CA 1
ATOM 5499 C C . ASN A 1 688 ? 15.485 -16.730 -11.948 1.00 93.25 688 ASN A C 1
ATOM 5501 O O . ASN A 1 688 ? 15.515 -15.801 -11.146 1.00 93.25 688 ASN A O 1
ATOM 5505 N N . PRO A 1 689 ? 16.138 -16.653 -13.126 1.00 93.88 689 PRO A N 1
ATOM 5506 C CA . PRO A 1 689 ? 16.902 -15.486 -13.568 1.00 93.88 689 PRO A CA 1
ATOM 5507 C C . PRO A 1 689 ? 16.037 -14.255 -13.882 1.00 93.88 689 PRO A C 1
ATOM 5509 O O . PRO A 1 689 ? 15.159 -14.299 -14.750 1.00 93.88 689 PRO A O 1
ATOM 5512 N N . GLU A 1 690 ? 16.355 -13.138 -13.231 1.00 92.19 690 GLU A N 1
ATOM 5513 C CA . GLU A 1 690 ? 15.807 -11.811 -13.519 1.00 92.19 690 GLU A CA 1
ATOM 5514 C C . GLU A 1 690 ? 16.460 -11.182 -14.769 1.00 92.19 690 GLU A C 1
ATOM 5516 O O . GLU A 1 690 ? 17.668 -11.315 -14.973 1.00 92.19 690 GLU A O 1
ATOM 5521 N N . LEU A 1 691 ? 15.670 -10.508 -15.623 1.00 94.25 691 LEU A N 1
ATOM 5522 C CA . LEU A 1 691 ? 16.125 -9.905 -16.892 1.00 94.25 691 LEU A CA 1
ATOM 5523 C C . LEU A 1 691 ? 15.498 -8.518 -17.151 1.00 94.25 691 LEU A C 1
ATOM 5525 O O . LEU A 1 691 ? 14.306 -8.407 -17.445 1.00 94.25 691 LEU A O 1
ATOM 5529 N N . ASP A 1 692 ? 16.286 -7.443 -17.108 1.00 90.00 692 ASP A N 1
ATOM 5530 C CA . ASP A 1 692 ? 15.746 -6.075 -17.162 1.00 90.00 692 ASP A CA 1
ATOM 5531 C C . ASP A 1 692 ? 15.298 -5.576 -18.538 1.00 90.00 692 ASP A C 1
ATOM 5533 O O . ASP A 1 692 ? 15.871 -5.865 -19.592 1.00 90.00 692 ASP A O 1
ATOM 5537 N N . SER A 1 693 ? 14.341 -4.650 -18.492 1.00 91.00 693 SER A N 1
ATOM 5538 C CA . SER A 1 693 ? 14.069 -3.696 -19.565 1.00 91.00 693 SER A CA 1
ATOM 5539 C C . SER A 1 693 ? 13.977 -2.269 -19.030 1.00 91.00 693 SER A C 1
ATOM 5541 O O . SER A 1 693 ? 13.568 -2.040 -17.894 1.00 91.00 693 SER A O 1
ATOM 5543 N N . ALA A 1 694 ? 14.337 -1.296 -19.866 1.00 87.25 694 ALA A N 1
ATOM 5544 C CA . ALA A 1 694 ? 14.313 0.118 -19.518 1.00 87.25 694 ALA A CA 1
ATOM 5545 C C . ALA A 1 694 ? 13.105 0.840 -20.118 1.00 87.25 694 ALA A C 1
ATOM 5547 O O . ALA A 1 694 ? 12.771 0.697 -21.302 1.00 87.25 694 ALA A O 1
ATOM 5548 N N . GLY A 1 695 ? 12.464 1.664 -19.291 1.00 86.31 695 GLY A N 1
ATOM 5549 C CA . GLY A 1 695 ? 11.469 2.620 -19.748 1.00 86.31 695 GLY A CA 1
ATOM 5550 C C . GLY A 1 695 ? 12.126 3.828 -20.442 1.00 86.31 695 GLY A C 1
ATOM 5551 O O . GLY A 1 695 ? 13.139 4.325 -19.952 1.00 86.31 695 GLY A O 1
ATOM 5552 N N . PRO A 1 696 ? 11.558 4.349 -21.545 1.00 92.94 696 PRO A N 1
ATOM 5553 C CA . PRO A 1 696 ? 10.455 3.787 -22.317 1.00 92.94 696 PRO A CA 1
ATOM 5554 C C . PRO A 1 696 ? 10.929 2.744 -23.350 1.00 92.94 696 PRO A C 1
ATOM 5556 O O . PRO A 1 696 ? 11.833 2.999 -24.145 1.00 92.94 696 PRO A O 1
ATOM 5559 N N . LEU A 1 697 ? 10.212 1.616 -23.428 1.00 95.50 697 LEU A N 1
ATOM 5560 C CA . LEU A 1 697 ? 10.199 0.708 -24.587 1.00 95.50 697 LEU A CA 1
ATOM 5561 C C . LEU A 1 697 ? 11.592 0.245 -25.076 1.00 95.50 697 LEU A C 1
ATOM 5563 O O . LEU A 1 697 ? 11.828 0.236 -26.286 1.00 95.50 697 LEU A O 1
ATOM 5567 N N . THR A 1 698 ? 12.499 -0.160 -24.180 1.00 95.50 698 THR A N 1
ATOM 5568 C CA . THR A 1 698 ? 13.841 -0.652 -24.557 1.00 95.50 698 THR A CA 1
ATOM 5569 C C . THR A 1 698 ? 14.223 -1.951 -23.835 1.00 95.50 698 THR A C 1
ATOM 5571 O O . THR A 1 698 ? 14.087 -2.036 -22.618 1.00 95.50 698 THR A O 1
ATOM 5574 N N . ILE A 1 699 ? 14.739 -2.948 -24.567 1.00 94.38 699 ILE A N 1
ATOM 5575 C CA . ILE A 1 699 ? 15.444 -4.119 -24.009 1.00 94.38 699 ILE A CA 1
ATOM 5576 C C . ILE A 1 699 ? 16.919 -4.064 -24.426 1.00 94.38 699 ILE A C 1
ATOM 5578 O O . ILE A 1 699 ? 17.231 -3.947 -25.617 1.00 94.38 699 ILE A O 1
ATOM 5582 N N . TYR A 1 700 ? 17.816 -4.158 -23.444 1.00 91.19 700 TYR A N 1
ATOM 5583 C CA . TYR A 1 700 ? 19.265 -4.117 -23.640 1.00 91.19 700 TYR A CA 1
ATOM 5584 C C . TYR A 1 700 ? 19.818 -5.426 -24.209 1.00 91.19 700 TYR A C 1
ATOM 5586 O O . TYR A 1 700 ? 19.308 -6.510 -23.926 1.00 91.19 700 TYR A O 1
ATOM 5594 N N . GLY A 1 701 ? 20.917 -5.336 -24.965 1.00 93.56 701 GLY A N 1
ATOM 5595 C CA . GLY A 1 701 ? 21.504 -6.488 -25.660 1.00 93.56 701 GLY A CA 1
ATOM 5596 C C . GLY A 1 701 ? 21.881 -7.648 -24.731 1.00 93.56 701 GLY A C 1
ATOM 5597 O O . GLY A 1 701 ? 21.607 -8.797 -25.062 1.00 93.56 701 GLY A O 1
ATOM 5598 N N . GLY A 1 702 ? 22.427 -7.348 -23.545 1.00 93.56 702 GLY A N 1
ATOM 5599 C CA . GLY A 1 702 ? 22.794 -8.359 -22.546 1.00 93.56 702 GLY A CA 1
ATOM 5600 C C . GLY A 1 702 ? 21.597 -9.140 -21.993 1.00 93.56 702 GLY A C 1
ATOM 5601 O O . GLY A 1 702 ? 21.665 -10.361 -21.910 1.00 93.56 702 GLY A O 1
ATOM 5602 N N . ALA A 1 703 ? 20.482 -8.462 -21.698 1.00 95.44 703 ALA A N 1
ATOM 5603 C CA . ALA A 1 703 ? 19.265 -9.112 -21.207 1.00 95.44 703 ALA A CA 1
ATOM 5604 C C . ALA A 1 703 ? 18.632 -10.017 -22.279 1.00 95.44 703 ALA A C 1
ATOM 5606 O O . ALA A 1 703 ? 18.140 -11.098 -21.970 1.00 95.44 703 ALA A O 1
ATOM 5607 N N . VAL A 1 704 ? 18.684 -9.612 -23.555 1.00 96.50 704 VAL A N 1
ATOM 5608 C CA . VAL A 1 704 ? 18.188 -10.428 -24.679 1.00 96.50 704 VAL A CA 1
ATOM 5609 C C . VAL A 1 704 ? 19.078 -11.648 -24.936 1.00 96.50 704 VAL A C 1
ATOM 5611 O O . VAL A 1 704 ? 18.566 -12.727 -25.221 1.00 96.50 704 VAL A O 1
ATOM 5614 N N . GLU A 1 705 ? 20.398 -11.496 -24.856 1.00 97.25 705 GLU A N 1
ATOM 5615 C CA . GLU A 1 705 ? 21.347 -12.601 -25.033 1.00 97.25 705 GLU A CA 1
ATOM 5616 C C . GLU A 1 705 ? 21.252 -13.619 -23.881 1.00 97.25 705 GLU A C 1
ATOM 5618 O O . GLU A 1 705 ? 21.171 -14.822 -24.130 1.00 97.25 705 GLU A O 1
ATOM 5623 N N . ALA A 1 706 ? 21.127 -13.156 -22.633 1.00 97.00 706 ALA A N 1
ATOM 5624 C CA . ALA A 1 706 ? 20.819 -14.020 -21.495 1.00 97.00 706 ALA A CA 1
ATOM 5625 C C . ALA A 1 706 ? 19.447 -14.713 -21.650 1.00 97.00 706 ALA A C 1
ATOM 5627 O O . ALA A 1 706 ? 19.338 -15.912 -21.396 1.00 97.00 706 ALA A O 1
ATOM 5628 N N . ALA A 1 707 ? 18.416 -14.013 -22.151 1.00 97.50 707 ALA A N 1
ATOM 5629 C CA . ALA A 1 707 ? 17.108 -14.614 -22.438 1.00 97.50 707 ALA A CA 1
ATOM 5630 C C . ALA A 1 707 ? 17.199 -15.783 -23.432 1.00 97.50 707 ALA A C 1
ATOM 5632 O O . ALA A 1 707 ? 16.584 -16.822 -23.197 1.00 97.50 707 ALA A O 1
ATOM 5633 N N . PHE A 1 708 ? 17.987 -15.649 -24.509 1.00 98.19 708 PHE A N 1
ATOM 5634 C CA . PHE A 1 708 ? 18.261 -16.764 -25.424 1.00 98.19 708 PHE A CA 1
ATOM 5635 C C . PHE A 1 708 ? 18.877 -17.950 -24.672 1.00 98.19 708 PHE A C 1
ATOM 5637 O O . PHE A 1 708 ? 18.339 -19.054 -24.732 1.00 98.19 708 PHE A O 1
ATOM 5644 N N . ARG A 1 709 ? 19.960 -17.718 -23.921 1.00 97.88 709 ARG A N 1
ATOM 5645 C CA . ARG A 1 709 ? 20.719 -18.773 -23.229 1.00 97.88 709 ARG A CA 1
ATOM 5646 C C . ARG A 1 709 ? 19.880 -19.524 -22.187 1.00 97.88 709 ARG A C 1
ATOM 5648 O O . ARG A 1 709 ? 19.926 -20.754 -22.156 1.00 97.88 709 ARG A O 1
ATOM 5655 N N . TYR A 1 710 ? 19.080 -18.824 -21.378 1.00 97.88 710 TYR A N 1
ATOM 5656 C CA . TYR A 1 710 ? 18.205 -19.453 -20.379 1.00 97.88 710 TYR A CA 1
ATOM 5657 C C . TYR A 1 710 ? 17.052 -20.243 -21.011 1.00 97.88 710 TYR A C 1
ATOM 5659 O O . TYR A 1 710 ? 16.839 -21.404 -20.657 1.00 97.88 710 TYR A O 1
ATOM 5667 N N . VAL A 1 711 ? 16.352 -19.664 -21.992 1.00 97.50 711 VAL A N 1
ATOM 5668 C CA . VAL A 1 711 ? 15.203 -20.316 -22.646 1.00 97.50 711 VAL A CA 1
ATOM 5669 C C . VAL A 1 711 ? 15.640 -21.526 -23.489 1.00 97.50 711 VAL A C 1
ATOM 5671 O O . VAL A 1 711 ? 14.960 -22.556 -23.514 1.00 97.50 711 VAL A O 1
ATOM 5674 N N . GLU A 1 712 ? 16.807 -21.457 -24.134 1.00 96.88 712 GLU A N 1
ATOM 5675 C CA . GLU A 1 712 ? 17.426 -22.604 -24.814 1.00 96.88 712 GLU A CA 1
ATOM 5676 C C . GLU A 1 712 ? 17.847 -23.708 -23.829 1.00 96.88 712 GLU A C 1
ATOM 5678 O O . GLU A 1 712 ? 17.796 -24.887 -24.179 1.00 96.88 712 GLU A O 1
ATOM 5683 N N . ALA A 1 713 ? 18.193 -23.347 -22.589 1.00 96.56 713 ALA A N 1
ATOM 5684 C CA . ALA A 1 713 ? 18.557 -24.268 -21.513 1.00 96.56 713 ALA A CA 1
ATOM 5685 C C . ALA A 1 713 ? 17.367 -24.837 -20.706 1.00 96.56 713 ALA A C 1
ATOM 5687 O O . ALA A 1 713 ? 17.615 -25.539 -19.726 1.00 96.56 713 ALA A O 1
ATOM 5688 N N . ASP A 1 714 ? 16.115 -24.562 -21.100 1.00 95.31 714 ASP A N 1
ATOM 5689 C CA . ASP A 1 714 ? 14.885 -24.940 -20.369 1.00 95.31 714 ASP A CA 1
ATOM 5690 C C . ASP A 1 714 ? 14.780 -24.357 -18.943 1.00 95.31 714 ASP A C 1
ATOM 5692 O O . ASP A 1 714 ? 14.090 -24.891 -18.071 1.00 95.31 714 ASP A O 1
ATOM 5696 N N . ILE A 1 715 ? 15.428 -23.212 -18.713 1.00 96.31 715 ILE A N 1
ATOM 5697 C CA . ILE A 1 715 ? 15.329 -22.433 -17.476 1.00 96.31 715 ILE A CA 1
ATOM 5698 C C . ILE A 1 715 ? 14.249 -21.346 -17.672 1.00 96.31 715 ILE A C 1
ATOM 5700 O O . ILE A 1 715 ? 14.272 -20.653 -18.694 1.00 96.31 715 ILE A O 1
ATOM 5704 N N . PRO A 1 716 ? 13.273 -21.204 -16.748 1.00 95.31 716 PRO A N 1
ATOM 5705 C CA . PRO A 1 716 ? 12.267 -20.143 -16.813 1.00 95.31 716 PRO A CA 1
ATOM 5706 C C . PRO A 1 716 ? 12.932 -18.774 -16.658 1.00 95.31 716 PRO A C 1
ATOM 5708 O O . PRO A 1 716 ? 13.987 -18.675 -16.045 1.00 95.31 716 PRO A O 1
ATOM 5711 N N . ILE A 1 717 ? 12.316 -17.710 -17.169 1.00 96.56 717 ILE A N 1
ATOM 5712 C CA . ILE A 1 717 ? 12.861 -16.349 -17.026 1.00 96.56 717 ILE A CA 1
ATOM 5713 C C . ILE A 1 717 ? 11.887 -15.402 -16.323 1.00 96.56 717 ILE A C 1
ATOM 5715 O O . ILE A 1 717 ? 10.672 -15.542 -16.450 1.00 96.56 717 ILE A O 1
ATOM 5719 N N . GLN A 1 718 ? 12.422 -14.398 -15.629 1.00 96.06 718 GLN A N 1
ATOM 5720 C CA . GLN A 1 718 ? 11.655 -13.355 -14.947 1.00 96.06 718 GLN A CA 1
ATOM 5721 C C . GLN A 1 718 ? 11.987 -11.971 -15.527 1.00 96.06 718 GLN A C 1
ATOM 5723 O O . GLN A 1 718 ? 12.829 -11.254 -14.988 1.00 96.06 718 GLN A O 1
ATOM 5728 N N . PRO A 1 719 ? 11.361 -11.556 -16.645 1.00 96.25 719 PRO A N 1
ATOM 5729 C CA . PRO A 1 719 ? 11.575 -10.215 -17.160 1.00 96.25 719 PRO A CA 1
ATOM 5730 C C . PRO A 1 719 ? 11.033 -9.116 -16.246 1.00 96.25 719 PRO A C 1
ATOM 5732 O O . PRO A 1 719 ? 9.860 -9.135 -15.855 1.00 96.25 719 PRO A O 1
ATOM 5735 N N . THR A 1 720 ? 11.878 -8.121 -15.983 1.00 93.75 720 THR A N 1
ATOM 5736 C CA . THR A 1 720 ? 11.585 -6.968 -15.130 1.00 93.75 720 THR A CA 1
ATOM 5737 C C . THR A 1 720 ? 11.142 -5.761 -15.949 1.00 93.75 720 THR A C 1
ATOM 5739 O O . THR A 1 720 ? 11.824 -5.292 -16.869 1.00 93.75 720 THR A O 1
ATOM 5742 N N . VAL A 1 721 ? 9.972 -5.229 -15.585 1.00 94.44 721 VAL A N 1
ATOM 5743 C CA . VAL A 1 721 ? 9.373 -4.009 -16.139 1.00 94.44 721 VAL A CA 1
ATOM 5744 C C . VAL A 1 721 ? 9.139 -3.007 -15.005 1.00 94.44 721 VAL A C 1
ATOM 5746 O O . VAL A 1 721 ? 8.054 -2.913 -14.421 1.00 94.44 721 VAL A O 1
ATOM 5749 N N . ASN A 1 722 ? 10.189 -2.245 -14.699 1.00 89.19 722 ASN A N 1
ATOM 5750 C CA . ASN A 1 722 ? 10.158 -1.121 -13.766 1.00 89.19 722 ASN A CA 1
ATOM 5751 C C . ASN A 1 722 ? 10.069 0.207 -14.538 1.00 89.19 722 ASN A C 1
ATOM 5753 O O . ASN A 1 722 ? 10.801 0.411 -15.505 1.00 89.19 722 ASN A O 1
ATOM 5757 N N . ILE A 1 723 ? 9.157 1.103 -14.136 1.00 90.56 723 ILE A N 1
ATOM 5758 C CA . ILE A 1 723 ? 8.917 2.393 -14.813 1.00 90.56 723 ILE A CA 1
ATOM 5759 C C . ILE A 1 723 ? 8.604 3.490 -13.791 1.00 90.56 723 ILE A C 1
ATOM 5761 O O . ILE A 1 723 ? 7.622 3.394 -13.052 1.00 90.56 723 ILE A O 1
ATOM 5765 N N . GLY A 1 724 ? 9.374 4.577 -13.813 1.00 92.31 724 GLY A N 1
ATOM 5766 C CA . GLY A 1 724 ? 9.066 5.821 -13.104 1.00 92.31 724 GLY A CA 1
ATOM 5767 C C . GLY A 1 724 ? 7.934 6.623 -13.765 1.00 92.31 724 GLY A C 1
ATOM 5768 O O . GLY A 1 724 ? 8.058 7.101 -14.899 1.00 92.31 724 GLY A O 1
ATOM 5769 N N . LEU A 1 725 ? 6.819 6.803 -13.053 1.00 93.12 725 LEU A N 1
ATOM 5770 C CA . LEU A 1 725 ? 5.681 7.624 -13.481 1.00 93.12 725 LEU A CA 1
ATOM 5771 C C . LEU A 1 725 ? 6.055 9.109 -13.415 1.00 93.12 725 LEU A C 1
ATOM 5773 O O . LEU A 1 725 ? 6.260 9.660 -12.336 1.00 93.12 725 LEU A O 1
ATOM 5777 N N . GLY A 1 726 ? 6.086 9.761 -14.578 1.00 89.44 726 GLY A N 1
ATOM 5778 C CA . GLY A 1 726 ? 6.496 11.157 -14.741 1.00 89.44 726 GLY A CA 1
ATOM 5779 C C . GLY A 1 726 ? 7.944 11.339 -15.204 1.00 89.44 726 GLY A C 1
ATOM 5780 O O . GLY A 1 726 ? 8.299 12.455 -15.576 1.00 89.44 726 GLY A O 1
ATOM 5781 N N . THR A 1 727 ? 8.750 10.271 -15.238 1.00 90.00 727 THR A N 1
ATOM 5782 C CA . THR A 1 727 ? 10.144 10.294 -15.719 1.00 90.00 727 THR A CA 1
ATOM 5783 C C . THR A 1 727 ? 10.327 9.429 -16.965 1.00 90.00 727 THR A C 1
ATOM 5785 O O . THR A 1 727 ? 10.615 9.945 -18.041 1.00 90.00 727 THR A O 1
ATOM 5788 N N . GLU A 1 728 ? 10.112 8.120 -16.841 1.00 92.12 728 GLU A N 1
ATOM 5789 C CA . GLU A 1 728 ? 10.286 7.132 -17.918 1.00 92.12 728 GLU A CA 1
ATOM 5790 C C . GLU A 1 728 ? 8.961 6.807 -18.621 1.00 92.12 728 GLU A C 1
ATOM 5792 O O . GLU A 1 728 ? 8.942 6.384 -19.778 1.00 92.12 728 GLU A O 1
ATOM 5797 N N . GLY A 1 729 ? 7.841 7.011 -17.920 1.00 91.12 729 GLY A N 1
ATOM 5798 C CA . GLY A 1 729 ? 6.488 6.826 -18.433 1.00 91.12 729 GLY A CA 1
ATOM 5799 C C . GLY A 1 729 ? 5.534 7.968 -18.074 1.00 91.12 729 GLY A C 1
ATOM 5800 O O . GLY A 1 729 ? 5.870 8.839 -17.268 1.00 91.12 729 GLY A O 1
ATOM 5801 N N . PRO A 1 730 ? 4.317 7.991 -18.651 1.00 93.81 730 PRO A N 1
ATOM 5802 C CA . PRO A 1 730 ? 3.327 9.025 -18.360 1.00 93.81 730 PRO A CA 1
ATOM 5803 C C . PRO A 1 730 ? 3.004 9.117 -16.863 1.00 93.81 730 PRO A C 1
ATOM 5805 O O . PRO A 1 730 ? 2.775 8.103 -16.215 1.00 93.81 730 PRO A O 1
ATOM 5808 N N . ALA A 1 731 ? 2.869 10.334 -16.330 1.00 91.94 731 ALA A N 1
ATOM 5809 C CA . ALA A 1 731 ? 2.544 10.576 -14.916 1.00 91.94 731 ALA A CA 1
ATOM 5810 C C . ALA A 1 731 ? 1.136 10.104 -14.476 1.00 91.94 731 ALA A C 1
ATOM 5812 O O . ALA A 1 731 ? 0.769 10.242 -13.313 1.00 91.94 731 ALA A O 1
ATOM 5813 N N . THR A 1 732 ? 0.318 9.567 -15.389 1.00 94.38 732 THR A N 1
ATOM 5814 C CA . THR A 1 732 ? -1.011 9.023 -15.070 1.00 94.38 732 THR A CA 1
ATOM 5815 C C . THR A 1 732 ? -0.959 7.502 -15.023 1.00 94.38 732 THR A C 1
ATOM 5817 O O . THR A 1 732 ? -0.438 6.880 -15.948 1.00 94.38 732 THR A O 1
ATOM 5820 N N . HIS A 1 733 ? -1.568 6.893 -13.997 1.00 94.56 733 HIS A N 1
ATOM 5821 C CA . HIS A 1 733 ? -1.595 5.434 -13.835 1.00 94.56 733 HIS A CA 1
ATOM 5822 C C . HIS A 1 733 ? -2.037 4.715 -15.122 1.00 94.56 733 HIS A C 1
ATOM 5824 O O . HIS A 1 733 ? -1.358 3.807 -15.576 1.00 94.56 733 HIS A O 1
ATOM 5830 N N . ALA A 1 734 ? -3.115 5.160 -15.781 1.00 95.62 734 ALA A N 1
ATOM 5831 C CA . ALA A 1 734 ? -3.596 4.536 -17.018 1.00 95.62 734 ALA A CA 1
ATOM 5832 C C . ALA A 1 734 ? -2.600 4.637 -18.196 1.00 95.62 734 ALA A C 1
ATOM 5834 O O . ALA A 1 734 ? -2.466 3.683 -18.960 1.00 95.62 734 ALA A O 1
ATOM 5835 N N . GLY A 1 735 ? -1.884 5.760 -18.338 1.00 95.75 735 GLY A N 1
ATOM 5836 C CA . GLY A 1 735 ? -0.864 5.927 -19.378 1.00 95.75 735 GLY A CA 1
ATOM 5837 C C . GLY A 1 735 ? 0.393 5.096 -19.110 1.00 95.75 735 GLY A C 1
ATOM 5838 O O . GLY A 1 735 ? 0.927 4.475 -20.027 1.00 95.75 735 GLY A O 1
ATOM 5839 N N . ALA A 1 736 ? 0.828 5.022 -17.850 1.00 95.31 736 ALA A N 1
ATOM 5840 C CA . ALA A 1 736 ? 1.921 4.147 -17.437 1.00 95.31 736 ALA A CA 1
ATOM 5841 C C . ALA A 1 736 ? 1.562 2.663 -17.586 1.00 95.31 736 ALA A C 1
ATOM 5843 O O . ALA A 1 736 ? 2.376 1.898 -18.089 1.00 95.31 736 ALA A O 1
ATOM 5844 N N . MET A 1 737 ? 0.329 2.265 -17.254 1.00 96.19 737 MET A N 1
ATOM 5845 C CA . MET A 1 737 ? -0.159 0.898 -17.460 1.00 96.19 737 MET A CA 1
ATOM 5846 C C . MET A 1 737 ? -0.148 0.484 -18.937 1.00 96.19 737 MET A C 1
ATOM 5848 O O . MET A 1 737 ? 0.201 -0.653 -19.236 1.00 96.19 737 MET A O 1
ATOM 5852 N N . VAL A 1 738 ? -0.480 1.388 -19.868 1.00 98.00 738 VAL A N 1
ATOM 5853 C CA . VAL A 1 738 ? -0.355 1.130 -21.317 1.00 98.00 738 VAL A CA 1
ATOM 5854 C C . VAL A 1 738 ? 1.108 0.923 -21.729 1.00 98.00 738 VAL A C 1
ATOM 5856 O O . VAL A 1 738 ? 1.396 0.019 -22.511 1.00 98.00 738 VAL A O 1
ATOM 5859 N N . LEU A 1 739 ? 2.033 1.724 -21.190 1.00 97.12 739 LEU A N 1
ATOM 5860 C CA . LEU A 1 739 ? 3.468 1.614 -21.473 1.00 97.12 739 LEU A CA 1
ATOM 5861 C C . LEU A 1 739 ? 4.076 0.323 -20.898 1.00 97.12 739 LEU A C 1
ATOM 5863 O O . LEU A 1 739 ? 4.718 -0.429 -21.626 1.00 97.12 739 LEU A O 1
ATOM 5867 N N . GLY A 1 740 ? 3.837 0.045 -19.614 1.00 96.50 740 GLY A N 1
ATOM 5868 C CA . GLY A 1 740 ? 4.325 -1.154 -18.935 1.00 96.50 740 GLY A CA 1
ATOM 5869 C C . GLY A 1 740 ? 3.752 -2.430 -19.540 1.00 96.50 740 GLY A C 1
ATOM 5870 O O . GLY A 1 740 ? 4.504 -3.353 -19.837 1.00 96.50 740 GLY A O 1
ATOM 5871 N N . LEU A 1 741 ? 2.448 -2.461 -19.842 1.00 97.38 741 LEU A N 1
ATOM 5872 C CA . LEU A 1 741 ? 1.848 -3.608 -20.521 1.00 97.38 741 LEU A CA 1
ATOM 5873 C C . LEU A 1 741 ? 2.445 -3.833 -21.920 1.00 97.38 741 LEU A C 1
ATOM 5875 O O . LEU A 1 741 ? 2.644 -4.983 -22.296 1.00 97.38 741 LEU A O 1
ATOM 5879 N N . ALA A 1 742 ? 2.781 -2.778 -22.672 1.00 98.06 742 ALA A N 1
ATOM 5880 C CA . ALA A 1 742 ? 3.465 -2.932 -23.958 1.00 98.06 742 ALA A CA 1
ATOM 5881 C C . ALA A 1 742 ? 4.853 -3.585 -23.795 1.00 98.06 742 ALA A C 1
ATOM 5883 O O . ALA A 1 742 ? 5.206 -4.472 -24.568 1.00 98.06 742 ALA A O 1
ATOM 5884 N N . MET A 1 743 ? 5.615 -3.210 -22.762 1.00 97.38 743 MET A N 1
ATOM 5885 C CA . MET A 1 743 ? 6.918 -3.825 -22.465 1.00 97.38 743 MET A CA 1
ATOM 5886 C C . MET A 1 743 ? 6.775 -5.298 -22.034 1.00 97.38 743 MET A C 1
ATOM 5888 O O . MET A 1 743 ? 7.487 -6.153 -22.555 1.00 97.38 743 MET A O 1
ATOM 5892 N N . ILE A 1 744 ? 5.791 -5.617 -21.183 1.00 97.50 744 ILE A N 1
ATOM 5893 C CA . ILE A 1 744 ? 5.434 -6.995 -20.784 1.00 97.50 744 ILE A CA 1
ATOM 5894 C C . ILE A 1 744 ? 5.057 -7.852 -22.007 1.00 97.50 744 ILE A C 1
ATOM 5896 O O . ILE A 1 744 ? 5.541 -8.973 -22.178 1.00 97.50 744 ILE A O 1
ATOM 5900 N N . MET A 1 745 ? 4.203 -7.317 -22.883 1.00 98.00 745 MET A N 1
ATOM 5901 C CA . MET A 1 745 ? 3.767 -7.970 -24.120 1.00 98.00 745 MET A CA 1
ATOM 5902 C C . MET A 1 745 ? 4.935 -8.258 -25.069 1.00 98.00 745 MET A C 1
ATOM 5904 O O . MET A 1 745 ? 5.008 -9.347 -25.639 1.00 98.00 745 MET A O 1
ATOM 5908 N N . ALA A 1 746 ? 5.859 -7.310 -25.233 1.00 97.62 746 ALA A N 1
ATOM 5909 C CA . ALA A 1 746 ? 7.039 -7.486 -26.074 1.00 97.62 746 ALA A CA 1
ATOM 5910 C C . ALA A 1 746 ? 8.014 -8.528 -25.499 1.00 97.62 746 ALA A C 1
ATOM 5912 O O . ALA A 1 746 ? 8.507 -9.364 -26.255 1.00 97.62 746 ALA A O 1
ATOM 5913 N N . TRP A 1 747 ? 8.217 -8.553 -24.176 1.00 97.38 747 TRP A N 1
ATOM 5914 C CA . TRP A 1 747 ? 8.978 -9.607 -23.491 1.00 97.38 747 TRP A CA 1
ATOM 5915 C C . TRP A 1 747 ? 8.347 -10.991 -23.654 1.00 97.38 747 TRP A C 1
ATOM 5917 O O . TRP A 1 747 ? 9.042 -11.947 -23.997 1.00 97.38 747 TRP A O 1
ATOM 5927 N N . THR A 1 748 ? 7.027 -11.105 -23.483 1.00 98.12 748 THR A N 1
ATOM 5928 C CA . THR A 1 748 ? 6.309 -12.371 -23.720 1.00 98.12 748 THR A CA 1
ATOM 5929 C C . THR A 1 748 ? 6.452 -12.802 -25.181 1.00 98.12 748 THR A C 1
ATOM 5931 O O . THR A 1 748 ? 6.736 -13.963 -25.459 1.00 98.12 748 THR A O 1
ATOM 5934 N N . THR A 1 749 ? 6.344 -11.863 -26.127 1.00 98.31 749 THR A N 1
ATOM 5935 C CA . THR A 1 749 ? 6.533 -12.149 -27.559 1.00 98.31 749 THR A CA 1
ATOM 5936 C C . THR A 1 749 ? 7.955 -12.636 -27.849 1.00 98.31 749 THR A C 1
ATOM 5938 O O . THR A 1 749 ? 8.110 -13.656 -28.507 1.00 98.31 749 THR A O 1
ATOM 5941 N N . LEU A 1 750 ? 8.993 -11.979 -27.314 1.00 98.06 750 LEU A N 1
ATOM 5942 C CA . LEU A 1 750 ? 10.385 -12.432 -27.445 1.00 98.06 750 LEU A CA 1
ATOM 5943 C C . LEU A 1 750 ? 10.554 -13.868 -26.929 1.00 98.06 750 LEU A C 1
ATOM 5945 O O . LEU A 1 750 ? 11.006 -14.740 -27.663 1.00 98.06 750 LEU A O 1
ATOM 5949 N N . THR A 1 751 ? 10.131 -14.117 -25.690 1.00 98.19 751 THR A N 1
ATOM 5950 C CA . THR A 1 751 ? 10.277 -15.405 -24.993 1.00 98.19 751 THR A CA 1
ATOM 5951 C C . THR A 1 751 ? 9.639 -16.552 -25.779 1.00 98.19 751 THR A C 1
ATOM 5953 O O . THR A 1 751 ? 10.269 -17.579 -26.023 1.00 98.19 751 THR A O 1
ATOM 5956 N N . GLN A 1 752 ? 8.402 -16.351 -26.241 1.00 98.31 752 GLN A N 1
ATOM 5957 C CA . GLN A 1 752 ? 7.649 -17.367 -26.977 1.00 98.31 752 GLN A CA 1
ATOM 5958 C C . GLN A 1 752 ? 8.131 -17.549 -28.426 1.00 98.31 752 GLN A C 1
ATOM 5960 O O . GLN A 1 752 ? 7.920 -18.620 -28.988 1.00 98.31 752 GLN A O 1
ATOM 5965 N N . LEU A 1 753 ? 8.798 -16.552 -29.024 1.00 98.12 753 LEU A N 1
ATOM 5966 C CA . LEU A 1 753 ? 9.469 -16.701 -30.322 1.00 98.12 753 LEU A CA 1
ATOM 5967 C C . LEU A 1 753 ? 10.828 -17.404 -30.219 1.00 98.12 753 LEU A C 1
ATOM 5969 O O . LEU A 1 753 ? 11.220 -18.077 -31.167 1.00 98.12 753 LEU A O 1
ATOM 5973 N N . ILE A 1 754 ? 11.542 -17.279 -29.093 1.00 98.12 754 ILE A N 1
ATOM 5974 C CA . ILE A 1 754 ? 12.758 -18.072 -28.842 1.00 98.12 754 ILE A CA 1
ATOM 5975 C C . ILE A 1 754 ? 12.375 -19.552 -28.715 1.00 98.12 754 ILE A C 1
ATOM 5977 O O . ILE A 1 754 ? 13.009 -20.410 -29.331 1.00 98.12 754 ILE A O 1
ATOM 5981 N N . LYS A 1 755 ? 11.326 -19.855 -27.935 1.00 97.62 755 LYS A N 1
ATOM 5982 C CA . LYS A 1 755 ? 10.813 -21.218 -27.750 1.00 97.62 755 LYS A CA 1
ATOM 5983 C C . LYS A 1 755 ? 9.332 -21.192 -27.330 1.00 97.62 755 LYS A C 1
ATOM 5985 O O . LYS A 1 755 ? 9.027 -20.795 -26.203 1.00 97.62 755 LYS A O 1
ATOM 5990 N N . PRO A 1 756 ? 8.391 -21.621 -28.191 1.00 96.94 756 PRO A N 1
ATOM 5991 C CA . PRO A 1 756 ? 6.973 -21.665 -27.841 1.00 96.94 756 PRO A CA 1
ATOM 5992 C C . PRO A 1 756 ? 6.719 -22.567 -26.629 1.00 96.94 756 PRO A C 1
ATOM 5994 O O . PRO A 1 756 ? 7.183 -23.706 -26.590 1.00 96.94 756 PRO A O 1
ATOM 5997 N N . GLY A 1 757 ? 5.981 -22.064 -25.639 1.00 96.50 757 GLY A N 1
ATOM 5998 C CA . GLY A 1 757 ? 5.746 -22.762 -24.374 1.00 96.50 757 GLY A CA 1
ATOM 5999 C C . GLY A 1 757 ? 6.874 -22.623 -23.345 1.00 96.50 757 GLY A C 1
ATOM 6000 O O . GLY A 1 757 ? 6.795 -23.257 -22.295 1.00 96.50 757 GLY A O 1
ATOM 6001 N N . ALA A 1 758 ? 7.894 -21.793 -23.593 1.00 97.44 758 ALA A N 1
ATOM 6002 C CA . ALA A 1 758 ? 8.865 -21.414 -22.568 1.00 97.44 758 ALA A CA 1
ATOM 6003 C C . ALA A 1 758 ? 8.173 -20.750 -21.369 1.00 97.44 758 ALA A C 1
ATOM 6005 O O . ALA A 1 758 ? 7.272 -19.927 -21.538 1.00 97.44 758 ALA A O 1
ATOM 6006 N N . ALA A 1 759 ? 8.594 -21.116 -20.161 1.00 95.75 759 ALA A N 1
ATOM 6007 C CA . ALA A 1 759 ? 8.031 -20.599 -18.922 1.00 95.75 759 ALA A CA 1
ATOM 6008 C C . ALA A 1 759 ? 8.598 -19.219 -18.562 1.00 95.75 759 ALA A C 1
ATOM 6010 O O . ALA A 1 759 ? 9.790 -18.961 -18.731 1.00 95.75 759 ALA A O 1
ATOM 6011 N N . MET A 1 760 ? 7.744 -18.353 -18.017 1.00 96.38 760 MET A N 1
ATOM 6012 C CA . MET A 1 760 ? 8.155 -17.065 -17.470 1.00 96.38 760 MET A CA 1
ATOM 6013 C C . MET A 1 760 ? 7.214 -16.584 -16.363 1.00 96.38 760 MET A C 1
ATOM 6015 O O . MET A 1 760 ? 6.019 -16.892 -16.380 1.00 96.38 760 MET A O 1
ATOM 6019 N N . SER A 1 761 ? 7.745 -15.786 -15.444 1.00 96.31 761 SER A N 1
ATOM 6020 C CA . SER A 1 761 ? 6.974 -14.842 -14.630 1.00 96.31 761 SER A CA 1
ATOM 6021 C C . SER A 1 761 ? 7.144 -13.426 -15.197 1.00 96.31 761 SER A C 1
ATOM 6023 O O . SER A 1 761 ? 7.914 -13.204 -16.130 1.00 96.31 761 SER A O 1
ATOM 6025 N N . ILE A 1 762 ? 6.418 -12.447 -14.657 1.00 96.94 762 ILE A N 1
ATOM 6026 C CA . ILE A 1 762 ? 6.637 -11.025 -14.957 1.00 96.94 762 ILE A CA 1
ATOM 6027 C C . ILE A 1 762 ? 6.885 -10.263 -13.664 1.00 96.94 762 ILE A C 1
ATOM 6029 O O . ILE A 1 762 ? 5.978 -10.158 -12.830 1.00 96.94 762 ILE A O 1
ATOM 6033 N N . GLN A 1 763 ? 8.078 -9.683 -13.537 1.00 94.88 763 GLN A N 1
ATOM 6034 C CA . GLN A 1 763 ? 8.420 -8.773 -12.453 1.00 94.88 763 GLN A CA 1
ATOM 6035 C C . GLN A 1 763 ? 8.054 -7.337 -12.820 1.00 94.88 763 GLN A C 1
ATOM 6037 O O . GLN A 1 763 ? 8.285 -6.883 -13.944 1.00 94.88 763 GLN A O 1
ATOM 6042 N N . HIS A 1 764 ? 7.410 -6.613 -11.900 1.00 93.44 764 HIS A N 1
ATOM 6043 C CA . HIS A 1 764 ? 6.886 -5.278 -12.206 1.00 93.44 764 HIS A CA 1
ATOM 6044 C C . HIS A 1 764 ? 6.877 -4.300 -11.033 1.00 93.44 764 HIS A C 1
ATOM 6046 O O . HIS A 1 764 ? 6.625 -4.650 -9.875 1.00 93.44 764 HIS A O 1
ATOM 6052 N N . GLY A 1 765 ? 7.090 -3.033 -11.388 1.00 86.69 765 GLY A N 1
ATOM 6053 C CA . GLY A 1 765 ? 7.051 -1.889 -10.487 1.00 86.69 765 GLY A CA 1
ATOM 6054 C C . GLY A 1 765 ? 6.832 -0.593 -11.261 1.00 86.69 765 GLY A C 1
ATOM 6055 O O . GLY A 1 765 ? 7.767 0.020 -11.771 1.00 86.69 765 GLY A O 1
ATOM 6056 N N . LEU A 1 766 ? 5.580 -0.145 -11.336 1.00 91.81 766 LEU A N 1
ATOM 6057 C CA . LEU A 1 766 ? 5.223 1.155 -11.905 1.00 91.81 766 LEU A CA 1
ATOM 6058 C C . LEU A 1 766 ? 5.174 2.176 -10.755 1.00 91.81 766 LEU A C 1
ATOM 6060 O O . LEU A 1 766 ? 4.200 2.268 -10.011 1.00 91.81 766 LEU A O 1
ATOM 6064 N N . ILE A 1 767 ? 6.275 2.899 -10.550 1.00 91.75 767 ILE A N 1
ATOM 6065 C CA . ILE A 1 767 ? 6.537 3.638 -9.308 1.00 91.75 767 ILE A CA 1
ATOM 6066 C C . ILE A 1 767 ? 6.283 5.142 -9.515 1.00 91.75 767 ILE A C 1
ATOM 6068 O O . ILE A 1 767 ? 6.882 5.733 -10.413 1.00 91.75 767 ILE A O 1
ATOM 6072 N N . PRO A 1 768 ? 5.427 5.798 -8.706 1.00 91.12 768 PRO A N 1
ATOM 6073 C CA . PRO A 1 768 ? 5.307 7.257 -8.679 1.00 91.12 768 PRO A CA 1
ATOM 6074 C C . PRO A 1 768 ? 6.642 7.940 -8.369 1.00 91.12 768 PRO A C 1
ATOM 6076 O O . PRO A 1 768 ? 7.332 7.536 -7.436 1.00 91.12 768 PRO A O 1
ATOM 6079 N N . THR A 1 769 ? 6.981 9.008 -9.088 1.00 90.44 769 THR A N 1
ATOM 6080 C CA . THR A 1 769 ? 8.123 9.869 -8.747 1.00 90.44 769 THR A CA 1
ATOM 6081 C C . THR A 1 769 ? 7.649 11.098 -7.970 1.00 90.44 769 THR A C 1
ATOM 6083 O O . THR A 1 769 ? 6.723 11.793 -8.392 1.00 90.44 769 THR A O 1
ATOM 6086 N N . ASP A 1 770 ? 8.298 11.408 -6.844 1.00 86.50 770 ASP A N 1
ATOM 6087 C CA . ASP A 1 770 ? 8.162 12.705 -6.183 1.00 86.50 770 ASP A CA 1
ATOM 6088 C C . ASP A 1 770 ? 8.859 13.773 -7.034 1.00 86.50 770 ASP A C 1
ATOM 6090 O O . ASP A 1 770 ? 10.065 13.999 -6.934 1.00 86.50 770 ASP A O 1
ATOM 6094 N N . MET A 1 771 ? 8.082 14.465 -7.866 1.00 84.94 771 MET A N 1
ATOM 6095 C CA . MET A 1 771 ? 8.583 15.507 -8.767 1.00 84.94 771 MET A CA 1
ATOM 6096 C C . MET A 1 771 ? 9.172 16.736 -8.045 1.00 84.94 771 MET A C 1
ATOM 6098 O O . MET A 1 771 ? 9.791 17.567 -8.704 1.00 84.94 771 MET A O 1
ATOM 6102 N N . LYS A 1 772 ? 9.019 16.873 -6.715 1.00 84.75 772 LYS A N 1
ATOM 6103 C CA . LYS A 1 772 ? 9.706 17.907 -5.916 1.00 84.75 772 LYS A CA 1
ATOM 6104 C C . LYS A 1 772 ? 11.131 17.489 -5.533 1.00 84.75 772 LYS A C 1
ATOM 6106 O O . LYS A 1 772 ? 11.975 18.358 -5.330 1.00 84.75 772 LYS A O 1
ATOM 6111 N N . ARG A 1 773 ? 11.395 16.182 -5.414 1.00 82.69 773 ARG A N 1
ATOM 6112 C CA . ARG A 1 773 ? 12.693 15.613 -4.994 1.00 82.69 773 ARG A CA 1
ATOM 6113 C C . ARG A 1 773 ? 13.452 14.891 -6.112 1.00 82.69 773 ARG A C 1
ATOM 6115 O O . ARG A 1 773 ? 14.643 14.650 -5.967 1.00 82.69 773 ARG A O 1
ATOM 6122 N N . GLY A 1 774 ? 12.777 14.530 -7.204 1.00 82.69 774 GLY A N 1
ATOM 6123 C CA . GLY A 1 774 ? 13.314 13.691 -8.282 1.00 82.69 774 GLY A CA 1
ATOM 6124 C C . GLY A 1 774 ? 13.391 12.195 -7.940 1.00 82.69 774 GLY A C 1
ATOM 6125 O O . GLY A 1 774 ? 13.843 11.406 -8.764 1.00 82.69 774 GLY A O 1
ATOM 6126 N N . THR A 1 775 ? 12.954 11.790 -6.746 1.00 84.88 775 THR A N 1
ATOM 6127 C CA . THR A 1 775 ? 13.071 10.419 -6.231 1.00 84.88 775 THR A CA 1
ATOM 6128 C C . THR A 1 775 ? 11.825 9.590 -6.533 1.00 84.88 775 THR A C 1
ATOM 6130 O O . THR A 1 775 ? 10.704 10.059 -6.331 1.00 84.88 775 THR A O 1
ATOM 6133 N N . ARG A 1 776 ? 12.000 8.331 -6.950 1.00 87.06 776 ARG A N 1
ATOM 6134 C CA . ARG A 1 776 ? 10.919 7.329 -6.934 1.00 87.06 776 ARG A CA 1
ATOM 6135 C C . ARG A 1 776 ? 10.405 7.145 -5.492 1.00 87.06 776 ARG A C 1
ATOM 6137 O O . ARG A 1 776 ? 11.195 7.235 -4.561 1.00 87.06 776 ARG A O 1
ATOM 6144 N N . HIS A 1 777 ? 9.101 6.927 -5.333 1.00 87.81 777 HIS A N 1
ATOM 6145 C CA . HIS A 1 777 ? 8.388 6.771 -4.058 1.00 87.81 777 HIS A CA 1
ATOM 6146 C C . HIS A 1 777 ? 7.983 5.295 -3.908 1.00 87.81 777 HIS A C 1
ATOM 6148 O O . HIS A 1 777 ? 6.948 4.857 -4.421 1.00 87.81 777 HIS A O 1
ATOM 6154 N N . PHE A 1 778 ? 8.863 4.512 -3.293 1.00 87.56 778 PHE A N 1
ATOM 6155 C CA . PHE A 1 778 ? 8.854 3.050 -3.285 1.00 87.56 778 PHE A CA 1
ATOM 6156 C C . PHE A 1 778 ? 7.763 2.416 -2.408 1.00 87.56 778 PHE A C 1
ATOM 6158 O O . PHE A 1 778 ? 7.150 1.437 -2.849 1.00 87.56 778 PHE A O 1
ATOM 6165 N N . GLY A 1 779 ? 7.489 2.971 -1.225 1.00 84.69 779 GLY A N 1
ATOM 6166 C CA . GLY A 1 779 ? 6.383 2.587 -0.336 1.00 84.69 779 GLY A CA 1
ATOM 6167 C C . GLY A 1 779 ? 5.051 3.275 -0.672 1.00 84.69 779 GLY A C 1
ATOM 6168 O O . GLY A 1 779 ? 4.006 2.950 -0.109 1.00 84.69 779 GLY A O 1
ATOM 6169 N N . GLY A 1 780 ? 5.060 4.224 -1.612 1.00 84.56 780 GLY A N 1
ATOM 6170 C CA . GLY A 1 780 ? 3.920 5.088 -1.908 1.00 84.56 780 GLY A CA 1
ATOM 6171 C C . GLY A 1 780 ? 2.686 4.366 -2.463 1.00 84.56 780 GLY A C 1
ATOM 6172 O O . GLY A 1 780 ? 2.762 3.613 -3.434 1.00 84.56 780 GLY A O 1
ATOM 6173 N N . VAL A 1 781 ? 1.501 4.706 -1.941 1.00 87.44 781 VAL A N 1
ATOM 6174 C CA . VAL A 1 781 ? 0.194 4.119 -2.325 1.00 87.44 781 VAL A CA 1
ATOM 6175 C C . VAL A 1 781 ? -0.114 4.145 -3.836 1.00 87.44 781 VAL A C 1
ATOM 6177 O O . VAL A 1 781 ? -0.836 3.285 -4.340 1.00 87.44 781 VAL A O 1
ATOM 6180 N N . GLY A 1 782 ? 0.462 5.080 -4.600 1.00 88.88 782 GLY A N 1
ATOM 6181 C CA . GLY A 1 782 ? 0.339 5.090 -6.064 1.00 88.88 782 GLY A CA 1
ATOM 6182 C C . GLY A 1 782 ? 0.991 3.874 -6.737 1.00 88.88 782 GLY A C 1
ATOM 6183 O O . GLY A 1 782 ? 0.441 3.352 -7.706 1.00 88.88 782 GLY A O 1
ATOM 6184 N N . ARG A 1 783 ? 2.097 3.349 -6.184 1.00 91.94 783 ARG A N 1
ATOM 6185 C CA . ARG A 1 783 ? 2.700 2.082 -6.630 1.00 91.94 783 ARG A CA 1
ATOM 6186 C C . ARG A 1 783 ? 1.708 0.943 -6.416 1.00 91.94 783 ARG A C 1
ATOM 6188 O O . ARG A 1 783 ? 1.423 0.212 -7.359 1.00 91.94 783 ARG A O 1
ATOM 6195 N N . ALA A 1 784 ? 1.087 0.882 -5.234 1.00 93.81 784 ALA A N 1
ATOM 6196 C CA . ALA A 1 784 ? 0.083 -0.125 -4.896 1.00 93.81 784 ALA A CA 1
ATOM 6197 C C . ALA A 1 784 ? -1.119 -0.131 -5.857 1.00 93.81 784 ALA A C 1
ATOM 6199 O O . ALA A 1 784 ? -1.546 -1.199 -6.298 1.00 93.81 784 ALA A O 1
ATOM 6200 N N . ILE A 1 785 ? -1.607 1.048 -6.266 1.00 94.88 785 ILE A N 1
ATOM 6201 C CA . ILE A 1 785 ? -2.643 1.177 -7.305 1.00 94.88 785 ILE A CA 1
ATOM 6202 C C . ILE A 1 785 ? -2.201 0.496 -8.609 1.00 94.88 785 ILE A C 1
ATOM 6204 O O . ILE A 1 785 ? -2.959 -0.302 -9.162 1.00 94.88 785 ILE A O 1
ATOM 6208 N N . THR A 1 786 ? -0.982 0.765 -9.094 1.00 95.06 786 THR A N 1
ATOM 6209 C CA . THR A 1 786 ? -0.491 0.139 -10.336 1.00 95.06 786 THR A CA 1
ATOM 6210 C C . THR A 1 786 ? -0.272 -1.363 -10.186 1.00 95.06 786 THR A C 1
ATOM 6212 O O . THR A 1 786 ? -0.669 -2.106 -11.073 1.00 95.06 786 THR A O 1
ATOM 6215 N N . THR A 1 787 ? 0.259 -1.837 -9.054 1.00 96.00 787 THR A N 1
ATOM 6216 C CA . THR A 1 787 ? 0.463 -3.268 -8.794 1.00 96.00 787 THR A CA 1
ATOM 6217 C C . THR A 1 787 ? -0.850 -4.040 -8.868 1.00 96.00 787 THR A C 1
ATOM 6219 O O . THR A 1 787 ? -0.896 -5.068 -9.539 1.00 96.00 787 THR A O 1
ATOM 6222 N N . ILE A 1 788 ? -1.942 -3.519 -8.290 1.00 96.69 788 ILE A N 1
ATOM 6223 C CA . ILE A 1 788 ? -3.272 -4.138 -8.425 1.00 96.69 788 ILE A CA 1
ATOM 6224 C C . ILE A 1 788 ? -3.702 -4.187 -9.901 1.00 96.69 788 ILE A C 1
ATOM 6226 O O . ILE A 1 788 ? -4.182 -5.218 -10.371 1.00 96.69 788 ILE A O 1
ATOM 6230 N N . MET A 1 789 ? -3.514 -3.094 -10.650 1.00 97.19 789 MET A N 1
ATOM 6231 C CA . MET A 1 789 ? -3.869 -3.016 -12.075 1.00 97.19 789 MET A CA 1
ATOM 6232 C C . MET A 1 789 ? -3.057 -4.005 -12.932 1.00 97.19 789 MET A C 1
ATOM 6234 O O . MET A 1 789 ? -3.634 -4.673 -13.793 1.00 97.19 789 MET A O 1
ATOM 6238 N N . THR A 1 790 ? -1.748 -4.138 -12.694 1.00 97.00 790 THR A N 1
ATOM 6239 C CA . THR A 1 790 ? -0.875 -5.088 -13.401 1.00 97.00 790 THR A CA 1
ATOM 6240 C C . THR A 1 790 ? -1.201 -6.528 -13.027 1.00 97.00 790 THR A C 1
ATOM 6242 O O . THR A 1 790 ? -1.404 -7.340 -13.926 1.00 97.00 790 THR A O 1
ATOM 6245 N N . ASN A 1 791 ? -1.345 -6.845 -11.735 1.00 97.25 791 ASN A N 1
ATOM 6246 C CA . ASN A 1 791 ? -1.720 -8.184 -11.272 1.00 97.25 791 ASN A CA 1
ATOM 6247 C C . ASN A 1 791 ? -3.073 -8.615 -11.873 1.00 97.25 791 ASN A C 1
ATOM 6249 O O . ASN A 1 791 ? -3.239 -9.768 -12.275 1.00 97.25 791 ASN A O 1
ATOM 6253 N N . GLN A 1 792 ? -4.038 -7.692 -11.983 1.00 97.19 792 GLN A N 1
ATOM 6254 C CA . GLN A 1 792 ? -5.345 -7.953 -12.594 1.00 97.19 792 GLN A CA 1
ATOM 6255 C C . GLN A 1 792 ? -5.242 -8.262 -14.101 1.00 97.19 792 GLN A C 1
ATOM 6257 O O . GLN A 1 792 ? -5.914 -9.170 -14.589 1.00 97.19 792 GLN A O 1
ATOM 6262 N N . LEU A 1 793 ? -4.363 -7.567 -14.830 1.00 97.31 793 LEU A N 1
ATOM 6263 C CA . LEU A 1 793 ? -4.098 -7.838 -16.247 1.00 97.31 793 LEU A CA 1
ATOM 6264 C C . LEU A 1 793 ? -3.307 -9.140 -16.454 1.00 97.31 793 LEU A C 1
ATOM 6266 O O . LEU A 1 793 ? -3.672 -9.932 -17.321 1.00 97.31 793 LEU A O 1
ATOM 6270 N N . LEU A 1 794 ? -2.284 -9.410 -15.639 1.00 97.25 794 LEU A N 1
ATOM 6271 C CA . LEU A 1 794 ? -1.503 -10.651 -15.698 1.00 97.25 794 LEU A CA 1
ATOM 6272 C C . LEU A 1 794 ? -2.383 -11.882 -15.430 1.00 97.25 794 LEU A C 1
ATOM 6274 O O . LEU A 1 794 ? -2.332 -12.828 -16.215 1.00 97.25 794 LEU A O 1
ATOM 6278 N N . ARG A 1 795 ? -3.308 -11.825 -14.454 1.00 96.19 795 ARG A N 1
ATOM 6279 C CA . ARG A 1 795 ? -4.347 -12.863 -14.265 1.00 96.19 795 ARG A CA 1
ATOM 6280 C C . ARG A 1 795 ? -5.210 -13.089 -15.510 1.00 96.19 795 ARG A C 1
ATOM 6282 O O . ARG A 1 795 ? -5.545 -14.234 -15.805 1.00 96.19 795 ARG A O 1
ATOM 6289 N N . ARG A 1 796 ? -5.558 -12.035 -16.262 1.00 95.50 796 ARG A N 1
ATOM 6290 C CA . ARG A 1 796 ? -6.344 -12.154 -17.507 1.00 95.50 796 ARG A CA 1
ATOM 6291 C C . ARG A 1 796 ? -5.570 -12.876 -18.621 1.00 95.50 796 ARG A C 1
ATOM 6293 O O . ARG A 1 796 ? -6.194 -13.610 -19.384 1.00 95.50 796 ARG A O 1
ATOM 6300 N N . TYR A 1 797 ? -4.244 -12.734 -18.685 1.00 96.38 797 TYR A N 1
ATOM 6301 C CA . TYR A 1 797 ? -3.379 -13.536 -19.573 1.00 96.38 797 TYR A CA 1
ATOM 6302 C C . TYR A 1 797 ? -2.956 -14.882 -18.958 1.00 96.38 797 TYR A C 1
ATOM 6304 O O . TYR A 1 797 ? -2.434 -15.738 -19.661 1.00 96.38 797 TYR A O 1
ATOM 6312 N N . ARG A 1 798 ? -3.218 -15.081 -17.658 1.00 96.25 798 ARG A N 1
ATOM 6313 C CA . ARG A 1 798 ? -2.774 -16.203 -16.811 1.00 96.25 798 ARG A CA 1
ATOM 6314 C C . ARG A 1 798 ? -1.258 -16.308 -16.614 1.00 96.25 798 ARG A C 1
ATOM 6316 O O . ARG A 1 798 ? -0.793 -17.350 -16.173 1.00 96.25 798 ARG A O 1
ATOM 6323 N N . ILE A 1 799 ? -0.503 -15.251 -16.905 1.00 97.25 799 ILE A N 1
ATOM 6324 C CA . ILE A 1 799 ? 0.956 -15.228 -16.732 1.00 97.25 799 ILE A CA 1
ATOM 6325 C C . ILE A 1 799 ? 1.270 -15.007 -15.239 1.00 97.25 799 ILE A C 1
ATOM 6327 O O . ILE A 1 799 ? 0.714 -14.064 -14.663 1.00 97.25 799 ILE A O 1
ATOM 6331 N N . PRO A 1 800 ? 2.124 -15.830 -14.595 1.00 97.06 800 PRO A N 1
ATOM 6332 C CA . PRO A 1 800 ? 2.483 -15.650 -13.189 1.00 97.06 800 PRO A CA 1
ATOM 6333 C C . PRO A 1 800 ? 3.131 -14.291 -12.902 1.00 97.06 800 PRO A C 1
ATOM 6335 O O . PRO A 1 800 ? 3.927 -13.783 -13.694 1.00 97.06 800 PRO A O 1
ATOM 6338 N N . SER A 1 801 ? 2.809 -13.696 -11.752 1.00 96.31 801 SER A N 1
ATOM 6339 C CA . SER A 1 801 ? 3.256 -12.340 -11.411 1.00 96.31 801 SER A CA 1
ATOM 6340 C C . SER A 1 801 ? 4.267 -12.305 -10.262 1.00 96.31 801 SER A C 1
ATOM 6342 O O . SER A 1 801 ? 4.016 -12.899 -9.209 1.00 96.31 801 SER A O 1
ATOM 6344 N N . CYS A 1 802 ? 5.354 -11.548 -10.455 1.00 95.62 802 CYS A N 1
ATOM 6345 C CA . CYS A 1 802 ? 6.381 -11.243 -9.457 1.00 95.62 802 CYS A CA 1
ATOM 6346 C C . CYS A 1 802 ? 6.375 -9.744 -9.039 1.00 95.62 802 CYS A C 1
ATOM 6348 O O . CYS A 1 802 ? 7.229 -8.955 -9.448 1.00 95.62 802 CYS A O 1
ATOM 6350 N N . PRO A 1 803 ? 5.352 -9.262 -8.315 1.00 92.69 803 PRO A N 1
ATOM 6351 C CA . PRO A 1 803 ? 5.252 -7.851 -7.933 1.00 92.69 803 PRO A CA 1
ATOM 6352 C C . PRO A 1 803 ? 6.308 -7.424 -6.896 1.00 92.69 803 PRO A C 1
ATOM 6354 O O . PRO A 1 803 ? 6.363 -7.957 -5.793 1.00 92.69 803 PRO A O 1
ATOM 6357 N N . GLY A 1 804 ? 7.060 -6.355 -7.188 1.00 87.12 804 GLY A N 1
ATOM 6358 C CA . GLY A 1 804 ? 8.042 -5.773 -6.255 1.00 87.12 804 GLY A CA 1
ATOM 6359 C C . GLY A 1 804 ? 7.458 -4.831 -5.184 1.00 87.12 804 GLY A C 1
ATOM 6360 O O . GLY A 1 804 ? 8.194 -4.094 -4.527 1.00 87.12 804 GLY A O 1
ATOM 6361 N N . LEU A 1 805 ? 6.133 -4.766 -5.033 1.00 90.69 805 LEU A N 1
ATOM 6362 C CA . LEU A 1 805 ? 5.482 -3.893 -4.053 1.00 90.69 805 LEU A CA 1
ATOM 6363 C C . LEU A 1 805 ? 5.660 -4.453 -2.637 1.00 90.69 805 LEU A C 1
ATOM 6365 O O . LEU A 1 805 ? 5.226 -5.567 -2.367 1.00 90.69 805 LEU A O 1
ATOM 6369 N N . GLY A 1 806 ? 6.229 -3.654 -1.734 1.00 86.56 806 GLY A N 1
ATOM 6370 C CA . GLY A 1 806 ? 6.436 -4.024 -0.331 1.00 86.56 806 GLY A CA 1
ATOM 6371 C C . GLY A 1 806 ? 7.822 -4.580 0.000 1.00 86.56 806 GLY A C 1
ATOM 6372 O O . GLY A 1 806 ? 8.117 -4.729 1.176 1.00 86.56 806 GLY A O 1
ATOM 6373 N N . PHE A 1 807 ? 8.704 -4.837 -0.974 1.00 86.25 807 PHE A N 1
ATOM 6374 C CA . PHE A 1 807 ? 10.090 -5.219 -0.651 1.00 86.25 807 PHE A CA 1
ATOM 6375 C C . PHE A 1 807 ? 10.912 -3.999 -0.220 1.00 86.25 807 PHE A C 1
ATOM 6377 O O . PHE A 1 807 ? 11.448 -3.961 0.881 1.00 86.25 807 PHE A O 1
ATOM 6384 N N . THR A 1 808 ? 10.913 -2.947 -1.036 1.00 85.12 808 THR A N 1
ATOM 6385 C CA . THR A 1 808 ? 11.551 -1.655 -0.743 1.00 85.12 808 THR A CA 1
ATOM 6386 C C . THR A 1 808 ? 10.639 -0.714 0.052 1.00 85.12 808 THR A C 1
ATOM 6388 O O . THR A 1 808 ? 9.532 -0.419 -0.410 1.00 85.12 808 THR A O 1
ATOM 6391 N N . SER A 1 809 ? 11.151 -0.131 1.136 1.00 90.38 809 SER A N 1
ATOM 6392 C CA . SER A 1 809 ? 10.628 1.106 1.740 1.00 90.38 809 SER A CA 1
ATOM 6393 C C . SER A 1 809 ? 11.435 2.333 1.276 1.00 90.38 809 SER A C 1
ATOM 6395 O O . SER A 1 809 ? 12.563 2.197 0.792 1.00 90.38 809 SER A O 1
ATOM 6397 N N . ASP A 1 810 ? 10.869 3.532 1.427 1.00 90.00 810 ASP A N 1
ATOM 6398 C CA . ASP A 1 810 ? 11.572 4.817 1.349 1.00 90.00 810 ASP A CA 1
ATOM 6399 C C . ASP A 1 810 ? 12.291 5.195 2.664 1.00 90.00 810 ASP A C 1
ATOM 6401 O O . ASP A 1 810 ? 13.039 6.180 2.685 1.00 90.00 810 ASP A O 1
ATOM 6405 N N . SER A 1 811 ? 12.108 4.429 3.747 1.00 91.44 811 SER A N 1
ATOM 6406 C CA . SER A 1 811 ? 12.862 4.571 5.000 1.00 91.44 811 SER A CA 1
ATOM 6407 C C . SER A 1 811 ? 14.340 4.214 4.823 1.00 91.44 811 SER A C 1
ATOM 6409 O O . SER A 1 811 ? 14.728 3.447 3.941 1.00 91.44 811 SER A O 1
ATOM 6411 N N . LYS A 1 812 ? 15.183 4.804 5.677 1.00 90.81 812 LYS A N 1
ATOM 6412 C CA . LYS A 1 812 ? 16.644 4.598 5.728 1.00 90.81 812 LYS A CA 1
ATOM 6413 C C . LYS A 1 812 ? 17.051 3.707 6.908 1.00 90.81 812 LYS A C 1
ATOM 6415 O O . LYS A 1 812 ? 18.235 3.436 7.078 1.00 90.81 812 LYS A O 1
ATOM 6420 N N . LYS A 1 813 ? 16.087 3.277 7.729 1.00 92.56 813 LYS A N 1
ATOM 6421 C CA . LYS A 1 813 ? 16.294 2.440 8.916 1.00 92.56 813 LYS A CA 1
ATOM 6422 C C . LYS A 1 813 ? 15.264 1.314 8.973 1.00 92.56 813 LYS A C 1
ATOM 6424 O O . LYS A 1 813 ? 14.289 1.322 8.229 1.00 92.56 813 LYS A O 1
ATOM 6429 N N . ILE A 1 814 ? 15.476 0.355 9.871 1.00 92.81 814 ILE A N 1
ATOM 6430 C CA . ILE A 1 814 ? 14.438 -0.599 10.272 1.00 92.81 814 ILE A CA 1
ATOM 6431 C C . ILE A 1 814 ? 13.619 0.089 11.367 1.00 92.81 814 ILE A C 1
ATOM 6433 O O . ILE A 1 814 ? 13.963 0.031 12.544 1.00 92.81 814 ILE A O 1
ATOM 6437 N N . ASP A 1 815 ? 12.597 0.828 10.951 1.00 92.44 815 ASP A N 1
ATOM 6438 C CA . ASP A 1 815 ? 11.752 1.652 11.812 1.00 92.44 815 ASP A CA 1
ATOM 6439 C C . ASP A 1 815 ? 10.260 1.483 11.477 1.00 92.44 815 ASP A C 1
ATOM 6441 O O . ASP A 1 815 ? 9.873 0.651 10.651 1.00 92.44 815 ASP A O 1
ATOM 6445 N N . PHE A 1 816 ? 9.398 2.283 12.112 1.00 94.25 816 PHE A N 1
ATOM 6446 C CA . PHE A 1 816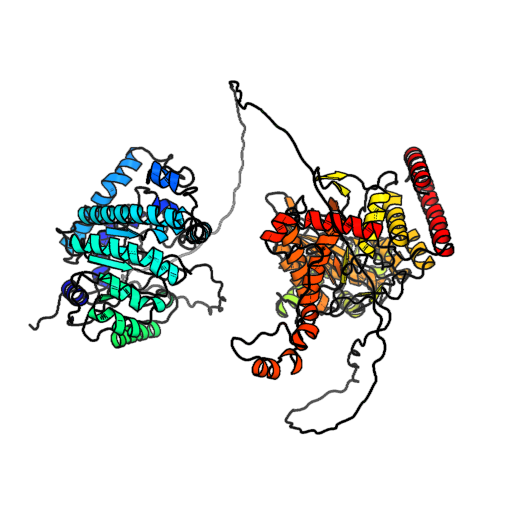 ? 7.958 2.253 11.850 1.00 94.25 816 PHE A CA 1
ATOM 6447 C C . PHE A 1 816 ? 7.615 2.533 10.375 1.00 94.25 816 PHE A C 1
ATOM 6449 O O . PHE A 1 816 ? 6.686 1.917 9.852 1.00 94.25 816 PHE A O 1
ATOM 6456 N N . GLN A 1 817 ? 8.373 3.402 9.686 1.00 94.12 817 GLN A N 1
ATOM 6457 C CA . GLN A 1 817 ? 8.168 3.666 8.259 1.00 94.12 817 GLN A CA 1
ATOM 6458 C C . GLN A 1 817 ? 8.472 2.421 7.419 1.00 94.12 817 GLN A C 1
ATOM 6460 O O . GLN A 1 817 ? 7.639 2.031 6.599 1.00 94.12 817 GLN A O 1
ATOM 6465 N N . ALA A 1 818 ? 9.609 1.760 7.658 1.00 92.75 818 ALA A N 1
ATOM 6466 C CA . ALA A 1 818 ? 9.922 0.497 6.995 1.00 92.75 818 ALA A CA 1
ATOM 6467 C C . ALA A 1 818 ? 8.836 -0.558 7.248 1.00 92.75 818 ALA A C 1
ATOM 6469 O O . ALA A 1 818 ? 8.378 -1.196 6.300 1.00 92.75 818 ALA A O 1
ATOM 6470 N N . GLY A 1 819 ? 8.375 -0.680 8.497 1.00 92.94 819 GLY A N 1
ATOM 6471 C CA . GLY A 1 819 ? 7.316 -1.607 8.891 1.00 92.94 819 GLY A CA 1
ATOM 6472 C C . GLY A 1 819 ? 6.012 -1.405 8.114 1.00 92.94 819 GLY A C 1
ATOM 6473 O O . GLY A 1 819 ? 5.550 -2.337 7.453 1.00 92.94 819 GLY A O 1
ATOM 6474 N N . TYR A 1 820 ? 5.414 -0.205 8.148 1.00 92.88 820 TYR A N 1
ATOM 6475 C CA . TYR A 1 820 ? 4.107 -0.004 7.506 1.00 92.88 820 TYR A CA 1
ATOM 6476 C C . TYR A 1 820 ? 4.185 -0.014 5.973 1.00 92.88 820 TYR A C 1
ATOM 6478 O O . TYR A 1 820 ? 3.276 -0.541 5.330 1.00 92.88 820 TYR A O 1
ATOM 6486 N N . GLU A 1 821 ? 5.249 0.527 5.368 1.00 93.88 821 GLU A N 1
ATOM 6487 C CA . GLU A 1 821 ? 5.391 0.550 3.906 1.00 93.88 821 GLU A CA 1
ATOM 6488 C C . GLU A 1 821 ? 5.598 -0.855 3.332 1.00 93.88 821 GLU A C 1
ATOM 6490 O O . GLU A 1 821 ? 4.944 -1.220 2.348 1.00 93.88 821 GLU A O 1
ATOM 6495 N N . LYS A 1 822 ? 6.457 -1.667 3.968 1.00 94.12 822 LYS A N 1
ATOM 6496 C CA . LYS A 1 822 ? 6.698 -3.052 3.549 1.00 94.12 822 LYS A CA 1
ATOM 6497 C C . LYS A 1 822 ? 5.443 -3.906 3.766 1.00 94.12 822 LYS A C 1
ATOM 6499 O O . LYS A 1 822 ? 4.960 -4.527 2.815 1.00 94.12 822 LYS A O 1
ATOM 6504 N N . ALA A 1 823 ? 4.842 -3.861 4.960 1.00 94.75 823 ALA A N 1
ATOM 6505 C CA . ALA A 1 823 ? 3.667 -4.670 5.297 1.00 94.75 823 ALA A CA 1
ATOM 6506 C C . ALA A 1 823 ? 2.430 -4.354 4.441 1.00 94.75 823 ALA A C 1
ATOM 6508 O O . ALA A 1 823 ? 1.836 -5.266 3.862 1.00 94.75 823 ALA A O 1
ATOM 6509 N N . LEU A 1 824 ? 2.047 -3.076 4.307 1.00 94.38 824 LEU A N 1
ATOM 6510 C CA . LEU A 1 824 ? 0.895 -2.692 3.479 1.00 94.38 824 LEU A CA 1
ATOM 6511 C C . LEU A 1 824 ? 1.148 -2.986 1.996 1.00 94.38 824 LEU A C 1
ATOM 6513 O O . LEU A 1 824 ? 0.228 -3.403 1.288 1.00 94.38 824 LEU A O 1
ATOM 6517 N N . GLY A 1 825 ? 2.388 -2.807 1.532 1.00 94.12 825 GLY A N 1
ATOM 6518 C CA . GLY A 1 825 ? 2.790 -3.140 0.173 1.00 94.12 825 GLY A CA 1
ATOM 6519 C C . GLY A 1 825 ? 2.606 -4.627 -0.135 1.00 94.12 825 GLY A C 1
ATOM 6520 O O . GLY A 1 825 ? 1.839 -4.977 -1.035 1.00 94.12 825 GLY A O 1
ATOM 6521 N N . ALA A 1 826 ? 3.246 -5.501 0.642 1.00 95.12 826 ALA A N 1
ATOM 6522 C CA . ALA A 1 826 ? 3.177 -6.944 0.433 1.00 95.12 826 ALA A CA 1
ATOM 6523 C C . ALA A 1 826 ? 1.750 -7.489 0.619 1.00 95.12 826 ALA A C 1
ATOM 6525 O O . ALA A 1 826 ? 1.303 -8.319 -0.174 1.00 95.12 826 ALA A O 1
ATOM 6526 N N . LEU A 1 827 ? 0.986 -6.964 1.585 1.00 95.62 827 LEU A N 1
ATOM 6527 C CA . LEU A 1 827 ? -0.416 -7.334 1.793 1.00 95.62 827 LEU A CA 1
ATOM 6528 C C . LEU A 1 827 ? -1.287 -7.003 0.572 1.00 95.62 827 LEU A C 1
ATOM 6530 O O . LEU A 1 827 ? -2.009 -7.866 0.070 1.00 95.62 827 LEU A O 1
ATOM 6534 N N . VAL A 1 828 ? -1.221 -5.767 0.063 1.00 95.25 828 VAL A N 1
ATOM 6535 C CA . VAL A 1 828 ? -1.992 -5.359 -1.126 1.00 95.25 828 VAL A CA 1
ATOM 6536 C C . VAL A 1 828 ? -1.549 -6.147 -2.356 1.00 95.25 828 VAL A C 1
ATOM 6538 O O . VAL A 1 828 ? -2.382 -6.554 -3.168 1.00 95.25 828 VAL A O 1
ATOM 6541 N N . SER A 1 829 ? -0.254 -6.405 -2.491 1.00 94.56 829 SER A N 1
ATOM 6542 C CA . SER A 1 829 ? 0.313 -7.201 -3.575 1.00 94.56 829 SER A CA 1
ATOM 6543 C C . SER A 1 829 ? -0.220 -8.643 -3.584 1.00 94.56 829 SER A C 1
ATOM 6545 O O . SER A 1 829 ? -0.763 -9.116 -4.590 1.00 94.56 829 SER A O 1
ATOM 6547 N N . ALA A 1 830 ? -0.187 -9.308 -2.428 1.00 95.38 830 ALA A N 1
ATOM 6548 C CA . ALA A 1 830 ? -0.673 -10.669 -2.246 1.00 95.38 830 ALA A CA 1
ATOM 6549 C C . ALA A 1 830 ? -2.202 -10.781 -2.404 1.00 95.38 830 ALA A C 1
ATOM 6551 O O . ALA A 1 830 ? -2.684 -11.649 -3.139 1.00 95.38 830 ALA A O 1
ATOM 6552 N N . LEU A 1 831 ? -2.978 -9.867 -1.806 1.00 95.56 831 LEU A N 1
ATOM 6553 C CA . LEU A 1 831 ? -4.437 -9.807 -1.985 1.00 95.56 831 LEU A CA 1
ATOM 6554 C C . LEU A 1 831 ? -4.839 -9.503 -3.433 1.00 95.56 831 LEU A C 1
ATOM 6556 O O . LEU A 1 831 ? -5.897 -9.936 -3.886 1.00 95.56 831 LEU A O 1
ATOM 6560 N N . SER A 1 832 ? -4.020 -8.761 -4.179 1.00 95.69 832 SER A N 1
ATOM 6561 C CA . SER A 1 832 ? -4.332 -8.347 -5.551 1.00 95.69 832 SER A CA 1
ATOM 6562 C C . SER A 1 832 ? -3.876 -9.303 -6.640 1.00 95.69 832 SER A C 1
ATOM 6564 O O . SER A 1 832 ? -4.128 -9.004 -7.804 1.00 95.69 832 SER A O 1
ATOM 6566 N N . GLY A 1 833 ? -3.279 -10.451 -6.305 1.00 94.38 833 GLY A N 1
ATOM 6567 C CA . GLY A 1 833 ? -3.009 -11.525 -7.264 1.00 94.38 833 GLY A CA 1
ATOM 6568 C C . GLY A 1 833 ? -1.543 -11.782 -7.621 1.00 94.38 833 GLY A C 1
ATOM 6569 O O . GLY A 1 833 ? -1.312 -12.390 -8.660 1.00 94.38 833 GLY A O 1
ATOM 6570 N N . GLY A 1 834 ? -0.570 -11.342 -6.814 1.00 95.56 834 GLY A N 1
ATOM 6571 C CA . GLY A 1 834 ? 0.827 -11.784 -6.959 1.00 95.56 834 GLY A CA 1
ATOM 6572 C C . GLY A 1 834 ? 0.993 -13.303 -6.774 1.00 95.56 834 GLY A C 1
ATOM 6573 O O . GLY A 1 834 ? 0.149 -13.940 -6.137 1.00 95.56 834 GLY A O 1
ATOM 6574 N N . ASN A 1 835 ? 2.067 -13.885 -7.315 1.00 96.12 835 ASN A N 1
ATOM 6575 C CA . ASN A 1 835 ? 2.418 -15.305 -7.138 1.00 96.12 835 ASN A CA 1
ATOM 6576 C C . ASN A 1 835 ? 3.782 -15.507 -6.476 1.00 96.12 835 ASN A C 1
ATOM 6578 O O . ASN A 1 835 ? 3.927 -16.413 -5.661 1.00 96.12 835 ASN A O 1
ATOM 6582 N N . LEU A 1 836 ? 4.758 -14.666 -6.817 1.00 94.69 836 LEU A N 1
ATOM 6583 C CA . LEU A 1 836 ? 6.084 -14.642 -6.214 1.00 94.69 836 LEU A CA 1
ATOM 6584 C C . LEU A 1 836 ? 6.316 -13.231 -5.662 1.00 94.69 836 LEU A C 1
ATOM 6586 O O . LEU A 1 836 ? 6.260 -12.255 -6.398 1.00 94.69 836 LEU A O 1
ATOM 6590 N N . GLN A 1 837 ? 6.455 -13.095 -4.353 1.00 94.00 837 GLN A N 1
ATOM 6591 C CA . GLN A 1 837 ? 6.471 -11.807 -3.671 1.00 94.00 837 GLN A CA 1
ATOM 6592 C C . GLN A 1 837 ? 7.884 -11.516 -3.176 1.00 94.00 837 GLN A C 1
ATOM 6594 O O . GLN A 1 837 ? 8.304 -12.055 -2.153 1.00 94.00 837 GLN A O 1
ATOM 6599 N N . ILE A 1 838 ? 8.597 -10.641 -3.886 1.00 92.06 838 ILE A N 1
ATOM 6600 C CA . ILE A 1 838 ? 9.874 -10.085 -3.420 1.00 92.06 838 ILE A CA 1
ATOM 6601 C C . ILE A 1 838 ? 9.604 -9.354 -2.107 1.00 92.06 838 ILE A C 1
ATOM 6603 O O . ILE A 1 838 ? 8.684 -8.529 -2.054 1.00 92.06 838 ILE A O 1
ATOM 6607 N N . PHE A 1 839 ? 10.323 -9.681 -1.032 1.00 93.19 839 PHE A N 1
ATOM 6608 C CA . PHE A 1 839 ? 9.987 -9.133 0.280 1.00 93.19 839 PHE A CA 1
ATOM 6609 C C . PHE A 1 839 ? 11.142 -9.050 1.281 1.00 93.19 839 PHE A C 1
ATOM 6611 O O . PHE A 1 839 ? 11.505 -7.937 1.672 1.00 93.19 839 PHE A O 1
ATOM 6618 N N . GLN A 1 840 ? 11.687 -10.192 1.712 1.00 93.69 840 GLN A N 1
ATOM 6619 C CA . GLN A 1 840 ? 12.503 -10.261 2.928 1.00 93.69 840 GLN A CA 1
ATOM 6620 C C . GLN A 1 840 ? 13.869 -9.557 2.806 1.00 93.69 840 GLN A C 1
ATOM 6622 O O . GLN A 1 840 ? 14.648 -9.851 1.901 1.00 93.69 840 GLN A O 1
ATOM 6627 N N . GLY A 1 841 ? 14.201 -8.692 3.768 1.00 91.12 841 GLY A N 1
ATOM 6628 C CA . GLY A 1 841 ? 15.579 -8.266 4.068 1.00 91.12 841 GLY A CA 1
ATOM 6629 C C . GLY A 1 841 ? 16.110 -7.044 3.319 1.00 91.12 841 GLY A C 1
ATOM 6630 O O . GLY A 1 841 ? 16.876 -6.271 3.897 1.00 91.12 841 GLY A O 1
ATOM 6631 N N . GLY A 1 842 ? 15.691 -6.835 2.069 1.00 90.00 842 GLY A N 1
ATOM 6632 C CA . GLY A 1 842 ? 16.009 -5.632 1.293 1.00 90.00 842 GLY A CA 1
ATOM 6633 C C . GLY A 1 842 ? 15.191 -4.407 1.729 1.00 90.00 842 GLY A C 1
ATOM 6634 O O . GLY A 1 842 ? 14.062 -4.538 2.214 1.00 90.00 842 GLY A O 1
ATOM 6635 N N . SER A 1 843 ? 15.742 -3.198 1.559 1.00 88.81 843 SER A N 1
ATOM 6636 C CA . SER A 1 843 ? 15.018 -1.926 1.740 1.00 88.81 843 SER A CA 1
ATOM 6637 C C . SER A 1 843 ? 15.720 -0.730 1.061 1.00 88.81 843 SER A C 1
ATOM 6639 O O . SER A 1 843 ? 16.665 -0.906 0.294 1.00 88.81 843 SER A O 1
ATOM 6641 N N . CYS A 1 844 ? 15.240 0.494 1.327 1.00 86.62 844 CYS A N 1
ATOM 6642 C CA . CYS A 1 844 ? 15.790 1.780 0.874 1.00 86.62 844 CYS A CA 1
ATOM 6643 C C . CYS A 1 844 ? 16.167 1.790 -0.617 1.00 86.62 844 CYS A C 1
ATOM 6645 O O . CYS A 1 844 ? 17.332 1.959 -0.967 1.00 86.62 844 CYS A O 1
ATOM 6647 N N . ALA A 1 845 ? 15.181 1.590 -1.498 1.00 80.88 845 ALA A N 1
ATOM 6648 C CA . ALA A 1 845 ? 15.392 1.600 -2.952 1.00 80.88 845 ALA A CA 1
ATOM 6649 C C . ALA A 1 845 ? 16.504 0.638 -3.446 1.00 80.88 845 ALA A C 1
ATOM 6651 O O . ALA A 1 845 ? 17.297 1.020 -4.301 1.00 80.88 845 ALA A O 1
ATOM 6652 N N . GLU A 1 846 ? 16.572 -0.578 -2.883 1.00 86.69 846 GLU A N 1
ATOM 6653 C CA . GLU A 1 846 ? 17.606 -1.602 -3.153 1.00 86.69 846 GLU A CA 1
ATOM 6654 C C . GLU A 1 846 ? 19.026 -1.224 -2.691 1.00 86.69 846 GLU A C 1
ATOM 6656 O O . GLU A 1 846 ? 19.987 -1.906 -3.034 1.00 86.69 846 GLU A O 1
ATOM 6661 N N . LEU A 1 847 ? 19.197 -0.172 -1.883 1.00 88.56 847 LEU A N 1
ATOM 6662 C CA . LEU A 1 847 ? 20.521 0.278 -1.431 1.00 88.56 847 LEU A CA 1
ATOM 6663 C C . LEU A 1 847 ? 20.987 -0.361 -0.115 1.00 88.56 847 LEU A C 1
ATOM 6665 O O . LEU A 1 847 ? 22.159 -0.211 0.234 1.00 88.56 847 LEU A O 1
ATOM 6669 N N . LEU A 1 848 ? 20.105 -1.050 0.622 1.00 89.62 848 LEU A N 1
ATOM 6670 C CA . LEU A 1 848 ? 20.465 -1.741 1.865 1.00 89.62 848 LEU A CA 1
ATOM 6671 C C . LEU A 1 848 ? 19.815 -3.122 1.999 1.00 89.62 848 LEU A C 1
ATOM 6673 O O . LEU A 1 848 ? 18.678 -3.323 1.571 1.00 89.62 848 LEU A O 1
ATOM 6677 N N . TYR A 1 849 ? 20.533 -4.035 2.653 1.00 92.94 849 TYR A N 1
ATOM 6678 C CA . TYR A 1 849 ? 20.055 -5.341 3.106 1.00 92.94 849 TYR A CA 1
ATOM 6679 C C . TYR A 1 849 ? 20.556 -5.631 4.530 1.00 92.94 849 TYR A C 1
ATOM 6681 O O . TYR A 1 849 ? 21.686 -5.271 4.875 1.00 92.94 849 TYR A O 1
ATOM 6689 N N . HIS A 1 850 ? 19.748 -6.317 5.348 1.00 94.25 850 HIS A N 1
ATOM 6690 C CA . HIS A 1 850 ? 20.217 -6.921 6.601 1.00 94.25 850 HIS A CA 1
ATOM 6691 C C . HIS A 1 850 ? 19.403 -8.179 6.976 1.00 94.25 850 HIS A C 1
ATOM 6693 O O . HIS A 1 850 ? 18.173 -8.117 6.961 1.00 94.25 850 HIS A O 1
ATOM 6699 N N . PRO A 1 851 ? 20.029 -9.297 7.402 1.00 95.00 851 PRO A N 1
ATOM 6700 C CA . PRO A 1 851 ? 19.313 -10.529 7.766 1.00 95.00 851 PRO A CA 1
ATOM 6701 C C . PRO A 1 851 ? 18.283 -10.361 8.898 1.00 95.00 851 PRO A C 1
ATOM 6703 O O . PRO A 1 851 ? 17.235 -10.997 8.868 1.00 95.00 851 PRO A O 1
ATOM 6706 N N . VAL A 1 852 ? 18.514 -9.458 9.858 1.00 96.75 852 VAL A N 1
ATOM 6707 C CA . VAL A 1 852 ? 17.519 -9.120 10.905 1.00 96.75 852 VAL A CA 1
ATOM 6708 C C . VAL A 1 852 ? 16.225 -8.535 10.312 1.00 96.75 852 VAL A C 1
ATOM 6710 O O . VAL A 1 852 ? 15.147 -8.799 10.840 1.00 96.75 852 VAL A O 1
ATOM 6713 N N . LEU A 1 853 ? 16.293 -7.800 9.191 1.00 95.44 853 LEU A N 1
ATOM 6714 C CA . LEU A 1 853 ? 15.085 -7.344 8.495 1.00 95.44 853 LEU A CA 1
ATOM 6715 C C . LEU A 1 853 ? 14.347 -8.524 7.847 1.00 95.44 853 LEU A C 1
ATOM 6717 O O . LEU A 1 853 ? 13.126 -8.568 7.916 1.00 95.44 853 LEU A O 1
ATOM 6721 N N . SER A 1 854 ? 15.057 -9.530 7.324 1.00 95.69 854 SER A N 1
ATOM 6722 C CA . SER A 1 854 ? 14.436 -10.764 6.814 1.00 95.69 854 SER A CA 1
ATOM 6723 C C . SER A 1 854 ? 13.637 -11.510 7.887 1.00 95.69 854 SER A C 1
ATOM 6725 O O . SER A 1 854 ? 12.601 -12.086 7.575 1.00 95.69 854 SER A O 1
ATOM 6727 N N . ILE A 1 855 ? 14.091 -11.481 9.146 1.00 97.50 855 ILE A N 1
ATOM 6728 C CA . ILE A 1 855 ? 13.407 -12.115 10.287 1.00 97.50 855 ILE A CA 1
ATOM 6729 C C . ILE A 1 855 ? 12.134 -11.343 10.674 1.00 97.50 855 ILE A C 1
ATOM 6731 O O . ILE A 1 855 ? 11.103 -11.957 10.932 1.00 97.50 855 ILE A O 1
ATOM 6735 N N . LEU A 1 856 ? 12.180 -10.007 10.670 1.00 96.75 856 LEU A N 1
ATOM 6736 C CA . LEU A 1 856 ? 10.995 -9.160 10.883 1.00 96.75 856 LEU A CA 1
ATOM 6737 C C . LEU A 1 856 ? 9.976 -9.311 9.740 1.00 96.75 856 LEU A C 1
ATOM 6739 O O . LEU A 1 856 ? 8.772 -9.408 9.977 1.00 96.75 856 LEU A O 1
ATOM 6743 N N . ASP A 1 857 ? 10.465 -9.391 8.504 1.00 96.56 857 ASP A N 1
ATOM 6744 C CA . ASP A 1 857 ? 9.648 -9.631 7.318 1.00 96.56 857 ASP A CA 1
ATOM 6745 C C . ASP A 1 857 ? 9.046 -11.053 7.304 1.00 96.56 857 ASP A C 1
ATOM 6747 O O . ASP A 1 857 ? 7.962 -11.242 6.759 1.00 96.56 857 ASP A O 1
ATOM 6751 N N . ASP A 1 858 ? 9.673 -12.060 7.925 1.00 96.94 858 ASP A N 1
ATOM 6752 C CA . ASP A 1 858 ? 9.109 -13.418 8.030 1.00 96.94 858 ASP A CA 1
ATOM 6753 C C . ASP A 1 858 ? 7.797 -13.448 8.826 1.00 96.94 858 ASP A C 1
ATOM 6755 O O . ASP A 1 858 ? 6.851 -14.120 8.413 1.00 96.94 858 ASP A O 1
ATOM 6759 N N . ASP A 1 859 ? 7.692 -12.672 9.909 1.00 96.12 859 ASP A N 1
ATOM 6760 C CA . ASP A 1 859 ? 6.446 -12.548 10.676 1.00 96.12 859 ASP A CA 1
ATOM 6761 C C . ASP A 1 859 ? 5.350 -11.820 9.894 1.00 96.12 859 ASP A C 1
ATOM 6763 O O . ASP A 1 859 ? 4.190 -12.237 9.914 1.00 96.12 859 ASP A O 1
ATOM 6767 N N . ILE A 1 860 ? 5.712 -10.779 9.139 1.00 96.19 860 ILE A N 1
ATOM 6768 C CA . ILE A 1 860 ? 4.769 -10.058 8.274 1.00 96.19 860 ILE A CA 1
ATOM 6769 C C . ILE A 1 860 ? 4.294 -10.965 7.123 1.00 96.19 860 ILE A C 1
ATOM 6771 O O . ILE A 1 860 ? 3.102 -10.995 6.807 1.00 96.19 860 ILE A O 1
ATOM 6775 N N . ALA A 1 861 ? 5.195 -11.752 6.527 1.00 96.38 861 ALA A N 1
ATOM 6776 C CA . ALA A 1 861 ? 4.863 -12.745 5.508 1.00 96.38 861 ALA A CA 1
ATOM 6777 C C . ALA A 1 861 ? 3.935 -13.839 6.064 1.00 96.38 861 ALA A C 1
ATOM 6779 O O . ALA A 1 861 ? 2.981 -14.229 5.390 1.00 96.38 861 ALA A O 1
ATOM 6780 N N . GLY A 1 862 ? 4.156 -14.274 7.309 1.00 95.00 862 GLY A N 1
ATOM 6781 C CA . GLY A 1 862 ? 3.290 -15.209 8.028 1.00 95.00 862 GLY A CA 1
ATOM 6782 C C . GLY A 1 862 ? 1.889 -14.655 8.307 1.00 95.00 862 GLY A C 1
ATOM 6783 O O . GLY A 1 862 ? 0.898 -15.336 8.036 1.00 95.00 862 GLY A O 1
ATOM 6784 N N . TRP A 1 863 ? 1.785 -13.395 8.749 1.00 93.88 863 TRP A N 1
ATOM 6785 C CA . TRP A 1 863 ? 0.509 -12.678 8.917 1.00 93.88 863 TRP A CA 1
ATOM 6786 C C . TRP A 1 863 ? -0.282 -12.595 7.608 1.00 93.88 863 TRP A C 1
ATOM 6788 O O . TRP A 1 863 ? -1.457 -12.969 7.553 1.00 93.88 863 TRP A O 1
ATOM 6798 N N . ILE A 1 864 ? 0.364 -12.134 6.532 1.00 95.38 864 ILE A N 1
ATOM 6799 C CA . ILE A 1 864 ? -0.259 -12.040 5.205 1.00 95.38 864 ILE A CA 1
ATOM 6800 C C . ILE A 1 864 ? -0.659 -13.437 4.717 1.00 95.38 864 ILE A C 1
ATOM 6802 O O . ILE A 1 864 ? -1.775 -13.624 4.235 1.00 95.38 864 ILE A O 1
ATOM 6806 N N . GLY A 1 865 ? 0.219 -14.425 4.883 1.00 93.56 865 GLY A N 1
ATOM 6807 C CA . GLY A 1 865 ? -0.012 -15.816 4.519 1.00 93.56 865 GLY A CA 1
ATOM 6808 C C . GLY A 1 865 ? -1.239 -16.420 5.195 1.00 93.56 865 GLY A C 1
ATOM 6809 O O . GLY A 1 865 ? -2.135 -16.927 4.516 1.00 93.56 865 GLY A O 1
ATOM 6810 N N . ARG A 1 866 ? -1.345 -16.278 6.521 1.00 92.12 866 ARG A N 1
ATOM 6811 C CA . ARG A 1 866 ? -2.513 -16.719 7.292 1.00 92.12 866 ARG A CA 1
ATOM 6812 C C . ARG A 1 866 ? -3.794 -16.022 6.828 1.00 92.12 866 ARG A C 1
ATOM 6814 O O . ARG A 1 866 ? -4.831 -16.676 6.731 1.00 92.12 866 ARG A O 1
ATOM 6821 N N . LEU A 1 867 ? -3.739 -14.732 6.497 1.00 93.06 867 LEU A N 1
ATOM 6822 C CA . LEU A 1 867 ? -4.888 -13.974 5.990 1.00 93.06 867 LEU A CA 1
ATOM 6823 C C . LEU A 1 867 ? -5.325 -14.408 4.574 1.00 93.06 867 LEU A C 1
ATOM 6825 O O . LEU A 1 867 ? -6.524 -14.415 4.281 1.00 93.06 867 LEU A O 1
ATOM 6829 N N . LEU A 1 868 ? -4.392 -14.811 3.702 1.00 92.75 868 LEU A N 1
ATOM 6830 C CA . LEU A 1 868 ? -4.698 -15.331 2.359 1.00 92.75 868 LEU A CA 1
ATOM 6831 C C . LEU A 1 868 ? -5.501 -16.636 2.399 1.00 92.75 868 LEU A C 1
ATOM 6833 O O . LEU A 1 868 ? -6.409 -16.799 1.579 1.00 92.75 868 LEU A O 1
ATOM 6837 N N . GLU A 1 869 ? -5.185 -17.526 3.346 1.00 89.75 869 GLU A N 1
ATOM 6838 C CA . GLU A 1 869 ? -5.875 -18.811 3.529 1.00 89.75 869 GLU A CA 1
ATOM 6839 C C . GLU A 1 869 ? -7.324 -18.635 4.021 1.00 89.75 869 GLU A C 1
ATOM 6841 O O . GLU A 1 869 ? -8.186 -19.468 3.732 1.00 89.75 869 GLU A O 1
ATOM 6846 N N . GLY A 1 870 ? -7.634 -17.514 4.683 1.00 88.44 870 GLY A N 1
ATOM 6847 C CA . GLY A 1 870 ? -8.991 -17.155 5.100 1.00 88.44 870 GLY A CA 1
ATOM 6848 C C . GLY A 1 870 ? -9.491 -17.979 6.292 1.00 88.44 870 GLY A C 1
ATOM 6849 O O . GLY A 1 870 ? -8.776 -18.167 7.276 1.00 88.44 870 GLY A O 1
ATOM 6850 N N . THR A 1 871 ? -10.737 -18.451 6.244 1.00 87.38 871 THR A N 1
ATOM 6851 C CA . THR A 1 871 ? -11.284 -19.354 7.269 1.00 87.38 871 THR A CA 1
ATOM 6852 C C . THR A 1 871 ? -12.292 -20.333 6.673 1.00 87.38 871 THR A C 1
ATOM 6854 O O . THR A 1 871 ? -12.959 -20.023 5.686 1.00 87.38 871 THR A O 1
ATOM 6857 N N . THR A 1 872 ? -12.405 -21.515 7.280 1.00 89.19 872 THR A N 1
ATOM 6858 C CA . THR A 1 872 ? -13.426 -22.511 6.924 1.00 89.19 872 THR A CA 1
ATOM 6859 C C . THR A 1 872 ? -14.654 -22.291 7.798 1.00 89.19 872 THR A C 1
ATOM 6861 O O . THR A 1 872 ? -14.522 -22.092 9.005 1.00 89.19 872 THR A O 1
ATOM 6864 N N . VAL A 1 873 ? -15.847 -22.318 7.200 1.00 92.06 873 VAL A N 1
ATOM 6865 C CA . VAL A 1 873 ? -17.128 -22.174 7.907 1.00 92.06 873 VAL A CA 1
ATOM 6866 C C . VAL A 1 873 ? -17.931 -23.457 7.719 1.00 92.06 873 VAL A C 1
ATOM 6868 O O . VAL A 1 873 ? -18.494 -23.687 6.648 1.00 92.06 873 VAL A O 1
ATOM 6871 N N . ASP A 1 874 ? -17.949 -24.286 8.756 1.00 94.00 874 ASP A N 1
ATOM 6872 C CA . ASP A 1 874 ? -18.674 -25.553 8.840 1.00 94.00 874 ASP A CA 1
ATOM 6873 C C . ASP A 1 874 ? -19.203 -25.774 10.271 1.00 94.00 874 ASP A C 1
ATOM 6875 O O . ASP A 1 874 ? -19.011 -24.933 11.150 1.00 94.00 874 ASP A O 1
ATOM 6879 N N . ASP A 1 875 ? -19.894 -26.890 10.509 1.00 93.62 875 ASP A N 1
ATOM 6880 C CA . ASP A 1 875 ? -20.530 -27.179 11.800 1.00 93.62 875 ASP A CA 1
ATOM 6881 C C . ASP A 1 875 ? -19.521 -27.288 12.970 1.00 93.62 875 ASP A C 1
ATOM 6883 O O . ASP A 1 875 ? -19.874 -27.003 14.116 1.00 93.62 875 ASP A O 1
ATOM 6887 N N . GLU A 1 876 ? -18.256 -27.647 12.704 1.00 92.25 876 GLU A N 1
ATOM 6888 C CA . GLU A 1 876 ? -17.193 -27.731 13.716 1.00 92.25 876 GLU A CA 1
ATOM 6889 C C . GLU A 1 876 ? -16.605 -26.344 14.023 1.00 92.25 876 GLU A C 1
ATOM 6891 O O . GLU A 1 876 ? -16.417 -25.987 15.193 1.00 92.25 876 GLU A O 1
ATOM 6896 N N . THR A 1 877 ? -16.343 -25.529 12.996 1.00 93.00 877 THR A N 1
ATOM 6897 C CA . THR A 1 877 ? -15.779 -24.182 13.187 1.00 93.00 877 THR A CA 1
ATOM 6898 C C . THR A 1 877 ? -16.804 -23.161 13.681 1.00 93.00 877 THR A C 1
ATOM 6900 O O . THR A 1 877 ? -16.426 -22.227 14.388 1.00 93.00 877 THR A O 1
ATOM 6903 N N . LEU A 1 878 ? -18.097 -23.358 13.391 1.00 95.56 878 LEU A N 1
ATOM 6904 C CA . LEU A 1 878 ? -19.202 -22.576 13.960 1.00 95.56 878 LEU A CA 1
ATOM 6905 C C . LEU A 1 878 ? -19.423 -22.849 15.457 1.00 95.56 878 LEU A C 1
ATOM 6907 O O . LEU A 1 878 ? -19.940 -21.980 16.157 1.00 95.56 878 LEU A O 1
ATOM 6911 N N . ALA A 1 879 ? -19.044 -24.037 15.946 1.00 95.31 879 ALA A N 1
ATOM 6912 C CA . ALA A 1 879 ? -19.032 -24.415 17.364 1.00 95.31 879 ALA A CA 1
ATOM 6913 C C . ALA A 1 879 ? -20.359 -24.214 18.137 1.00 95.31 879 ALA A C 1
ATOM 6915 O O . ALA A 1 879 ? -20.346 -24.104 19.363 1.00 95.31 879 ALA A O 1
ATOM 6916 N N . ILE A 1 880 ? -21.511 -24.173 17.454 1.00 97.44 880 ILE A N 1
ATOM 6917 C CA . ILE A 1 880 ? -22.803 -23.746 18.031 1.00 97.44 880 ILE A CA 1
ATOM 6918 C C . ILE A 1 880 ? -23.205 -24.585 19.253 1.00 97.44 880 ILE A C 1
ATOM 6920 O O . ILE A 1 880 ? -23.606 -24.026 20.275 1.00 97.44 880 ILE A O 1
ATOM 6924 N N . ASP A 1 881 ? -23.039 -25.908 19.199 1.00 96.06 881 ASP A N 1
ATOM 6925 C CA . ASP A 1 881 ? -23.351 -26.787 20.332 1.00 96.06 881 ASP A CA 1
ATOM 6926 C C . ASP A 1 881 ? -22.432 -26.541 21.537 1.00 96.06 881 ASP A C 1
ATOM 6928 O O . ASP A 1 881 ? -22.893 -26.578 22.677 1.00 96.06 881 ASP A O 1
ATOM 6932 N N . LEU A 1 882 ? -21.159 -26.199 21.305 1.00 96.56 882 LEU A N 1
ATOM 6933 C CA . LEU A 1 882 ? -20.236 -25.813 22.374 1.00 96.56 882 LEU A CA 1
ATOM 6934 C C . LEU A 1 882 ? -20.601 -24.447 22.965 1.00 96.56 882 LEU A C 1
ATOM 6936 O O . LEU A 1 882 ? -20.527 -24.277 24.178 1.00 96.56 882 LEU A O 1
ATOM 6940 N N . ILE A 1 883 ? -21.022 -23.487 22.138 1.00 97.75 883 ILE A N 1
ATOM 6941 C CA . ILE A 1 883 ? -21.495 -22.175 22.603 1.00 97.75 883 ILE A CA 1
ATOM 6942 C C . ILE A 1 883 ? -22.726 -22.352 23.506 1.00 97.75 883 ILE A C 1
ATOM 6944 O O . ILE A 1 883 ? -22.786 -21.777 24.594 1.00 97.75 883 ILE A O 1
ATOM 6948 N N . ASN A 1 884 ? -23.662 -23.219 23.108 1.00 96.94 884 ASN A N 1
ATOM 6949 C CA . ASN A 1 884 ? -24.829 -23.584 23.913 1.00 96.94 884 ASN A CA 1
ATOM 6950 C C . ASN A 1 884 ? -24.452 -24.348 25.201 1.00 96.94 884 ASN A C 1
ATOM 6952 O O . ASN A 1 884 ? -25.098 -24.157 26.230 1.00 96.94 884 ASN A O 1
ATOM 6956 N N . GLN A 1 885 ? -23.415 -25.193 25.162 1.00 94.88 885 GLN A N 1
ATOM 6957 C CA . GLN A 1 885 ? -22.925 -25.960 26.315 1.00 94.88 885 GLN A CA 1
ATOM 6958 C C . GLN A 1 885 ? -22.177 -25.092 27.341 1.00 94.88 885 GLN A C 1
ATOM 6960 O O . GLN A 1 885 ? -22.323 -25.307 28.543 1.00 94.88 885 GLN A O 1
ATOM 6965 N N . VAL A 1 886 ? -21.354 -24.145 26.880 1.00 96.31 886 VAL A N 1
ATOM 6966 C CA . VAL A 1 886 ? -20.578 -23.231 27.736 1.00 96.31 886 VAL A CA 1
ATOM 6967 C C . VAL A 1 886 ? -21.484 -22.151 28.327 1.00 96.31 886 VAL A C 1
ATOM 6969 O O . VAL A 1 886 ? -21.372 -21.852 29.515 1.00 96.31 886 VAL A O 1
ATOM 6972 N N . GLY A 1 887 ? -22.412 -21.614 27.529 1.00 91.94 887 GLY A N 1
ATOM 6973 C CA . GLY A 1 887 ? -23.433 -20.678 27.988 1.00 91.94 887 GLY A CA 1
ATOM 6974 C C . GLY A 1 887 ? -22.894 -19.303 28.425 1.00 91.94 887 GLY A C 1
ATOM 6975 O O . GLY A 1 887 ? -21.775 -18.919 28.075 1.00 91.94 887 GLY A O 1
ATOM 6976 N N . PRO A 1 888 ? -23.707 -18.515 29.157 1.00 93.44 888 PRO A N 1
ATOM 6977 C CA . PRO A 1 888 ? -23.298 -17.223 29.706 1.00 93.44 888 PRO A CA 1
ATOM 6978 C C . PRO A 1 888 ? -22.350 -17.377 30.909 1.00 93.44 888 PRO A C 1
ATOM 6980 O O . PRO A 1 888 ? -22.121 -18.475 31.414 1.00 93.44 888 PRO A O 1
ATOM 6983 N N . ILE A 1 889 ? -21.835 -16.247 31.410 1.00 84.75 889 ILE A N 1
ATOM 6984 C CA . ILE A 1 889 ? -21.035 -16.156 32.648 1.00 84.75 889 ILE A CA 1
ATOM 6985 C C . ILE A 1 889 ? -21.716 -16.976 33.769 1.00 84.75 889 ILE A C 1
ATOM 6987 O O . ILE A 1 889 ? -22.904 -16.758 34.020 1.00 84.75 889 ILE A O 1
ATOM 6991 N N . PRO A 1 890 ? -21.008 -17.902 34.453 1.00 85.38 890 PRO A N 1
ATOM 6992 C CA . PRO A 1 890 ? -19.547 -18.041 34.545 1.00 85.38 890 PRO A CA 1
ATOM 6993 C C . PRO A 1 890 ? -18.863 -18.924 33.476 1.00 85.38 890 PRO A C 1
ATOM 6995 O O . PRO A 1 890 ? -17.699 -19.277 33.657 1.00 85.38 890 PRO A O 1
ATOM 6998 N N . GLY A 1 891 ? -19.538 -19.300 32.385 1.00 89.81 891 GLY A N 1
ATOM 6999 C CA . GLY A 1 891 ? -18.956 -20.118 31.314 1.00 89.81 891 GLY A CA 1
ATOM 7000 C C . GLY A 1 891 ? -17.710 -19.506 30.651 1.00 89.81 891 GLY A C 1
ATOM 7001 O O . GLY A 1 891 ? -17.642 -18.299 30.419 1.00 89.81 891 GLY A O 1
ATOM 7002 N N . HIS A 1 892 ? -16.722 -20.348 30.320 1.00 94.44 892 HIS A N 1
ATOM 7003 C CA . HIS A 1 892 ? -15.519 -19.963 29.571 1.00 94.44 892 HIS A CA 1
ATOM 7004 C C . HIS A 1 892 ? -14.997 -21.096 28.672 1.00 94.44 892 HIS A C 1
ATOM 7006 O O . HIS A 1 892 ? -15.192 -22.275 28.965 1.00 94.44 892 HIS A O 1
ATOM 7012 N N . TYR A 1 893 ? -14.243 -20.756 27.623 1.00 94.94 893 TYR A N 1
ATOM 7013 C CA . TYR A 1 893 ? -13.769 -21.729 26.624 1.00 94.94 893 TYR A CA 1
ATOM 7014 C C . TYR A 1 893 ? -12.375 -22.328 26.908 1.00 94.94 893 TYR A C 1
ATOM 7016 O O . TYR A 1 893 ? -12.032 -23.362 26.339 1.00 94.94 893 TYR A O 1
ATOM 7024 N N . LEU A 1 894 ? -11.582 -21.742 27.818 1.00 94.31 894 LEU A N 1
ATOM 7025 C CA . LEU A 1 894 ? -10.155 -22.068 28.038 1.00 94.31 894 LEU A CA 1
ATOM 7026 C C . LEU A 1 894 ? -9.851 -23.556 28.307 1.00 94.31 894 LEU A C 1
ATOM 7028 O O . LEU A 1 894 ? -8.789 -24.053 27.937 1.00 94.31 894 LEU A O 1
ATOM 7032 N N . ASN A 1 895 ? -10.770 -24.278 28.949 1.00 92.00 895 ASN A N 1
ATOM 7033 C CA . ASN A 1 895 ? -10.632 -25.699 29.281 1.00 92.00 895 ASN A CA 1
ATOM 7034 C C . ASN A 1 895 ? -11.292 -26.649 28.259 1.00 92.00 895 ASN A C 1
ATOM 7036 O O . ASN A 1 895 ? -11.256 -27.868 28.457 1.00 92.00 895 ASN A O 1
ATOM 7040 N N . THR A 1 896 ? -11.860 -26.140 27.164 1.00 94.25 896 THR A N 1
ATOM 7041 C CA . THR A 1 896 ? -12.536 -26.952 26.139 1.00 94.25 896 THR A CA 1
ATOM 7042 C C . THR A 1 896 ? -11.548 -27.665 25.210 1.00 94.25 896 THR A C 1
ATOM 7044 O O . THR A 1 896 ? -10.400 -27.250 25.035 1.00 94.25 896 THR A O 1
ATOM 7047 N N . GLU A 1 897 ? -11.986 -28.767 24.596 1.00 93.62 897 GLU A N 1
ATOM 7048 C CA . GLU A 1 897 ? -11.198 -29.454 23.564 1.00 93.62 897 GLU A CA 1
ATOM 7049 C C . GLU A 1 897 ? -11.102 -28.627 22.278 1.00 93.62 897 GLU A C 1
ATOM 7051 O O . GLU A 1 897 ? -10.032 -28.554 21.679 1.00 93.62 897 GLU A O 1
ATOM 7056 N N . HIS A 1 898 ? -12.183 -27.931 21.916 1.00 94.19 898 HIS A N 1
ATOM 7057 C CA . HIS A 1 898 ? -12.237 -27.033 20.763 1.00 94.19 898 HIS A CA 1
ATOM 7058 C C . HIS A 1 898 ? -11.161 -25.947 20.843 1.00 94.19 898 HIS A C 1
ATOM 7060 O O . HIS A 1 898 ? -10.325 -25.857 19.946 1.00 94.19 898 HIS A O 1
ATOM 7066 N N . THR A 1 899 ? -11.063 -25.214 21.959 1.00 93.88 899 THR A N 1
ATOM 7067 C CA . THR A 1 899 ? -9.991 -24.222 22.131 1.00 93.88 899 THR A CA 1
ATOM 7068 C C . THR A 1 899 ? -8.611 -24.862 21.995 1.00 93.88 899 THR A C 1
ATOM 7070 O O . THR A 1 899 ? -7.798 -24.337 21.240 1.00 93.88 899 THR A O 1
ATOM 7073 N N . ARG A 1 900 ? -8.351 -26.026 22.617 1.00 91.56 900 ARG A N 1
ATOM 7074 C CA . ARG A 1 900 ? -7.065 -26.744 22.469 1.00 91.56 900 ARG A CA 1
ATOM 7075 C C . ARG A 1 900 ? -6.748 -27.143 21.023 1.00 91.56 900 ARG A C 1
ATOM 7077 O O . ARG A 1 900 ? -5.579 -27.094 20.646 1.00 91.56 900 ARG A O 1
ATOM 7084 N N . LYS A 1 901 ? -7.758 -27.529 20.239 1.00 90.88 901 LYS A N 1
ATOM 7085 C CA . LYS A 1 901 ? -7.634 -27.958 18.838 1.00 90.88 901 LYS A CA 1
ATOM 7086 C C . LYS A 1 901 ? -7.428 -26.781 17.879 1.00 90.88 901 LYS A C 1
ATOM 7088 O O . LYS A 1 901 ? -6.580 -26.866 16.997 1.00 90.88 901 LYS A O 1
ATOM 7093 N N . HIS A 1 902 ? -8.181 -25.694 18.050 1.00 90.44 902 HIS A N 1
ATOM 7094 C CA . HIS A 1 902 ? -8.290 -24.636 17.040 1.00 90.44 902 HIS A CA 1
ATOM 7095 C C . HIS A 1 902 ? -7.413 -23.401 17.287 1.00 90.44 902 HIS A C 1
ATOM 7097 O O . HIS A 1 902 ? -7.106 -22.713 16.317 1.00 90.44 902 HIS A O 1
ATOM 7103 N N . TRP A 1 903 ? -6.969 -23.104 18.518 1.00 87.25 903 TRP A N 1
ATOM 7104 C CA . TRP A 1 903 ? -6.326 -21.808 18.816 1.00 87.25 903 TRP A CA 1
ATOM 7105 C C . TRP A 1 903 ? -5.099 -21.488 17.944 1.00 87.25 903 TRP A C 1
ATOM 7107 O O . TRP A 1 903 ? -5.002 -20.386 17.417 1.00 87.25 903 TRP A O 1
ATOM 7117 N N . ARG A 1 904 ? -4.214 -22.468 17.703 1.00 82.81 904 ARG A N 1
ATOM 7118 C CA . ARG A 1 904 ? -3.023 -22.309 16.836 1.00 82.81 904 ARG A CA 1
ATOM 7119 C C . ARG A 1 904 ? -3.327 -22.223 15.339 1.00 82.81 904 ARG A C 1
ATOM 7121 O O . ARG A 1 904 ? -2.435 -21.906 14.567 1.00 82.81 904 ARG A O 1
ATOM 7128 N N . ALA A 1 905 ? -4.541 -22.576 14.927 1.00 81.12 905 ALA A N 1
ATOM 7129 C CA . ALA A 1 905 ? -4.993 -22.475 13.542 1.00 81.12 905 ALA A CA 1
ATOM 7130 C C . ALA A 1 905 ? -5.865 -21.228 13.314 1.00 81.12 905 ALA A C 1
ATOM 7132 O O . ALA A 1 905 ? -6.054 -20.809 12.174 1.00 81.12 905 ALA A O 1
ATOM 7133 N N . ALA A 1 906 ? -6.405 -20.625 14.376 1.00 82.69 906 ALA A N 1
ATOM 7134 C CA . ALA A 1 906 ? -7.229 -19.424 14.293 1.00 82.69 906 ALA A CA 1
ATOM 7135 C C . ALA A 1 906 ? -6.417 -18.184 13.881 1.00 82.69 906 ALA A C 1
ATOM 7137 O O . ALA A 1 906 ? -6.918 -17.377 13.104 1.00 82.69 906 ALA A O 1
ATOM 7138 N N . ASP A 1 907 ? -5.170 -18.080 14.344 1.00 85.50 907 ASP A N 1
ATOM 7139 C CA . ASP A 1 907 ? -4.314 -16.893 14.222 1.00 85.50 907 ASP A CA 1
ATOM 7140 C C . ASP A 1 907 ? -2.863 -17.269 13.849 1.00 85.50 907 ASP A C 1
ATOM 7142 O O . ASP A 1 907 ? -2.504 -18.448 13.894 1.00 85.50 907 ASP A O 1
ATOM 7146 N N . TYR A 1 908 ? -2.024 -16.290 13.493 1.00 90.19 908 TYR A N 1
ATOM 7147 C CA . TYR A 1 908 ? -0.569 -16.456 13.371 1.00 90.19 908 TYR A CA 1
ATOM 7148 C C . TYR A 1 908 ? 0.134 -15.747 14.534 1.00 90.19 908 TYR A C 1
ATOM 7150 O O . TYR A 1 908 ? -0.069 -14.559 14.773 1.00 90.19 908 TYR A O 1
ATOM 7158 N N . ILE A 1 909 ? 1.021 -16.467 15.218 1.00 91.06 909 ILE A N 1
ATOM 7159 C CA . ILE A 1 909 ? 1.801 -15.954 16.348 1.00 91.06 909 ILE A CA 1
ATOM 7160 C C . ILE A 1 909 ? 3.154 -15.425 15.844 1.00 91.06 909 ILE A C 1
ATOM 7162 O O . ILE A 1 909 ? 3.926 -16.223 15.307 1.00 91.06 909 ILE A O 1
ATOM 7166 N N . PRO A 1 910 ? 3.470 -14.127 16.033 1.00 92.19 910 PRO A N 1
ATOM 7167 C CA . PRO A 1 910 ? 4.801 -13.587 15.782 1.00 92.19 910 PRO A CA 1
ATOM 7168 C C . PRO A 1 910 ? 5.906 -14.330 16.542 1.00 92.19 910 PRO A C 1
ATOM 7170 O O . PRO A 1 910 ? 5.746 -14.706 17.704 1.00 92.19 910 PRO A O 1
ATOM 7173 N N . LYS A 1 911 ? 7.049 -14.501 15.882 1.00 93.50 911 LYS A N 1
ATOM 7174 C CA . LYS A 1 911 ? 8.301 -15.046 16.420 1.00 93.50 911 LYS A CA 1
ATOM 7175 C C . LYS A 1 911 ? 9.148 -13.968 17.102 1.00 93.50 911 LYS A C 1
ATOM 7177 O O . LYS A 1 911 ? 9.915 -14.295 18.004 1.00 93.50 911 LYS A O 1
ATOM 7182 N N . VAL A 1 912 ? 9.041 -12.713 16.651 1.00 94.75 912 VAL A N 1
ATOM 7183 C CA . VAL A 1 912 ? 9.847 -11.569 17.130 1.00 94.75 912 VAL A CA 1
ATOM 7184 C C . VAL A 1 912 ? 9.023 -10.319 17.464 1.00 94.75 912 VAL A C 1
ATOM 7186 O O . VAL A 1 912 ? 9.582 -9.305 17.875 1.00 94.75 912 VAL A O 1
ATOM 7189 N N . GLY A 1 913 ? 7.695 -10.380 17.340 1.00 90.88 913 GLY A N 1
ATOM 7190 C CA . GLY A 1 913 ? 6.790 -9.399 17.946 1.00 90.88 913 GLY A CA 1
ATOM 7191 C C . GLY A 1 913 ? 6.514 -9.740 19.413 1.00 90.88 913 GLY A C 1
ATOM 7192 O O . GLY A 1 913 ? 6.076 -10.850 19.708 1.00 90.88 913 GLY A O 1
ATOM 7193 N N . ASP A 1 914 ? 6.751 -8.798 20.329 1.00 91.38 914 ASP A N 1
ATOM 7194 C CA . ASP A 1 914 ? 6.418 -8.987 21.746 1.00 91.38 914 ASP A CA 1
ATOM 7195 C C . ASP A 1 914 ? 4.891 -9.013 21.954 1.00 91.38 914 ASP A C 1
ATOM 7197 O O . ASP A 1 914 ? 4.152 -8.213 21.375 1.00 91.38 914 ASP A O 1
ATOM 7201 N N . MET A 1 915 ? 4.425 -9.956 22.773 1.00 89.56 915 MET A N 1
ATOM 7202 C CA . MET A 1 915 ? 3.018 -10.124 23.162 1.00 89.56 915 MET A CA 1
ATOM 7203 C C . MET A 1 915 ? 2.861 -10.276 24.684 1.00 89.56 915 MET A C 1
ATOM 7205 O O . MET A 1 915 ? 1.835 -10.763 25.164 1.00 89.56 915 MET A O 1
ATOM 7209 N N . GLU A 1 916 ? 3.894 -9.931 25.453 1.00 92.56 916 GLU A N 1
ATOM 7210 C CA . GLU A 1 916 ? 3.884 -10.082 26.900 1.00 92.56 916 GLU A CA 1
ATOM 7211 C C . GLU A 1 916 ? 3.051 -8.996 27.578 1.00 92.56 916 GLU A C 1
ATOM 7213 O O . GLU A 1 916 ? 2.838 -7.890 27.074 1.00 92.56 916 GLU A O 1
ATOM 7218 N N . SER A 1 917 ? 2.583 -9.293 28.790 1.00 94.12 917 SER A N 1
ATOM 7219 C CA . SER A 1 917 ? 1.945 -8.249 29.594 1.00 94.12 917 SER A CA 1
ATOM 7220 C C . SER A 1 917 ? 2.973 -7.162 29.935 1.00 94.12 917 SER A C 1
ATOM 7222 O O . SER A 1 917 ? 4.112 -7.470 30.284 1.00 94.12 917 SER A O 1
ATOM 7224 N N . TYR A 1 918 ? 2.585 -5.883 29.902 1.00 94.00 918 TYR A N 1
ATOM 7225 C CA . TYR A 1 918 ? 3.505 -4.765 30.173 1.00 94.00 918 TYR A CA 1
ATOM 7226 C C . TYR A 1 918 ? 4.346 -4.931 31.469 1.00 94.00 918 TYR A C 1
ATOM 7228 O O . TYR A 1 918 ? 5.552 -4.684 31.429 1.00 94.00 918 TYR A O 1
ATOM 7236 N N . PRO A 1 919 ? 3.812 -5.444 32.604 1.00 96.50 919 PRO A N 1
ATOM 7237 C CA . PRO A 1 919 ? 4.617 -5.723 33.802 1.00 96.50 919 PRO A CA 1
ATOM 7238 C C . PRO A 1 919 ? 5.638 -6.868 33.667 1.00 96.50 919 PRO A C 1
ATOM 7240 O O . PRO A 1 919 ? 6.525 -6.974 34.517 1.00 96.50 919 PRO A O 1
ATOM 7243 N N . VAL A 1 920 ? 5.509 -7.738 32.660 1.00 94.88 920 VAL A N 1
ATOM 7244 C CA . VAL A 1 920 ? 6.502 -8.758 32.279 1.00 94.88 920 VAL A CA 1
ATOM 7245 C C . VAL A 1 920 ? 7.504 -8.172 31.285 1.00 94.88 920 VAL A C 1
ATOM 7247 O O . VAL A 1 920 ? 8.698 -8.294 31.534 1.00 94.88 920 VAL A O 1
ATOM 7250 N N . TRP A 1 921 ? 7.058 -7.436 30.262 1.00 95.38 921 TRP A N 1
ATOM 7251 C CA . TRP A 1 921 ? 7.931 -6.725 29.311 1.00 95.38 921 TRP A CA 1
ATOM 7252 C C . TRP A 1 921 ? 8.925 -5.767 30.001 1.00 95.38 921 TRP A C 1
ATOM 7254 O O . TRP A 1 921 ? 10.122 -5.741 29.704 1.00 95.38 921 TRP A O 1
ATOM 7264 N N . ILE A 1 922 ? 8.464 -5.039 31.026 1.00 95.81 922 ILE A N 1
ATOM 7265 C CA . ILE A 1 922 ? 9.324 -4.198 31.877 1.00 95.81 922 ILE A CA 1
ATOM 7266 C C . ILE A 1 922 ? 10.403 -5.019 32.613 1.00 95.81 922 ILE A C 1
ATOM 7268 O O . ILE A 1 922 ? 11.495 -4.503 32.853 1.00 95.81 922 ILE A O 1
ATOM 7272 N N . LYS A 1 923 ? 10.128 -6.285 32.961 1.00 94.25 923 LYS A N 1
ATOM 7273 C CA . LYS A 1 923 ? 11.056 -7.190 33.667 1.00 94.25 923 LYS A CA 1
ATOM 7274 C C . LYS A 1 923 ? 11.962 -7.992 32.727 1.00 94.25 923 LYS A C 1
ATOM 7276 O O . LYS A 1 923 ? 13.057 -8.353 33.142 1.00 94.25 923 LYS A O 1
ATOM 7281 N N . SER A 1 924 ? 11.539 -8.258 31.489 1.00 90.81 924 SER A N 1
ATOM 7282 C CA . SER A 1 924 ? 12.326 -8.969 30.467 1.00 90.81 924 SER A CA 1
ATOM 7283 C C . SER A 1 924 ? 13.367 -8.083 29.765 1.00 90.81 924 SER A C 1
ATOM 7285 O O . SER A 1 924 ? 14.131 -8.571 28.932 1.00 90.81 924 SER A O 1
ATOM 7287 N N . GLY A 1 925 ? 13.434 -6.796 30.126 1.00 94.25 925 GLY A N 1
ATOM 7288 C CA . GLY A 1 925 ? 14.442 -5.850 29.644 1.00 94.25 925 GLY A CA 1
ATOM 7289 C C . GLY A 1 925 ? 13.936 -4.823 28.631 1.00 94.25 925 GLY A C 1
ATOM 7290 O O . GLY A 1 925 ? 14.760 -4.111 28.067 1.00 94.25 925 GLY A O 1
ATOM 7291 N N . LYS A 1 926 ? 12.614 -4.702 28.426 1.00 94.88 926 LYS A N 1
ATOM 7292 C CA . LYS A 1 926 ? 11.989 -3.733 27.502 1.00 94.88 926 LYS A CA 1
ATOM 7293 C C . LYS A 1 926 ? 12.428 -3.875 26.037 1.00 94.88 926 LYS A C 1
ATOM 7295 O O . LYS A 1 926 ? 12.592 -2.878 25.337 1.00 94.88 926 LYS A O 1
ATOM 7300 N N . LYS A 1 927 ? 12.660 -5.110 25.588 1.00 94.12 927 LYS A N 1
ATOM 7301 C CA . LYS A 1 927 ? 13.122 -5.400 24.224 1.00 94.12 927 LYS A CA 1
ATOM 7302 C C . LYS A 1 927 ? 12.074 -4.960 23.201 1.00 94.12 927 LYS A C 1
ATOM 7304 O O . LYS A 1 927 ? 10.882 -5.182 23.407 1.00 94.12 927 LYS A O 1
ATOM 7309 N N . ASP A 1 928 ? 12.518 -4.355 22.108 1.00 93.19 928 ASP A N 1
ATOM 7310 C CA . ASP A 1 928 ? 11.682 -4.129 20.933 1.00 93.19 928 ASP A CA 1
ATOM 7311 C C . ASP A 1 928 ? 11.817 -5.297 19.938 1.00 93.19 928 ASP A C 1
ATOM 7313 O O . ASP A 1 928 ? 12.615 -6.222 20.127 1.00 93.19 928 ASP A O 1
ATOM 7317 N N . ALA A 1 929 ? 11.033 -5.259 18.859 1.00 94.25 929 ALA A N 1
ATOM 7318 C CA . ALA A 1 929 ? 11.078 -6.297 17.833 1.00 94.25 929 ALA A CA 1
ATOM 7319 C C . ALA A 1 929 ? 12.446 -6.382 17.125 1.00 94.25 929 ALA A C 1
ATOM 7321 O O . ALA A 1 929 ? 12.834 -7.457 16.674 1.00 94.25 929 ALA A O 1
ATOM 7322 N N . LEU A 1 930 ? 13.211 -5.283 17.053 1.00 95.12 930 LEU A N 1
ATOM 7323 C CA . LEU A 1 930 ? 14.538 -5.274 16.435 1.00 95.12 930 LEU A CA 1
ATOM 7324 C C . LEU A 1 930 ? 15.558 -6.016 17.313 1.00 95.12 930 LEU A C 1
ATOM 7326 O O . LEU A 1 930 ? 16.353 -6.798 16.793 1.00 95.12 930 LEU A O 1
ATOM 7330 N N . ALA A 1 931 ? 15.505 -5.828 18.633 1.00 95.19 931 ALA A N 1
ATOM 7331 C CA . ALA A 1 931 ? 16.297 -6.581 19.601 1.00 95.19 931 ALA A CA 1
ATOM 7332 C C . ALA A 1 931 ? 15.924 -8.074 19.603 1.00 95.19 931 ALA A C 1
ATOM 7334 O O . ALA A 1 931 ? 16.809 -8.925 19.507 1.00 95.19 931 ALA A O 1
ATOM 7335 N N . LEU A 1 932 ? 14.626 -8.403 19.617 1.00 96.44 932 LEU A N 1
ATOM 7336 C CA . LEU A 1 932 ? 14.155 -9.792 19.526 1.00 96.44 932 LEU A CA 1
ATOM 7337 C C . LEU A 1 932 ? 14.582 -10.463 18.207 1.00 96.44 932 LEU A C 1
ATOM 7339 O O . LEU A 1 932 ? 14.979 -11.627 18.207 1.00 96.44 932 LEU A O 1
ATOM 7343 N N . ALA A 1 933 ? 14.583 -9.730 17.090 1.00 97.31 933 ALA A N 1
ATOM 7344 C CA . ALA A 1 933 ? 15.044 -10.240 15.801 1.00 97.31 933 ALA A CA 1
ATOM 7345 C C . ALA A 1 933 ? 16.573 -10.413 15.707 1.00 97.31 933 ALA A C 1
ATOM 7347 O O . ALA A 1 933 ? 17.030 -11.309 14.997 1.00 97.31 933 ALA A O 1
ATOM 7348 N N . ARG A 1 934 ? 17.372 -9.630 16.452 1.00 96.88 934 ARG A N 1
ATOM 7349 C CA . ARG A 1 934 ? 18.820 -9.875 16.625 1.00 96.88 934 ARG A CA 1
ATOM 7350 C C . ARG A 1 934 ? 19.072 -11.166 17.409 1.00 96.88 934 ARG A C 1
ATOM 7352 O O . ARG A 1 934 ? 19.776 -12.040 16.918 1.00 96.88 934 ARG A O 1
ATOM 7359 N N . GLU A 1 935 ? 18.423 -11.337 18.560 1.00 96.88 935 GLU A N 1
ATOM 7360 C CA . GLU A 1 935 ? 18.541 -12.559 19.376 1.00 96.88 935 GLU A CA 1
ATOM 7361 C C . GLU A 1 935 ? 18.060 -13.807 18.613 1.00 96.88 935 GLU A C 1
ATOM 7363 O O . GLU A 1 935 ? 18.661 -14.880 18.695 1.00 96.88 935 GLU A O 1
ATOM 7368 N N . ARG A 1 936 ? 17.010 -13.664 17.792 1.00 97.31 936 ARG A N 1
ATOM 7369 C CA . ARG A 1 936 ? 16.552 -14.724 16.886 1.00 97.31 936 ARG A CA 1
ATOM 7370 C C . ARG A 1 936 ? 17.566 -15.023 15.778 1.00 97.31 936 ARG A C 1
ATOM 7372 O O . ARG A 1 936 ? 17.710 -16.191 15.430 1.00 97.31 936 ARG A O 1
ATOM 7379 N N . MET A 1 937 ? 18.281 -14.029 15.242 1.00 97.38 937 MET A N 1
ATOM 7380 C CA . MET A 1 937 ? 19.361 -14.258 14.270 1.00 97.38 937 MET A CA 1
ATOM 7381 C C . MET A 1 937 ? 20.493 -15.086 14.884 1.00 97.38 937 MET A C 1
ATOM 7383 O O . MET A 1 937 ? 20.883 -16.092 14.298 1.00 97.38 937 MET A O 1
ATOM 7387 N N . GLU A 1 938 ? 20.974 -14.707 16.070 1.00 97.50 938 GLU A N 1
ATOM 7388 C CA . GLU A 1 938 ? 22.013 -15.441 16.807 1.00 97.50 938 GLU A CA 1
ATOM 7389 C C . GLU A 1 938 ? 21.586 -16.899 17.045 1.00 97.50 938 GLU A C 1
ATOM 7391 O O . GLU A 1 938 ? 22.290 -17.833 16.658 1.00 97.50 938 GLU A O 1
ATOM 7396 N N . GLN A 1 939 ? 20.365 -17.106 17.556 1.00 97.62 939 GLN A N 1
ATOM 7397 C CA . GLN A 1 939 ? 19.799 -18.441 17.756 1.00 97.62 939 GLN A CA 1
ATOM 7398 C C . GLN A 1 939 ? 19.729 -19.258 16.454 1.00 97.62 939 GLN A C 1
ATOM 7400 O O . GLN A 1 939 ? 20.000 -20.461 16.469 1.00 97.62 939 GLN A O 1
ATOM 7405 N N . LEU A 1 940 ? 19.340 -18.645 15.331 1.00 97.00 940 LEU A N 1
ATOM 7406 C CA . LEU A 1 940 ? 19.255 -19.332 14.040 1.00 97.00 940 LEU A CA 1
ATOM 7407 C C . LEU A 1 940 ? 20.636 -19.733 13.508 1.00 97.00 940 LEU A C 1
ATOM 7409 O O . LEU A 1 940 ? 20.766 -20.842 12.997 1.00 97.00 940 LEU A O 1
ATOM 7413 N N . LEU A 1 941 ? 21.660 -18.890 13.665 1.00 96.88 941 LEU A N 1
ATOM 7414 C CA . LEU A 1 941 ? 23.028 -19.201 13.233 1.00 96.88 941 LEU A CA 1
ATOM 7415 C C . LEU A 1 941 ? 23.678 -20.322 14.063 1.00 96.88 941 LEU A C 1
ATOM 7417 O O . LEU A 1 941 ? 24.425 -21.127 13.508 1.00 96.88 941 LEU A O 1
ATOM 7421 N N . ASP A 1 942 ? 23.360 -20.415 15.358 1.00 97.12 942 ASP A N 1
ATOM 7422 C CA . ASP A 1 942 ? 23.833 -21.495 16.236 1.00 97.12 942 ASP A CA 1
ATOM 7423 C C . ASP A 1 942 ? 23.117 -22.837 15.987 1.00 97.12 942 ASP A C 1
ATOM 7425 O O . ASP A 1 942 ? 23.721 -23.911 16.111 1.00 97.12 942 ASP A O 1
ATOM 7429 N N . THR A 1 943 ? 21.813 -22.800 15.681 1.00 96.06 943 THR A N 1
ATOM 7430 C CA . THR A 1 943 ? 20.956 -24.003 15.681 1.00 96.06 943 THR A CA 1
ATOM 7431 C C . THR A 1 943 ? 20.606 -24.547 14.299 1.00 96.06 943 THR A C 1
ATOM 7433 O O . THR A 1 943 ? 20.475 -25.767 14.164 1.00 96.06 943 THR A O 1
ATOM 7436 N N . HIS A 1 944 ? 20.469 -23.700 13.274 1.00 96.44 944 HIS A N 1
ATOM 7437 C CA . HIS A 1 944 ? 20.110 -24.147 11.927 1.00 96.44 944 HIS A CA 1
ATOM 7438 C C . HIS A 1 944 ? 21.332 -24.611 11.137 1.00 96.44 944 HIS A C 1
ATOM 7440 O O . HIS A 1 944 ? 22.408 -24.018 11.205 1.00 96.44 944 HIS A O 1
ATOM 7446 N N . LYS A 1 945 ? 21.167 -25.687 10.362 1.00 94.00 945 LYS A N 1
ATOM 7447 C CA . LYS A 1 945 ? 22.226 -26.255 9.518 1.00 94.00 945 LYS A CA 1
ATOM 7448 C C . LYS A 1 945 ? 21.643 -26.627 8.155 1.00 94.00 945 LYS A C 1
ATOM 7450 O O . LYS A 1 945 ? 20.984 -27.664 8.062 1.00 94.00 945 LYS A O 1
ATOM 7455 N N . PRO A 1 946 ? 21.877 -25.802 7.117 1.00 92.06 946 PRO A N 1
ATOM 7456 C CA . PRO A 1 946 ? 21.443 -26.093 5.757 1.00 92.06 946 PRO A CA 1
ATOM 7457 C C . PRO A 1 946 ? 21.956 -27.444 5.261 1.00 92.06 946 PRO A C 1
ATOM 7459 O O . PRO A 1 946 ? 23.026 -27.912 5.664 1.00 92.06 946 PRO A O 1
ATOM 7462 N N . ARG A 1 947 ? 21.211 -28.064 4.341 1.00 91.25 947 ARG A N 1
ATOM 7463 C CA . ARG A 1 947 ? 21.628 -29.308 3.679 1.00 91.25 947 ARG A CA 1
ATOM 7464 C C . ARG A 1 947 ? 22.948 -29.065 2.924 1.00 91.25 947 ARG A C 1
ATOM 7466 O O . ARG A 1 947 ? 22.942 -28.268 1.986 1.00 91.25 947 ARG A O 1
ATOM 7473 N N . PRO A 1 948 ? 24.064 -29.735 3.265 1.00 91.62 948 PRO A N 1
ATOM 7474 C CA . PRO A 1 948 ? 25.335 -29.517 2.577 1.00 91.62 948 PRO A CA 1
ATOM 7475 C C . PRO A 1 948 ? 25.265 -29.960 1.108 1.00 91.62 948 PRO A C 1
ATOM 7477 O O . PRO A 1 948 ? 24.386 -30.732 0.712 1.00 91.62 948 PRO A O 1
ATOM 7480 N N . LEU A 1 949 ? 26.203 -29.476 0.296 1.00 93.06 949 LEU A N 1
ATOM 7481 C CA . LEU A 1 949 ? 26.507 -30.064 -1.009 1.00 93.06 949 LEU A CA 1
ATOM 7482 C C . LEU A 1 949 ? 27.290 -31.370 -0.811 1.00 93.06 949 LEU A C 1
ATOM 7484 O O . LEU A 1 949 ? 28.061 -31.518 0.140 1.00 93.06 949 LEU A O 1
ATOM 7488 N N . THR A 1 950 ? 27.107 -32.332 -1.710 1.00 94.75 950 THR A N 1
ATOM 7489 C CA . THR A 1 950 ? 27.985 -33.504 -1.790 1.00 94.75 950 THR A CA 1
ATOM 7490 C C . THR A 1 950 ? 29.334 -33.115 -2.393 1.00 94.75 950 THR A C 1
ATOM 7492 O O . THR A 1 950 ? 29.440 -32.172 -3.176 1.00 94.75 950 THR A O 1
ATOM 7495 N N . SER A 1 951 ? 30.385 -33.885 -2.101 1.00 95.19 951 SER A N 1
ATOM 7496 C CA . SER A 1 951 ? 31.733 -33.619 -2.627 1.00 95.19 951 SER A CA 1
ATOM 7497 C C . SER A 1 951 ? 31.821 -33.635 -4.162 1.00 95.19 951 SER A C 1
ATOM 7499 O O . SER A 1 951 ? 32.751 -33.060 -4.715 1.00 95.19 951 SER A O 1
ATOM 7501 N N . ALA A 1 952 ? 30.873 -34.279 -4.854 1.00 95.50 952 ALA A N 1
ATOM 7502 C CA . ALA A 1 952 ? 30.797 -34.276 -6.315 1.00 95.50 952 ALA A CA 1
ATOM 7503 C C . ALA A 1 952 ? 30.184 -32.974 -6.863 1.00 95.50 952 ALA A C 1
ATOM 7505 O O . ALA A 1 952 ? 30.711 -32.408 -7.818 1.00 95.50 952 ALA A O 1
ATOM 7506 N N . GLU A 1 953 ? 29.112 -32.482 -6.235 1.00 94.69 953 GLU A N 1
ATOM 7507 C CA . GLU A 1 953 ? 28.496 -31.187 -6.553 1.00 94.69 953 GLU A CA 1
ATOM 7508 C C . GLU A 1 953 ? 29.468 -30.032 -6.269 1.00 94.69 953 GLU A C 1
ATOM 7510 O O . GLU A 1 953 ? 29.676 -29.167 -7.116 1.00 94.69 953 GLU A O 1
ATOM 7515 N N . GLU A 1 954 ? 30.124 -30.066 -5.107 1.00 95.88 954 GLU A N 1
ATOM 7516 C CA . GLU A 1 954 ? 31.112 -29.074 -4.669 1.00 95.88 954 GLU A CA 1
ATOM 7517 C C . GLU A 1 954 ? 32.319 -28.999 -5.625 1.00 95.88 954 GLU A C 1
ATOM 7519 O O . GLU A 1 954 ? 32.725 -27.915 -6.047 1.00 95.88 954 GLU A O 1
ATOM 7524 N N . GLN A 1 955 ? 32.853 -30.155 -6.043 1.00 96.31 955 GLN A N 1
ATOM 7525 C CA . GLN A 1 955 ? 33.942 -30.228 -7.020 1.00 96.31 955 GLN A CA 1
ATOM 7526 C C . GLN A 1 955 ? 33.519 -29.676 -8.391 1.00 96.31 955 GLN A C 1
ATOM 7528 O O . GLN A 1 955 ? 34.269 -28.907 -8.993 1.00 96.31 955 GLN A O 1
ATOM 7533 N N . ALA A 1 956 ? 32.320 -30.030 -8.871 1.00 96.94 956 ALA A N 1
ATOM 7534 C CA . ALA A 1 956 ? 31.800 -29.535 -10.145 1.00 96.94 956 ALA A CA 1
ATOM 7535 C C . ALA A 1 956 ? 31.628 -28.007 -10.137 1.00 96.94 956 ALA A C 1
ATOM 7537 O O . ALA A 1 956 ? 31.997 -27.342 -11.105 1.00 96.94 956 ALA A O 1
ATOM 7538 N N . ILE A 1 957 ? 31.133 -27.441 -9.031 1.00 96.38 957 ILE A N 1
ATOM 7539 C CA . ILE A 1 957 ? 31.026 -25.991 -8.841 1.00 96.38 957 ILE A CA 1
ATOM 7540 C C . ILE A 1 957 ? 32.405 -25.323 -8.887 1.00 96.38 957 ILE A C 1
ATOM 7542 O O . ILE A 1 957 ? 32.578 -24.352 -9.622 1.00 96.38 957 ILE A O 1
ATOM 7546 N N . GLU A 1 958 ? 33.399 -25.820 -8.144 1.00 95.94 958 GLU A N 1
ATOM 7547 C CA . GLU A 1 958 ? 34.729 -25.196 -8.141 1.00 95.94 958 GLU A CA 1
ATOM 7548 C C . GLU A 1 958 ? 35.452 -25.315 -9.489 1.00 95.94 958 GLU A C 1
ATOM 7550 O O . GLU A 1 958 ? 36.201 -24.410 -9.855 1.00 95.94 958 GLU A O 1
ATOM 7555 N N . ASP A 1 959 ? 35.231 -26.377 -10.266 1.00 97.56 959 ASP A N 1
ATOM 7556 C CA . ASP A 1 959 ? 35.780 -26.474 -11.624 1.00 97.56 959 ASP A CA 1
ATOM 7557 C C . ASP A 1 959 ? 35.117 -25.480 -12.596 1.00 97.56 959 ASP A C 1
ATOM 7559 O O . ASP A 1 959 ? 35.824 -24.817 -13.359 1.00 97.56 959 ASP A O 1
ATOM 7563 N N . ILE A 1 960 ? 33.801 -25.257 -12.489 1.00 97.94 960 ILE A N 1
ATOM 7564 C CA . ILE A 1 960 ? 33.098 -24.200 -13.242 1.00 97.94 960 ILE A CA 1
ATOM 7565 C C . ILE A 1 960 ? 33.558 -22.800 -12.799 1.00 97.94 960 ILE A C 1
ATOM 7567 O O . ILE A 1 960 ? 33.784 -21.924 -13.635 1.00 97.94 960 ILE A O 1
ATOM 7571 N N . LEU A 1 961 ? 33.768 -22.571 -11.498 1.00 96.06 961 LEU A N 1
ATOM 7572 C CA . LEU A 1 961 ? 34.314 -21.301 -11.015 1.00 96.06 961 LEU A CA 1
ATOM 7573 C C . LEU A 1 961 ? 35.747 -21.074 -11.517 1.00 96.06 961 LEU A C 1
ATOM 7575 O O . LEU A 1 961 ? 36.080 -19.946 -11.873 1.00 96.06 961 LEU A O 1
ATOM 7579 N N . LYS A 1 962 ? 36.596 -22.106 -11.614 1.00 95.62 962 LYS A N 1
ATOM 7580 C CA . LYS A 1 962 ? 37.926 -21.992 -12.249 1.00 95.62 962 LYS A CA 1
ATOM 7581 C C . LYS A 1 962 ? 37.813 -21.598 -13.727 1.00 95.62 962 LYS A C 1
ATOM 7583 O O . LYS A 1 962 ? 38.579 -20.736 -14.161 1.00 95.62 962 LYS A O 1
ATOM 7588 N N . GLU A 1 963 ? 36.852 -22.153 -14.472 1.00 97.12 963 GLU A N 1
ATOM 7589 C CA . GLU A 1 963 ? 36.566 -21.756 -15.861 1.00 97.12 963 GLU A CA 1
ATOM 7590 C C . GLU A 1 963 ? 36.144 -20.278 -15.951 1.00 97.12 963 GLU A C 1
ATOM 7592 O O . GLU A 1 963 ? 36.750 -19.513 -16.703 1.00 97.12 963 GLU A O 1
ATOM 7597 N N . ALA A 1 964 ? 35.190 -19.837 -15.121 1.00 96.44 964 ALA A N 1
ATOM 7598 C CA . ALA A 1 964 ? 34.719 -18.448 -15.076 1.00 96.44 964 ALA A CA 1
ATOM 7599 C C . ALA A 1 964 ? 35.838 -17.451 -14.715 1.00 96.44 964 ALA A C 1
ATOM 7601 O O . ALA A 1 964 ? 36.049 -16.448 -15.406 1.00 96.44 964 ALA A O 1
ATOM 7602 N N . ARG A 1 965 ? 36.615 -17.765 -13.668 1.00 95.06 965 ARG A N 1
ATOM 7603 C CA . ARG A 1 965 ? 37.787 -16.991 -13.222 1.00 95.06 965 ARG A CA 1
ATOM 7604 C C . ARG A 1 965 ? 38.816 -16.858 -14.357 1.00 95.06 965 ARG A C 1
ATOM 7606 O O . ARG A 1 965 ? 39.329 -15.763 -14.596 1.00 95.06 965 ARG A O 1
ATOM 7613 N N . ALA A 1 966 ? 39.087 -17.940 -15.094 1.00 95.25 966 ALA A N 1
ATOM 7614 C CA . ALA A 1 966 ? 39.997 -17.929 -16.241 1.00 95.25 966 ALA A CA 1
ATOM 7615 C C . ALA A 1 966 ? 39.444 -17.128 -17.436 1.00 95.25 966 ALA A C 1
ATOM 7617 O O . ALA A 1 966 ? 40.176 -16.319 -18.011 1.00 95.25 966 ALA A O 1
ATOM 7618 N N . TYR A 1 967 ? 38.160 -17.293 -17.773 1.00 96.44 967 TYR A N 1
ATOM 7619 C CA . TYR A 1 967 ? 37.478 -16.566 -18.850 1.00 96.44 967 TYR A CA 1
ATOM 7620 C C . TYR A 1 967 ? 37.558 -15.049 -18.643 1.00 96.44 967 TYR A C 1
ATOM 7622 O O . TYR A 1 967 ? 38.019 -14.326 -19.529 1.00 96.44 967 TYR A O 1
ATOM 7630 N N . TYR A 1 968 ? 37.198 -14.548 -17.458 1.00 95.62 968 TYR A N 1
ATOM 7631 C CA . TYR A 1 968 ? 37.242 -13.109 -17.185 1.00 95.62 968 TYR A CA 1
ATOM 7632 C C . TYR A 1 968 ? 38.660 -12.539 -17.127 1.00 95.62 968 TYR A C 1
ATOM 7634 O O . TYR A 1 968 ? 38.873 -11.412 -17.585 1.00 95.62 968 TYR A O 1
ATOM 7642 N N . ARG A 1 969 ? 39.648 -13.307 -16.644 1.00 93.50 969 ARG A N 1
ATOM 7643 C CA . ARG A 1 969 ? 41.053 -12.881 -16.705 1.00 93.50 969 ARG A CA 1
ATOM 7644 C C . ARG A 1 969 ? 41.559 -12.825 -18.151 1.00 93.50 969 ARG A C 1
ATOM 7646 O O . ARG A 1 969 ? 42.187 -11.841 -18.527 1.00 93.50 969 ARG A O 1
ATOM 7653 N N . GLN A 1 970 ? 41.212 -13.802 -18.994 1.00 95.12 970 GLN A N 1
ATOM 7654 C CA . GLN A 1 970 ? 41.540 -13.785 -20.428 1.00 95.12 970 GLN A CA 1
ATOM 7655 C C . GLN A 1 970 ? 40.862 -12.618 -21.172 1.00 95.12 970 GLN A C 1
ATOM 7657 O O . GLN A 1 970 ? 41.444 -12.057 -22.099 1.00 95.12 970 GLN A O 1
ATOM 7662 N N . LYS A 1 971 ? 39.653 -12.218 -20.754 1.00 94.31 971 LYS A N 1
ATOM 7663 C CA . LYS A 1 971 ? 38.937 -11.033 -21.264 1.00 94.31 971 LYS A CA 1
ATOM 7664 C C . LYS A 1 971 ? 39.496 -9.697 -20.749 1.00 94.31 971 LYS A C 1
ATOM 7666 O O . LYS A 1 971 ? 39.051 -8.652 -21.221 1.00 94.31 971 LYS A O 1
ATOM 7671 N N . GLY A 1 972 ? 40.438 -9.707 -19.801 1.00 92.88 972 GLY A N 1
ATOM 7672 C CA . GLY A 1 972 ? 40.966 -8.496 -19.165 1.00 92.88 972 GLY A CA 1
ATOM 7673 C C . GLY A 1 972 ? 39.944 -7.774 -18.278 1.00 92.88 972 GLY A C 1
ATOM 7674 O O . GLY A 1 972 ? 39.994 -6.553 -18.157 1.00 92.88 972 GLY A O 1
ATOM 7675 N N . TRP A 1 973 ? 38.979 -8.502 -17.703 1.00 92.12 973 TRP A N 1
ATOM 7676 C CA . TRP A 1 973 ? 37.938 -7.953 -16.816 1.00 92.12 973 TRP A CA 1
ATOM 7677 C C . TRP A 1 973 ? 38.222 -8.162 -15.322 1.00 92.12 973 TRP A C 1
ATOM 7679 O O . TRP A 1 973 ? 37.398 -7.785 -14.494 1.00 92.12 973 TRP A O 1
ATOM 7689 N N . ILE A 1 974 ? 39.373 -8.750 -14.994 1.00 93.00 974 ILE A N 1
ATOM 7690 C CA . ILE A 1 974 ? 39.962 -8.787 -13.654 1.00 93.00 974 ILE A CA 1
ATOM 7691 C C . ILE A 1 974 ? 41.421 -8.358 -13.833 1.00 93.00 974 ILE A C 1
ATOM 7693 O O . ILE A 1 974 ? 42.154 -9.005 -14.587 1.00 93.00 974 ILE A O 1
ATOM 7697 N N . SER A 1 975 ? 41.832 -7.261 -13.200 1.00 91.25 975 SER A N 1
ATOM 7698 C CA . SER A 1 975 ? 43.229 -6.807 -13.194 1.00 91.25 975 SER A CA 1
ATOM 7699 C C . SER A 1 975 ? 44.117 -7.715 -12.336 1.00 91.25 975 SER A C 1
ATOM 7701 O O . SER A 1 975 ? 43.628 -8.460 -11.490 1.00 91.25 975 SER A O 1
ATOM 7703 N N . ASP A 1 976 ? 45.441 -7.648 -12.504 1.00 92.00 976 ASP A N 1
ATOM 7704 C CA . ASP A 1 976 ? 46.358 -8.459 -11.688 1.00 92.00 976 ASP A CA 1
ATOM 7705 C C . ASP A 1 976 ? 46.333 -8.085 -10.191 1.00 92.00 976 ASP A C 1
ATOM 7707 O O . ASP A 1 976 ? 46.594 -8.946 -9.350 1.00 92.00 976 ASP A O 1
ATOM 7711 N N . GLN A 1 977 ? 45.955 -6.845 -9.845 1.00 90.31 977 GLN A N 1
ATOM 7712 C CA . GLN A 1 977 ? 45.711 -6.444 -8.454 1.00 90.31 977 GLN A CA 1
ATOM 7713 C C . GLN A 1 977 ? 44.439 -7.105 -7.908 1.00 90.31 977 GLN A C 1
ATOM 7715 O O . GLN A 1 977 ? 44.518 -7.834 -6.922 1.00 90.31 977 GLN A O 1
ATOM 7720 N N . GLU A 1 978 ? 43.293 -6.913 -8.576 1.00 90.94 978 GLU A N 1
ATOM 7721 C CA . GLU A 1 978 ? 42.023 -7.546 -8.187 1.00 90.94 978 GLU A CA 1
ATOM 7722 C C . GLU A 1 978 ? 42.165 -9.070 -8.109 1.00 90.94 978 GLU A C 1
ATOM 7724 O O . GLU A 1 978 ? 41.635 -9.695 -7.198 1.00 90.94 978 GLU A O 1
ATOM 7729 N N . TRP A 1 979 ? 42.921 -9.680 -9.029 1.00 92.81 979 TRP A N 1
ATOM 7730 C CA . TRP A 1 979 ? 43.222 -11.108 -9.006 1.00 92.81 979 TRP A CA 1
ATOM 7731 C C . TRP A 1 979 ? 44.020 -11.512 -7.762 1.00 92.81 979 TRP A C 1
ATOM 7733 O O . TRP A 1 979 ? 43.697 -12.521 -7.138 1.00 92.81 979 TRP A O 1
ATOM 7743 N N . SER A 1 980 ? 45.051 -10.751 -7.384 1.00 90.31 980 SER A N 1
ATOM 7744 C CA . SER A 1 980 ? 45.854 -11.045 -6.192 1.00 90.31 980 SER A CA 1
ATOM 7745 C C . SER A 1 980 ? 45.026 -10.934 -4.909 1.00 90.31 980 SER A C 1
ATOM 7747 O O . SER A 1 980 ? 45.078 -11.833 -4.070 1.00 90.31 980 SER A O 1
ATOM 7749 N N . GLU A 1 981 ? 44.236 -9.867 -4.774 1.00 89.44 981 GLU A N 1
ATOM 7750 C CA . GLU A 1 981 ? 43.347 -9.641 -3.627 1.00 89.44 981 GLU A CA 1
ATOM 7751 C C . GLU A 1 981 ? 42.265 -10.731 -3.531 1.00 89.44 981 GLU A C 1
ATOM 7753 O O . GLU A 1 981 ? 42.003 -11.264 -2.454 1.00 89.44 981 GLU A O 1
ATOM 7758 N N . TYR A 1 982 ? 41.694 -11.132 -4.668 1.00 91.81 982 TYR A N 1
ATOM 7759 C CA . TYR A 1 982 ? 40.657 -12.160 -4.767 1.00 91.81 982 TYR A CA 1
ATOM 7760 C C . TYR A 1 982 ? 41.166 -13.574 -4.471 1.00 91.81 982 TYR A C 1
ATOM 7762 O O . TYR A 1 982 ? 40.527 -14.311 -3.721 1.00 91.81 982 TYR A O 1
ATOM 7770 N N . MET A 1 983 ? 42.333 -13.962 -4.998 1.00 91.50 983 MET A N 1
ATOM 7771 C CA . MET A 1 983 ? 42.939 -15.257 -4.659 1.00 91.50 983 MET A CA 1
ATOM 7772 C C . MET A 1 983 ? 43.317 -15.323 -3.172 1.00 91.50 983 MET A C 1
ATOM 7774 O O . MET A 1 983 ? 43.148 -16.370 -2.547 1.00 91.50 983 MET A O 1
ATOM 7778 N N . GLN A 1 984 ? 43.768 -14.208 -2.583 1.00 87.62 984 GLN A N 1
ATOM 7779 C CA . GLN A 1 984 ? 44.000 -14.117 -1.140 1.00 87.62 984 GLN A CA 1
ATOM 7780 C C . GLN A 1 984 ? 42.689 -14.232 -0.345 1.00 87.62 984 GLN A C 1
ATOM 7782 O O . GLN A 1 984 ? 42.658 -14.944 0.655 1.00 87.62 984 GLN A O 1
ATOM 7787 N N . ALA A 1 985 ? 41.604 -13.591 -0.791 1.00 84.81 985 ALA A N 1
ATOM 7788 C CA . ALA A 1 985 ? 40.294 -13.684 -0.148 1.00 84.81 985 ALA A CA 1
ATOM 7789 C C . ALA A 1 985 ? 39.715 -15.111 -0.188 1.00 84.81 985 ALA A C 1
ATOM 7791 O O . ALA A 1 985 ? 39.228 -15.590 0.833 1.00 84.81 985 ALA A O 1
ATOM 7792 N N . ILE A 1 986 ? 39.830 -15.821 -1.321 1.00 83.19 986 ILE A N 1
ATOM 7793 C CA . ILE A 1 986 ? 39.461 -17.246 -1.422 1.00 83.19 986 ILE A CA 1
ATOM 7794 C C . ILE A 1 986 ? 40.296 -18.079 -0.439 1.00 83.19 986 ILE A C 1
ATOM 7796 O O . ILE A 1 986 ? 39.734 -18.831 0.350 1.00 83.19 986 ILE A O 1
ATOM 7800 N N . SER A 1 987 ? 41.621 -17.890 -0.428 1.00 76.88 987 SER A N 1
ATOM 7801 C CA . SER A 1 987 ? 42.559 -18.624 0.438 1.00 76.88 987 SER A CA 1
ATOM 7802 C C . SER A 1 987 ? 42.415 -18.337 1.944 1.00 76.88 987 SER A C 1
ATOM 7804 O O . SER A 1 987 ? 43.123 -18.952 2.741 1.00 76.88 987 SER A O 1
ATOM 7806 N N . LEU A 1 988 ? 41.560 -17.388 2.336 1.00 71.56 988 LEU A N 1
ATOM 7807 C CA . LEU A 1 988 ? 41.199 -17.087 3.728 1.00 71.56 988 LEU A CA 1
ATOM 7808 C C . LEU A 1 988 ? 39.781 -17.567 4.095 1.00 71.56 988 LEU A C 1
ATOM 7810 O O . LEU A 1 988 ? 39.406 -17.499 5.263 1.00 71.56 988 LEU A O 1
ATOM 7814 N N . ALA A 1 989 ? 39.001 -18.027 3.112 1.00 61.84 989 ALA A N 1
ATOM 7815 C CA . ALA A 1 989 ? 37.649 -18.568 3.270 1.00 61.84 989 ALA A CA 1
ATOM 7816 C C . ALA A 1 989 ? 37.576 -20.101 3.093 1.00 61.84 989 ALA A C 1
ATOM 7818 O O . ALA A 1 989 ? 36.528 -20.686 3.372 1.00 61.84 989 ALA A O 1
ATOM 7819 N N . SER A 1 990 ? 38.666 -20.728 2.632 1.00 51.94 990 SER A N 1
ATOM 7820 C CA . SER A 1 990 ? 38.865 -22.180 2.489 1.00 51.94 990 SER A CA 1
ATOM 7821 C C . SER A 1 990 ? 39.624 -22.791 3.667 1.00 51.94 990 SER A C 1
ATOM 7823 O O . SER A 1 990 ? 39.132 -23.797 4.217 1.00 51.94 990 SER A O 1
#